Protein AF-A0A1Y1ZID3-F1 (afdb_monomer)

Foldseek 3Di:
DDDDDPDDDDPPPDPPCDDVNANDKDWADCPFPLLPCQVQLLCVLCVVLVNHAWHWDKDWDADPNHTPAITIITRDPAQVVCCVPQVFFKKKFFADCVVAVAPDDLLLDCPPDDPVLCPDPVCNVVSGIDMHGPDDPVPPDDPVLSVVLSVCLVDDDDPVVNVLAAPLLSVLLVLLSCLLQVQCQDCQQASHQKMWTQRPVSRYIYIYGGDGDDGSDDPVPPCLQPDSVVRSQVHDPDDDRPDSSVVVSQCVDVVSVVSSLVSNLCCLQPPFLDPVSVVVLVVVSVVCVVSSLVRLPDDDPDPDDDDDPRPVVSVVSNVVNVVVSVVSSVSRVSSSVSNCLVSLPDDPPDLLLVLLVLLVVLLVLLLVLLCCLQPVQVVVVVPDDCVQDQDDVQSVVLNVVSVVVNVVSVVVVCVLCVPPPDPCSVVVVSSVSSVVCCVQPVPDDPVVSVVVVVLLVLLLVLLVCLVVLLVLFPPPPPPPVPPDPPDDDDDDDDDDDDDDDDDDDDDDDDDDDDDDDDDDDDDDDDDDDDDDDDDDDDDDDDDDDDDDDDDDDDDDDDDDDDDDDDDDDDDDDDDDDDDDDDDDDDDDDDDDDDDDDPVPVVVVCVVVVVVVVQVVLVVLLDDDDDPQLVVQLVLLPPAQEAEEEEDALLLVQQLQQLVQVLLADAQQRAEYQYAQHDPVSLVSVVVSQVVSQVVSCVVPVVDPDFGNFYKYFNHHFRLLSLQLVLLLCVSSNSPHFKYKYFYRNKRFHSPDHPVLVCVVCVVDVLEFKEAEQEAAPVCSVHDQSVLVRLVSLSVVSVQVSLVSQPARQFHDPGIMMGGSQLQSQQSLQDLRDQQCSRNSSSLSLLQQAQPAGLSRNVDGDQHLHHHHYDPGYMHGHDDPAADDPLLVDDVVVSVPDDDDPRPDHHPLCCLQPGHVLSLVVCLVSLVCLLVRDHDPPSSSSVSSNVVSVVSNSVNVSLVVVVVVVVVCVVSVPVVVVVSSLSSSLSSQLVSLVSCQVRVCVVPSPSHRDSSCSSVCSPPPVVCCSVPRSVSNVVCNVVPCVPPVPRHDRSLRCLCVLNRTFMDGPSNAHSVSSSVSSPSSNVSSVVSVVVVVVVVVVVVVVVVVVVVVVVVVVVVVVVVVVVVVVVVVVVPVPDDPDDDDDDDDDDDDDDDDDDDDDDDDDDDDDDD

Secondary structure (DSSP, 8-state):
------PPPPTT----S-BTTBS-EEEE-STT-TTS-HHHHHHHHHHHTT-----EEEEEEEETTEEEEEEEEEE--SHHHHHHHH--SEEEEE--TTSS------SS--TT--GGGGG-TT--TTTT-EEEESS-TTSS-HHHHHHHHHHHTTS---HHHHHHHB-HHHHHHHHHHHHHTT-TTSHHHHS-SEEEEEETTTTEEEEEE-----TT---SS-GGG--HHHHHHH-SSSSS----HHHHHHTTSHHHHHHHHHHHHHIIIIITTSHHHHHHHHHHHHHHHHHHHHHHHSPP--SS---SSHHHHHHHHHHHHHHHHHHHHHHHHHHHHHHHHHTT---TT-HHHHHHHHHHHHHHHHHHHHHIIIIIHHHHHHTS-TTTS--SHHHHHHHHHHHHHHHHHHHHHHHHHTT--STTHHHHHHHHHHHHHHHHHTTS-HHHHHHHHHHHHHHTHHHHHHHHHGGGS----------------------------------------------------------------------------------------------------------------------------HHHHHHHHHHHHHHHHHHHHHHHT-----HHHHHHHHHHTT--EEEEEEESS-TTTHHHHHHHHTTTS-GGGEEEEEES--HHHHHHHHHHHHHHHHHHHHH-TT--S---EEEEESS--HHHHHHHHHHHHHHHT----EEEEE-TT-B--TT--HHHHHHHHHH-TTEEEEE--EEETTTTS-HHHHHHHHHHHHHHHHHHHHHHHT--SS-BTTEEEEEHHHHHHHHHT-----TTHHHHHHHHHHT-TTPBPSS-TT-B-----EEEE-S--EEE---S-S--GGGTS-HHHHTTSPPPTT-S--HHHIIIIIIHHHHHHTHHHHHHHHTS---TT-HHHHHHHHHHHHHHHHHHHHHHHHHHHHHHHHTT-HHHHHHHHHHHHHHHHHHHHHIIIIITTT-TTTPPPHHHHHHIIIIIIHHIIIIIHHHHHHHIIIIIHHH-PPPPPHHHHHTTT----EEBTTTB-HHHHHHHHHHHHHHHHHHHHHHHHHHHHHHHHHHHHHHHHHHHHHHHHHHHHHHHHHHHTTTTTS-------------------------PPP-----

Solvent-accessible surface area (backbone atoms only — not comparable to full-atom values): 69104 Å² total; per-residue (Å²): 130,90,78,94,74,86,72,75,81,60,97,78,67,75,79,72,80,41,62,95,87,29,82,54,71,39,79,43,71,46,95,70,38,85,75,69,47,45,59,47,54,50,44,52,48,31,53,75,73,71,36,91,64,72,56,67,50,79,42,78,43,68,56,96,86,41,81,74,41,50,27,40,40,30,56,42,89,43,48,66,45,43,30,75,76,51,59,20,61,43,40,37,31,27,66,63,60,90,82,43,100,35,77,80,67,51,42,62,64,68,85,92,50,60,80,82,41,76,76,38,94,89,53,61,73,65,52,46,58,51,76,46,53,84,66,67,85,87,72,83,49,79,66,62,56,56,57,51,56,36,46,57,52,75,48,99,66,51,74,67,58,48,58,57,45,30,48,58,68,61,40,41,47,49,51,32,46,36,59,72,41,42,24,68,48,25,50,64,26,52,28,23,18,30,34,41,35,52,28,64,86,77,58,22,37,40,68,40,86,50,79,62,72,47,42,72,51,70,90,86,54,89,59,61,78,52,50,74,76,53,45,32,46,66,37,63,102,61,101,60,85,53,70,47,40,58,59,56,52,45,52,67,38,70,66,50,32,50,52,34,57,45,45,38,50,49,42,54,69,72,44,51,77,27,71,73,42,48,55,50,49,55,55,49,49,68,69,44,48,68,51,56,50,51,40,65,67,52,80,79,98,65,97,70,93,82,93,85,72,59,73,68,52,46,55,55,49,63,56,42,46,65,55,51,52,54,45,50,55,51,50,43,49,48,40,53,50,41,48,36,63,74,71,66,57,81,59,81,84,37,73,59,47,47,52,49,50,50,33,54,52,14,53,51,49,46,48,53,45,38,47,38,54,53,61,50,42,59,56,56,51,73,80,43,63,67,93,76,54,86,77,58,75,56,50,57,55,51,38,54,52,38,42,51,52,47,49,50,53,50,51,56,49,46,70,70,40,74,87,55,88,51,100,57,40,70,60,52,51,47,54,51,53,41,47,54,46,42,78,72,45,66,89,53,58,70,68,59,55,51,48,54,52,54,50,53,55,59,73,41,46,75,36,48,52,46,57,70,42,49,82,74,56,83,75,80,80,72,78,73,84,76,74,86,75,92,69,92,76,93,77,92,81,89,86,81,84,87,82,82,91,82,92,83,90,77,88,84,80,88,82,90,80,90,83,78,87,84,88,87,84,90,86,80,88,81,90,88,90,84,91,82,91,81,90,81,91,79,92,80,86,88,83,85,89,80,90,88,87,87,89,88,86,91,90,86,88,83,86,85,83,89,80,85,88,87,79,90,85,87,91,80,87,91,83,83,90,80,90,88,85,82,89,78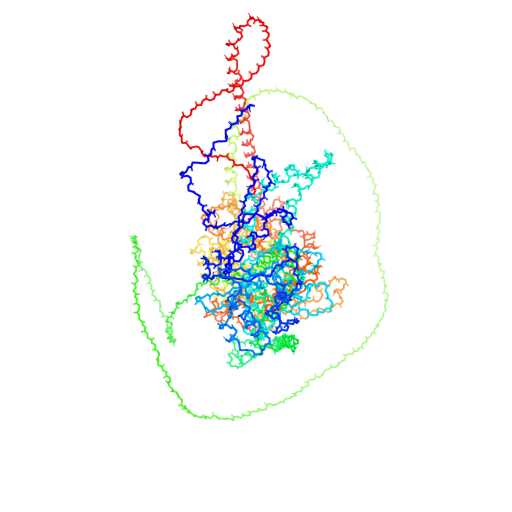,90,83,85,89,89,84,88,85,90,82,94,74,70,70,69,61,60,57,58,53,52,59,53,52,53,59,50,51,53,50,55,50,56,56,61,74,69,61,81,87,71,53,76,65,54,48,50,56,40,58,73,34,72,83,40,53,58,34,38,37,34,50,37,63,77,40,64,94,42,37,62,60,25,48,64,34,44,64,75,70,48,58,42,64,38,35,36,38,29,33,21,48,50,56,74,71,52,54,46,51,40,48,54,50,44,50,48,55,30,52,52,49,38,71,78,35,82,85,59,89,67,60,52,43,42,66,26,45,23,92,48,75,27,69,56,49,27,57,37,42,54,54,42,34,37,55,67,73,56,47,68,49,51,30,33,34,41,33,41,44,56,39,38,52,51,92,85,58,50,68,71,66,64,50,39,55,45,73,78,37,81,43,40,45,33,29,21,44,40,51,43,31,65,52,39,81,80,39,67,43,15,40,51,53,27,48,52,34,49,53,52,39,50,52,42,49,55,32,31,77,74,42,11,29,54,40,48,35,80,57,34,34,39,26,31,43,69,62,46,50,49,21,41,44,70,29,42,59,52,77,55,48,44,43,55,44,41,23,52,38,51,53,55,34,39,80,34,65,37,74,93,44,70,89,45,65,34,88,46,48,40,22,27,43,70,52,88,58,61,34,29,30,77,58,41,77,41,61,70,51,77,53,81,78,42,60,69,92,60,22,74,78,51,84,79,67,97,77,84,66,71,22,46,48,52,48,40,32,74,37,52,51,40,26,57,63,73,34,50,69,57,31,51,49,44,54,72,44,76,79,60,92,85,23,52,20,32,52,40,36,25,55,54,26,51,53,54,45,52,50,53,52,43,63,54,50,48,52,55,50,52,55,47,38,56,76,66,66,42,59,65,63,53,50,39,51,52,41,35,50,47,26,47,39,42,53,25,45,49,49,39,49,67,60,68,22,51,97,36,78,89,73,40,69,60,66,70,52,54,58,43,37,50,67,65,46,50,43,43,39,61,66,45,40,49,50,52,13,52,50,42,35,66,75,42,39,67,76,67,58,70,77,51,72,27,45,48,63,20,24,63,62,75,58,66,83,59,47,45,27,80,92,77,40,52,63,70,53,24,48,52,34,51,48,50,51,20,52,54,32,47,52,59,45,51,58,49,51,54,50,49,50,57,48,52,51,48,52,54,46,55,46,53,50,50,54,50,51,51,47,52,54,46,51,59,47,51,53,54,49,50,62,51,46,76,72,49,81,84,60,80,95,62,88,82,88,84,87,85,88,86,85,80,85,81,90,83,83,88,79,90,82,83,89,82,87,86,86,78,87,78,91,134

Radius of gyration: 49.16 Å; Cα contacts (8 Å, |Δi|>4): 1270; chains: 1; bounding box: 148×118×130 Å

InterPro domains:
  IPR014867 Spore coat protein CotH/Invasin CotH2/3/7 [PF08757] (17-337)
  IPR029044 Nucleotide-diphospho-sugar transferases [SSF53448] (644-854)

pLDDT: mean 71.77, std 23.2, range [21.89, 97.81]

Sequence (1167 aa):
MDYSSTDPLSPTDQLENSIFNNTSIQLISTSSDNIMIRTKMYTDMCNDIGIESAQVAYTRVYFNNAPIGFYLIKENTNVQYFEKKYNTSEFYSQMNGHFSPMTYNGDFNLTNSDPTLLNNRTTDNYFNYWYQGKEFPDTFHAKNDLVSLFKIFQKPTSEGEIKKNFETVSFLKNMALDFITNNQHSYLFNGTNYFLYLDTKKKKWNFHEGYYISPFNNWGQNCSITTYDEYRLIGRRRKNDIRRPTFDYLISFSNERYHFEKYLKEIILNTYGTIKYFNRMDSIFKMIFEDLKWDILLEPIDNNTIKYEENSNKMIELLKINSEYEYLKKYITKRKEDIIINHNFIIPFSIYSLFTTCFLISMIIIFVHLFYAVFINPFVWHFSNKKIRVLPSTFLKLWIIALFLFIIICISTYFLIRNDIKSEFFKLIHVRIYRYIINYYGTFDNTYIKFSIVLWLILNRENFIVLFGAPFVHTNNNRSNITSNDTINNSSFTLNNDSNMVNGNSNIHSVNSNLSNNNNLPIQSNISPILTNYSNIFNSDSSLFDNDECLETERKTMDMTEKDHDQCSVRTHCSNCDNDINNSIDNIETMSKVTYSVSEKLSIHSNYNEVLNKEYFQAKNTPLYTDEQSKIIAMYQNIKHGFLIVCHNSSDVLPATLECLLKITIPMCIFIAENGSNSEEKQKMKDIVDHYSNRFRYTHPSYNGLNIIYANLNEGSKTLAQFCLLNNLFWFGINIQYISVIDDDVLIPENWVEDEILSYFKNDPKVKGLAYPINASNRREGIVPVFQNFEYTLAMYSKKVHKDIGTVVFPSGAIGTWSIPFLLECLYRHDTVFRGDDLQIGLRLHTMYGKPRFCNPNEIHEGNYKIEMAHVTVDTVVPRCYIHLKEFLPHCLGKYLKECDCGQYSLSRQRIVYWEPARHRFFFKFLYCILHKCRWNHRATLTAKFFCIDFIVTIINDYLFIILFVFMFLMKSFLPALMIICICFAVAYISLDVFNLVVARGKPTIKLPFEVCVVFPVFYQCFTTLFFRISTIIYTWTYYVPFVRNNVKIKKRALKKNISYMTMSDIITEMDSEKAIANVSDISDYLFNKKQLKYEKWKLSIFKNKKEKDSNQNKNKENKESKNKTKKYKVENNEKHNDIVNYNKDNLPKICIENENEEPQIIEIID

Nearest PDB structures (foldseek):
  5jd9-assembly1_A  TM=7.707E-01  e=1.168E-09  Bacillus cereus ATCC 10987
  8snc-assembly1_A  TM=6.450E-01  e=2.986E-09  Paramecium bursaria Chlorella virus CZ-2
  8sne-assembly1_A  TM=6.053E-01  e=8.344E-09  Paramecium bursaria Chlorella virus CZ-2
  5l3q-assembly2_D  TM=3.761E-01  e=6.445E+00  Homo sapiens

Structure (mmCIF, N/CA/C/O backbone):
data_AF-A0A1Y1ZID3-F1
#
_entry.id   AF-A0A1Y1ZID3-F1
#
loop_
_atom_site.group_PDB
_atom_site.id
_atom_site.type_symbol
_atom_site.label_atom_id
_atom_site.label_alt_id
_atom_site.label_comp_id
_atom_site.label_asym_id
_atom_site.label_entity_id
_atom_site.label_seq_id
_atom_site.pdbx_PDB_ins_code
_atom_site.Cartn_x
_atom_site.Cartn_y
_atom_site.Cartn_z
_atom_site.occupancy
_atom_site.B_iso_or_equiv
_atom_site.auth_seq_id
_atom_site.auth_comp_id
_atom_site.auth_asym_id
_atom_site.auth_atom_id
_atom_site.pdbx_PDB_model_num
ATOM 1 N N . MET A 1 1 ? -72.093 36.414 34.488 1.00 31.92 1 MET A N 1
ATOM 2 C CA . MET A 1 1 ? -73.384 35.742 34.254 1.00 31.92 1 MET A CA 1
ATOM 3 C C . MET A 1 1 ? -73.626 34.868 35.457 1.00 31.92 1 MET A C 1
ATOM 5 O O . MET A 1 1 ? -72.687 34.188 35.858 1.00 31.92 1 MET A O 1
ATOM 9 N N . ASP A 1 2 ? -74.818 34.910 36.035 1.00 38.59 2 ASP A N 1
ATOM 10 C CA . ASP A 1 2 ? -75.250 33.860 36.951 1.00 38.59 2 ASP A CA 1
ATOM 11 C C . ASP A 1 2 ? -75.298 32.517 36.216 1.00 38.59 2 ASP A C 1
ATOM 13 O O . ASP A 1 2 ? -75.576 32.484 35.019 1.00 38.59 2 ASP A O 1
ATOM 17 N N . TYR A 1 3 ? -75.066 31.425 36.941 1.00 30.44 3 TYR A N 1
ATOM 18 C CA . TYR A 1 3 ? -76.086 30.385 37.064 1.00 30.44 3 TYR A CA 1
ATOM 19 C C . TYR A 1 3 ? -75.814 29.524 38.298 1.00 30.44 3 TYR A C 1
ATOM 21 O O . TYR A 1 3 ? -74.807 28.827 38.397 1.00 30.44 3 TYR A O 1
ATOM 29 N N . SER A 1 4 ? -76.752 29.557 39.240 1.00 40.50 4 SER A N 1
ATOM 30 C CA . SER A 1 4 ? -76.887 28.529 40.263 1.00 40.50 4 SER A CA 1
ATOM 31 C C . SER A 1 4 ? -77.566 27.302 39.644 1.00 40.50 4 SER A C 1
ATOM 33 O O . SER A 1 4 ? -78.785 27.296 39.477 1.00 40.50 4 SER A O 1
ATOM 35 N N . SER A 1 5 ? -76.791 26.270 39.315 1.00 31.56 5 SER A N 1
ATOM 36 C CA . SER A 1 5 ? -77.303 24.954 38.902 1.00 31.56 5 SER A CA 1
ATOM 37 C C . SER A 1 5 ? -76.585 23.848 39.674 1.00 31.56 5 SER A C 1
ATOM 39 O O . SER A 1 5 ? -75.728 23.135 39.153 1.00 31.56 5 SER A O 1
ATOM 41 N N . THR A 1 6 ? -76.925 23.724 40.958 1.00 44.91 6 THR A N 1
ATOM 42 C CA . THR A 1 6 ? -76.638 22.520 41.748 1.00 44.91 6 THR A CA 1
ATOM 43 C C . THR A 1 6 ? -77.630 21.424 41.367 1.00 44.91 6 THR A C 1
ATOM 45 O O . THR A 1 6 ? -78.485 21.049 42.171 1.00 44.91 6 THR A O 1
ATOM 48 N N . ASP A 1 7 ? -77.535 20.938 40.131 1.00 35.16 7 ASP A N 1
ATOM 49 C CA . ASP A 1 7 ? -78.207 19.704 39.745 1.00 35.16 7 ASP A CA 1
ATOM 50 C C . ASP A 1 7 ? -77.510 18.546 40.482 1.00 35.16 7 ASP A C 1
ATOM 52 O O . ASP A 1 7 ? -76.286 18.403 40.377 1.00 35.16 7 ASP A O 1
ATOM 56 N N . PRO A 1 8 ? -78.231 17.745 41.287 1.00 43.84 8 PRO A N 1
ATOM 57 C CA . PRO A 1 8 ? -77.643 16.566 41.904 1.00 43.84 8 PRO A CA 1
ATOM 58 C C . PRO A 1 8 ? -77.294 15.537 40.820 1.00 43.84 8 PRO A C 1
ATOM 60 O O . PRO A 1 8 ? -78.028 15.386 39.843 1.00 43.84 8 PRO A O 1
ATOM 63 N N . LEU A 1 9 ? -76.187 14.812 41.022 1.00 40.03 9 LEU A N 1
ATOM 64 C CA . LEU A 1 9 ? -75.761 13.705 40.156 1.00 40.03 9 LEU A CA 1
ATOM 65 C C . LEU A 1 9 ? -76.921 12.740 39.881 1.00 40.03 9 LEU A C 1
ATOM 67 O O . LEU A 1 9 ? -77.727 12.457 40.775 1.00 40.03 9 LEU A O 1
ATOM 71 N N . SER A 1 10 ? -76.993 12.219 38.655 1.00 43.03 10 SER A N 1
ATOM 72 C CA . SER A 1 10 ? -78.081 11.320 38.286 1.00 43.03 10 SER A CA 1
ATOM 73 C C . SER A 1 10 ? -77.978 10.026 39.100 1.00 43.03 10 SER A C 1
ATOM 75 O O . SER A 1 10 ? -76.887 9.460 39.199 1.00 43.03 10 SER A O 1
ATOM 77 N N . PRO A 1 11 ? -79.092 9.453 39.600 1.00 47.47 11 PRO A N 1
ATOM 78 C CA . PRO A 1 11 ? -79.090 8.122 40.217 1.00 47.47 11 PRO A CA 1
ATOM 79 C C . PRO A 1 11 ? -78.597 6.988 39.295 1.00 47.47 11 PRO A C 1
ATOM 81 O O . PRO A 1 11 ? -78.473 5.848 39.738 1.00 47.47 11 PRO A O 1
ATOM 84 N N . THR A 1 12 ? -78.357 7.278 38.011 1.00 44.41 12 THR A N 1
ATOM 85 C CA . THR A 1 12 ? -77.812 6.355 37.005 1.00 44.41 12 THR A CA 1
ATOM 86 C C . THR A 1 12 ? -76.297 6.443 36.821 1.00 44.41 12 THR A C 1
ATOM 88 O O . THR A 1 12 ? -75.743 5.600 36.115 1.00 44.41 12 THR A O 1
ATOM 91 N N . ASP A 1 13 ? -75.624 7.437 37.408 1.00 45.38 13 ASP A N 1
ATOM 92 C CA . ASP A 1 13 ? -74.177 7.611 37.267 1.00 45.38 13 ASP A CA 1
ATOM 93 C C . ASP A 1 13 ? -73.453 6.537 38.090 1.00 45.38 13 ASP A C 1
ATOM 95 O O . ASP A 1 13 ? -73.254 6.662 39.300 1.00 45.38 13 ASP A O 1
ATOM 99 N N . GLN A 1 14 ? -73.076 5.435 37.434 1.00 44.66 14 GLN A N 1
ATOM 100 C CA . GLN A 1 14 ? -72.256 4.402 38.061 1.00 44.66 14 GLN A CA 1
ATOM 101 C C . GLN A 1 14 ? -70.901 5.004 38.445 1.00 44.66 14 GLN A C 1
ATOM 103 O O . GLN A 1 14 ? -70.101 5.343 37.574 1.00 44.66 14 GLN A O 1
ATOM 108 N N . LEU A 1 15 ? -70.617 5.095 39.749 1.00 48.12 15 LEU A N 1
ATOM 109 C CA . LEU A 1 15 ? -69.265 5.386 40.218 1.00 48.12 15 LEU A CA 1
ATOM 110 C C . LEU A 1 15 ? -68.331 4.249 39.787 1.00 48.12 15 LEU A C 1
ATOM 112 O O . LEU A 1 15 ? -68.270 3.193 40.425 1.00 48.12 15 LEU A O 1
ATOM 116 N N . GLU A 1 16 ? -67.564 4.481 38.722 1.00 54.72 16 GLU A N 1
ATOM 117 C CA . GLU A 1 16 ? -66.402 3.661 38.404 1.00 54.72 16 GLU A CA 1
ATOM 118 C C . GLU A 1 16 ? -65.381 3.802 39.540 1.00 54.72 16 GLU A C 1
ATOM 120 O O . GLU A 1 16 ? -64.620 4.765 39.619 1.00 54.72 16 GLU A O 1
ATOM 125 N N . ASN A 1 17 ? -65.340 2.810 40.433 1.00 64.38 17 ASN A N 1
ATOM 126 C CA . ASN A 1 17 ? -64.427 2.752 41.583 1.00 64.38 17 ASN A CA 1
ATOM 127 C C . ASN A 1 17 ? -62.940 2.545 41.189 1.00 64.38 17 ASN A C 1
ATOM 129 O O . ASN A 1 17 ? -62.143 2.023 41.972 1.00 64.38 17 ASN A O 1
ATOM 133 N N . SER A 1 18 ? -62.551 2.901 39.960 1.00 70.12 18 SER A N 1
ATOM 134 C CA . SER A 1 18 ? -61.180 2.807 39.467 1.00 70.12 18 SER A CA 1
ATOM 135 C C . SER A 1 18 ? -60.913 3.758 38.302 1.00 70.12 18 SER A C 1
ATOM 137 O O . SER A 1 18 ? -61.697 3.819 37.363 1.00 70.12 18 SER A O 1
ATOM 139 N N . ILE A 1 19 ? -59.745 4.398 38.301 1.00 72.56 19 ILE A N 1
ATOM 140 C CA . ILE A 1 19 ? -59.216 5.176 37.176 1.00 72.56 19 ILE A CA 1
ATOM 141 C C . ILE A 1 19 ? -58.133 4.325 36.497 1.00 72.56 19 ILE A C 1
ATOM 143 O O . ILE A 1 19 ? -57.233 3.814 37.163 1.00 72.56 19 ILE A O 1
ATOM 147 N N . PHE A 1 20 ? -58.229 4.118 35.179 1.00 73.12 20 PHE A N 1
ATOM 148 C CA . PHE A 1 20 ? -57.351 3.211 34.412 1.00 73.12 20 PHE A CA 1
ATOM 149 C C . PHE A 1 20 ? -57.229 1.791 35.021 1.00 73.12 20 PHE A C 1
ATOM 151 O O . PHE A 1 20 ? -56.149 1.196 35.050 1.00 73.12 20 PHE A O 1
ATOM 158 N N . ASN A 1 21 ? -58.340 1.228 35.514 1.00 73.50 21 ASN A N 1
ATOM 159 C CA . ASN A 1 21 ? -58.399 -0.057 36.231 1.00 73.50 21 ASN A CA 1
ATOM 160 C C . ASN A 1 21 ? -57.580 -0.108 37.544 1.00 73.50 21 ASN A C 1
ATOM 162 O O . ASN A 1 21 ? -57.211 -1.200 37.990 1.00 73.50 21 ASN A O 1
ATOM 166 N N . ASN A 1 22 ? -57.275 1.040 38.158 1.00 74.00 22 ASN A N 1
ATOM 167 C CA . ASN A 1 22 ? -56.587 1.161 39.446 1.00 74.00 22 ASN A CA 1
ATOM 168 C C . ASN A 1 22 ? -57.439 1.991 40.431 1.00 74.00 22 ASN A C 1
ATOM 170 O O . ASN A 1 22 ? -58.002 3.017 40.067 1.00 74.00 22 ASN A O 1
ATOM 174 N N . THR A 1 23 ? -57.509 1.581 41.698 1.00 74.56 23 THR A N 1
ATOM 175 C CA . THR A 1 23 ? -58.236 2.286 42.784 1.00 74.56 23 THR A CA 1
ATOM 176 C C . THR A 1 23 ? -57.666 3.663 43.117 1.00 74.56 23 THR A C 1
ATOM 178 O O . THR A 1 23 ? -58.321 4.465 43.772 1.00 74.56 23 THR A O 1
ATOM 181 N N . SER A 1 24 ? -56.420 3.935 42.729 1.00 83.31 24 SER A N 1
ATOM 182 C CA . SER A 1 24 ? -55.758 5.222 42.943 1.00 83.31 24 SER A CA 1
ATOM 183 C C . SER A 1 24 ? -54.553 5.384 42.018 1.00 83.31 24 SER A C 1
ATOM 185 O O . SER A 1 24 ? -53.968 4.409 41.540 1.00 83.31 24 SER A O 1
ATOM 187 N N . ILE A 1 25 ? -54.176 6.638 41.796 1.00 86.81 25 ILE A N 1
ATOM 188 C CA . ILE A 1 25 ? -53.002 7.081 41.039 1.00 86.81 25 ILE A CA 1
ATOM 189 C C . ILE A 1 25 ? -52.186 8.039 41.910 1.00 86.81 25 ILE A C 1
ATOM 191 O O . ILE A 1 25 ? -52.710 8.599 42.872 1.00 86.81 25 ILE A O 1
ATOM 195 N N . GLN A 1 26 ? -50.914 8.241 41.577 1.00 86.94 26 GLN A N 1
ATOM 196 C CA . GLN A 1 26 ? -50.079 9.272 42.195 1.00 86.94 26 GLN A CA 1
ATOM 197 C C . GLN A 1 26 ? -49.766 10.375 41.185 1.00 86.94 26 GLN A C 1
ATOM 199 O O . GLN A 1 26 ? -49.487 10.085 40.023 1.00 86.94 26 GLN A O 1
ATOM 204 N N . LEU A 1 27 ? -49.781 11.626 41.646 1.00 88.19 27 LEU A N 1
ATOM 205 C CA . LEU A 1 27 ? -49.332 12.797 40.895 1.00 88.19 27 LEU A CA 1
ATOM 206 C C . LEU A 1 27 ? -48.046 13.312 41.550 1.00 88.19 27 LEU A C 1
ATOM 208 O O . LEU A 1 27 ? -48.056 13.689 42.720 1.00 88.19 27 LEU A O 1
ATOM 212 N N . ILE A 1 28 ? -46.937 13.298 40.810 1.00 84.75 28 ILE A N 1
ATOM 213 C CA . ILE A 1 28 ? -45.603 13.684 41.293 1.00 84.75 28 ILE A CA 1
ATOM 214 C C . ILE A 1 28 ? -45.178 14.971 40.574 1.00 84.75 28 ILE A C 1
ATOM 216 O O . ILE A 1 28 ? -45.200 15.022 39.343 1.00 84.75 28 ILE A O 1
ATOM 220 N N . SER A 1 29 ? -44.832 16.009 41.340 1.00 77.50 29 SER A N 1
ATOM 221 C CA . SER A 1 29 ? -44.531 17.360 40.843 1.00 77.50 29 SER A CA 1
ATOM 222 C C . SER A 1 29 ? -43.072 17.555 40.400 1.00 77.50 29 SER A C 1
ATOM 224 O O . SER A 1 29 ? -42.200 16.718 40.636 1.00 77.50 29 SER A O 1
ATOM 226 N N . THR A 1 30 ? -42.810 18.699 39.763 1.00 65.38 30 THR A N 1
ATOM 227 C CA . THR A 1 30 ? -41.530 19.101 39.154 1.00 65.38 30 THR A CA 1
ATOM 228 C C . THR A 1 30 ? -40.401 19.449 40.129 1.00 65.38 30 THR A C 1
ATOM 230 O O . THR A 1 30 ? -39.244 19.455 39.713 1.00 65.38 30 THR A O 1
ATOM 233 N N . SER A 1 31 ? -40.687 19.672 41.419 1.00 64.94 31 SER A N 1
ATOM 234 C CA . SER A 1 31 ? -39.828 20.334 42.436 1.00 64.94 31 SER A CA 1
ATOM 235 C C . SER A 1 31 ? -38.460 19.697 42.764 1.00 64.94 31 SER A C 1
ATOM 237 O O . SER A 1 31 ? -37.776 20.108 43.702 1.00 64.94 31 SER A O 1
ATOM 239 N N . SER A 1 32 ? -38.072 18.654 42.038 1.00 66.38 32 SER A N 1
ATOM 240 C CA . SER A 1 32 ? -36.876 17.832 42.259 1.00 66.38 32 SER A CA 1
ATOM 241 C C . SER A 1 32 ? -36.336 17.165 40.979 1.00 66.38 32 SER A C 1
ATOM 243 O O . SER A 1 32 ? -35.291 16.507 41.012 1.00 66.38 32 SER A O 1
ATOM 245 N N . ASP A 1 33 ? -37.017 17.338 39.843 1.00 80.75 33 ASP A N 1
ATOM 246 C CA . ASP A 1 33 ? -36.587 16.915 38.510 1.00 80.75 33 ASP A CA 1
ATOM 247 C C . ASP A 1 33 ? -37.125 17.920 37.481 1.00 80.75 33 ASP A C 1
ATOM 249 O O . ASP A 1 33 ? -38.130 17.671 36.819 1.00 80.75 33 ASP A O 1
ATOM 253 N N . ASN A 1 34 ? -36.428 19.052 37.341 1.00 79.94 34 ASN A N 1
ATOM 254 C CA . ASN A 1 34 ? -36.804 20.207 36.505 1.00 79.94 34 ASN A CA 1
ATOM 255 C C . ASN A 1 34 ? -37.005 19.887 35.004 1.00 79.94 34 ASN A C 1
ATOM 257 O O . ASN A 1 34 ? -37.436 20.742 34.236 1.00 79.94 34 ASN A O 1
ATOM 261 N N . ILE A 1 35 ? -36.658 18.670 34.569 1.00 88.69 35 ILE A N 1
ATOM 262 C CA . ILE A 1 35 ? -36.823 18.168 33.196 1.00 88.69 35 ILE A CA 1
ATOM 263 C C . ILE A 1 35 ? -37.695 16.900 33.123 1.00 88.69 35 ILE A C 1
ATOM 265 O O . ILE A 1 35 ? -37.866 16.356 32.039 1.00 88.69 35 ILE A O 1
ATOM 269 N N . MET A 1 36 ? -38.222 16.413 34.256 1.00 88.62 36 MET A N 1
ATOM 270 C CA . MET A 1 36 ? -39.177 15.297 34.427 1.00 88.62 36 MET A CA 1
ATOM 271 C C . MET A 1 36 ? -38.852 13.971 33.708 1.00 88.62 36 MET A C 1
ATOM 273 O O . MET A 1 36 ? -39.726 13.126 33.489 1.00 88.62 36 MET A O 1
ATOM 277 N N . ILE A 1 37 ? -37.599 13.766 33.311 1.00 90.56 37 ILE A N 1
ATOM 278 C CA . ILE A 1 37 ? -37.148 12.612 32.519 1.00 90.56 37 ILE A CA 1
ATOM 279 C C . ILE A 1 37 ? -36.507 11.543 33.399 1.00 90.56 37 ILE A C 1
ATOM 281 O O . ILE A 1 37 ? -36.504 10.369 33.023 1.00 90.56 37 ILE A O 1
ATOM 285 N N . ARG A 1 38 ? -35.989 11.906 34.579 1.00 89.62 38 ARG A N 1
ATOM 286 C CA . ARG A 1 38 ? -35.163 11.018 35.408 1.00 89.62 38 ARG A CA 1
ATOM 287 C C . ARG A 1 38 ? -35.973 9.804 35.862 1.00 89.62 38 ARG A C 1
ATOM 289 O O . ARG A 1 38 ? -35.591 8.670 35.582 1.00 89.62 38 ARG A O 1
ATOM 296 N N . THR A 1 39 ? -37.140 10.022 36.467 1.00 88.31 39 THR A N 1
ATOM 297 C CA . THR A 1 39 ? -38.024 8.926 36.903 1.00 88.31 39 THR A CA 1
ATOM 298 C C . THR A 1 39 ? -38.505 8.079 35.720 1.00 88.31 39 THR A C 1
ATOM 300 O O . THR A 1 39 ? -38.449 6.854 35.788 1.00 88.31 39 THR A O 1
ATOM 303 N N . LYS A 1 40 ? -38.897 8.703 34.595 1.00 91.00 40 LYS A N 1
ATOM 304 C CA . LYS A 1 40 ? -39.390 7.969 33.417 1.00 91.00 40 LYS A CA 1
ATOM 305 C C . LYS A 1 40 ? -38.322 7.071 32.791 1.00 91.00 40 LYS A C 1
ATOM 307 O O . LYS A 1 40 ? -38.620 5.927 32.455 1.00 91.00 40 LYS A O 1
ATOM 312 N N . MET A 1 41 ? -37.087 7.558 32.663 1.00 92.56 41 MET A N 1
ATOM 313 C CA . MET A 1 41 ? -35.978 6.765 32.127 1.00 92.56 41 MET A CA 1
ATOM 314 C C . MET A 1 41 ? -35.568 5.630 33.064 1.00 92.56 41 MET A C 1
ATOM 316 O O . MET A 1 41 ? -35.182 4.576 32.572 1.00 92.56 41 MET A O 1
ATOM 320 N N . TYR A 1 42 ? -35.679 5.802 34.386 1.00 91.06 42 TYR A N 1
ATOM 321 C CA . TYR A 1 42 ? -35.449 4.712 35.338 1.00 91.06 42 TYR A CA 1
ATOM 322 C C . TYR A 1 42 ? -36.507 3.604 35.178 1.00 91.06 42 TYR A C 1
ATOM 324 O O . TYR A 1 42 ? -36.148 2.444 34.999 1.00 91.06 42 TYR A O 1
ATOM 332 N N . THR A 1 43 ? -37.800 3.950 35.135 1.00 90.31 43 THR A N 1
ATOM 333 C CA . THR A 1 43 ? -38.889 2.978 34.905 1.00 90.31 43 THR A CA 1
ATOM 334 C C . THR A 1 43 ? -38.761 2.270 33.549 1.00 90.31 43 THR A C 1
ATOM 336 O O . THR A 1 43 ? -38.908 1.050 33.474 1.00 90.31 43 THR A O 1
ATOM 339 N N . ASP A 1 44 ? -38.428 2.999 32.476 1.00 91.62 44 ASP A N 1
ATOM 340 C CA . ASP A 1 44 ? -38.183 2.393 31.159 1.00 91.62 44 ASP A CA 1
ATOM 341 C C . ASP A 1 44 ? -36.938 1.478 31.166 1.00 91.62 44 ASP A C 1
ATOM 343 O O . ASP A 1 44 ? -36.938 0.463 30.469 1.00 91.62 44 ASP A O 1
ATOM 347 N N . MET A 1 45 ? -35.909 1.772 31.976 1.00 92.62 45 MET A N 1
ATOM 348 C CA . MET A 1 45 ? -34.770 0.865 32.186 1.00 92.62 45 MET A CA 1
ATOM 349 C C . MET A 1 45 ? -35.163 -0.402 32.952 1.00 92.62 45 MET A C 1
ATOM 351 O O . MET A 1 45 ? -34.747 -1.476 32.529 1.00 92.62 45 MET A O 1
ATOM 355 N N . CYS A 1 46 ? -35.965 -0.312 34.023 1.00 91.62 46 CYS A N 1
ATOM 356 C CA . CYS A 1 46 ? -36.487 -1.492 34.727 1.00 91.62 46 CYS A CA 1
ATOM 357 C C . CYS A 1 46 ? -37.185 -2.446 33.748 1.00 91.62 46 CYS A C 1
ATOM 359 O O . CYS A 1 46 ? -36.810 -3.617 33.651 1.00 91.62 46 CYS A O 1
ATOM 361 N N . ASN A 1 47 ? -38.118 -1.906 32.954 1.00 89.31 47 ASN A N 1
ATOM 362 C CA . ASN A 1 47 ? -38.845 -2.648 31.926 1.00 89.31 47 ASN A CA 1
ATOM 363 C C . ASN A 1 47 ? -37.885 -3.328 30.917 1.00 89.31 47 ASN A C 1
ATOM 365 O O . ASN A 1 47 ? -38.018 -4.523 30.658 1.00 89.31 47 ASN A O 1
ATOM 369 N N . ASP A 1 48 ? -36.897 -2.595 30.376 1.00 90.69 48 ASP A N 1
ATOM 370 C CA . ASP A 1 48 ? -35.924 -3.092 29.378 1.00 90.69 48 ASP A CA 1
ATOM 371 C C . ASP A 1 48 ? -35.049 -4.245 29.909 1.00 90.69 48 ASP A C 1
ATOM 373 O O . ASP A 1 48 ? -34.678 -5.139 29.150 1.00 90.69 48 ASP A O 1
ATOM 377 N N . ILE A 1 49 ? -34.755 -4.262 31.217 1.00 92.75 49 ILE A N 1
ATOM 378 C CA . ILE A 1 49 ? -33.904 -5.284 31.854 1.00 92.75 49 ILE A CA 1
ATOM 379 C C . ILE A 1 49 ? -34.701 -6.393 32.559 1.00 92.75 49 ILE A C 1
ATOM 381 O O . ILE A 1 49 ? -34.111 -7.285 33.180 1.00 92.75 49 ILE A O 1
ATOM 385 N N . GLY A 1 50 ? -36.032 -6.382 32.446 1.00 90.69 50 GLY A N 1
ATOM 386 C CA . GLY A 1 50 ? -36.921 -7.385 33.035 1.00 90.69 50 GLY A CA 1
ATOM 387 C C . GLY A 1 50 ? -37.029 -7.293 34.559 1.00 90.69 50 GLY A C 1
ATOM 388 O O . GLY A 1 50 ? -36.973 -8.321 35.234 1.00 90.69 50 GLY A O 1
ATOM 389 N N . ILE A 1 51 ? -37.126 -6.071 35.087 1.00 89.75 51 ILE A N 1
ATOM 390 C CA . ILE A 1 51 ? -37.672 -5.759 36.413 1.00 89.75 51 ILE A CA 1
ATOM 391 C C . ILE A 1 51 ? -39.063 -5.163 36.172 1.00 89.75 51 ILE A C 1
ATOM 393 O O . ILE A 1 51 ? -39.193 -4.161 35.469 1.00 89.75 51 ILE A O 1
ATOM 397 N N . GLU A 1 52 ? -40.105 -5.766 36.738 1.00 84.88 52 GLU A N 1
ATOM 398 C CA . GLU A 1 52 ? -41.439 -5.163 36.718 1.00 84.88 52 GLU A CA 1
ATOM 399 C C . GLU A 1 52 ? -41.462 -3.929 37.625 1.00 84.88 52 GLU A C 1
ATOM 401 O O . GLU A 1 52 ? -41.041 -4.000 38.776 1.00 84.88 52 GLU A O 1
ATOM 406 N N . SER A 1 53 ? -41.937 -2.804 37.090 1.00 88.50 53 SER A N 1
ATOM 407 C CA . SER A 1 53 ? -41.933 -1.509 37.772 1.00 88.50 53 SER A CA 1
ATOM 408 C C . SER A 1 53 ? -43.281 -0.802 37.634 1.00 88.50 53 SER A C 1
ATOM 410 O O . SER A 1 53 ? -44.034 -1.044 36.683 1.00 88.50 53 SER A O 1
ATOM 412 N N . ALA A 1 54 ? -43.585 0.092 38.573 1.00 87.81 54 ALA A N 1
ATOM 413 C CA . ALA A 1 54 ? -44.809 0.888 38.556 1.00 87.81 54 ALA A CA 1
ATOM 414 C C . ALA A 1 54 ? -44.725 1.970 37.472 1.00 87.81 54 ALA A C 1
ATOM 416 O O . ALA A 1 54 ? -43.859 2.849 37.524 1.00 87.81 54 ALA A O 1
ATOM 417 N N . GLN A 1 55 ? -45.608 1.896 36.476 1.00 88.50 55 GLN A N 1
ATOM 418 C CA . GLN A 1 55 ? -45.481 2.702 35.266 1.00 88.50 55 GLN A CA 1
ATOM 419 C C . GLN A 1 55 ? -45.746 4.188 35.528 1.00 88.50 55 GLN A C 1
ATOM 421 O O . GLN A 1 55 ? -46.583 4.559 36.355 1.00 88.50 55 GLN A O 1
ATOM 426 N N . VAL A 1 56 ? -45.031 5.038 34.783 1.00 89.69 56 VAL A N 1
ATOM 427 C CA . VAL A 1 56 ? -45.181 6.499 34.818 1.00 89.69 56 VAL A CA 1
ATOM 428 C C . VAL A 1 56 ? -45.397 7.075 33.417 1.00 89.69 56 VAL A C 1
ATOM 430 O O . VAL A 1 56 ? -44.781 6.623 32.440 1.00 89.69 56 VAL A O 1
ATOM 433 N N . ALA A 1 57 ? -46.262 8.084 33.349 1.00 90.94 57 ALA A N 1
ATOM 434 C CA . ALA A 1 57 ? -46.569 8.908 32.182 1.00 90.94 57 ALA A CA 1
ATOM 435 C C . ALA A 1 57 ? -46.700 10.387 32.604 1.00 90.94 57 ALA A C 1
ATOM 437 O O . ALA A 1 57 ? -46.454 10.728 33.759 1.00 90.94 57 ALA A O 1
ATOM 438 N N . TYR A 1 58 ? -47.071 11.265 31.674 1.00 93.38 58 TYR A N 1
ATOM 439 C CA . TYR A 1 58 ? -47.142 12.716 31.872 1.00 93.38 58 TYR A CA 1
ATOM 440 C C . TYR A 1 58 ? -48.592 13.205 31.816 1.00 93.38 58 TYR A C 1
ATOM 442 O O . TYR A 1 58 ? -49.370 12.702 31.006 1.00 93.38 58 TYR A O 1
ATOM 450 N N . THR A 1 59 ? -48.955 14.187 32.642 1.00 92.94 59 THR A N 1
ATOM 451 C CA . THR A 1 59 ? -50.275 14.832 32.605 1.00 92.94 59 THR A CA 1
ATOM 452 C C . THR A 1 59 ? -50.192 16.300 33.005 1.00 92.94 59 THR A C 1
ATOM 454 O O . THR A 1 59 ? -49.424 16.673 33.890 1.00 92.94 59 THR A O 1
ATOM 457 N N . ARG A 1 60 ? -51.038 17.140 32.406 1.00 93.25 60 ARG A N 1
ATOM 458 C CA . ARG A 1 60 ? -51.380 18.445 32.986 1.00 93.25 60 ARG A CA 1
ATOM 459 C C . ARG A 1 60 ? -52.448 18.234 34.057 1.00 93.25 60 ARG A C 1
ATOM 461 O O . ARG A 1 60 ? -53.269 17.326 33.922 1.00 93.25 60 ARG A O 1
ATOM 468 N N . VAL A 1 61 ? -52.435 19.047 35.106 1.00 91.56 61 VAL A N 1
ATOM 469 C CA . VAL A 1 61 ? -53.414 19.006 36.199 1.00 91.56 61 VAL A CA 1
ATOM 470 C C . VAL A 1 61 ? -54.143 20.343 36.259 1.00 91.56 61 VAL A C 1
ATOM 472 O O . VAL A 1 61 ? -53.520 21.404 36.225 1.00 91.56 61 VAL A O 1
ATOM 475 N N . TYR A 1 62 ? -55.468 20.275 36.361 1.00 91.88 62 TYR A N 1
ATOM 476 C CA . TYR A 1 62 ? -56.358 21.418 36.534 1.00 91.88 62 TYR A CA 1
ATOM 477 C C . TYR A 1 62 ? -57.286 21.142 37.720 1.00 91.88 62 TYR A C 1
ATOM 479 O O . TYR A 1 62 ? -57.711 20.004 37.919 1.00 91.88 62 TYR A O 1
ATOM 487 N N . PHE A 1 63 ? -57.620 22.173 38.490 1.00 87.69 63 PHE A N 1
ATOM 488 C CA . PHE A 1 63 ? -58.545 22.098 39.620 1.00 87.69 63 PHE A CA 1
ATOM 489 C C . PHE A 1 63 ? -59.475 23.310 39.560 1.00 87.69 63 PHE A C 1
ATOM 491 O O . PHE A 1 63 ? -59.007 24.439 39.434 1.00 87.69 63 PHE A O 1
ATOM 498 N N . ASN A 1 64 ? -60.792 23.086 39.577 1.00 91.12 64 ASN A N 1
ATOM 499 C CA . ASN A 1 64 ? -61.805 24.127 39.339 1.00 91.12 64 ASN A CA 1
ATOM 500 C C . ASN A 1 64 ? -61.511 24.978 38.079 1.00 91.12 64 ASN A C 1
ATOM 502 O O . ASN A 1 64 ? -61.622 26.201 38.097 1.00 91.12 64 ASN A O 1
ATOM 506 N N . ASN A 1 65 ? -61.091 24.318 36.991 1.00 87.88 65 ASN A N 1
ATOM 507 C CA . ASN A 1 65 ? -60.616 24.897 35.722 1.00 87.88 65 ASN A CA 1
ATOM 508 C C . ASN A 1 65 ? -59.343 25.773 35.790 1.00 87.88 65 ASN A C 1
ATOM 510 O O . ASN A 1 65 ? -58.826 26.152 34.739 1.00 87.88 65 ASN A O 1
ATOM 514 N N . ALA A 1 66 ? -58.778 26.041 36.971 1.00 87.94 66 ALA A N 1
ATOM 515 C CA . ALA A 1 66 ? -57.470 26.678 37.103 1.00 87.94 66 ALA A CA 1
ATOM 516 C C . ALA A 1 66 ? -56.337 25.656 36.857 1.00 87.94 66 ALA A C 1
ATOM 518 O O . ALA A 1 66 ? -56.435 24.521 37.332 1.00 87.94 66 ALA A O 1
ATOM 519 N N . PRO A 1 67 ? -55.264 26.010 36.125 1.00 90.12 67 PRO A N 1
ATOM 520 C CA . PRO A 1 67 ? -54.105 25.137 35.955 1.00 90.12 67 PRO A CA 1
ATOM 521 C C . PRO A 1 67 ? -53.307 25.034 37.261 1.00 90.12 67 PRO A C 1
ATOM 523 O O . PRO A 1 67 ? -53.013 26.046 37.890 1.00 90.12 67 PRO A O 1
ATOM 526 N N . ILE A 1 68 ? -52.948 23.810 37.651 1.00 88.56 68 ILE A N 1
ATOM 527 C CA . ILE A 1 68 ? -52.159 23.515 38.862 1.00 88.56 68 ILE A CA 1
ATOM 528 C C . ILE A 1 68 ? -50.700 23.196 38.525 1.00 88.56 68 ILE A C 1
ATOM 530 O O . ILE A 1 68 ? -49.815 23.483 39.324 1.00 88.56 68 ILE A O 1
ATOM 534 N N . GLY A 1 69 ? -50.446 22.608 37.353 1.00 89.38 69 GLY A N 1
ATOM 535 C CA . GLY A 1 69 ? -49.094 22.317 36.875 1.00 89.38 69 GLY A CA 1
ATOM 536 C C . GLY A 1 69 ? -49.008 21.079 35.992 1.00 89.38 69 GLY A C 1
ATOM 537 O O . GLY A 1 69 ? -50.015 20.455 35.636 1.00 89.38 69 GLY A O 1
ATOM 538 N N . PHE A 1 70 ? -47.781 20.719 35.644 1.00 91.69 70 PHE A N 1
ATOM 539 C CA . PHE A 1 70 ? -47.410 19.537 34.881 1.00 91.69 70 PHE A CA 1
ATOM 540 C C . PHE A 1 70 ? -46.818 18.478 35.821 1.00 91.69 70 PHE A C 1
ATOM 542 O O . PHE A 1 70 ? -45.913 18.740 36.610 1.00 91.69 70 PHE A O 1
ATOM 549 N N . TYR A 1 71 ? -47.367 17.265 35.771 1.00 91.31 71 TYR A N 1
ATOM 550 C CA . TYR A 1 71 ? -47.102 16.202 36.741 1.00 91.31 71 TYR A CA 1
ATOM 551 C C . TYR A 1 71 ? -46.758 14.886 36.041 1.00 91.31 71 TYR A C 1
ATOM 553 O O . TYR A 1 71 ? -47.292 14.556 34.978 1.00 91.31 71 TYR A O 1
ATOM 561 N N . LEU A 1 72 ? -45.912 14.079 36.684 1.00 90.38 72 LEU A N 1
ATOM 562 C CA . LEU A 1 72 ? -45.842 12.652 36.384 1.00 90.38 72 LEU A CA 1
ATOM 563 C C . LEU A 1 72 ? -47.050 11.963 37.027 1.00 90.38 72 LEU A C 1
ATOM 565 O O . LEU A 1 72 ? -47.216 12.014 38.246 1.00 90.38 72 LEU A O 1
ATOM 569 N N . ILE A 1 73 ? -47.861 11.285 36.217 1.00 90.94 73 ILE A N 1
ATOM 570 C CA . ILE A 1 73 ? -48.891 10.358 36.691 1.00 90.94 73 ILE A CA 1
ATOM 571 C C . ILE A 1 73 ? -48.272 8.959 36.819 1.00 90.94 73 ILE A C 1
ATOM 573 O O . ILE A 1 73 ? -47.738 8.418 35.847 1.00 90.94 73 ILE A O 1
ATOM 577 N N . LYS A 1 74 ? -48.310 8.385 38.027 1.00 88.00 74 LYS A N 1
ATOM 578 C CA . LYS A 1 74 ? -47.711 7.085 38.382 1.00 88.00 74 LYS A CA 1
ATOM 579 C C . LYS A 1 74 ? -48.774 6.094 38.873 1.00 88.00 74 LYS A C 1
ATOM 581 O O . LYS A 1 74 ? -49.686 6.473 39.610 1.00 88.00 74 LYS A O 1
ATOM 586 N N . GLU A 1 75 ? -48.634 4.817 38.505 1.00 87.50 75 GLU A N 1
ATOM 587 C CA . GLU A 1 75 ? -49.398 3.712 39.109 1.00 87.50 75 GLU A CA 1
ATOM 588 C C . GLU A 1 75 ? -49.162 3.672 40.631 1.00 87.50 75 GLU A C 1
ATOM 590 O O . GLU A 1 75 ? -48.020 3.539 41.079 1.00 87.50 75 GLU A O 1
ATOM 595 N N . ASN A 1 76 ? -50.220 3.778 41.445 1.00 85.62 76 ASN A N 1
ATOM 596 C CA . ASN A 1 76 ? -50.063 3.722 42.897 1.00 85.62 76 ASN A CA 1
ATOM 597 C C . ASN A 1 76 ? -49.737 2.288 43.346 1.00 85.62 76 ASN A C 1
ATOM 599 O O . ASN A 1 76 ? -50.558 1.383 43.204 1.00 85.62 76 ASN A O 1
ATOM 603 N N . THR A 1 77 ? -48.553 2.091 43.924 1.00 84.44 77 THR A N 1
ATOM 604 C CA . THR A 1 77 ? -48.059 0.814 44.463 1.00 84.44 77 THR A CA 1
ATOM 605 C C . THR A 1 77 ? -48.735 0.476 45.796 1.00 84.44 77 THR A C 1
ATOM 607 O O . THR A 1 77 ? -48.105 0.495 46.851 1.00 84.44 77 THR A O 1
ATOM 610 N N . ASN A 1 78 ? -50.043 0.220 45.741 1.00 82.69 78 ASN A N 1
ATOM 611 C CA . ASN A 1 78 ? -50.889 -0.191 46.861 1.00 82.69 78 ASN A CA 1
ATOM 612 C C . ASN A 1 78 ? -51.203 -1.703 46.804 1.00 82.69 78 ASN A C 1
ATOM 614 O O . ASN A 1 78 ? -50.779 -2.402 45.882 1.00 82.69 78 ASN A O 1
ATOM 618 N N . VAL A 1 79 ? -51.980 -2.222 47.764 1.00 82.62 79 VAL A N 1
ATOM 619 C CA . VAL A 1 79 ? -52.305 -3.665 47.833 1.00 82.62 79 VAL A CA 1
ATOM 620 C C . VAL A 1 79 ? -52.976 -4.177 46.554 1.00 82.62 79 VAL A C 1
ATOM 622 O O . VAL A 1 79 ? -52.688 -5.289 46.131 1.00 82.62 79 VAL A O 1
ATOM 625 N N . GLN A 1 80 ? -53.806 -3.372 45.882 1.00 83.69 80 GLN A N 1
ATOM 626 C CA . GLN A 1 80 ? -54.433 -3.774 44.619 1.00 83.69 80 GLN A CA 1
ATOM 627 C C . GLN A 1 80 ? -53.403 -3.908 43.485 1.00 83.69 80 GLN A C 1
ATOM 629 O O . GLN A 1 80 ? -53.500 -4.837 42.688 1.00 83.69 80 GLN A O 1
ATOM 634 N N . TYR A 1 81 ? -52.406 -3.020 43.408 1.00 86.06 81 TYR A N 1
ATOM 635 C CA . TYR A 1 81 ? -51.296 -3.158 42.457 1.00 86.06 81 TYR A CA 1
ATOM 636 C C . TYR A 1 81 ? -50.510 -4.452 42.720 1.00 86.06 81 TYR A C 1
ATOM 638 O O . TYR A 1 81 ? -50.291 -5.238 41.796 1.00 86.06 81 TYR A O 1
ATOM 646 N N . PHE A 1 82 ? -50.152 -4.716 43.982 1.00 86.62 82 PHE A N 1
ATOM 647 C CA . PHE A 1 82 ? -49.417 -5.925 44.365 1.00 86.62 82 PHE A CA 1
ATOM 648 C C . PHE A 1 82 ? -50.234 -7.217 44.157 1.00 86.62 82 PHE A C 1
ATOM 650 O O . PHE A 1 82 ? -49.686 -8.217 43.695 1.00 86.62 82 PHE A O 1
ATOM 657 N N . GLU A 1 83 ? -51.549 -7.190 44.374 1.00 85.69 83 GLU A N 1
ATOM 658 C CA . GLU A 1 83 ? -52.464 -8.289 44.047 1.00 85.69 83 GLU A CA 1
ATOM 659 C C . GLU A 1 83 ? -52.532 -8.539 42.531 1.00 85.69 83 GLU A C 1
ATOM 661 O O . GLU A 1 83 ? -52.291 -9.655 42.069 1.00 85.69 83 GLU A O 1
ATOM 666 N N . LYS A 1 84 ? -52.796 -7.486 41.749 1.00 84.62 84 LYS A N 1
ATOM 667 C CA . LYS A 1 84 ? -52.994 -7.518 40.289 1.00 84.62 84 LYS A CA 1
ATOM 668 C C . LYS A 1 84 ? -51.741 -7.937 39.511 1.00 84.62 84 LYS A C 1
ATOM 670 O O . LYS A 1 84 ? -51.868 -8.576 38.470 1.00 84.62 84 LYS A O 1
ATOM 675 N N . LYS A 1 85 ? -50.547 -7.577 39.996 1.00 84.81 85 LYS A N 1
ATOM 676 C CA . LYS A 1 85 ? -49.253 -7.940 39.388 1.00 84.81 85 LYS A CA 1
ATOM 677 C C . LYS A 1 85 ? -48.710 -9.256 39.956 1.00 84.81 85 LYS A C 1
ATOM 679 O O . LYS A 1 85 ? -48.405 -10.183 39.209 1.00 84.81 85 LYS A O 1
ATOM 684 N N . TYR A 1 86 ? -48.635 -9.368 41.283 1.00 85.00 86 TYR A N 1
ATOM 685 C CA . TYR A 1 86 ? -47.843 -10.396 41.969 1.00 85.00 86 TYR A CA 1
ATOM 686 C C . TYR A 1 86 ? -48.663 -11.401 42.789 1.00 85.00 86 TYR A C 1
ATOM 688 O O . TYR A 1 86 ? -48.092 -12.336 43.346 1.00 85.00 86 TYR A O 1
ATOM 696 N N . ASN A 1 87 ? -49.997 -11.303 42.783 1.00 83.81 87 ASN A N 1
ATOM 697 C CA . ASN A 1 87 ? -50.911 -12.247 43.442 1.00 83.81 87 ASN A CA 1
ATOM 698 C C . ASN A 1 87 ? -50.693 -12.326 44.963 1.00 83.81 87 ASN A C 1
ATOM 700 O O . ASN A 1 87 ? -50.741 -13.408 45.551 1.00 83.81 87 ASN A O 1
ATOM 704 N N . THR A 1 88 ? -50.422 -11.186 45.597 1.00 83.94 88 THR A N 1
ATOM 705 C CA . THR A 1 88 ? -50.229 -11.082 47.047 1.00 83.94 88 THR A CA 1
ATOM 706 C C . THR A 1 88 ? -51.229 -10.114 47.674 1.00 83.94 88 THR A C 1
ATOM 708 O O . THR A 1 88 ? -51.618 -9.126 47.055 1.00 83.94 88 THR A O 1
ATOM 711 N N . SER A 1 89 ? -51.677 -10.428 48.887 1.00 77.94 89 SER A N 1
ATOM 712 C CA . SER A 1 89 ? -52.676 -9.670 49.649 1.00 77.94 89 SER A CA 1
ATOM 713 C C . SER A 1 89 ? -52.062 -8.669 50.632 1.00 77.94 89 SER A C 1
ATOM 715 O O . SER A 1 89 ? -52.813 -7.939 51.281 1.00 77.94 89 SER A O 1
ATOM 717 N N . GLU A 1 90 ? -50.730 -8.624 50.744 1.00 79.19 90 GLU A N 1
ATOM 718 C CA . GLU A 1 90 ? -49.997 -7.759 51.670 1.00 79.19 90 GLU A CA 1
ATOM 719 C C . GLU A 1 90 ? -48.583 -7.387 51.187 1.00 79.19 90 GLU A C 1
ATOM 721 O O . GLU A 1 90 ? -47.971 -8.084 50.375 1.00 79.19 90 GLU A O 1
ATOM 726 N N . PHE A 1 91 ? -48.051 -6.281 51.713 1.00 81.31 91 PHE A N 1
ATOM 727 C CA . PHE A 1 91 ? -46.656 -5.877 51.552 1.00 81.31 91 PHE A CA 1
ATOM 728 C C . PHE A 1 91 ? -46.171 -4.988 52.711 1.00 81.31 91 PHE A C 1
ATOM 730 O O . PHE A 1 91 ? -46.946 -4.478 53.525 1.00 81.31 91 PHE A O 1
ATOM 737 N N . TYR A 1 92 ? -44.859 -4.758 52.730 1.00 79.06 92 TYR A N 1
ATOM 738 C CA . TYR A 1 92 ? -44.136 -3.937 53.700 1.00 79.06 92 TYR A CA 1
ATOM 739 C C . TYR A 1 92 ? -43.312 -2.895 52.948 1.00 79.06 92 TYR A C 1
ATOM 741 O O . TYR A 1 92 ? -42.702 -3.216 51.931 1.00 79.06 92 TYR A O 1
ATOM 749 N N . SER A 1 93 ? -43.261 -1.657 53.431 1.00 74.00 93 SER A N 1
ATOM 750 C CA . SER A 1 93 ? -42.534 -0.553 52.798 1.00 74.00 93 SER A CA 1
ATOM 751 C C . SER A 1 93 ? -41.552 0.105 53.755 1.00 74.00 93 SER A C 1
ATOM 753 O O . SER A 1 93 ? -41.885 0.363 54.910 1.00 74.00 93 SER A O 1
ATOM 755 N N . GLN A 1 94 ? -40.368 0.447 53.252 1.00 71.31 94 GLN A N 1
ATOM 756 C CA . GLN A 1 94 ? -39.402 1.288 53.954 1.00 71.31 94 GLN A CA 1
ATOM 757 C C . GLN A 1 94 ? -39.387 2.667 53.285 1.00 71.31 94 GLN A C 1
ATOM 759 O O . GLN A 1 94 ? -38.826 2.822 52.202 1.00 71.31 94 GLN A O 1
ATOM 764 N N . MET A 1 95 ? -39.994 3.676 53.911 1.00 62.22 95 MET A N 1
ATOM 765 C CA . MET A 1 95 ? -40.109 5.030 53.344 1.00 62.22 95 MET A CA 1
ATOM 766 C C . MET A 1 95 ? -39.157 6.041 53.998 1.00 62.22 95 MET A C 1
ATOM 768 O O . MET A 1 95 ? -38.614 5.812 55.078 1.00 62.22 95 MET A O 1
ATOM 772 N N . ASN A 1 96 ? -38.949 7.171 53.319 1.00 55.75 96 ASN A N 1
ATOM 773 C CA . ASN A 1 96 ? -38.143 8.287 53.806 1.00 55.75 96 ASN A CA 1
ATOM 774 C C . ASN A 1 96 ? -38.869 9.066 54.929 1.00 55.75 96 ASN A C 1
ATOM 776 O O . ASN A 1 96 ? -40.037 9.435 54.785 1.00 55.75 96 ASN A O 1
ATOM 780 N N . GLY A 1 97 ? -38.169 9.371 56.025 1.00 42.44 97 GLY A N 1
ATOM 781 C CA . GLY A 1 97 ? -38.739 9.861 57.295 1.00 42.44 97 GLY A CA 1
ATOM 782 C C . GLY A 1 97 ? -39.282 11.299 57.313 1.00 42.44 97 GLY A C 1
ATOM 783 O O . GLY A 1 97 ? -39.487 11.853 58.387 1.00 42.44 97 GLY A O 1
ATOM 784 N N . HIS A 1 98 ? -39.507 11.921 56.152 1.00 41.66 98 HIS A N 1
ATOM 785 C CA . HIS A 1 98 ? -40.283 13.166 56.040 1.00 41.66 98 HIS A CA 1
ATOM 786 C C . HIS A 1 98 ? -41.794 12.916 55.896 1.00 41.66 98 HIS A C 1
ATOM 788 O O . HIS A 1 98 ? -42.579 13.809 56.194 1.00 41.66 98 HIS A O 1
ATOM 794 N N . PHE A 1 99 ? -42.201 11.710 55.481 1.00 37.97 99 PHE A N 1
ATOM 795 C CA . PHE A 1 99 ? -43.612 11.314 55.337 1.00 37.97 99 PHE A CA 1
ATOM 796 C C . PHE A 1 99 ? -44.063 10.280 56.381 1.00 37.97 99 PHE A C 1
ATOM 798 O O . PHE A 1 99 ? -45.181 9.778 56.322 1.00 37.97 99 PHE A O 1
ATOM 805 N N . SER A 1 100 ? -43.195 9.936 57.335 1.00 36.12 100 SER A N 1
ATOM 806 C CA . SER A 1 100 ? -43.502 9.006 58.423 1.00 36.12 100 SER A CA 1
ATOM 807 C C . SER A 1 100 ? -42.577 9.278 59.617 1.00 36.12 100 SER A C 1
ATOM 809 O O . SER A 1 100 ? -41.391 9.518 59.382 1.00 36.12 100 SER A O 1
ATOM 811 N N . PRO A 1 101 ? -43.052 9.233 60.879 1.00 30.62 101 PRO A N 1
ATOM 812 C CA . PRO A 1 101 ? -42.265 9.554 62.082 1.00 30.62 101 PRO A CA 1
ATOM 813 C C . PRO A 1 101 ? -41.265 8.441 62.475 1.00 30.62 101 PRO A C 1
ATOM 815 O O . PRO A 1 101 ? -41.097 8.116 63.648 1.00 30.62 101 PRO A O 1
ATOM 818 N N . MET A 1 102 ? -40.629 7.815 61.485 1.00 38.09 102 MET A N 1
ATOM 819 C CA . MET A 1 102 ? -39.889 6.560 61.606 1.00 38.09 102 MET A CA 1
ATOM 820 C C . MET A 1 102 ? -38.376 6.768 61.748 1.00 38.09 102 MET A C 1
ATOM 822 O O . MET A 1 102 ? -37.740 7.501 60.987 1.00 38.09 102 MET A O 1
ATOM 826 N N . THR A 1 103 ? -37.770 6.089 62.722 1.00 43.31 103 THR A N 1
ATOM 827 C CA . THR A 1 103 ? -36.353 6.233 63.095 1.00 43.31 103 THR A CA 1
ATOM 828 C C . THR A 1 103 ? -35.437 5.328 62.263 1.00 43.31 103 THR A C 1
ATOM 830 O O . THR A 1 103 ? -34.805 4.418 62.796 1.00 43.31 103 THR A O 1
ATOM 833 N N . TYR A 1 104 ? -35.378 5.606 60.952 1.00 50.44 104 TYR A N 1
ATOM 834 C CA . TYR A 1 104 ? -34.592 4.941 59.891 1.00 50.44 104 TYR A CA 1
ATOM 835 C C . TYR A 1 104 ? -33.768 3.699 60.305 1.00 50.44 104 TYR A C 1
ATOM 837 O O . TYR A 1 104 ? -32.658 3.854 60.817 1.00 50.44 104 TYR A O 1
ATOM 845 N N . ASN A 1 105 ? -34.213 2.487 59.962 1.00 54.97 105 ASN A N 1
ATOM 846 C CA . ASN A 1 105 ? -33.392 1.262 59.982 1.00 54.97 105 ASN A CA 1
ATOM 847 C C . ASN A 1 105 ? -33.892 0.226 58.947 1.00 54.97 105 ASN A C 1
ATOM 849 O O . ASN A 1 105 ? -34.455 -0.814 59.287 1.00 54.97 105 ASN A O 1
ATOM 853 N N . GLY A 1 106 ? -33.660 0.517 57.663 1.00 56.03 106 GLY A N 1
ATOM 854 C CA . GLY A 1 106 ? -34.063 -0.321 56.521 1.00 56.03 106 GLY A CA 1
ATOM 855 C C . GLY A 1 106 ? -33.011 -1.312 56.018 1.00 56.03 106 GLY A C 1
ATOM 856 O O . GLY A 1 106 ? -33.083 -1.803 54.898 1.00 56.03 106 GLY A O 1
ATOM 857 N N . ASP A 1 107 ? -32.001 -1.622 56.827 1.00 65.44 107 ASP A N 1
ATOM 858 C CA . ASP A 1 107 ? -30.851 -2.440 56.422 1.00 65.44 107 ASP A CA 1
ATOM 859 C C . ASP A 1 107 ? -31.127 -3.972 56.450 1.00 65.44 107 ASP A C 1
ATOM 861 O O . ASP A 1 107 ? -30.190 -4.763 56.484 1.00 65.44 107 ASP A O 1
ATOM 865 N N . PHE A 1 108 ? -32.398 -4.414 56.452 1.00 67.25 108 PHE A N 1
ATOM 866 C CA . PHE A 1 108 ? -32.837 -5.822 56.643 1.00 67.25 108 PHE A CA 1
ATOM 867 C C . PHE A 1 108 ? -32.230 -6.468 57.919 1.00 67.25 108 PHE A C 1
ATOM 869 O O . PHE A 1 108 ? -31.825 -7.635 57.943 1.00 67.25 108 PHE A O 1
ATOM 876 N N . ASN A 1 109 ? -32.116 -5.685 58.996 1.00 63.03 109 ASN A N 1
ATOM 877 C CA . ASN A 1 109 ? -31.349 -6.034 60.193 1.00 63.03 109 ASN A CA 1
ATOM 878 C C . ASN A 1 109 ? -32.237 -6.099 61.453 1.00 63.03 109 ASN A C 1
ATOM 880 O O . ASN A 1 109 ? -33.154 -5.298 61.602 1.00 63.03 109 ASN A O 1
ATOM 884 N N . LEU A 1 110 ? -31.946 -7.034 62.368 1.00 60.03 110 LEU A N 1
ATOM 885 C CA . LEU A 1 110 ? -32.669 -7.233 63.639 1.00 60.03 110 LEU A CA 1
ATOM 886 C C . LEU A 1 110 ? -32.065 -6.439 64.819 1.00 60.03 110 LEU A C 1
ATOM 888 O O . LEU A 1 110 ? -32.599 -6.469 65.929 1.00 60.03 110 LEU A O 1
ATOM 892 N N . THR A 1 111 ? -30.939 -5.745 64.621 1.00 50.75 111 THR A N 1
ATOM 893 C CA . THR A 1 111 ? -30.258 -4.996 65.691 1.00 50.75 111 THR A CA 1
ATOM 894 C C . THR A 1 111 ? -31.158 -3.930 66.325 1.00 50.75 111 THR A C 1
ATOM 896 O O . THR A 1 111 ? -31.657 -3.046 65.629 1.00 50.75 111 THR A O 1
ATOM 899 N N . ASN A 1 112 ? -31.264 -3.984 67.658 1.00 45.84 112 ASN A N 1
ATOM 900 C CA . ASN A 1 112 ? -32.074 -3.153 68.564 1.00 45.84 112 ASN A CA 1
ATOM 901 C C . ASN A 1 112 ? -33.563 -3.529 68.719 1.00 45.84 112 ASN A C 1
ATOM 903 O O . ASN A 1 112 ? -34.231 -2.915 69.550 1.00 45.84 112 ASN A O 1
ATOM 907 N N . SER A 1 113 ? -34.082 -4.559 68.037 1.00 43.53 113 SER A N 1
ATOM 908 C CA . SER A 1 113 ? -35.393 -5.136 68.381 1.00 43.53 113 SER A CA 1
ATOM 909 C C . SER A 1 113 ? -35.230 -6.438 69.172 1.00 43.53 113 SER A C 1
ATOM 911 O O . SER A 1 113 ? -34.884 -7.471 68.596 1.00 43.53 113 SER A O 1
ATOM 913 N N . ASP A 1 114 ? -35.504 -6.410 70.478 1.00 41.09 114 ASP A N 1
ATOM 914 C CA . ASP A 1 114 ? -35.700 -7.640 71.254 1.00 41.09 114 ASP A CA 1
ATOM 915 C C . ASP A 1 114 ? -36.940 -8.384 70.707 1.00 41.09 114 ASP A C 1
ATOM 917 O O . ASP A 1 114 ? -38.007 -7.766 70.607 1.00 41.09 114 ASP A O 1
ATOM 921 N N . PRO A 1 115 ? -36.853 -9.680 70.344 1.00 41.22 115 PRO A N 1
ATOM 922 C CA . PRO A 1 115 ? -38.002 -10.442 69.852 1.00 41.22 115 PRO A CA 1
ATOM 923 C C . PRO A 1 115 ? -39.192 -10.502 70.822 1.00 41.22 115 PRO A C 1
ATOM 925 O O . PRO A 1 115 ? -40.316 -10.718 70.381 1.00 41.22 115 PRO A O 1
ATOM 928 N N . THR A 1 116 ? -38.986 -10.291 72.124 1.00 38.75 116 THR A N 1
ATOM 929 C CA . THR A 1 116 ? -40.072 -10.230 73.118 1.00 38.75 116 THR A CA 1
ATOM 930 C C . THR A 1 116 ? -40.876 -8.925 73.052 1.00 38.75 116 THR A C 1
ATOM 932 O O . THR A 1 116 ? -42.047 -8.912 73.426 1.00 38.75 116 THR A O 1
ATOM 935 N N . LEU A 1 117 ? -40.308 -7.845 72.497 1.00 39.69 117 LEU A N 1
ATOM 936 C CA . LEU A 1 117 ? -40.990 -6.554 72.323 1.00 39.69 117 LEU A CA 1
ATOM 937 C C . LEU A 1 117 ? -41.894 -6.494 71.077 1.00 39.69 117 LEU A C 1
ATOM 939 O O . LEU A 1 117 ? -42.632 -5.524 70.918 1.00 39.69 117 LEU A O 1
ATOM 943 N N . LEU A 1 118 ? -41.896 -7.526 70.221 1.00 42.31 118 LEU A N 1
ATOM 944 C CA . LEU A 1 118 ? -42.702 -7.590 68.987 1.00 42.31 118 LEU A CA 1
ATOM 945 C C . LEU A 1 118 ? -44.223 -7.446 69.205 1.00 42.31 118 LEU A C 1
ATOM 947 O O . LEU A 1 118 ? -44.930 -7.056 68.273 1.00 42.31 118 LEU A O 1
ATOM 951 N N . ASN A 1 119 ? -44.708 -7.736 70.419 1.00 37.69 119 ASN A N 1
ATOM 952 C CA . ASN A 1 119 ? -46.133 -7.798 70.765 1.00 37.69 119 ASN A CA 1
ATOM 953 C C . ASN A 1 119 ? -46.615 -6.676 71.710 1.00 37.69 119 ASN A C 1
ATOM 955 O O . ASN A 1 119 ? -47.784 -6.676 72.098 1.00 37.69 119 ASN A O 1
ATOM 959 N N . ASN A 1 120 ? -45.760 -5.732 72.124 1.00 37.25 120 ASN A N 1
ATOM 960 C CA . ASN A 1 120 ? -46.156 -4.733 73.121 1.00 37.25 120 ASN A CA 1
ATOM 961 C C . ASN A 1 120 ? -46.786 -3.480 72.479 1.00 37.25 120 ASN A C 1
ATOM 963 O O . ASN A 1 120 ? -46.074 -2.633 71.939 1.00 37.25 120 ASN A O 1
ATOM 967 N N . ARG A 1 121 ? -48.115 -3.321 72.603 1.00 39.59 121 ARG A N 1
ATOM 968 C CA . ARG A 1 121 ? -48.895 -2.200 72.022 1.00 39.59 121 ARG A CA 1
ATOM 969 C C . ARG A 1 121 ? -48.449 -0.794 72.465 1.00 39.59 121 ARG A C 1
ATOM 971 O O . ARG A 1 121 ? -48.859 0.177 71.841 1.00 39.59 121 ARG A O 1
ATOM 978 N N . THR A 1 122 ? -47.626 -0.665 73.508 1.00 40.50 122 THR A N 1
ATOM 979 C CA . THR A 1 122 ? -47.075 0.624 73.972 1.00 40.50 122 THR A CA 1
ATOM 980 C C . THR A 1 122 ? -45.657 0.929 73.472 1.00 40.50 122 THR A C 1
ATOM 982 O O . THR A 1 122 ? -45.214 2.066 73.615 1.00 40.50 122 THR A O 1
ATOM 985 N N . THR A 1 123 ? -44.936 -0.035 72.880 1.00 41.53 123 THR A N 1
ATOM 986 C CA . THR A 1 123 ? -43.534 0.129 72.436 1.00 41.53 123 THR A CA 1
ATOM 987 C C . THR A 1 123 ? -43.223 -0.710 71.186 1.00 41.53 123 THR A C 1
ATOM 989 O O . THR A 1 123 ? -42.423 -1.649 71.237 1.00 41.53 123 THR A O 1
ATOM 992 N N . ASP A 1 124 ? -43.861 -0.408 70.052 1.00 37.78 124 ASP A N 1
ATOM 993 C CA . ASP A 1 124 ? -43.670 -1.175 68.813 1.00 37.78 124 ASP A CA 1
ATOM 994 C C . ASP A 1 124 ? -42.325 -0.850 68.133 1.00 37.78 124 ASP A C 1
ATOM 996 O O . ASP A 1 124 ? -42.221 0.030 67.279 1.00 37.78 124 ASP A O 1
ATOM 1000 N N . ASN A 1 125 ? -41.265 -1.571 68.509 1.00 38.88 125 ASN A N 1
ATOM 1001 C CA . ASN A 1 125 ? -39.904 -1.338 68.006 1.00 38.88 125 ASN A CA 1
ATOM 1002 C C . ASN A 1 125 ? -39.694 -1.673 66.509 1.00 38.88 125 ASN A C 1
ATOM 1004 O O . ASN A 1 125 ? -38.578 -1.528 66.011 1.00 38.88 125 ASN A O 1
ATOM 1008 N N . TYR A 1 126 ? -40.747 -2.036 65.764 1.00 47.34 126 TYR A N 1
ATOM 1009 C CA . TYR A 1 126 ? -40.751 -2.074 64.291 1.00 47.34 126 TYR A CA 1
ATOM 1010 C C . TYR A 1 126 ? -41.258 -0.764 63.656 1.00 47.34 126 TYR A C 1
ATOM 1012 O O . TYR A 1 126 ? -41.756 -0.758 62.531 1.00 47.34 126 TYR A O 1
ATOM 1020 N N . PHE A 1 127 ? -41.037 0.358 64.355 1.00 44.34 127 PHE A N 1
ATOM 1021 C CA . PHE A 1 127 ? -41.295 1.767 63.999 1.00 44.34 127 PHE A CA 1
ATOM 1022 C C . PHE A 1 127 ? -40.523 2.281 62.750 1.00 44.34 127 PHE A C 1
ATOM 1024 O O . PHE A 1 127 ? -40.022 3.405 62.720 1.00 44.34 127 PHE A O 1
ATOM 1031 N N . ASN A 1 128 ? -40.364 1.435 61.729 1.00 51.62 128 ASN A N 1
ATOM 1032 C CA . ASN A 1 128 ? -39.562 1.661 60.527 1.00 51.62 128 ASN A CA 1
ATOM 1033 C C . ASN A 1 128 ? -40.139 1.056 59.238 1.00 51.62 128 ASN A C 1
ATOM 1035 O O . ASN A 1 128 ? -39.755 1.513 58.163 1.00 51.62 128 ASN A O 1
ATOM 1039 N N . TYR A 1 129 ? -41.048 0.079 59.323 1.00 57.59 129 TYR A N 1
ATOM 1040 C CA . TYR A 1 129 ? -41.694 -0.527 58.155 1.00 57.59 129 TYR A CA 1
ATOM 1041 C C . TYR A 1 129 ? -43.196 -0.233 58.180 1.00 57.59 129 TYR A C 1
ATOM 1043 O O . TYR A 1 129 ? -43.873 -0.513 59.167 1.00 57.59 129 TYR A O 1
ATOM 1051 N N . TRP A 1 130 ? -43.725 0.320 57.091 1.00 65.19 130 TRP A N 1
ATOM 1052 C CA . TRP A 1 130 ? -45.161 0.520 56.900 1.00 65.19 130 TRP A CA 1
ATOM 1053 C C . TRP A 1 130 ? -45.785 -0.737 56.282 1.00 65.19 130 TRP A C 1
ATOM 1055 O O . TRP A 1 130 ? -45.333 -1.189 55.233 1.00 65.19 130 TRP A O 1
ATOM 1065 N N . TYR A 1 131 ? -46.803 -1.303 56.931 1.00 70.50 131 TYR A N 1
ATOM 1066 C CA . TYR A 1 131 ? -47.576 -2.444 56.430 1.00 70.50 131 TYR A CA 1
ATOM 1067 C C . TYR A 1 131 ? -48.821 -1.971 55.676 1.00 70.50 131 TYR A C 1
ATOM 1069 O O . TYR A 1 131 ? -49.521 -1.069 56.144 1.00 70.50 131 TYR A O 1
ATOM 1077 N N . GLN A 1 132 ? -49.147 -2.635 54.568 1.00 70.44 132 GLN A N 1
ATOM 1078 C CA . GLN A 1 132 ? -50.476 -2.563 53.968 1.00 70.44 132 GLN A CA 1
ATOM 1079 C C . GLN A 1 132 ? -50.908 -3.963 53.517 1.00 70.44 132 GLN A C 1
ATOM 1081 O O . GLN A 1 132 ? -50.182 -4.633 52.785 1.00 70.44 132 GLN A O 1
ATOM 1086 N N . GLY A 1 133 ? -52.104 -4.391 53.920 1.00 69.12 133 GLY A N 1
ATOM 1087 C CA . GLY A 1 133 ? -52.682 -5.681 53.546 1.00 69.12 133 GLY A CA 1
ATOM 1088 C C . GLY A 1 133 ? -54.208 -5.676 53.612 1.00 69.12 133 GLY A C 1
ATOM 1089 O O . GLY A 1 133 ? -54.808 -4.687 54.037 1.00 69.12 133 GLY A O 1
ATOM 1090 N N . LYS A 1 134 ? -54.841 -6.764 53.157 1.00 67.38 134 LYS A N 1
ATOM 1091 C CA . LYS A 1 134 ? -56.307 -6.949 53.242 1.00 67.38 134 LYS A CA 1
ATOM 1092 C C . LYS A 1 134 ? -56.804 -7.370 54.628 1.00 67.38 134 LYS A C 1
ATOM 1094 O O . LYS A 1 134 ? -57.982 -7.189 54.921 1.00 67.38 134 LYS A O 1
ATOM 1099 N N . GLU A 1 135 ? -55.929 -7.930 55.457 1.00 61.88 135 GLU A N 1
ATOM 1100 C CA . GLU A 1 135 ? -56.244 -8.382 56.813 1.00 61.88 135 GLU A CA 1
ATOM 1101 C C . GLU A 1 135 ? -55.704 -7.391 57.855 1.00 61.88 135 GLU A C 1
ATOM 1103 O O . GLU A 1 135 ? -54.732 -6.670 57.612 1.00 61.88 135 GLU A O 1
ATOM 1108 N N . PHE A 1 136 ? -56.348 -7.324 59.022 1.00 55.12 136 PHE A N 1
ATOM 1109 C CA . PHE A 1 136 ? -55.887 -6.464 60.112 1.00 55.12 136 PHE A CA 1
ATOM 1110 C C . PHE A 1 136 ? -54.658 -7.090 60.797 1.00 55.12 136 PHE A C 1
ATOM 1112 O O . PHE A 1 136 ? -54.682 -8.278 61.105 1.00 55.12 136 PHE A O 1
ATOM 1119 N N . PRO A 1 137 ? -53.606 -6.317 61.127 1.00 52.88 137 PRO A N 1
ATOM 1120 C CA . PRO A 1 137 ? -52.339 -6.868 61.624 1.00 52.88 137 PRO A CA 1
ATOM 1121 C C . PRO A 1 137 ? -52.410 -7.556 63.003 1.00 52.88 137 PRO A C 1
ATOM 1123 O O . PRO A 1 137 ? -51.419 -8.150 63.426 1.00 52.88 137 PRO A O 1
ATOM 1126 N N . ASP A 1 138 ? -53.556 -7.521 63.693 1.00 50.00 138 ASP A N 1
ATOM 1127 C CA . ASP A 1 138 ? -53.804 -8.335 64.891 1.00 50.00 138 ASP A CA 1
ATOM 1128 C C . ASP A 1 138 ? -53.907 -9.853 64.566 1.00 50.00 138 ASP A C 1
ATOM 1130 O O . ASP A 1 138 ? -53.661 -10.673 65.451 1.00 50.00 138 ASP A O 1
ATOM 1134 N N . THR A 1 139 ? -54.195 -10.270 63.318 1.00 47.31 139 THR A N 1
ATOM 1135 C CA . THR A 1 139 ? -54.262 -11.697 62.908 1.00 47.31 139 THR A CA 1
ATOM 1136 C C . THR A 1 139 ? -52.929 -12.276 62.404 1.00 47.31 139 THR A C 1
ATOM 1138 O O . THR A 1 139 ? -52.799 -12.764 61.289 1.00 47.31 139 THR A O 1
ATOM 1141 N N . PHE A 1 140 ? -51.932 -12.271 63.290 1.00 48.34 140 PHE A N 1
ATOM 1142 C CA . PHE A 1 140 ? -50.898 -13.315 63.452 1.00 48.34 140 PHE A CA 1
ATOM 1143 C C . PHE A 1 140 ? -50.139 -13.902 62.228 1.00 48.34 140 PHE A C 1
ATOM 1145 O O . PHE A 1 140 ? -49.714 -15.054 62.273 1.00 48.34 140 PHE A O 1
ATOM 1152 N N . HIS A 1 141 ? -49.841 -13.112 61.193 1.00 49.16 141 HIS A N 1
ATOM 1153 C CA . HIS A 1 141 ? -48.795 -13.457 60.204 1.00 49.16 141 HIS A CA 1
ATOM 1154 C C . HIS A 1 141 ? -47.682 -12.397 60.120 1.00 49.16 141 HIS A C 1
ATOM 1156 O O . HIS A 1 141 ? -46.497 -12.693 60.308 1.00 49.16 141 HIS A O 1
ATOM 1162 N N . ALA A 1 142 ? -48.071 -11.133 59.944 1.00 52.31 142 ALA A N 1
ATOM 1163 C CA . ALA A 1 142 ? -47.248 -10.109 59.300 1.00 52.31 142 ALA A CA 1
ATOM 1164 C C . ALA A 1 142 ? -45.844 -9.810 59.886 1.00 52.31 142 ALA A C 1
ATOM 1166 O O . ALA A 1 142 ? -44.943 -9.384 59.165 1.00 52.31 142 ALA A O 1
ATOM 1167 N N . LYS A 1 143 ? -45.600 -10.017 61.189 1.00 54.16 143 LYS A N 1
ATOM 1168 C CA . LYS A 1 143 ? -44.284 -9.713 61.800 1.00 54.16 143 LYS A CA 1
ATOM 1169 C C . LYS A 1 143 ? -43.326 -10.908 61.873 1.00 54.16 143 LYS A C 1
ATOM 1171 O O . LYS A 1 143 ? -42.112 -10.715 61.800 1.00 54.16 143 LYS A O 1
ATOM 1176 N N . ASN A 1 144 ? -43.831 -12.138 61.983 1.00 63.62 144 ASN A N 1
ATOM 1177 C CA . ASN A 1 144 ? -42.977 -13.325 62.131 1.00 63.62 144 ASN A CA 1
ATOM 1178 C C . ASN A 1 144 ? -42.277 -13.711 60.821 1.00 63.62 144 ASN A C 1
ATOM 1180 O O . ASN A 1 144 ? -41.129 -14.169 60.845 1.00 63.62 144 ASN A O 1
ATOM 1184 N N . ASP A 1 145 ? -42.930 -13.482 59.684 1.00 71.62 145 ASP A N 1
ATOM 1185 C CA . ASP A 1 145 ? -42.418 -13.912 58.383 1.00 71.62 145 ASP A CA 1
ATOM 1186 C C . ASP A 1 145 ? -41.323 -12.961 57.849 1.00 71.62 145 ASP A C 1
ATOM 1188 O O . ASP A 1 145 ? -40.308 -13.437 57.333 1.00 71.62 145 ASP A O 1
ATOM 1192 N N . LEU A 1 146 ? -41.415 -11.645 58.111 1.00 72.12 146 LEU A N 1
ATOM 1193 C CA . LEU A 1 146 ? -40.295 -10.703 57.915 1.00 72.12 146 LEU A CA 1
ATOM 1194 C C . LEU A 1 146 ? -39.098 -11.017 58.825 1.00 72.12 146 LEU A C 1
ATOM 1196 O O . LEU A 1 146 ? -37.953 -11.044 58.371 1.00 72.12 146 LEU A O 1
ATOM 1200 N N . VAL A 1 147 ? -39.341 -11.288 60.111 1.00 72.88 147 VAL A N 1
ATOM 1201 C CA . VAL A 1 147 ? -38.279 -11.682 61.053 1.00 72.88 147 VAL A CA 1
ATOM 1202 C C . VAL A 1 147 ? -37.610 -12.989 60.607 1.00 72.88 147 VAL A C 1
ATOM 1204 O O . VAL A 1 147 ? -36.407 -13.168 60.807 1.00 72.88 147 VAL A O 1
ATOM 1207 N N . SER A 1 148 ? -38.355 -13.893 59.967 1.00 78.06 148 SER A N 1
ATOM 1208 C CA . SER A 1 148 ? -37.817 -15.121 59.375 1.00 78.06 148 SER A CA 1
ATOM 1209 C C . SER A 1 148 ? -36.989 -14.845 58.116 1.00 78.06 148 SER A C 1
ATOM 1211 O O . SER A 1 148 ? -35.894 -15.393 57.998 1.00 78.06 148 SER A O 1
ATOM 1213 N N . LEU A 1 149 ? -37.422 -13.928 57.241 1.00 82.06 149 LEU A N 1
ATOM 1214 C CA . LEU A 1 149 ? -36.627 -13.452 56.103 1.00 82.06 149 LEU A CA 1
ATOM 1215 C C . LEU A 1 149 ? -35.291 -12.837 56.554 1.00 82.06 149 LEU A C 1
ATOM 1217 O O . LEU A 1 149 ? -34.236 -13.212 56.046 1.00 82.06 149 LEU A O 1
ATOM 1221 N N . PHE A 1 150 ? -35.302 -11.924 57.529 1.00 80.44 150 PHE A N 1
ATOM 1222 C CA . PHE A 1 150 ? -34.078 -11.250 57.985 1.00 80.44 150 PHE A CA 1
ATOM 1223 C C . PHE A 1 150 ? -33.095 -12.208 58.685 1.00 80.44 150 PHE A C 1
ATOM 1225 O O . PHE A 1 150 ? -31.883 -12.036 58.556 1.00 80.44 150 PHE A O 1
ATOM 1232 N N . LYS A 1 151 ? -33.580 -13.270 59.349 1.00 79.44 151 LYS A N 1
ATOM 1233 C CA . LYS A 1 151 ? -32.722 -14.328 59.924 1.00 79.44 151 LYS A CA 1
ATOM 1234 C C . LYS A 1 151 ? -31.892 -15.072 58.868 1.00 79.44 151 LYS A C 1
ATOM 1236 O O . LYS A 1 151 ? -30.756 -15.438 59.170 1.00 79.44 151 LYS A O 1
ATOM 1241 N N . ILE A 1 152 ? -32.413 -15.259 57.649 1.00 82.12 152 ILE A N 1
ATOM 1242 C CA . ILE A 1 152 ? -31.711 -15.949 56.545 1.00 82.12 152 ILE A CA 1
ATOM 1243 C C . ILE A 1 152 ? -30.431 -15.198 56.137 1.00 82.12 152 ILE A C 1
ATOM 1245 O O . ILE A 1 152 ? -29.433 -15.832 55.805 1.00 82.12 152 ILE A O 1
ATOM 1249 N N . PHE A 1 153 ? -30.431 -13.863 56.231 1.00 80.81 153 PHE A N 1
ATOM 1250 C CA . PHE A 1 153 ? -29.282 -13.004 55.902 1.00 80.81 153 PHE A CA 1
ATOM 1251 C C . PHE A 1 153 ? -28.352 -12.698 57.093 1.00 80.81 153 PHE A C 1
ATOM 1253 O O . PHE A 1 153 ? -27.398 -11.938 56.943 1.00 80.81 153 PHE A O 1
ATOM 1260 N N . GLN A 1 154 ? -28.622 -13.259 58.278 1.00 73.31 154 GLN A N 1
ATOM 1261 C CA . GLN A 1 154 ? -27.840 -13.017 59.505 1.00 73.31 154 GLN A CA 1
ATOM 1262 C C . GLN A 1 154 ? -27.122 -14.259 60.040 1.00 73.31 154 GLN A C 1
ATOM 1264 O O . GLN A 1 154 ? -26.173 -14.133 60.813 1.00 73.31 154 GLN A O 1
ATOM 1269 N N . LYS A 1 155 ? -27.557 -15.459 59.645 1.00 69.88 155 LYS A N 1
ATOM 1270 C CA . LYS A 1 155 ? -26.868 -16.721 59.941 1.00 69.88 155 LYS A CA 1
ATOM 1271 C C . LYS A 1 155 ? -26.280 -17.313 58.658 1.00 69.88 155 LYS A C 1
ATOM 1273 O O . LYS A 1 155 ? -26.838 -17.067 57.593 1.00 69.88 155 LYS A O 1
ATOM 1278 N N . PRO A 1 156 ? -25.209 -18.124 58.744 1.00 61.19 156 PRO A N 1
ATOM 1279 C CA . PRO A 1 156 ? -24.727 -18.889 57.602 1.00 61.19 156 PRO A CA 1
ATOM 1280 C C . PRO A 1 156 ? -25.824 -19.821 57.060 1.00 61.19 156 PRO A C 1
ATOM 1282 O O . PRO A 1 156 ? -26.147 -20.828 57.687 1.00 61.19 156 PRO A O 1
ATOM 1285 N N . THR A 1 157 ? -26.391 -19.465 55.911 1.00 72.25 157 THR A N 1
ATOM 1286 C CA . THR A 1 157 ? -27.339 -20.261 55.121 1.00 72.25 157 THR A CA 1
ATOM 1287 C C . THR A 1 157 ? -26.698 -20.626 53.780 1.00 72.25 157 THR A C 1
ATOM 1289 O O . THR A 1 157 ? -25.649 -20.097 53.405 1.00 72.25 157 THR A O 1
ATOM 1292 N N . SER A 1 158 ? -27.275 -21.581 53.050 1.00 86.06 158 SER A N 1
ATOM 1293 C CA . SER A 1 158 ? -26.751 -21.942 51.721 1.00 86.06 158 SER A CA 1
ATOM 1294 C C . SER A 1 158 ? -27.317 -21.048 50.609 1.00 86.06 158 SER A C 1
ATOM 1296 O O . SER A 1 158 ? -28.459 -20.602 50.684 1.00 86.06 158 SER A O 1
ATOM 1298 N N . GLU A 1 159 ? -26.568 -20.846 49.520 1.00 86.06 159 GLU A N 1
ATOM 1299 C CA . GLU A 1 159 ? -27.032 -20.087 48.341 1.00 86.06 159 GLU A CA 1
ATOM 1300 C C . GLU A 1 159 ? -28.405 -20.587 47.833 1.00 86.06 159 GLU A C 1
ATOM 1302 O O . GLU A 1 159 ? -29.300 -19.798 47.521 1.00 86.06 159 GLU A O 1
ATOM 1307 N N . GLY A 1 160 ? -28.604 -21.912 47.819 1.00 87.06 160 GLY A N 1
ATOM 1308 C CA . GLY A 1 160 ? -29.867 -22.552 47.439 1.00 87.06 160 GLY A CA 1
ATOM 1309 C C . GLY A 1 160 ? -31.003 -22.357 48.450 1.00 87.06 160 GLY A C 1
ATOM 1310 O O . GLY A 1 160 ? -32.165 -22.283 48.057 1.00 87.06 160 GLY A O 1
ATOM 1311 N N . GLU A 1 161 ? -30.693 -22.226 49.739 1.00 87.25 161 GLU A N 1
ATOM 1312 C CA . GLU A 1 161 ? -31.664 -21.912 50.794 1.00 87.25 161 GLU A CA 1
ATOM 1313 C C . GLU A 1 161 ? -32.136 -20.457 50.709 1.00 87.25 161 GLU A C 1
ATOM 1315 O O . GLU A 1 161 ? -33.337 -20.203 50.820 1.00 87.25 161 GLU A O 1
ATOM 1320 N N . ILE A 1 162 ? -31.241 -19.512 50.406 1.00 88.88 162 ILE A N 1
ATOM 1321 C CA . ILE A 1 162 ? -31.634 -18.127 50.113 1.00 88.88 162 ILE A CA 1
ATOM 1322 C C . ILE A 1 162 ? -32.530 -18.108 48.868 1.00 88.88 162 ILE A C 1
ATOM 1324 O O . ILE A 1 162 ? -33.658 -17.624 48.934 1.00 88.88 162 ILE A O 1
ATOM 1328 N N . LYS A 1 163 ? -32.090 -18.722 47.759 1.00 90.12 163 LYS A N 1
ATOM 1329 C CA . LYS A 1 163 ? -32.845 -18.782 46.489 1.00 90.12 163 LYS A CA 1
ATOM 1330 C C . LYS A 1 163 ? -34.186 -19.520 46.580 1.00 90.12 163 LYS A C 1
ATOM 1332 O O . LYS A 1 163 ? -35.046 -19.302 45.723 1.00 90.12 163 LYS A O 1
ATOM 1337 N N . LYS A 1 164 ? -34.386 -20.368 47.596 1.00 90.25 164 LYS A N 1
ATOM 1338 C CA . LYS A 1 164 ? -35.671 -21.013 47.911 1.00 90.25 164 LYS A CA 1
ATOM 1339 C C . LYS A 1 164 ? -36.675 -20.048 48.551 1.00 90.25 164 LYS A C 1
ATOM 1341 O O . LYS A 1 164 ? -37.864 -20.198 48.304 1.00 90.25 164 LYS A O 1
ATOM 1346 N N . ASN A 1 165 ? -36.210 -19.086 49.350 1.00 89.19 165 ASN A N 1
ATOM 1347 C CA . ASN A 1 165 ? -37.060 -18.210 50.167 1.00 89.19 165 ASN A CA 1
ATOM 1348 C C . ASN A 1 165 ? -37.126 -16.754 49.664 1.00 89.19 165 ASN A C 1
ATOM 1350 O O . ASN A 1 165 ? -38.069 -16.041 50.000 1.00 89.19 165 ASN A O 1
ATOM 1354 N N . PHE A 1 166 ? -36.152 -16.305 48.867 1.00 91.06 166 PHE A N 1
ATOM 1355 C CA . PHE A 1 166 ? -36.024 -14.937 48.359 1.00 91.06 166 PHE A CA 1
ATOM 1356 C C . PHE A 1 166 ? -35.630 -14.929 46.874 1.00 91.06 166 PHE A C 1
ATOM 1358 O O . PHE A 1 166 ? -34.891 -15.802 46.410 1.00 91.06 166 PHE A O 1
ATOM 1365 N N . GLU A 1 167 ? -36.123 -13.953 46.108 1.00 92.88 167 GLU A N 1
ATOM 1366 C CA . GLU A 1 167 ? -35.831 -13.838 44.676 1.00 92.88 167 GLU A CA 1
ATOM 1367 C C . GLU A 1 167 ? -34.569 -13.002 44.396 1.00 92.88 167 GLU A C 1
ATOM 1369 O O . GLU A 1 167 ? -34.615 -11.781 44.221 1.00 92.88 167 GLU A O 1
ATOM 1374 N N . THR A 1 168 ? -33.416 -13.678 44.356 1.00 93.25 168 THR A N 1
ATOM 1375 C CA . THR A 1 168 ? -32.108 -13.017 44.230 1.00 93.25 168 THR A CA 1
ATOM 1376 C C . THR A 1 168 ? -31.881 -12.372 42.862 1.00 93.25 168 THR A C 1
ATOM 1378 O O . THR A 1 168 ? -31.166 -11.374 42.789 1.00 93.25 168 THR A O 1
ATOM 1381 N N . VAL A 1 169 ? -32.508 -12.858 41.779 1.00 93.44 169 VAL A N 1
ATOM 1382 C CA . VAL A 1 169 ? -32.250 -12.339 40.422 1.00 93.44 169 VAL A CA 1
ATOM 1383 C C . VAL A 1 169 ? -32.789 -10.918 40.264 1.00 93.44 169 VAL A C 1
ATOM 1385 O O . VAL A 1 169 ? -32.046 -10.016 39.873 1.00 93.44 169 VAL A O 1
ATOM 1388 N N . SER A 1 170 ? -34.061 -10.694 40.602 1.00 91.88 170 SER A N 1
ATOM 1389 C CA . SER A 1 170 ? -34.689 -9.367 40.520 1.00 91.88 170 SER A CA 1
ATOM 1390 C C . SER A 1 170 ? -34.079 -8.379 41.517 1.00 91.88 170 SER A C 1
ATOM 1392 O O . SER A 1 170 ? -33.946 -7.194 41.205 1.00 91.88 170 SER A O 1
ATOM 1394 N N . PHE A 1 171 ? -33.643 -8.860 42.687 1.00 93.62 171 PHE A N 1
ATOM 1395 C CA . PHE A 1 171 ? -32.920 -8.043 43.660 1.00 93.62 171 PHE A CA 1
ATOM 1396 C C . PHE A 1 171 ? -31.549 -7.597 43.129 1.00 93.62 171 PHE A C 1
ATOM 1398 O O . PHE A 1 171 ? -31.281 -6.400 43.070 1.00 93.62 171 PHE A O 1
ATOM 1405 N N . LEU A 1 172 ? -30.692 -8.518 42.669 1.00 95.38 172 LEU A N 1
ATOM 1406 C CA . LEU A 1 172 ? -29.350 -8.168 42.181 1.00 95.38 172 LEU A CA 1
ATOM 1407 C C . LEU A 1 172 ? -29.387 -7.297 40.914 1.00 95.38 172 LEU A C 1
ATOM 1409 O O . LEU A 1 172 ? -28.516 -6.442 40.752 1.00 95.38 172 LEU A O 1
ATOM 1413 N N . LYS A 1 173 ? -30.404 -7.443 40.052 1.00 95.31 173 LYS A N 1
ATOM 1414 C CA . LYS A 1 173 ? -30.643 -6.505 38.941 1.00 95.31 173 LYS A CA 1
ATOM 1415 C C . LYS A 1 173 ? -31.007 -5.097 39.428 1.00 95.31 173 LYS A C 1
ATOM 1417 O O . LYS A 1 173 ? -30.456 -4.136 38.898 1.00 95.31 173 LYS A O 1
ATOM 1422 N N . ASN A 1 174 ? -31.877 -4.967 40.437 1.00 93.06 174 ASN A N 1
ATOM 1423 C CA . ASN A 1 174 ? -32.187 -3.671 41.059 1.00 93.06 174 ASN A CA 1
ATOM 1424 C C . ASN A 1 174 ? -30.922 -3.024 41.641 1.00 93.06 174 ASN A C 1
ATOM 1426 O O . ASN A 1 174 ? -30.623 -1.882 41.319 1.00 93.06 174 ASN A O 1
ATOM 1430 N N . MET A 1 175 ? -30.114 -3.775 42.399 1.00 93.75 175 MET A N 1
ATOM 1431 C CA . MET A 1 175 ? -28.859 -3.259 42.970 1.00 93.75 175 MET A CA 1
ATOM 1432 C C . MET A 1 175 ? -27.867 -2.804 41.887 1.00 93.75 175 MET A C 1
ATOM 1434 O O . MET A 1 175 ? -27.167 -1.804 42.054 1.00 93.75 175 MET A O 1
ATOM 1438 N N . ALA A 1 176 ? -27.805 -3.523 40.761 1.00 94.31 176 ALA A N 1
ATOM 1439 C CA . ALA A 1 176 ? -26.970 -3.143 39.627 1.00 94.31 176 ALA A CA 1
ATOM 1440 C C . ALA A 1 176 ? -27.473 -1.843 38.973 1.00 94.31 176 ALA A C 1
ATOM 1442 O O . ALA A 1 176 ? -26.668 -0.965 38.657 1.00 94.31 176 ALA A O 1
ATOM 1443 N N . LEU A 1 177 ? -28.793 -1.694 38.819 1.00 93.19 177 LEU A N 1
ATOM 1444 C CA . LEU A 1 177 ? -29.420 -0.479 38.305 1.00 93.19 177 LEU A CA 1
ATOM 1445 C C . LEU A 1 177 ? -29.183 0.714 39.245 1.00 93.19 177 LEU A C 1
ATOM 1447 O O . LEU A 1 177 ? -28.681 1.734 38.784 1.00 93.19 177 LEU A O 1
ATOM 1451 N N . ASP A 1 178 ? -29.424 0.561 40.550 1.00 90.19 178 ASP A N 1
ATOM 1452 C CA . ASP A 1 178 ? -29.219 1.600 41.569 1.00 90.19 178 ASP A CA 1
ATOM 1453 C C . ASP A 1 178 ? -27.797 2.179 41.537 1.00 90.19 178 ASP A C 1
ATOM 1455 O O . ASP A 1 178 ? -27.615 3.401 41.546 1.00 90.19 178 ASP A O 1
ATOM 1459 N N . PHE A 1 179 ? -26.775 1.318 41.446 1.00 91.25 179 PHE A N 1
ATOM 1460 C CA . PHE A 1 179 ? -25.387 1.760 41.303 1.00 91.25 179 PHE A CA 1
ATOM 1461 C C . PHE A 1 179 ? -25.150 2.506 39.981 1.00 91.25 179 PHE A C 1
ATOM 1463 O O . PHE A 1 179 ? -24.542 3.582 39.977 1.00 91.25 179 PHE A O 1
ATOM 1470 N N . ILE A 1 180 ? -25.627 1.967 38.855 1.00 91.88 180 ILE A N 1
ATOM 1471 C CA . ILE A 1 180 ? -25.419 2.557 37.523 1.00 91.88 180 ILE A CA 1
ATOM 1472 C C . ILE A 1 180 ? -26.079 3.934 37.420 1.00 91.88 180 ILE A C 1
ATOM 1474 O O . ILE A 1 180 ? -25.433 4.895 37.002 1.00 91.88 180 ILE A O 1
ATOM 1478 N N . THR A 1 181 ? -27.336 4.054 37.851 1.00 90.44 181 THR A N 1
ATOM 1479 C CA . THR A 1 181 ? -28.105 5.304 37.806 1.00 90.44 181 THR A CA 1
ATOM 1480 C C . THR A 1 181 ? -27.781 6.258 38.958 1.00 90.44 181 THR A C 1
ATOM 1482 O O . THR A 1 181 ? -28.414 7.307 39.056 1.00 90.44 181 THR A O 1
ATOM 1485 N N . ASN A 1 182 ? -26.843 5.905 39.847 1.00 87.94 182 ASN A N 1
ATOM 1486 C CA . ASN A 1 182 ? -26.504 6.655 41.061 1.00 87.94 182 ASN A CA 1
ATOM 1487 C C . ASN A 1 182 ? -27.749 6.986 41.913 1.00 87.94 182 ASN A C 1
ATOM 1489 O O . ASN A 1 182 ? -27.931 8.120 42.354 1.00 87.94 182 ASN A O 1
ATOM 1493 N N . ASN A 1 183 ? -28.637 6.007 42.116 1.00 86.06 183 ASN A N 1
ATOM 1494 C CA . ASN A 1 183 ? -29.886 6.180 42.855 1.00 86.06 183 ASN A CA 1
ATOM 1495 C C . ASN A 1 183 ? -29.629 6.336 44.366 1.00 86.06 183 ASN A C 1
ATOM 1497 O O . ASN A 1 183 ? -29.770 5.397 45.151 1.00 86.06 183 ASN A O 1
ATOM 1501 N N . GLN A 1 184 ? -29.271 7.548 44.793 1.00 81.31 184 GLN A N 1
ATOM 1502 C CA . GLN A 1 184 ? -28.984 7.875 46.196 1.00 81.31 184 GLN A CA 1
ATOM 1503 C C . GLN A 1 184 ? -30.223 7.766 47.118 1.00 81.31 184 GLN A C 1
ATOM 1505 O O . GLN A 1 184 ? -30.086 7.833 48.337 1.00 81.31 184 GLN A O 1
ATOM 1510 N N . HIS A 1 185 ? -31.420 7.524 46.573 1.00 78.44 185 HIS A N 1
ATOM 1511 C CA . HIS A 1 185 ? -32.642 7.234 47.335 1.00 78.44 185 HIS A CA 1
ATOM 1512 C C . HIS A 1 185 ? -32.925 5.741 47.549 1.00 78.44 185 HIS A C 1
ATOM 1514 O O . HIS A 1 185 ? -33.887 5.414 48.237 1.00 78.44 185 HIS A O 1
ATOM 1520 N N . SER A 1 186 ? -32.116 4.853 46.974 1.00 82.06 186 SER A N 1
ATOM 1521 C CA . SER A 1 186 ? -32.329 3.402 46.976 1.00 82.06 186 SER A CA 1
ATOM 1522 C C . SER A 1 186 ? -31.997 2.693 48.292 1.00 82.06 186 SER A C 1
ATOM 1524 O O . SER A 1 186 ? -31.364 3.250 49.198 1.00 82.06 186 SER A O 1
ATOM 1526 N N . TYR A 1 187 ? -32.326 1.397 48.337 1.00 85.50 187 TYR A N 1
ATOM 1527 C CA . TYR A 1 187 ? -31.795 0.464 49.327 1.00 85.50 187 TYR A CA 1
ATOM 1528 C C . TYR A 1 187 ? -30.259 0.427 49.306 1.00 85.50 187 TYR A C 1
ATOM 1530 O O . TYR A 1 187 ? -29.644 0.560 50.363 1.00 85.50 187 TYR A O 1
ATOM 1538 N N . LEU A 1 188 ? -29.625 0.297 48.131 1.00 85.62 188 LEU A N 1
ATOM 1539 C CA . LEU A 1 188 ? -28.173 0.105 48.055 1.00 85.62 188 LEU A CA 1
ATOM 1540 C C . LEU A 1 188 ? -27.414 1.284 48.680 1.00 85.62 188 LEU A C 1
ATOM 1542 O O . LEU A 1 188 ? -26.509 1.071 49.486 1.00 85.62 188 LEU A O 1
ATOM 1546 N N . PHE A 1 189 ? -27.817 2.518 48.362 1.00 81.25 189 PHE A N 1
ATOM 1547 C CA . PHE A 1 189 ? -27.169 3.706 48.914 1.00 81.25 189 PHE A CA 1
ATOM 1548 C C . PHE A 1 189 ? -27.657 4.037 50.328 1.00 81.25 189 PHE A C 1
ATOM 1550 O O . PHE A 1 189 ? -26.847 4.048 51.247 1.00 81.25 189 PHE A O 1
ATOM 1557 N N . ASN A 1 190 ? -28.957 4.276 50.542 1.00 78.06 190 ASN A N 1
ATOM 1558 C CA . ASN A 1 190 ? -29.487 4.838 51.798 1.00 78.06 190 ASN A CA 1
ATOM 1559 C C . ASN A 1 190 ? -30.388 3.885 52.609 1.00 78.06 190 ASN A C 1
ATOM 1561 O O . ASN A 1 190 ? -30.914 4.300 53.641 1.00 78.06 190 ASN A O 1
ATOM 1565 N N . GLY A 1 191 ? -30.592 2.638 52.173 1.00 78.69 191 GLY A N 1
ATOM 1566 C CA . GLY A 1 191 ? -31.424 1.664 52.889 1.00 78.69 191 GLY A CA 1
ATOM 1567 C C . GLY A 1 191 ? -32.916 2.018 52.913 1.00 78.69 191 GLY A C 1
ATOM 1568 O O . GLY A 1 191 ? -33.594 1.690 53.880 1.00 78.69 191 GLY A O 1
ATOM 1569 N N . THR A 1 192 ? -33.439 2.739 51.912 1.00 77.31 192 THR A N 1
ATOM 1570 C CA . THR A 1 192 ? -34.840 3.214 51.893 1.00 77.31 192 THR A CA 1
ATOM 1571 C C . THR A 1 192 ? -35.495 3.108 50.508 1.00 77.31 192 THR A C 1
ATOM 1573 O O . THR A 1 192 ? -34.862 2.719 49.530 1.00 77.31 192 THR A O 1
ATOM 1576 N N . ASN A 1 193 ? -36.789 3.431 50.448 1.00 80.06 193 ASN A N 1
ATOM 1577 C CA . ASN A 1 193 ? -37.641 3.537 49.261 1.00 80.06 193 ASN A CA 1
ATOM 1578 C C . ASN A 1 193 ? -37.737 2.244 48.440 1.00 80.06 193 ASN A C 1
ATOM 1580 O O . ASN A 1 193 ? -37.469 2.220 47.238 1.00 80.06 193 ASN A O 1
ATOM 1584 N N . TYR A 1 194 ? -38.188 1.181 49.105 1.00 86.44 194 TYR A N 1
ATOM 1585 C CA . TYR A 1 194 ? -38.506 -0.120 48.514 1.00 86.44 194 TYR A CA 1
ATOM 1586 C C . TYR A 1 194 ? -39.734 -0.751 49.184 1.00 86.44 194 TYR A C 1
ATOM 1588 O O . TYR A 1 194 ? -40.160 -0.325 50.264 1.00 86.44 194 TYR A O 1
ATOM 1596 N N . PHE A 1 195 ? -40.264 -1.798 48.552 1.00 87.19 195 PHE A N 1
ATOM 1597 C CA . PHE A 1 195 ? -41.255 -2.704 49.122 1.00 87.19 195 PHE A CA 1
ATOM 1598 C C . PHE A 1 195 ? -40.720 -4.136 49.201 1.00 87.19 195 PHE A C 1
ATOM 1600 O O . PHE A 1 195 ? -39.947 -4.576 48.345 1.00 87.19 195 PHE A O 1
ATOM 1607 N N . LEU A 1 196 ? -41.183 -4.870 50.209 1.00 86.75 196 LEU A N 1
ATOM 1608 C CA . LEU A 1 196 ? -41.042 -6.316 50.344 1.00 86.75 196 LEU A CA 1
ATOM 1609 C C . LEU A 1 196 ? -42.426 -6.955 50.327 1.00 86.75 196 LEU A C 1
ATOM 1611 O O . LEU A 1 196 ? -43.338 -6.472 50.995 1.00 86.75 196 LEU A O 1
ATOM 1615 N N . TYR A 1 197 ? -42.576 -8.048 49.586 1.00 87.62 197 TYR A N 1
ATOM 1616 C CA . TYR A 1 197 ? -43.826 -8.802 49.514 1.00 87.62 197 TYR A CA 1
ATOM 1617 C C . TYR A 1 197 ? -43.559 -10.297 49.319 1.00 87.62 197 TYR A C 1
ATOM 1619 O O . TYR A 1 197 ? -42.536 -10.688 48.747 1.00 87.62 197 TYR A O 1
ATOM 1627 N N . LEU A 1 198 ? -44.490 -11.132 49.777 1.00 86.25 198 LEU A N 1
ATOM 1628 C CA . LEU A 1 198 ? -44.465 -12.577 49.569 1.00 86.25 198 LEU A CA 1
ATOM 1629 C C . LEU A 1 198 ? -45.285 -12.921 48.317 1.00 86.25 198 LEU A C 1
ATOM 1631 O O . LEU A 1 198 ? -46.503 -12.757 48.302 1.00 86.25 198 LEU A O 1
ATOM 1635 N N . ASP A 1 199 ? -44.628 -13.400 47.261 1.00 85.44 199 ASP A N 1
ATOM 1636 C CA . ASP A 1 199 ? -45.307 -13.952 46.085 1.00 85.44 199 ASP A CA 1
ATOM 1637 C C . ASP A 1 199 ? -45.896 -15.316 46.467 1.00 85.44 199 ASP A C 1
ATOM 1639 O O . ASP A 1 199 ? -45.160 -16.280 46.703 1.00 85.44 199 ASP A O 1
ATOM 1643 N N . THR A 1 200 ? -47.225 -15.394 46.547 1.00 79.62 200 THR A N 1
ATOM 1644 C CA . THR A 1 200 ? -47.949 -16.583 47.028 1.00 79.62 200 THR A CA 1
ATOM 1645 C C . THR A 1 200 ? -47.811 -17.789 46.093 1.00 79.62 200 THR A C 1
ATOM 1647 O O . THR A 1 200 ? -47.859 -18.933 46.552 1.00 79.62 200 THR A O 1
ATOM 1650 N N . LYS A 1 201 ? -47.582 -17.551 44.792 1.00 83.69 201 LYS A N 1
ATOM 1651 C CA . LYS A 1 201 ? -47.418 -18.588 43.762 1.00 83.69 201 LYS A CA 1
ATOM 1652 C C . LYS A 1 201 ? -46.001 -19.155 43.770 1.00 83.69 201 LYS A C 1
ATOM 1654 O O . LYS A 1 201 ? -45.833 -20.371 43.735 1.00 83.69 201 LYS A O 1
ATOM 1659 N N . LYS A 1 202 ? -44.983 -18.291 43.851 1.00 84.31 202 LYS A N 1
ATOM 1660 C CA . LYS A 1 202 ? -43.565 -18.692 43.947 1.00 84.31 202 LYS A CA 1
ATOM 1661 C C . LYS A 1 202 ? -43.172 -19.154 45.356 1.00 84.31 202 LYS A C 1
ATOM 1663 O O . LYS A 1 202 ? -42.165 -19.840 45.494 1.00 84.31 202 LYS A O 1
ATOM 1668 N N . LYS A 1 203 ? -43.939 -18.763 46.383 1.00 86.00 203 LYS A N 1
ATOM 1669 C CA . LYS A 1 203 ? -43.623 -18.902 47.819 1.00 86.00 203 LYS A CA 1
ATOM 1670 C C . LYS A 1 203 ? -42.263 -18.293 48.185 1.00 86.00 203 LYS A C 1
ATOM 1672 O O . LYS A 1 203 ? -41.510 -18.860 48.972 1.00 86.00 203 LYS A O 1
ATOM 1677 N N . LYS A 1 204 ? -41.963 -17.130 47.595 1.00 88.94 204 LYS A N 1
ATOM 1678 C CA . LYS A 1 204 ? -40.729 -16.363 47.819 1.00 88.94 204 LYS A CA 1
ATOM 1679 C C . LYS A 1 204 ? -41.021 -14.922 48.200 1.00 88.94 204 LYS A C 1
ATOM 1681 O O . LYS A 1 204 ? -41.896 -14.282 47.615 1.00 88.94 204 LYS A O 1
ATOM 1686 N N . TRP A 1 205 ? -40.195 -14.386 49.083 1.00 89.25 205 TRP A N 1
ATOM 1687 C CA . TRP A 1 205 ? -40.053 -12.952 49.271 1.00 89.25 205 TRP A CA 1
ATOM 1688 C C . TRP A 1 205 ? -39.404 -12.301 48.047 1.00 89.25 205 TRP A C 1
ATOM 1690 O O . TRP A 1 205 ? -38.437 -12.817 47.484 1.00 89.25 205 TRP A O 1
ATOM 1700 N N . ASN A 1 206 ? -39.938 -11.158 47.639 1.00 90.06 206 ASN A N 1
ATOM 1701 C CA . ASN A 1 206 ? -39.469 -10.370 46.506 1.00 90.06 206 ASN A CA 1
ATOM 1702 C C . ASN A 1 206 ? -39.226 -8.920 46.940 1.00 90.06 206 ASN A C 1
ATOM 1704 O O . ASN A 1 206 ? -39.797 -8.444 47.922 1.00 90.06 206 ASN A O 1
ATOM 1708 N N . PHE A 1 207 ? -38.389 -8.225 46.172 1.00 91.38 207 PHE A N 1
ATOM 1709 C CA . PHE A 1 207 ? -38.093 -6.801 46.309 1.00 91.38 207 PHE A CA 1
ATOM 1710 C C . PHE A 1 207 ? -38.736 -6.032 45.149 1.00 91.38 207 PHE A C 1
ATOM 1712 O O . PHE A 1 207 ? -38.635 -6.468 44.002 1.00 91.38 207 PHE A O 1
ATOM 1719 N N . HIS A 1 208 ? -39.352 -4.889 45.446 1.00 89.94 208 HIS A N 1
ATOM 1720 C CA . HIS A 1 208 ? -39.841 -3.919 44.461 1.00 89.94 208 HIS A CA 1
ATOM 1721 C C . HIS A 1 208 ? -39.261 -2.543 44.791 1.00 89.94 208 HIS A C 1
ATOM 1723 O O . HIS A 1 208 ? -39.222 -2.147 45.957 1.00 89.94 208 HIS A O 1
ATOM 1729 N N . GLU A 1 209 ? -38.845 -1.782 43.787 1.00 86.94 209 GLU A N 1
ATOM 1730 C CA . GLU A 1 209 ? -38.415 -0.398 43.971 1.00 86.94 209 GLU A CA 1
ATOM 1731 C C . GLU A 1 209 ? -39.596 0.507 44.375 1.00 86.94 209 GLU A C 1
ATOM 1733 O O . GLU A 1 209 ? -40.726 0.310 43.927 1.00 86.94 209 GLU A O 1
ATOM 1738 N N . GLY A 1 210 ? -39.360 1.480 45.259 1.00 77.44 210 GLY A N 1
ATOM 1739 C CA . GLY A 1 210 ? -40.421 2.241 45.924 1.00 77.44 210 GLY A CA 1
ATOM 1740 C C . GLY A 1 210 ? -40.580 3.686 45.446 1.00 77.44 210 GLY A C 1
ATOM 1741 O O . GLY A 1 210 ? -40.685 3.982 44.252 1.00 77.44 210 GLY A O 1
ATOM 1742 N N . TYR A 1 211 ? -40.634 4.604 46.413 1.00 71.56 211 TYR A N 1
ATOM 1743 C CA . TYR A 1 211 ? -40.814 6.044 46.202 1.00 71.56 211 TYR A CA 1
ATOM 1744 C C . TYR A 1 211 ? -39.475 6.796 46.202 1.00 71.56 211 TYR A C 1
ATOM 1746 O O . TYR A 1 211 ? -39.186 7.583 47.099 1.00 71.56 211 TYR A O 1
ATOM 1754 N N . TYR A 1 212 ? -38.629 6.533 45.206 1.00 70.56 212 TYR A N 1
ATOM 1755 C CA . TYR A 1 212 ? -37.466 7.381 44.923 1.00 70.56 212 TYR A CA 1
ATOM 1756 C C . TYR A 1 212 ? -37.881 8.575 44.060 1.00 70.56 212 TYR A C 1
ATOM 1758 O O . TYR A 1 212 ? -38.803 8.510 43.246 1.00 70.56 212 TYR A O 1
ATOM 1766 N N . ILE A 1 213 ? -37.158 9.671 44.251 1.00 64.88 213 ILE A N 1
ATOM 1767 C CA . ILE A 1 213 ? -37.331 10.938 43.555 1.00 64.88 213 ILE A CA 1
ATOM 1768 C C . ILE A 1 213 ? -35.955 11.307 42.993 1.00 64.88 213 ILE A C 1
ATOM 1770 O O . ILE A 1 213 ? -34.958 11.191 43.698 1.00 64.88 213 ILE A O 1
ATOM 1774 N N . SER A 1 214 ? -35.887 11.737 41.731 1.00 67.94 214 SER A N 1
ATOM 1775 C CA . SER A 1 214 ? -34.643 12.196 41.089 1.00 67.94 214 SER A CA 1
ATOM 1776 C C . SER A 1 214 ? -33.477 11.169 41.078 1.00 67.94 214 SER A C 1
ATOM 1778 O O . SER A 1 214 ? -32.414 11.420 41.652 1.00 67.94 214 SER A O 1
ATOM 1780 N N . PRO A 1 215 ? -33.614 10.005 40.400 1.00 79.00 215 PRO A N 1
ATOM 1781 C CA . PRO A 1 215 ? -32.454 9.185 40.027 1.00 79.00 215 PRO A CA 1
ATOM 1782 C C . PRO A 1 215 ? -31.541 9.953 39.045 1.00 79.00 215 PRO A C 1
ATOM 1784 O O . PRO A 1 215 ? -31.930 10.985 38.504 1.00 79.00 215 PRO A O 1
ATOM 1787 N N . PHE A 1 216 ? -30.318 9.475 38.785 1.00 84.25 216 PHE A N 1
ATOM 1788 C CA . PHE A 1 216 ? -29.308 10.193 37.978 1.00 84.25 216 PHE A CA 1
ATOM 1789 C C . PHE A 1 216 ? -28.914 11.578 38.542 1.00 84.25 216 PHE A C 1
ATOM 1791 O O . PHE A 1 216 ? -28.504 12.470 37.797 1.00 84.25 216 PHE A O 1
ATOM 1798 N N . ASN A 1 217 ? -29.055 11.771 39.856 1.00 71.94 217 ASN A N 1
ATOM 1799 C CA . ASN A 1 217 ? -28.741 13.014 40.563 1.00 71.94 217 ASN A CA 1
ATOM 1800 C C . ASN A 1 217 ? -27.451 12.860 41.403 1.00 71.94 217 ASN A C 1
ATOM 1802 O O . ASN A 1 217 ? -26.996 11.746 41.660 1.00 71.94 217 ASN A O 1
ATOM 1806 N N . ASN A 1 218 ? -26.828 13.972 41.795 1.00 62.75 218 ASN A N 1
ATOM 1807 C CA . ASN A 1 218 ? -25.553 14.044 42.511 1.00 62.75 218 ASN A CA 1
ATOM 1808 C C . ASN A 1 218 ? -25.690 15.038 43.679 1.00 62.75 218 ASN A C 1
ATOM 1810 O O . ASN A 1 218 ? -25.413 16.226 43.517 1.00 62.75 218 ASN A O 1
ATOM 1814 N N . TRP A 1 219 ? -26.151 14.570 44.846 1.00 57.97 219 TRP A N 1
ATOM 1815 C CA . TRP A 1 219 ? -26.527 15.410 46.000 1.00 57.97 219 TRP A CA 1
ATOM 1816 C C . TRP A 1 219 ? -25.318 15.969 46.784 1.00 57.97 219 TRP A C 1
ATOM 1818 O O . TRP A 1 219 ? -25.163 15.759 47.989 1.00 57.97 219 TRP A O 1
ATOM 1828 N N . GLY A 1 220 ? -24.421 16.675 46.092 1.00 51.69 220 GLY A N 1
ATOM 1829 C CA . GLY A 1 220 ? -23.219 17.288 46.671 1.00 51.69 220 GLY A CA 1
ATOM 1830 C C . GLY A 1 220 ? -22.124 16.293 47.078 1.00 51.69 220 GLY A C 1
ATOM 1831 O O . GLY A 1 220 ? -21.172 16.678 47.753 1.00 51.69 220 GLY A O 1
ATOM 1832 N N . GLN A 1 221 ? -22.236 15.022 46.681 1.00 55.16 221 GLN A N 1
ATOM 1833 C CA . GLN A 1 221 ? -21.262 13.964 46.958 1.00 55.16 221 GLN A CA 1
ATOM 1834 C C . GLN A 1 221 ? -20.846 13.296 45.645 1.00 55.16 221 GLN A C 1
ATOM 1836 O O . GLN A 1 221 ? -21.620 12.526 45.081 1.00 55.16 221 GLN A O 1
ATOM 1841 N N . ASN A 1 222 ? -19.618 13.569 45.182 1.00 52.56 222 ASN A N 1
ATOM 1842 C CA . ASN A 1 222 ? -19.060 13.080 43.911 1.00 52.56 222 ASN A CA 1
ATOM 1843 C C . ASN A 1 222 ? -18.850 11.550 43.883 1.00 52.56 222 ASN A C 1
ATOM 1845 O O . ASN A 1 222 ? -17.728 11.051 43.849 1.00 52.56 222 ASN A O 1
ATOM 1849 N N . CYS A 1 223 ? -19.944 10.796 43.818 1.00 54.78 223 CYS A N 1
ATOM 1850 C CA . CYS A 1 223 ? -19.953 9.341 43.687 1.00 54.78 223 CYS A CA 1
ATOM 1851 C C . CYS A 1 223 ? -19.590 8.849 42.270 1.00 54.78 223 CYS A C 1
ATOM 1853 O O . CYS A 1 223 ? -19.602 7.647 42.025 1.00 54.78 223 CYS A O 1
ATOM 1855 N N . SER A 1 224 ? -19.267 9.734 41.312 1.00 54.22 224 SER A N 1
ATOM 1856 C CA . SER A 1 224 ? -19.075 9.326 39.909 1.00 54.22 224 SER A CA 1
ATOM 1857 C C . SER A 1 224 ? -17.942 8.303 39.738 1.00 54.22 224 SER A C 1
ATOM 1859 O O . SER A 1 224 ? -18.108 7.349 38.983 1.00 54.22 224 SER A O 1
ATOM 1861 N N . ILE A 1 225 ? -16.862 8.441 40.518 1.00 59.28 225 ILE A N 1
ATOM 1862 C CA . ILE A 1 225 ? -15.660 7.586 40.483 1.00 59.28 225 ILE A CA 1
ATOM 1863 C C . ILE A 1 225 ? -15.764 6.374 41.434 1.00 59.28 225 ILE A C 1
ATOM 1865 O O . ILE A 1 225 ? -14.930 5.477 41.362 1.00 59.28 225 ILE A O 1
ATOM 1869 N N . THR A 1 226 ? -16.772 6.283 42.310 1.00 71.56 226 THR A N 1
ATOM 1870 C CA . THR A 1 226 ? -16.807 5.220 43.335 1.00 71.56 226 THR A CA 1
ATOM 1871 C C . THR A 1 226 ? -17.146 3.859 42.732 1.00 71.56 226 THR A C 1
ATOM 1873 O O . THR A 1 226 ? -18.066 3.744 41.914 1.00 71.56 226 THR A O 1
ATOM 1876 N N . THR A 1 227 ? -16.460 2.815 43.191 1.00 81.69 227 THR A N 1
ATOM 1877 C CA . THR A 1 227 ? -16.839 1.409 42.973 1.00 81.69 227 THR A CA 1
ATOM 1878 C C . THR A 1 227 ? -18.199 1.102 43.609 1.00 81.69 227 THR A C 1
ATOM 1880 O O . THR A 1 227 ? -18.650 1.836 44.491 1.00 81.69 227 THR A O 1
ATOM 1883 N N . TYR A 1 228 ? -18.866 0.007 43.214 1.00 82.19 228 TYR A N 1
ATOM 1884 C CA . TYR A 1 228 ? -20.092 -0.415 43.916 1.00 82.19 228 TYR A CA 1
ATOM 1885 C C . TYR A 1 228 ? -19.804 -0.759 45.391 1.00 82.19 228 TYR A C 1
ATOM 1887 O O . TYR A 1 228 ? -20.684 -0.622 46.242 1.00 82.19 228 TYR A O 1
ATOM 1895 N N . ASP A 1 229 ? -18.570 -1.187 45.691 1.00 80.88 229 ASP A N 1
ATOM 1896 C CA . ASP A 1 229 ? -18.143 -1.531 47.042 1.00 80.88 229 ASP A CA 1
ATOM 1897 C C . ASP A 1 229 ? -18.098 -0.273 47.938 1.00 80.88 229 ASP A C 1
ATOM 1899 O O . ASP A 1 229 ? -18.663 -0.270 49.030 1.00 80.88 229 ASP A O 1
ATOM 1903 N N . GLU A 1 230 ? -17.531 0.836 47.465 1.00 79.56 230 GLU A N 1
ATOM 1904 C CA . GLU A 1 230 ? -17.555 2.116 48.194 1.00 79.56 230 GLU A CA 1
ATOM 1905 C C . GLU A 1 230 ? -18.953 2.755 48.196 1.00 79.56 230 GLU A C 1
ATOM 1907 O O . GLU A 1 230 ? -19.379 3.321 49.202 1.00 79.56 230 GLU A O 1
ATOM 1912 N N . TYR A 1 231 ? -19.694 2.643 47.087 1.00 80.44 231 TYR A N 1
ATOM 1913 C CA . TYR A 1 231 ? -20.989 3.302 46.889 1.00 80.44 231 TYR A CA 1
ATOM 1914 C C . TYR A 1 231 ? -21.998 3.004 48.005 1.00 80.44 231 TYR A C 1
ATOM 1916 O O . TYR A 1 231 ? -22.648 3.919 48.510 1.00 80.44 231 TYR A O 1
ATOM 1924 N N . ARG A 1 232 ? -22.089 1.740 48.438 1.00 78.00 232 ARG A N 1
ATOM 1925 C CA . ARG A 1 232 ? -22.996 1.322 49.522 1.00 78.00 232 ARG A CA 1
ATOM 1926 C C . ARG A 1 232 ? -22.576 1.824 50.910 1.00 78.00 232 ARG A C 1
ATOM 1928 O O . ARG A 1 232 ? -23.421 1.938 51.789 1.00 78.00 232 ARG A O 1
ATOM 1935 N N . LEU A 1 233 ? -21.290 2.121 51.111 1.00 73.50 233 LEU A N 1
ATOM 1936 C CA . LEU A 1 233 ? -20.720 2.529 52.404 1.00 73.50 233 LEU A CA 1
ATOM 1937 C C . LEU A 1 233 ? -20.762 4.052 52.625 1.00 73.50 233 LEU A C 1
ATOM 1939 O O . LEU A 1 233 ? -20.659 4.507 53.759 1.00 73.50 233 LEU A O 1
ATOM 1943 N N . ILE A 1 234 ? -20.938 4.843 51.561 1.00 71.44 234 ILE A N 1
ATOM 1944 C CA . ILE A 1 234 ? -20.991 6.319 51.614 1.00 71.44 234 ILE A CA 1
ATOM 1945 C C . ILE A 1 234 ? -22.351 6.848 52.118 1.00 71.44 234 ILE A C 1
ATOM 1947 O O . ILE A 1 234 ? -22.438 7.976 52.613 1.00 71.44 234 ILE A O 1
ATOM 1951 N N . GLY A 1 235 ? -23.419 6.055 51.991 1.00 62.50 235 GLY A N 1
ATOM 1952 C CA . GLY A 1 235 ? -24.767 6.445 52.404 1.00 62.50 235 GLY A CA 1
ATOM 1953 C C . GLY A 1 235 ? -24.956 6.519 53.924 1.00 62.50 235 GLY A C 1
ATOM 1954 O O . GLY A 1 235 ? -24.403 5.721 54.677 1.00 62.50 235 GLY A O 1
ATOM 1955 N N . ARG A 1 236 ? -25.802 7.467 54.361 1.00 56.12 236 ARG A N 1
ATOM 1956 C CA . ARG A 1 236 ? -25.914 8.014 55.736 1.00 56.12 236 ARG A CA 1
ATOM 1957 C C . ARG A 1 236 ? -24.616 8.723 56.193 1.00 56.12 236 ARG A C 1
ATOM 1959 O O . ARG A 1 236 ? -23.563 8.122 56.341 1.00 56.12 236 ARG A O 1
ATOM 1966 N N . ARG A 1 237 ? -24.704 10.025 56.515 1.00 53.00 237 ARG A N 1
ATOM 1967 C CA . ARG A 1 237 ? -23.582 10.884 56.980 1.00 53.00 237 ARG A CA 1
ATOM 1968 C C . ARG A 1 237 ? -23.062 10.515 58.394 1.00 53.00 237 ARG A C 1
ATOM 1970 O O . ARG A 1 237 ? -23.197 11.313 59.322 1.00 53.00 237 ARG A O 1
ATOM 1977 N N . ARG A 1 238 ? -22.512 9.311 58.606 1.00 51.69 238 ARG A N 1
ATOM 1978 C CA . ARG A 1 238 ? -21.977 8.827 59.901 1.00 51.69 238 ARG A CA 1
ATOM 1979 C C . ARG A 1 238 ? -20.655 8.063 59.715 1.00 51.69 238 ARG A C 1
ATOM 1981 O O . ARG A 1 238 ? -20.403 7.505 58.662 1.00 51.69 238 ARG A O 1
ATOM 1988 N N . LYS A 1 239 ? -19.801 8.062 60.746 1.00 45.34 239 LYS A N 1
ATOM 1989 C CA . LYS A 1 239 ? -18.380 7.638 60.701 1.00 45.34 239 LYS A CA 1
ATOM 1990 C C . LYS A 1 239 ? -18.106 6.115 60.660 1.00 45.34 239 LYS A C 1
ATOM 1992 O O . LYS A 1 239 ? -16.962 5.722 60.863 1.00 45.34 239 LYS A O 1
ATOM 1997 N N . ASN A 1 240 ? -19.109 5.268 60.431 1.00 50.53 240 ASN A N 1
ATOM 1998 C CA . ASN A 1 240 ? -18.996 3.813 60.609 1.00 50.53 240 ASN A CA 1
ATOM 1999 C C . ASN A 1 240 ? -19.428 3.071 59.334 1.00 50.53 240 ASN A C 1
ATOM 2001 O O . ASN A 1 240 ? -20.358 3.522 58.672 1.00 50.53 240 ASN A O 1
ATOM 2005 N N . ASP A 1 241 ? -18.833 1.907 59.051 1.00 55.44 241 ASP A N 1
ATOM 2006 C CA . ASP A 1 241 ? -19.211 1.032 57.928 1.00 55.44 241 ASP A CA 1
ATOM 2007 C C . ASP A 1 241 ? -20.639 0.474 58.078 1.00 55.44 241 ASP A C 1
ATOM 2009 O O . ASP A 1 241 ? -20.856 -0.601 58.649 1.00 55.44 241 ASP A O 1
ATOM 2013 N N . ILE A 1 242 ? -21.639 1.184 57.547 1.00 61.72 242 ILE A N 1
ATOM 2014 C CA . ILE A 1 242 ? -23.023 0.695 57.517 1.00 61.72 242 ILE A CA 1
ATOM 2015 C C . ILE A 1 242 ? -23.186 -0.259 56.333 1.00 61.72 242 ILE A C 1
ATOM 2017 O O . ILE A 1 242 ? -23.637 0.128 55.253 1.00 61.72 242 ILE A O 1
ATOM 2021 N N . ARG A 1 243 ? -22.823 -1.521 56.580 1.00 70.69 243 ARG A N 1
ATOM 2022 C CA . ARG A 1 243 ? -23.106 -2.683 55.724 1.00 70.69 243 ARG A CA 1
ATOM 2023 C C . ARG A 1 243 ? -24.578 -2.736 55.289 1.00 70.69 243 ARG A C 1
ATOM 2025 O O . ARG A 1 243 ? -25.459 -2.255 56.000 1.00 70.69 243 ARG A O 1
ATOM 2032 N N . ARG A 1 244 ? -24.841 -3.397 54.160 1.00 80.19 244 ARG A N 1
ATOM 2033 C CA . ARG A 1 244 ? -26.176 -3.742 53.641 1.00 80.19 244 ARG A CA 1
ATOM 2034 C C . ARG A 1 244 ? -26.346 -5.269 53.732 1.00 80.19 244 ARG A C 1
ATOM 2036 O O . ARG A 1 244 ? -26.129 -5.935 52.720 1.00 80.19 244 ARG A O 1
ATOM 2043 N N . PRO A 1 245 ? -26.681 -5.843 54.910 1.00 77.88 245 PRO A N 1
ATOM 2044 C CA . PRO A 1 245 ? -26.670 -7.283 55.194 1.00 77.88 245 PRO A CA 1
ATOM 2045 C C . PRO A 1 245 ? -27.093 -8.206 54.047 1.00 77.88 245 PRO A C 1
ATOM 2047 O O . PRO A 1 245 ? -26.320 -9.076 53.663 1.00 77.88 245 PRO A O 1
ATOM 2050 N N . THR A 1 246 ? -28.265 -7.994 53.447 1.00 84.94 246 THR A N 1
ATOM 2051 C CA . THR A 1 246 ? -28.772 -8.824 52.341 1.00 84.94 246 THR A CA 1
ATOM 2052 C C . THR A 1 246 ? -27.905 -8.753 51.086 1.00 84.94 246 THR A C 1
ATOM 2054 O O . THR A 1 246 ? -27.597 -9.792 50.506 1.00 84.94 246 THR A O 1
ATOM 2057 N N . PHE A 1 247 ? -27.478 -7.557 50.672 1.00 88.50 247 PHE A N 1
ATOM 2058 C CA . PHE A 1 247 ? -26.594 -7.404 49.515 1.00 88.50 247 PHE A CA 1
ATOM 2059 C C . PHE A 1 247 ? -25.194 -7.954 49.806 1.00 88.50 247 PHE A C 1
ATOM 2061 O O . PHE A 1 247 ? -24.698 -8.770 49.035 1.00 88.50 247 PHE A O 1
ATOM 2068 N N . ASP A 1 248 ? -24.601 -7.575 50.942 1.00 86.69 248 ASP A N 1
ATOM 2069 C CA . ASP A 1 248 ? -23.274 -8.024 51.379 1.00 86.69 248 ASP A CA 1
ATOM 2070 C C . ASP A 1 248 ? -23.179 -9.540 51.505 1.00 86.69 248 ASP A C 1
ATOM 2072 O O . ASP A 1 248 ? -22.182 -10.141 51.102 1.00 86.69 248 ASP A O 1
ATOM 2076 N N . TYR A 1 249 ? -24.223 -10.166 52.047 1.00 87.62 249 TYR A N 1
ATOM 2077 C CA . TYR A 1 249 ? -24.260 -11.606 52.204 1.00 87.62 249 TYR A CA 1
ATOM 2078 C C . TYR A 1 249 ? -24.455 -12.316 50.860 1.00 87.62 249 TYR A C 1
ATOM 2080 O O . TYR A 1 249 ? -23.749 -13.286 50.588 1.00 87.62 249 TYR A O 1
ATOM 2088 N N . LEU A 1 250 ? -25.301 -11.791 49.963 1.00 89.88 250 LEU A N 1
ATOM 2089 C CA . LEU A 1 250 ? -25.429 -12.318 48.600 1.00 89.88 250 LEU A CA 1
ATOM 2090 C C . LEU A 1 250 ? -24.112 -12.223 47.815 1.00 89.88 250 LEU A C 1
ATOM 2092 O O . LEU A 1 250 ? -23.655 -13.238 47.299 1.00 89.88 250 LEU A O 1
ATOM 2096 N N . ILE A 1 251 ? -23.440 -11.066 47.775 1.00 89.94 251 ILE A N 1
ATOM 2097 C CA . ILE A 1 251 ? -22.165 -10.929 47.040 1.00 89.94 251 ILE A CA 1
ATOM 2098 C C . ILE A 1 251 ? -20.971 -11.628 47.716 1.00 89.94 251 ILE A C 1
ATOM 2100 O O . ILE A 1 251 ? -19.875 -11.640 47.152 1.00 89.94 251 ILE A O 1
ATOM 2104 N N . SER A 1 252 ? -21.160 -12.228 48.899 1.00 89.19 252 SER A N 1
ATOM 2105 C CA . SER A 1 252 ? -20.166 -13.127 49.498 1.00 89.19 252 SER A CA 1
ATOM 2106 C C . SER A 1 252 ? -20.108 -14.491 48.791 1.00 89.19 252 SER A C 1
ATOM 2108 O O . SER A 1 252 ? -19.052 -15.124 48.767 1.00 89.19 252 SER A O 1
ATOM 2110 N N . PHE A 1 253 ? -21.199 -14.911 48.135 1.00 90.19 253 PHE A N 1
ATOM 2111 C CA . PHE A 1 253 ? -21.212 -16.079 47.257 1.00 90.19 253 PHE A CA 1
ATOM 2112 C C . PHE A 1 253 ? -20.625 -15.708 45.889 1.00 90.19 253 PHE A C 1
ATOM 2114 O O . PHE A 1 253 ? -21.088 -14.783 45.218 1.00 90.19 253 PHE A O 1
ATOM 2121 N N . SER A 1 254 ? -19.616 -16.456 45.436 1.00 88.25 254 SER A N 1
ATOM 2122 C CA . SER A 1 254 ? -18.905 -16.188 44.176 1.00 88.25 254 SER A CA 1
ATOM 2123 C C . SER A 1 254 ? -19.817 -16.213 42.943 1.00 88.25 254 SER A C 1
ATOM 2125 O O . SER A 1 254 ? -19.627 -15.403 42.036 1.00 88.25 254 SER A O 1
ATOM 2127 N N . ASN A 1 255 ? -20.827 -17.089 42.929 1.00 89.38 255 ASN A N 1
ATOM 2128 C CA . ASN A 1 255 ? -21.827 -17.170 41.861 1.00 89.38 255 ASN A CA 1
ATOM 2129 C C . ASN A 1 255 ? -22.683 -15.898 41.794 1.00 89.38 255 ASN A C 1
ATOM 2131 O O . ASN A 1 255 ? -22.790 -15.281 40.737 1.00 89.38 255 ASN A O 1
ATOM 2135 N N . GLU A 1 256 ? -23.253 -15.466 42.921 1.00 91.81 256 GLU A N 1
ATOM 2136 C CA . GLU A 1 256 ? -24.121 -14.283 42.974 1.00 91.81 256 GLU A CA 1
ATOM 2137 C C . GLU A 1 256 ? -23.341 -12.992 42.713 1.00 91.81 256 GLU A C 1
ATOM 2139 O O . GLU A 1 256 ? -23.832 -12.113 42.002 1.00 91.81 256 GLU A O 1
ATOM 2144 N N . ARG A 1 257 ? -22.088 -12.906 43.178 1.00 91.94 257 ARG A N 1
ATOM 2145 C CA . ARG A 1 257 ? -21.167 -11.831 42.793 1.00 91.94 257 ARG A CA 1
ATOM 2146 C C . ARG A 1 257 ? -20.918 -11.811 41.283 1.00 91.94 257 ARG A C 1
ATOM 2148 O O . ARG A 1 257 ? -21.015 -10.749 40.673 1.00 91.94 257 ARG A O 1
ATOM 2155 N N . TYR A 1 258 ? -20.643 -12.963 40.668 1.00 91.12 258 TYR A N 1
ATOM 2156 C CA . TYR A 1 258 ? -20.485 -13.067 39.214 1.00 91.12 258 TYR A CA 1
ATOM 2157 C C . TYR A 1 258 ? -21.768 -12.669 38.466 1.00 91.12 258 TYR A C 1
ATOM 2159 O O . TYR A 1 258 ? -21.695 -11.948 37.472 1.00 91.12 258 TYR A O 1
ATOM 2167 N N . HIS A 1 259 ? -22.947 -13.074 38.951 1.00 93.19 259 HIS A N 1
ATOM 2168 C CA . HIS A 1 259 ? -24.230 -12.662 38.380 1.00 93.19 259 HIS A CA 1
ATOM 2169 C C . HIS A 1 259 ? -24.451 -11.147 38.490 1.00 93.19 259 HIS A C 1
ATOM 2171 O O . HIS A 1 259 ? -24.833 -10.523 37.504 1.00 93.19 259 HIS A O 1
ATOM 2177 N N . PHE A 1 260 ? -24.143 -10.536 39.634 1.00 94.62 260 PHE A N 1
ATOM 2178 C CA . PHE A 1 260 ? -24.215 -9.087 39.830 1.00 94.62 260 PHE A CA 1
ATOM 2179 C C . PHE A 1 260 ? -23.236 -8.316 38.923 1.00 94.62 260 PHE A C 1
ATOM 2181 O O . PHE A 1 260 ? -23.652 -7.405 38.206 1.00 94.62 260 PHE A O 1
ATOM 2188 N N . GLU A 1 261 ? -21.960 -8.715 38.869 1.00 91.75 261 GLU A N 1
ATOM 2189 C CA . GLU A 1 261 ? -20.958 -8.117 37.970 1.00 91.75 261 GLU A CA 1
ATOM 2190 C C . GLU A 1 261 ? -21.327 -8.314 36.483 1.00 91.75 261 GLU A C 1
ATOM 2192 O O . GLU A 1 261 ? -21.085 -7.430 35.653 1.00 91.75 261 GLU A O 1
ATOM 2197 N N . LYS A 1 262 ? -21.987 -9.430 36.139 1.00 92.31 262 LYS A N 1
ATOM 2198 C CA . LYS A 1 262 ? -22.574 -9.669 34.815 1.00 92.31 262 LYS A CA 1
ATOM 2199 C C . LYS A 1 262 ? -23.734 -8.709 34.524 1.00 92.31 262 LYS A C 1
ATOM 2201 O O . LYS A 1 262 ? -23.712 -8.087 33.464 1.00 92.31 262 LYS A O 1
ATOM 2206 N N . TYR A 1 263 ? -24.704 -8.546 35.429 1.00 94.94 263 TYR A N 1
ATOM 2207 C CA . TYR A 1 263 ? -25.827 -7.620 35.224 1.00 94.94 263 TYR A CA 1
ATOM 2208 C C . TYR A 1 263 ? -25.340 -6.173 35.094 1.00 94.94 263 TYR A C 1
ATOM 2210 O O . TYR A 1 263 ? -25.767 -5.476 34.177 1.00 94.94 263 TYR A O 1
ATOM 2218 N N . LEU A 1 264 ? -24.372 -5.748 35.919 1.00 93.19 264 LEU A N 1
ATOM 2219 C CA . LEU A 1 264 ? -23.705 -4.451 35.766 1.00 93.19 264 LEU A CA 1
ATOM 2220 C C . LEU A 1 264 ? -23.164 -4.259 34.342 1.00 93.19 264 LEU A C 1
ATOM 2222 O O . LEU A 1 264 ? -23.429 -3.242 33.702 1.00 93.19 264 LEU A O 1
ATOM 2226 N N . LYS A 1 265 ? -22.438 -5.254 33.820 1.00 90.75 265 LYS A N 1
ATOM 2227 C CA . LYS A 1 265 ? -21.878 -5.217 32.465 1.00 90.75 265 LYS A CA 1
ATOM 2228 C C . LYS A 1 265 ? -22.957 -5.198 31.376 1.00 90.75 265 LYS A C 1
ATOM 2230 O O . LYS A 1 265 ? -22.819 -4.452 30.409 1.00 90.75 265 LYS A O 1
ATOM 2235 N N . GLU A 1 266 ? -24.007 -6.006 31.507 1.00 91.62 266 GLU A N 1
ATOM 2236 C CA . GLU A 1 266 ? -25.102 -6.085 30.531 1.00 91.62 266 GLU A CA 1
ATOM 2237 C C . GLU A 1 266 ? -25.875 -4.761 30.450 1.00 91.62 266 GLU A C 1
ATOM 2239 O O . GLU A 1 266 ? -26.044 -4.229 29.352 1.00 91.62 266 GLU A O 1
ATOM 2244 N N . ILE A 1 267 ? -26.244 -4.169 31.592 1.00 93.56 267 ILE A N 1
ATOM 2245 C CA . ILE A 1 267 ? -26.941 -2.874 31.648 1.00 93.56 267 ILE A CA 1
ATOM 2246 C C . ILE A 1 267 ? -26.057 -1.759 31.063 1.00 93.56 267 ILE A C 1
ATOM 2248 O O . ILE A 1 267 ? -26.537 -0.959 30.260 1.00 93.56 267 ILE A O 1
ATOM 2252 N N . ILE A 1 268 ? -24.764 -1.714 31.414 1.00 91.81 268 ILE A N 1
ATOM 2253 C CA . ILE A 1 268 ? -23.807 -0.704 30.924 1.00 91.81 268 ILE A CA 1
ATOM 2254 C C . ILE A 1 268 ? -23.582 -0.780 29.410 1.00 91.81 268 ILE A C 1
ATOM 2256 O O . ILE A 1 268 ? -23.494 0.258 28.750 1.00 91.81 268 ILE A O 1
ATOM 2260 N N . LEU A 1 269 ? -23.454 -1.983 28.844 1.00 86.38 269 LEU A N 1
ATOM 2261 C CA . LEU A 1 269 ? -23.162 -2.140 27.417 1.00 86.38 269 LEU A CA 1
ATOM 2262 C C . LEU A 1 269 ? -24.417 -2.009 26.545 1.00 86.38 269 LEU A C 1
ATOM 2264 O O . LEU A 1 269 ? -24.341 -1.370 25.495 1.00 86.38 269 LEU A O 1
ATOM 2268 N N . ASN A 1 270 ? -25.554 -2.561 26.983 1.00 88.50 270 ASN A N 1
ATOM 2269 C CA . ASN A 1 270 ? -26.732 -2.757 26.130 1.00 88.50 270 ASN A CA 1
ATOM 2270 C C . ASN A 1 270 ? -27.861 -1.739 26.370 1.00 88.50 270 ASN A C 1
ATOM 2272 O O . ASN A 1 270 ? -28.590 -1.425 25.429 1.00 88.50 270 ASN A O 1
ATOM 2276 N N . THR A 1 271 ? -27.990 -1.200 27.588 1.00 91.00 271 THR A N 1
ATOM 2277 C CA . THR A 1 271 ? -29.108 -0.321 27.974 1.00 91.00 271 THR A CA 1
ATOM 2278 C C . THR A 1 271 ? -28.623 1.101 28.271 1.00 91.00 271 THR A C 1
ATOM 2280 O O . THR A 1 271 ? -28.832 2.000 27.456 1.00 91.00 271 THR A O 1
ATOM 2283 N N . TYR A 1 272 ? -27.939 1.329 29.395 1.00 93.56 272 TYR A N 1
ATOM 2284 C CA . TYR A 1 272 ? -27.566 2.660 29.892 1.00 93.56 272 TYR A CA 1
ATOM 2285 C C . TYR A 1 272 ? -26.611 3.401 28.948 1.00 93.56 272 TYR A C 1
ATOM 2287 O O . TYR A 1 272 ? -25.631 2.822 28.476 1.00 93.56 272 TYR A O 1
ATOM 2295 N N . GLY A 1 273 ? -26.868 4.688 28.677 1.00 89.69 273 GLY A N 1
ATOM 2296 C CA . GLY A 1 273 ? -25.981 5.537 27.865 1.00 89.69 273 GLY A CA 1
ATOM 2297 C C . GLY A 1 273 ? -25.645 4.940 26.490 1.00 89.69 273 GLY A C 1
ATOM 2298 O O . GLY A 1 273 ? -24.495 4.973 26.050 1.00 89.69 273 GLY A O 1
ATOM 2299 N N . THR A 1 274 ? -26.604 4.266 25.857 1.00 89.44 274 THR A N 1
ATOM 2300 C CA . THR A 1 274 ? -26.506 3.758 24.478 1.00 89.44 274 THR A CA 1
ATOM 2301 C C . THR A 1 274 ? -27.199 4.704 23.499 1.00 89.44 274 THR A C 1
ATOM 2303 O O . THR A 1 274 ? -27.962 5.576 23.906 1.00 89.44 274 THR A O 1
ATOM 2306 N N . ILE A 1 275 ? -26.994 4.508 22.193 1.00 86.88 275 ILE A N 1
ATOM 2307 C CA . ILE A 1 275 ? -27.707 5.278 21.158 1.00 86.88 275 ILE A CA 1
ATOM 2308 C C . ILE A 1 275 ? -29.230 5.071 21.281 1.00 86.88 275 ILE A C 1
ATOM 2310 O O . ILE A 1 275 ? -29.974 6.044 21.274 1.00 86.88 275 ILE A O 1
ATOM 2314 N N . LYS A 1 276 ? -29.703 3.831 21.499 1.00 89.75 276 LYS A N 1
ATOM 2315 C CA . LYS A 1 276 ? -31.126 3.526 21.773 1.00 89.75 276 LYS A CA 1
ATOM 2316 C C . LYS A 1 276 ? -31.657 4.333 22.969 1.00 89.75 276 LYS A C 1
ATOM 2318 O O . LYS A 1 276 ? -32.747 4.893 22.898 1.00 89.75 276 LYS A O 1
ATOM 2323 N N . TYR A 1 277 ? -30.879 4.402 24.047 1.00 92.94 277 TYR A N 1
ATOM 2324 C CA . TYR A 1 277 ? -31.238 5.104 25.279 1.00 92.94 277 TYR A CA 1
ATOM 2325 C C . TYR A 1 277 ? -31.268 6.630 25.106 1.00 92.94 277 TYR A C 1
ATOM 2327 O O . TYR A 1 277 ? -32.247 7.258 25.501 1.00 92.94 277 TYR A O 1
ATOM 2335 N N . PHE A 1 278 ? -30.263 7.231 24.460 1.00 95.50 278 PHE A N 1
ATOM 2336 C CA . PHE A 1 278 ? -30.273 8.671 24.182 1.00 95.50 278 PHE A CA 1
ATOM 2337 C C . PHE A 1 278 ? -31.373 9.061 23.188 1.00 95.50 278 PHE A C 1
ATOM 2339 O O . PHE A 1 278 ? -32.091 10.017 23.453 1.00 95.50 278 PHE A O 1
ATOM 2346 N N . ASN A 1 279 ? -31.623 8.264 22.142 1.00 95.06 279 ASN A N 1
ATOM 2347 C CA . ASN A 1 279 ? -32.766 8.471 21.245 1.00 95.06 279 ASN A CA 1
ATOM 2348 C C . ASN A 1 279 ? -34.106 8.436 22.010 1.00 95.06 279 ASN A C 1
ATOM 2350 O O . ASN A 1 279 ? -35.023 9.192 21.687 1.00 95.06 279 ASN A O 1
ATOM 2354 N N . ARG A 1 280 ? -34.233 7.580 23.039 1.00 94.50 280 ARG A N 1
ATOM 2355 C CA . ARG A 1 280 ? -35.417 7.534 23.915 1.00 94.50 280 ARG A CA 1
ATOM 2356 C C . ARG A 1 280 ? -35.527 8.783 24.793 1.00 94.50 280 ARG A C 1
ATOM 2358 O O . ARG A 1 280 ? -36.623 9.331 24.879 1.00 94.50 280 ARG A O 1
ATOM 2365 N N . MET A 1 281 ? -34.425 9.259 25.379 1.00 95.44 281 MET A N 1
ATOM 2366 C CA . MET A 1 281 ? -34.403 10.537 26.106 1.00 95.44 281 MET A CA 1
ATOM 2367 C C . MET A 1 281 ? -34.801 11.705 25.197 1.00 95.44 281 MET A C 1
ATOM 2369 O O . MET A 1 281 ? -35.717 12.444 25.542 1.00 95.44 281 MET A O 1
ATOM 2373 N N . ASP A 1 282 ? -34.175 11.831 24.021 1.00 96.75 282 ASP A N 1
ATOM 2374 C CA . ASP A 1 282 ? -34.407 12.936 23.083 1.00 96.75 282 ASP A CA 1
ATOM 2375 C C . ASP A 1 282 ? -35.861 12.919 22.571 1.00 96.75 282 ASP A C 1
ATOM 2377 O O . ASP A 1 282 ? -36.487 13.970 22.424 1.00 96.75 282 ASP A O 1
ATOM 2381 N N . SER A 1 283 ? -36.443 11.726 22.390 1.00 96.94 283 SER A N 1
ATOM 2382 C CA . SER A 1 283 ? -37.863 11.550 22.065 1.00 96.94 283 SER A CA 1
ATOM 2383 C C . SER A 1 283 ? -38.809 11.962 23.198 1.00 96.94 283 SER A C 1
ATOM 2385 O O . SER A 1 283 ? -39.860 12.523 22.897 1.00 96.94 283 SER A O 1
ATOM 2387 N N . ILE A 1 284 ? -38.491 11.673 24.466 1.00 96.06 284 ILE A N 1
ATOM 2388 C CA . ILE A 1 284 ? -39.329 12.090 25.605 1.00 96.06 284 ILE A CA 1
ATOM 2389 C C . ILE A 1 284 ? -39.195 13.598 25.820 1.00 96.06 284 ILE A C 1
ATOM 2391 O O . ILE A 1 284 ? -40.207 14.280 25.924 1.00 96.06 284 ILE A O 1
ATOM 2395 N N . PHE A 1 285 ? -37.969 14.130 25.817 1.00 95.75 285 PHE A N 1
ATOM 2396 C CA . PHE A 1 285 ? -37.710 15.560 25.982 1.00 95.75 285 PHE A CA 1
ATOM 2397 C C . PHE A 1 285 ? -38.457 16.382 24.937 1.00 95.75 285 PHE A C 1
ATOM 2399 O O . PHE A 1 285 ? -39.226 17.266 25.298 1.00 95.75 285 PHE A O 1
ATOM 2406 N N . LYS A 1 286 ? -38.340 16.022 23.651 1.00 96.56 286 LYS A N 1
ATOM 2407 C CA . LYS A 1 286 ? -39.077 16.687 22.568 1.00 96.56 286 LYS A CA 1
ATOM 2408 C C . LYS A 1 286 ? -40.602 16.596 22.724 1.00 96.56 286 LYS A C 1
ATOM 2410 O O . LYS A 1 286 ? -41.291 17.516 22.298 1.00 96.56 286 LYS A O 1
ATOM 2415 N N . MET A 1 287 ? -41.122 15.513 23.305 1.00 96.06 287 MET A N 1
ATOM 2416 C CA . MET A 1 287 ? -42.558 15.341 23.550 1.00 96.06 287 MET A CA 1
ATOM 2417 C C . MET A 1 287 ? -43.072 16.294 24.637 1.00 96.06 287 MET A C 1
ATOM 2419 O O . MET A 1 287 ? -44.131 16.876 24.452 1.00 96.06 287 MET A O 1
ATOM 2423 N N . ILE A 1 288 ? -42.324 16.467 25.735 1.00 94.88 288 ILE A N 1
ATOM 2424 C CA . ILE A 1 288 ? -42.764 17.238 26.915 1.00 94.88 288 ILE A CA 1
ATOM 2425 C C . ILE A 1 288 ? -42.227 18.677 26.967 1.00 94.88 288 ILE A C 1
ATOM 2427 O O . ILE A 1 288 ? -42.524 19.411 27.906 1.00 94.88 288 ILE A O 1
ATOM 2431 N N . PHE A 1 289 ? -41.401 19.096 26.003 1.00 94.00 289 PHE A N 1
ATOM 2432 C CA . PHE A 1 289 ? -40.671 20.368 26.073 1.00 94.00 289 PHE A CA 1
ATOM 2433 C C . PHE A 1 289 ? -41.592 21.588 26.208 1.00 94.00 289 PHE A C 1
ATOM 2435 O O . PHE A 1 289 ? -41.315 22.480 27.005 1.00 94.00 289 PHE A O 1
ATOM 2442 N N . GLU A 1 290 ? -42.708 21.621 25.476 1.00 93.38 290 GLU A N 1
ATOM 2443 C CA . GLU A 1 290 ? -43.679 22.719 25.569 1.00 93.38 290 GLU A CA 1
ATOM 2444 C C . GLU A 1 290 ? -44.534 22.645 26.850 1.00 93.38 290 GLU A C 1
ATOM 2446 O O . GLU A 1 290 ? -44.970 23.682 27.346 1.00 93.38 290 GLU A O 1
ATOM 2451 N N . ASP A 1 291 ? -44.724 21.455 27.432 1.00 93.62 291 ASP A N 1
ATOM 2452 C CA . ASP A 1 291 ? -45.388 21.286 28.732 1.00 93.62 291 ASP A CA 1
ATOM 2453 C C . ASP A 1 291 ? -44.508 21.772 29.894 1.00 93.62 291 ASP A C 1
ATOM 2455 O O . ASP A 1 291 ? -45.001 22.460 30.785 1.00 93.62 291 ASP A O 1
ATOM 2459 N N . LEU A 1 292 ? -43.196 21.499 29.851 1.00 91.00 292 LEU A N 1
ATOM 2460 C CA . LEU A 1 292 ? -42.220 22.026 30.817 1.00 91.00 292 LEU A CA 1
ATOM 2461 C C . LEU A 1 292 ? -42.159 23.563 30.787 1.00 91.00 292 LEU A C 1
ATOM 2463 O O . LEU A 1 292 ? -42.098 24.203 31.834 1.00 91.00 292 LEU A O 1
ATOM 2467 N N . LYS A 1 293 ? -42.213 24.177 29.594 1.00 89.12 293 LYS A N 1
ATOM 2468 C CA . LYS A 1 293 ? -42.323 25.642 29.475 1.00 89.12 293 LYS A CA 1
ATOM 2469 C C . LYS A 1 293 ? -43.640 26.163 30.043 1.00 89.12 293 LYS A C 1
ATOM 2471 O O . LYS A 1 293 ? -43.650 27.210 30.680 1.00 89.12 293 LYS A O 1
ATOM 2476 N N . TRP A 1 294 ? -44.745 25.467 29.770 1.00 89.75 294 TRP A N 1
ATOM 2477 C CA . TRP A 1 294 ? -46.071 25.843 30.252 1.00 89.75 294 TRP A CA 1
ATOM 2478 C C . TRP A 1 294 ? -46.141 25.824 31.785 1.00 89.75 294 TRP A C 1
ATOM 2480 O O . TRP A 1 294 ? -46.658 26.781 32.352 1.00 89.75 294 TRP A O 1
ATOM 2490 N N . ASP A 1 295 ? -45.544 24.818 32.438 1.00 88.00 295 ASP A N 1
ATOM 2491 C CA . ASP A 1 295 ? -45.444 24.710 33.903 1.00 88.00 295 ASP A CA 1
ATOM 2492 C C . ASP A 1 295 ? -44.714 25.917 34.524 1.00 88.00 295 ASP A C 1
ATOM 2494 O O . ASP A 1 295 ? -45.271 26.617 35.366 1.00 88.00 295 ASP A O 1
ATOM 2498 N N . ILE A 1 296 ? -43.512 26.243 34.026 1.00 83.88 296 ILE A N 1
ATOM 2499 C CA . ILE A 1 296 ? -42.694 27.382 34.502 1.00 83.88 296 ILE A CA 1
ATOM 2500 C C . ILE A 1 296 ? -43.396 28.738 34.300 1.00 83.88 296 ILE A C 1
ATOM 2502 O O . ILE A 1 296 ? -43.137 29.703 35.024 1.00 83.88 296 ILE A O 1
ATOM 2506 N N . LEU A 1 297 ? -44.283 28.848 33.307 1.00 84.31 297 LEU A N 1
ATOM 2507 C CA . LEU A 1 297 ? -45.005 30.089 33.033 1.00 84.31 297 LEU A CA 1
ATOM 2508 C C . LEU A 1 297 ? -46.179 30.339 33.991 1.00 84.31 297 LEU A C 1
ATOM 2510 O O . LEU A 1 297 ? -46.536 31.509 34.164 1.00 84.31 297 LEU A O 1
ATOM 2514 N N . LEU A 1 298 ? -46.736 29.310 34.643 1.00 82.62 298 LEU A N 1
ATOM 2515 C CA . LEU A 1 298 ? -47.859 29.450 35.581 1.00 82.62 298 LEU A CA 1
ATOM 2516 C C . LEU A 1 298 ? -47.547 30.439 36.714 1.00 82.62 298 LEU A C 1
ATOM 2518 O O . LEU A 1 298 ? -46.407 30.560 37.165 1.00 82.62 298 LEU A O 1
ATOM 2522 N N . GLU A 1 299 ? -48.549 31.184 37.180 1.00 70.12 299 GLU A N 1
ATOM 2523 C CA . GLU A 1 299 ? -48.402 31.945 38.426 1.00 70.12 299 GLU A CA 1
ATOM 2524 C C . GLU A 1 299 ? -48.436 30.971 39.618 1.00 70.12 299 GLU A C 1
ATOM 2526 O O . GLU A 1 299 ? -49.304 30.093 39.643 1.00 70.12 299 GLU A O 1
ATOM 2531 N N . PRO A 1 300 ? -47.514 31.084 40.592 1.00 64.38 300 PRO A N 1
ATOM 2532 C CA . PRO A 1 300 ? -47.549 30.237 41.776 1.00 64.38 300 PRO A CA 1
ATOM 2533 C C . PRO A 1 300 ? -48.829 30.497 42.577 1.00 64.38 300 PRO A C 1
ATOM 2535 O O . PRO A 1 300 ? -49.242 31.642 42.766 1.00 64.38 300 PRO A O 1
ATOM 2538 N N . ILE A 1 301 ? -49.447 29.426 43.078 1.00 58.84 301 ILE A N 1
ATOM 2539 C CA . ILE A 1 301 ? -50.654 29.495 43.912 1.00 58.84 301 ILE A CA 1
ATOM 2540 C C . ILE A 1 301 ? -50.240 29.842 45.349 1.00 58.84 301 ILE A C 1
ATOM 2542 O O . ILE A 1 301 ? -50.303 29.007 46.252 1.00 58.84 301 ILE A O 1
ATOM 2546 N N . ASP A 1 302 ? -49.767 31.072 45.544 1.00 51.12 302 ASP A N 1
ATOM 2547 C CA . ASP A 1 302 ? -49.455 31.634 46.856 1.00 51.12 302 ASP A CA 1
ATOM 2548 C C . ASP A 1 302 ? -50.498 32.691 47.248 1.00 51.12 302 ASP A C 1
ATOM 2550 O O . ASP A 1 302 ? -50.965 33.485 46.432 1.00 51.12 302 ASP A O 1
ATOM 2554 N N . ASN A 1 303 ? -50.876 32.681 48.524 1.00 49.44 303 ASN A N 1
ATOM 2555 C CA . ASN A 1 303 ? -51.886 33.560 49.111 1.00 49.44 303 ASN A CA 1
ATOM 2556 C C . ASN A 1 303 ? -51.265 34.806 49.776 1.00 49.44 303 ASN A C 1
ATOM 2558 O O . ASN A 1 303 ? -51.970 35.536 50.473 1.00 49.44 303 ASN A O 1
ATOM 2562 N N . ASN A 1 304 ? -49.960 35.054 49.596 1.00 47.12 304 ASN A N 1
ATOM 2563 C CA . ASN A 1 304 ? -49.258 36.219 50.140 1.00 47.12 304 ASN A CA 1
ATOM 2564 C C . ASN A 1 304 ? -48.442 36.997 49.095 1.00 47.12 304 ASN A C 1
ATOM 2566 O O . ASN A 1 304 ? -47.992 36.482 48.077 1.00 47.12 304 ASN A O 1
ATOM 2570 N N . THR A 1 305 ? -48.265 38.290 49.361 1.00 50.50 305 THR A N 1
ATOM 2571 C CA . THR A 1 305 ? -47.775 39.284 48.399 1.00 50.50 305 THR A CA 1
ATOM 2572 C C . THR A 1 305 ? -46.248 39.404 48.319 1.00 50.50 305 THR A C 1
ATOM 2574 O O . THR A 1 305 ? -45.649 39.996 49.214 1.00 50.50 305 THR A O 1
ATOM 2577 N N . ILE A 1 306 ? -45.659 39.028 47.179 1.00 51.00 306 ILE A N 1
ATOM 2578 C CA . ILE A 1 306 ? -44.576 39.751 46.471 1.00 51.00 306 ILE A CA 1
ATOM 2579 C C . ILE A 1 306 ? -44.799 39.490 44.970 1.00 51.00 306 ILE A C 1
ATOM 2581 O O . ILE A 1 306 ? -44.842 38.333 44.576 1.00 51.00 306 ILE A O 1
ATOM 2585 N N . LYS A 1 307 ? -44.962 40.525 44.125 1.00 51.75 307 LYS A N 1
ATOM 2586 C CA . LYS A 1 307 ? -45.366 40.324 42.710 1.00 51.75 307 LYS A CA 1
ATOM 2587 C C . LYS A 1 307 ? -44.688 41.234 41.669 1.00 51.75 307 LYS A C 1
ATOM 2589 O O . LYS A 1 307 ? -45.350 41.727 40.761 1.00 51.75 307 LYS A O 1
ATOM 2594 N N . TYR A 1 308 ? -43.381 41.504 41.808 1.00 42.91 308 TYR A N 1
ATOM 2595 C CA . TYR A 1 308 ? -42.661 42.420 40.894 1.00 42.91 308 TYR A CA 1
ATOM 2596 C C . TYR A 1 308 ? -41.237 42.023 40.432 1.00 42.91 308 TYR A C 1
ATOM 2598 O O . TYR A 1 308 ? -40.628 42.793 39.695 1.00 42.91 308 TYR A O 1
ATOM 2606 N N . GLU A 1 309 ? -40.724 40.822 40.745 1.00 50.97 309 GLU A N 1
ATOM 2607 C CA . GLU A 1 309 ? -39.410 40.335 40.242 1.00 50.97 309 GLU A CA 1
ATOM 2608 C C . GLU A 1 309 ? -39.475 39.030 39.406 1.00 50.97 309 GLU A C 1
ATOM 2610 O O . GLU A 1 309 ? -38.450 38.458 39.037 1.00 50.97 309 GLU A O 1
ATOM 2615 N N . GLU A 1 310 ? -40.666 38.522 39.076 1.00 54.16 310 GLU A N 1
ATOM 2616 C CA . GLU A 1 310 ? -40.815 37.157 38.534 1.00 54.16 310 GLU A CA 1
ATOM 2617 C C . GLU A 1 310 ? -40.391 36.989 37.060 1.00 54.16 310 GLU A C 1
ATOM 2619 O O . GLU A 1 310 ? -39.832 35.956 36.687 1.00 54.16 310 GLU A O 1
ATOM 2624 N N . ASN A 1 311 ? -40.633 37.98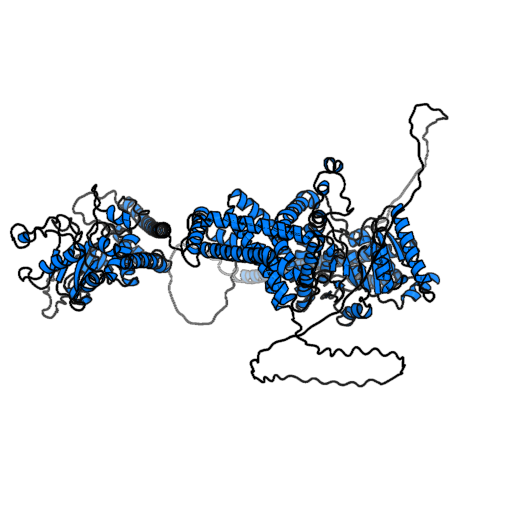3 36.196 1.00 52.28 311 ASN A N 1
ATOM 2625 C CA . ASN A 1 311 ? -40.524 37.802 34.737 1.00 52.28 311 ASN A CA 1
ATOM 2626 C C . ASN A 1 311 ? -39.087 37.602 34.219 1.00 52.28 311 ASN A C 1
ATOM 2628 O O . ASN A 1 311 ? -38.880 36.880 33.242 1.00 52.28 311 ASN A O 1
ATOM 2632 N N . SER A 1 312 ? -38.086 38.209 34.862 1.00 56.09 312 SER A N 1
ATOM 2633 C CA . SER A 1 312 ? -36.669 37.975 34.545 1.00 56.09 312 SER A CA 1
ATOM 2634 C C . SER A 1 312 ? -36.240 36.564 34.954 1.00 56.09 312 SER A C 1
ATOM 2636 O O . SER A 1 312 ? -35.588 35.865 34.178 1.00 56.09 312 SER A O 1
ATOM 2638 N N . ASN A 1 313 ? -36.668 36.120 36.138 1.00 62.41 313 ASN A N 1
ATOM 2639 C CA . ASN A 1 313 ? -36.382 34.789 36.662 1.00 62.41 313 ASN A CA 1
ATOM 2640 C C . ASN A 1 313 ? -37.018 33.691 35.793 1.00 62.41 313 ASN A C 1
ATOM 2642 O O . ASN A 1 313 ? -36.304 32.786 35.365 1.00 62.41 313 ASN A O 1
ATOM 2646 N N . LYS A 1 314 ? -38.295 33.818 35.402 1.00 64.56 314 LYS A N 1
ATOM 2647 C CA . LYS A 1 314 ? -38.961 32.853 34.503 1.00 64.56 314 LYS A CA 1
ATOM 2648 C C . LYS A 1 314 ? -38.231 32.673 33.164 1.00 64.56 314 LYS A C 1
ATOM 2650 O O . LYS A 1 314 ? -38.055 31.545 32.709 1.00 64.56 314 LYS A O 1
ATOM 2655 N N . MET A 1 315 ? -37.721 33.747 32.551 1.00 62.91 315 MET A N 1
ATOM 2656 C CA . MET A 1 315 ? -36.904 33.640 31.327 1.00 62.91 315 MET A CA 1
ATOM 2657 C C . MET A 1 315 ? -35.546 32.962 31.559 1.00 62.91 315 MET A C 1
ATOM 2659 O O . MET A 1 315 ? -35.099 32.178 30.720 1.00 62.91 315 MET A O 1
ATOM 2663 N N . ILE A 1 316 ? -34.904 33.205 32.704 1.00 67.38 316 ILE A N 1
ATOM 2664 C CA . ILE A 1 316 ? -33.679 32.497 33.100 1.00 67.38 316 ILE A CA 1
ATOM 2665 C C . ILE A 1 316 ? -33.961 30.994 33.286 1.00 67.38 316 ILE A C 1
ATOM 2667 O O . ILE A 1 316 ? -33.127 30.167 32.923 1.00 67.38 316 ILE A O 1
ATOM 2671 N N . GLU A 1 317 ? -35.138 30.613 33.782 1.00 67.31 317 GLU A N 1
ATOM 2672 C CA . GLU A 1 317 ? -35.519 29.209 33.993 1.00 67.31 317 GLU A CA 1
ATOM 2673 C C . GLU A 1 317 ? -35.898 28.471 32.712 1.00 67.31 317 GLU A C 1
ATOM 2675 O O . GLU A 1 317 ? -35.446 27.343 32.512 1.00 67.31 317 GLU A O 1
ATOM 2680 N N . LEU A 1 318 ? -36.578 29.133 31.776 1.00 73.50 318 LEU A N 1
ATOM 2681 C CA . LEU A 1 318 ? -36.791 28.603 30.425 1.00 73.50 318 LEU A CA 1
ATOM 2682 C C . LEU A 1 318 ? -35.457 28.293 29.708 1.00 73.50 318 LEU A C 1
ATOM 2684 O O . LEU A 1 318 ? -35.363 27.311 28.968 1.00 73.50 318 LEU A O 1
ATOM 2688 N N . LEU A 1 319 ? -34.401 29.076 29.968 1.00 71.62 319 LEU A N 1
ATOM 2689 C CA . LEU A 1 319 ? -33.044 28.800 29.476 1.00 71.62 319 LEU A CA 1
ATOM 2690 C C . LEU A 1 319 ? -32.352 27.640 30.224 1.00 71.62 319 LEU A C 1
ATOM 2692 O O . LEU A 1 319 ? -31.572 26.909 29.604 1.00 71.62 319 LEU A O 1
ATOM 2696 N N . LYS A 1 320 ? -32.650 27.418 31.517 1.00 81.88 320 LYS A N 1
ATOM 2697 C CA . LYS A 1 320 ? -32.089 26.293 32.296 1.00 81.88 320 LYS A CA 1
ATOM 2698 C C . LYS A 1 320 ? -32.483 24.937 31.704 1.00 81.88 320 LYS A C 1
ATOM 2700 O O . LYS A 1 320 ? -31.597 24.088 31.612 1.00 81.88 320 LYS A O 1
ATOM 2705 N N . ILE A 1 321 ? -33.732 24.748 31.248 1.00 86.56 321 ILE A N 1
ATOM 2706 C CA . ILE A 1 321 ? -34.280 23.450 30.778 1.00 86.56 321 ILE A CA 1
ATOM 2707 C C . ILE A 1 321 ? -33.312 22.726 29.822 1.00 86.56 321 ILE A C 1
ATOM 2709 O O . ILE A 1 321 ? -32.892 21.595 30.075 1.00 86.56 321 ILE A O 1
ATOM 2713 N N . ASN A 1 322 ? -32.909 23.396 28.736 1.00 88.69 322 ASN A N 1
ATOM 2714 C CA . ASN A 1 322 ? -32.002 22.826 27.731 1.00 88.69 322 ASN A CA 1
ATOM 2715 C C . ASN A 1 322 ? -30.606 22.530 28.304 1.00 88.69 322 ASN A C 1
ATOM 2717 O O . ASN A 1 322 ? -29.987 21.523 27.955 1.00 88.69 322 ASN A O 1
ATOM 2721 N N . SER A 1 323 ? -30.105 23.397 29.190 1.00 87.62 323 SER A N 1
ATOM 2722 C CA . SER A 1 323 ? -28.788 23.230 29.814 1.00 87.62 323 SER A CA 1
ATOM 2723 C C . SER A 1 323 ? -28.753 22.063 30.806 1.00 87.62 323 SER A C 1
ATOM 2725 O O . SER A 1 323 ? -27.766 21.330 30.841 1.00 87.62 323 SER A O 1
ATOM 2727 N N . GLU A 1 324 ? -29.841 21.832 31.550 1.00 87.50 324 GLU A N 1
ATOM 2728 C CA . GLU A 1 324 ? -29.991 20.693 32.459 1.00 87.50 324 GLU A CA 1
ATOM 2729 C C . GLU A 1 324 ? -30.150 19.377 31.704 1.00 87.50 324 GLU A C 1
ATOM 2731 O O . GLU A 1 324 ? -29.569 18.365 32.099 1.00 87.50 324 GLU A O 1
ATOM 2736 N N . TYR A 1 325 ? -30.886 19.389 30.592 1.00 91.31 325 TYR A N 1
ATOM 2737 C CA . TYR A 1 325 ? -31.038 18.218 29.738 1.00 91.31 325 TYR A CA 1
ATOM 2738 C C . TYR A 1 325 ? -29.693 17.771 29.135 1.00 91.31 325 TYR A C 1
ATOM 2740 O O . TYR A 1 325 ? -29.300 16.604 29.243 1.00 91.31 325 TYR A O 1
ATOM 2748 N N . GLU A 1 326 ? -28.915 18.712 28.593 1.00 91.19 326 GLU A N 1
ATOM 2749 C CA . GLU A 1 326 ? -27.564 18.431 28.096 1.00 91.19 326 GLU A CA 1
ATOM 2750 C C . GLU A 1 326 ? -26.557 18.128 29.222 1.00 91.19 326 GLU A C 1
ATOM 2752 O O . GLU A 1 326 ? -25.630 17.338 29.022 1.00 91.19 326 GLU A O 1
ATOM 2757 N N . TYR A 1 327 ? -26.740 18.679 30.428 1.00 89.19 327 TYR A N 1
ATOM 2758 C CA . TYR A 1 327 ? -25.975 18.269 31.611 1.00 89.19 327 TYR A CA 1
ATOM 2759 C C . TYR A 1 327 ? -26.268 16.810 31.990 1.00 89.19 327 TYR A C 1
ATOM 2761 O O . TYR A 1 327 ? -25.329 16.051 32.226 1.00 89.19 327 TYR A O 1
ATOM 2769 N N . LEU A 1 328 ? -27.537 16.382 31.983 1.00 89.25 328 LEU A N 1
ATOM 2770 C CA . LEU A 1 328 ? -27.922 14.998 32.269 1.00 89.25 328 LEU A CA 1
ATOM 2771 C C . LEU A 1 328 ? -27.313 14.027 31.244 1.00 89.25 328 LEU A C 1
ATOM 2773 O O . LEU A 1 328 ? -26.751 13.003 31.637 1.00 89.25 328 LEU A O 1
ATOM 2777 N N . LYS A 1 329 ? -27.333 14.362 29.947 1.00 92.12 329 LYS A N 1
ATOM 2778 C CA . LYS A 1 329 ? -26.681 13.548 28.902 1.00 92.12 329 LYS A CA 1
ATOM 2779 C C . LYS A 1 329 ? -25.171 13.419 29.135 1.00 92.12 329 LYS A C 1
ATOM 2781 O O . LYS A 1 329 ? -24.643 12.309 29.093 1.00 92.12 329 LYS A O 1
ATOM 2786 N N . LYS A 1 330 ? -24.484 14.517 29.471 1.00 88.44 330 LYS A N 1
ATOM 2787 C CA . LYS A 1 330 ? -23.044 14.516 29.808 1.00 88.44 330 LYS A CA 1
ATOM 2788 C C . LYS A 1 330 ? -22.737 13.716 31.077 1.00 88.44 330 LYS A C 1
ATOM 2790 O O . LYS A 1 330 ? -21.773 12.953 31.091 1.00 88.44 330 LYS A O 1
ATOM 2795 N N . TYR A 1 331 ? -23.567 13.846 32.113 1.00 87.94 331 TYR A N 1
ATOM 2796 C CA . TYR A 1 331 ? -23.464 13.069 33.349 1.00 87.94 331 TYR A CA 1
ATOM 2797 C C . TYR A 1 331 ? -23.578 11.563 33.078 1.00 87.94 331 TYR A C 1
ATOM 2799 O O . TYR A 1 331 ? -22.745 10.793 33.552 1.00 87.94 331 TYR A O 1
ATOM 2807 N N . ILE A 1 332 ? -24.556 11.151 32.267 1.00 90.12 332 ILE A N 1
ATOM 2808 C CA . ILE A 1 332 ? -24.797 9.746 31.912 1.00 90.12 332 ILE A CA 1
ATOM 2809 C C . ILE A 1 332 ? -23.625 9.154 31.121 1.00 90.12 332 ILE A C 1
ATOM 2811 O O . ILE A 1 332 ? -23.152 8.066 31.456 1.00 90.12 332 ILE A O 1
ATOM 2815 N N . THR A 1 333 ? -23.114 9.875 30.117 1.00 88.12 333 THR A N 1
ATOM 2816 C CA . THR A 1 333 ? -21.923 9.455 29.360 1.00 88.12 333 THR A CA 1
ATOM 2817 C C . THR A 1 333 ? -20.719 9.282 30.283 1.00 88.12 333 THR A C 1
ATOM 2819 O O . THR A 1 333 ? -20.120 8.207 30.303 1.00 88.12 333 THR A O 1
ATOM 2822 N N . LYS A 1 334 ? -20.425 10.277 31.131 1.00 84.62 334 LYS A N 1
ATOM 2823 C CA . LYS A 1 334 ? -19.302 10.195 32.071 1.00 84.62 334 LYS A CA 1
ATOM 2824 C C . LYS A 1 334 ? -19.466 9.052 33.078 1.00 84.62 334 LYS A C 1
ATOM 2826 O O . LYS A 1 334 ? -18.526 8.295 33.290 1.00 84.62 334 LYS A O 1
ATOM 2831 N N . ARG A 1 335 ? -20.645 8.879 33.687 1.00 86.00 335 ARG A N 1
ATOM 2832 C CA . ARG A 1 335 ? -20.891 7.800 34.663 1.00 86.00 335 ARG A CA 1
ATOM 2833 C C . ARG A 1 335 ? -20.727 6.418 34.026 1.00 86.00 335 ARG A C 1
ATOM 2835 O O . ARG A 1 335 ? -20.204 5.509 34.668 1.00 86.00 335 ARG A O 1
ATOM 2842 N N . LYS A 1 336 ? -21.117 6.263 32.757 1.00 88.06 336 LYS A N 1
ATOM 2843 C CA . LYS A 1 336 ? -20.871 5.046 31.974 1.00 88.06 336 LYS A CA 1
ATOM 2844 C C . LYS A 1 336 ? -19.375 4.796 31.755 1.00 88.06 336 LYS A C 1
ATOM 2846 O O . LYS A 1 336 ? -18.926 3.666 31.937 1.00 88.06 336 LYS A O 1
ATOM 2851 N N . GLU A 1 337 ? -18.610 5.824 31.399 1.00 82.12 337 GLU A N 1
ATOM 2852 C CA . GLU A 1 337 ? -17.154 5.743 31.220 1.00 82.12 337 GLU A CA 1
ATOM 2853 C C . GLU A 1 337 ? -16.432 5.410 32.536 1.00 82.12 337 GLU A C 1
ATOM 2855 O O . GLU A 1 337 ? -15.673 4.438 32.571 1.00 82.12 337 GLU A O 1
ATOM 2860 N N . ASP A 1 338 ? -16.740 6.124 33.627 1.00 81.88 338 ASP A N 1
ATOM 2861 C CA . ASP A 1 338 ? -16.197 5.891 34.975 1.00 81.88 338 ASP A CA 1
ATOM 2862 C C . ASP A 1 338 ? -16.409 4.412 35.404 1.00 81.88 338 ASP A C 1
ATOM 2864 O O . ASP A 1 338 ? -15.470 3.737 35.837 1.00 81.88 338 ASP A O 1
ATOM 2868 N N . ILE A 1 339 ? -17.613 3.849 35.200 1.00 85.06 339 ILE A N 1
ATOM 2869 C CA . ILE A 1 339 ? -17.923 2.440 35.526 1.00 85.06 339 ILE A CA 1
ATOM 2870 C C . ILE A 1 339 ? -17.158 1.450 34.628 1.00 85.06 339 ILE A C 1
ATOM 2872 O O . ILE A 1 339 ? -16.629 0.454 35.130 1.00 85.06 339 ILE A O 1
ATOM 2876 N N . ILE A 1 340 ? -17.066 1.706 33.317 1.00 81.88 340 ILE A N 1
ATOM 2877 C CA . ILE A 1 340 ? -16.323 0.855 32.366 1.00 81.88 340 ILE A CA 1
ATOM 2878 C C . ILE A 1 340 ? -14.830 0.799 32.724 1.00 81.88 340 ILE A C 1
ATOM 2880 O O . ILE A 1 340 ? -14.220 -0.275 32.660 1.00 81.88 340 ILE A O 1
ATOM 2884 N N . ILE A 1 341 ? -14.253 1.935 33.127 1.00 75.19 341 ILE A N 1
ATOM 2885 C CA . ILE A 1 341 ? -12.852 2.061 33.543 1.00 75.19 341 ILE A CA 1
ATOM 2886 C C . ILE A 1 341 ? -12.603 1.298 34.850 1.00 75.19 341 ILE A C 1
ATOM 2888 O O . ILE A 1 341 ? -11.676 0.481 34.899 1.00 75.19 341 ILE A O 1
ATOM 2892 N N . ASN A 1 342 ? -13.443 1.513 35.868 1.00 78.81 342 ASN A N 1
ATOM 2893 C CA . ASN A 1 342 ? -13.311 0.889 37.188 1.00 78.81 342 ASN A CA 1
ATOM 2894 C C . ASN A 1 342 ? -13.472 -0.637 37.144 1.00 78.81 342 ASN A C 1
ATOM 2896 O O . ASN A 1 342 ? -12.668 -1.366 37.725 1.00 78.81 342 ASN A O 1
ATOM 2900 N N . HIS A 1 343 ? -14.475 -1.141 36.418 1.00 78.88 343 HIS A N 1
ATOM 2901 C CA . HIS A 1 343 ? -14.773 -2.577 36.345 1.00 78.88 343 HIS A CA 1
ATOM 2902 C C . HIS A 1 343 ? -14.072 -3.302 35.181 1.00 78.88 343 HIS A C 1
ATOM 2904 O O . HIS A 1 343 ? -14.337 -4.474 34.916 1.00 78.88 343 HIS A O 1
ATOM 2910 N N . ASN A 1 344 ? -13.104 -2.645 34.527 1.00 72.44 344 ASN A N 1
ATOM 2911 C CA . ASN A 1 344 ? -12.231 -3.231 33.502 1.00 72.44 344 ASN A CA 1
ATOM 2912 C C . ASN A 1 344 ? -12.989 -3.804 32.280 1.00 72.44 344 ASN A C 1
ATOM 2914 O O . ASN A 1 344 ? -12.545 -4.781 31.666 1.00 72.44 344 ASN A O 1
ATOM 2918 N N . PHE A 1 345 ? -14.146 -3.238 31.925 1.00 76.50 345 PHE A N 1
ATOM 2919 C CA . PHE A 1 345 ? -15.011 -3.794 30.884 1.00 76.50 345 PHE A CA 1
ATOM 2920 C C . PHE A 1 345 ? -14.439 -3.551 29.476 1.00 76.50 345 PHE A C 1
ATOM 2922 O O . PHE A 1 345 ? -14.452 -2.438 28.954 1.00 76.50 345 PHE A O 1
ATOM 2929 N N . ILE A 1 346 ? -13.979 -4.620 28.815 1.00 64.50 346 ILE A N 1
ATOM 2930 C CA . ILE A 1 346 ? -13.616 -4.575 27.390 1.00 64.50 346 ILE A CA 1
ATOM 2931 C C . ILE A 1 346 ? -14.888 -4.355 26.564 1.00 64.50 346 ILE A C 1
ATOM 2933 O O . ILE A 1 346 ? -15.804 -5.182 26.606 1.00 64.50 346 ILE A O 1
ATOM 2937 N N . ILE A 1 347 ? -14.908 -3.286 25.767 1.00 65.81 347 ILE A N 1
ATOM 2938 C CA . ILE A 1 347 ? -15.905 -3.081 24.713 1.00 65.81 347 ILE A CA 1
ATOM 2939 C C . ILE A 1 347 ? -15.426 -3.861 23.473 1.00 65.81 347 ILE A C 1
ATOM 2941 O O . ILE A 1 347 ? -14.384 -3.511 22.905 1.00 65.81 347 ILE A O 1
ATOM 2945 N N . PRO A 1 348 ? -16.116 -4.934 23.042 1.00 57.69 348 PRO A N 1
ATOM 2946 C CA . PRO A 1 348 ? -15.776 -5.613 21.796 1.00 57.69 348 PRO A CA 1
ATOM 2947 C C . PRO A 1 348 ? -16.056 -4.687 20.602 1.00 57.69 348 PRO A C 1
ATOM 2949 O O . PRO A 1 348 ? -16.954 -3.853 20.653 1.00 57.69 348 PRO A O 1
ATOM 2952 N N . PHE A 1 349 ? -15.275 -4.826 19.529 1.00 61.03 349 PHE A N 1
ATOM 2953 C CA . PHE A 1 349 ? -15.392 -4.038 18.288 1.00 61.03 349 PHE A CA 1
ATOM 2954 C C . PHE A 1 349 ? -15.205 -2.512 18.407 1.00 61.03 349 PHE A C 1
ATOM 2956 O O . PHE A 1 349 ? -15.348 -1.809 17.407 1.00 61.03 349 PHE A O 1
ATOM 2963 N N . SER A 1 350 ? -14.805 -1.972 19.566 1.00 68.69 350 SER A N 1
ATOM 2964 C CA . SER A 1 350 ? -14.312 -0.590 19.614 1.00 68.69 350 SER A CA 1
ATOM 2965 C C . SER A 1 350 ? -13.012 -0.460 18.805 1.00 68.69 350 SER A C 1
ATOM 2967 O O . SER A 1 350 ? -12.216 -1.399 18.718 1.00 68.69 350 SER A O 1
ATOM 2969 N N . ILE A 1 351 ? -12.781 0.714 18.211 1.00 65.50 351 ILE A N 1
ATOM 2970 C CA . ILE A 1 351 ? -11.657 0.970 17.291 1.00 65.50 351 ILE A CA 1
ATOM 2971 C C . ILE A 1 351 ? -10.289 0.635 17.921 1.00 65.50 351 ILE A C 1
ATOM 2973 O O . ILE A 1 351 ? -9.438 0.010 17.290 1.00 65.50 351 ILE A O 1
ATOM 2977 N N . TYR A 1 352 ? -10.128 0.934 19.213 1.00 69.62 352 TYR A N 1
ATOM 2978 C CA . TYR A 1 352 ? -8.947 0.597 20.009 1.00 69.62 352 TYR A CA 1
ATOM 2979 C C . TYR A 1 352 ? -8.821 -0.903 20.311 1.00 69.62 352 TYR A C 1
ATOM 2981 O O . TYR A 1 352 ? -7.712 -1.438 20.338 1.00 69.62 352 TYR A O 1
ATOM 2989 N N . SER A 1 353 ? -9.944 -1.595 20.533 1.00 69.56 353 SER A N 1
ATOM 2990 C CA . SER A 1 353 ? -9.984 -3.039 20.798 1.00 69.56 353 SER A CA 1
ATOM 2991 C C . SER A 1 353 ? -9.598 -3.830 19.546 1.00 69.56 353 SER A C 1
ATOM 2993 O O . SER A 1 353 ? -8.778 -4.744 19.623 1.00 69.56 353 SER A O 1
ATOM 2995 N N . LEU A 1 354 ? -10.094 -3.405 18.377 1.00 71.50 354 LEU A N 1
ATOM 2996 C CA . LEU A 1 354 ? -9.683 -3.911 17.065 1.00 71.50 354 LEU A CA 1
ATOM 2997 C C . LEU A 1 354 ? -8.188 -3.674 16.811 1.00 71.50 354 LEU A C 1
ATOM 2999 O O . LEU A 1 354 ? -7.468 -4.626 16.523 1.00 71.50 354 LEU A O 1
ATOM 3003 N N . PHE A 1 355 ? -7.697 -2.443 16.985 1.00 71.56 355 PHE A N 1
ATOM 3004 C CA . PHE A 1 355 ? -6.287 -2.108 16.751 1.00 71.56 355 PHE A CA 1
ATOM 3005 C C . PHE A 1 355 ? -5.327 -2.875 17.682 1.00 71.56 355 PHE A C 1
ATOM 3007 O O . PHE A 1 355 ? -4.309 -3.401 17.230 1.00 71.56 355 PHE A O 1
ATOM 3014 N N . THR A 1 356 ? -5.691 -3.030 18.961 1.00 74.62 356 THR A N 1
ATOM 3015 C CA . THR A 1 356 ? -4.946 -3.855 19.933 1.00 74.62 356 THR A CA 1
ATOM 3016 C C . THR A 1 356 ? -4.906 -5.325 19.507 1.00 74.62 356 THR A C 1
ATOM 3018 O O . THR A 1 356 ? -3.845 -5.947 19.537 1.00 74.62 356 THR A O 1
ATOM 3021 N N . THR A 1 357 ? -6.032 -5.880 19.051 1.00 77.75 357 THR A N 1
ATOM 3022 C CA . THR A 1 357 ? -6.106 -7.262 18.549 1.00 77.75 357 THR A CA 1
ATOM 3023 C C . THR A 1 357 ? -5.251 -7.455 17.292 1.00 77.75 357 THR A C 1
ATOM 3025 O O . THR A 1 357 ? -4.477 -8.408 17.229 1.00 77.75 357 THR A O 1
ATOM 3028 N N . CYS A 1 358 ? -5.306 -6.528 16.327 1.00 78.75 358 CYS A N 1
ATOM 3029 C CA . CYS A 1 358 ? -4.461 -6.561 15.128 1.00 78.75 358 CYS A CA 1
ATOM 3030 C C . CYS A 1 358 ? -2.966 -6.522 15.473 1.00 78.75 358 CYS A C 1
ATOM 3032 O O . CYS A 1 358 ? -2.187 -7.284 14.901 1.00 78.75 358 CYS A O 1
ATOM 3034 N N . PHE A 1 359 ? -2.557 -5.690 16.436 1.00 82.25 359 PHE A N 1
ATOM 3035 C CA . PHE A 1 359 ? -1.175 -5.646 16.919 1.00 82.25 359 PHE A CA 1
ATOM 3036 C C . PHE A 1 359 ? -0.730 -6.966 17.565 1.00 82.25 359 PHE A C 1
ATOM 3038 O O . PHE A 1 359 ? 0.341 -7.471 17.233 1.00 82.25 359 PHE A O 1
ATOM 3045 N N . LEU A 1 360 ? -1.551 -7.565 18.434 1.00 82.81 360 LEU A N 1
ATOM 3046 C CA . LEU A 1 360 ? -1.221 -8.842 19.081 1.00 82.81 360 LEU A CA 1
ATOM 3047 C C . LEU A 1 360 ? -1.109 -9.991 18.063 1.00 82.81 360 LEU A C 1
ATOM 3049 O O . LEU A 1 360 ? -0.152 -10.762 18.118 1.00 82.81 360 LEU A O 1
ATOM 3053 N N . ILE A 1 361 ? -2.017 -10.058 17.082 1.00 85.06 361 ILE A N 1
ATOM 3054 C CA . ILE A 1 361 ? -1.925 -11.000 15.952 1.00 85.06 361 ILE A CA 1
ATOM 3055 C C . ILE A 1 361 ? -0.639 -10.756 15.144 1.00 85.06 361 ILE A C 1
ATOM 3057 O O . ILE A 1 361 ? 0.057 -11.701 14.777 1.00 85.06 361 ILE A O 1
ATOM 3061 N N . SER A 1 362 ? -0.273 -9.493 14.923 1.00 87.44 362 SER A N 1
ATOM 3062 C CA . SER A 1 362 ? 0.940 -9.125 14.183 1.00 87.44 362 SER A CA 1
ATOM 3063 C C . SER A 1 362 ? 2.220 -9.542 14.904 1.00 87.44 362 SER A C 1
ATOM 3065 O O . SER A 1 362 ? 3.133 -10.068 14.273 1.00 87.44 362 SER A O 1
ATOM 3067 N N . MET A 1 363 ? 2.27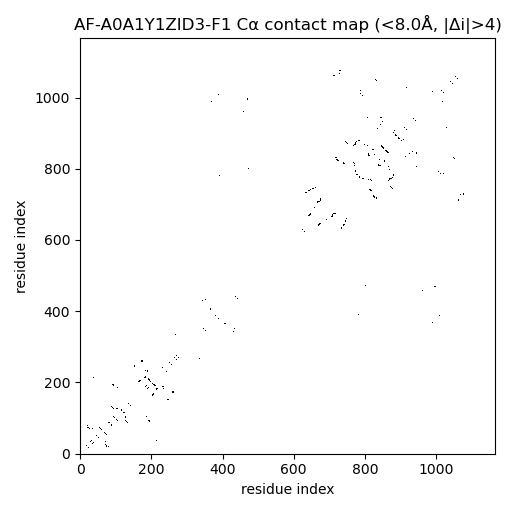0 -9.393 16.231 1.00 84.69 363 MET A N 1
ATOM 3068 C CA . MET A 1 363 ? 3.376 -9.899 17.050 1.00 84.69 363 MET A CA 1
ATOM 3069 C C . MET A 1 363 ? 3.507 -11.426 16.966 1.00 84.69 363 MET A C 1
ATOM 3071 O O . MET A 1 363 ? 4.627 -11.925 16.881 1.00 84.69 363 MET A O 1
ATOM 3075 N N . ILE A 1 364 ? 2.392 -12.167 16.910 1.00 86.50 364 ILE A N 1
ATOM 3076 C CA . ILE A 1 364 ? 2.405 -13.625 16.695 1.00 86.50 364 ILE A CA 1
ATOM 3077 C C . ILE A 1 364 ? 2.964 -13.966 15.304 1.00 86.50 364 ILE A C 1
ATOM 3079 O O . ILE A 1 364 ? 3.830 -14.831 15.196 1.00 86.50 364 ILE A O 1
ATOM 3083 N N . ILE A 1 365 ? 2.541 -13.263 14.246 1.00 87.56 365 ILE A N 1
ATOM 3084 C CA . ILE A 1 365 ? 3.044 -13.480 12.876 1.00 87.56 365 ILE A CA 1
ATOM 3085 C C . ILE A 1 365 ? 4.555 -13.216 12.794 1.00 87.56 365 ILE A C 1
ATOM 3087 O O . ILE A 1 365 ? 5.287 -14.046 12.251 1.00 87.56 365 ILE A O 1
ATOM 3091 N N . ILE A 1 366 ? 5.034 -12.106 13.372 1.00 85.81 366 ILE A N 1
ATOM 3092 C CA . ILE A 1 366 ? 6.466 -11.773 13.451 1.00 85.81 366 ILE A CA 1
ATOM 3093 C C . ILE A 1 366 ? 7.235 -12.856 14.220 1.00 85.81 366 ILE A C 1
ATOM 3095 O O . ILE A 1 366 ? 8.292 -13.297 13.768 1.00 85.81 366 ILE A O 1
ATOM 3099 N N . PHE A 1 367 ? 6.704 -13.306 15.361 1.00 85.38 367 PHE A N 1
ATOM 3100 C CA . PHE A 1 367 ? 7.328 -14.345 16.179 1.00 85.38 367 PHE A CA 1
ATOM 3101 C C . PHE A 1 367 ? 7.451 -15.673 15.422 1.00 85.38 367 PHE A C 1
ATOM 3103 O O . PHE A 1 367 ? 8.526 -16.263 15.429 1.00 85.38 367 PHE A O 1
ATOM 3110 N N . VAL A 1 368 ? 6.402 -16.117 14.720 1.00 87.25 368 VAL A N 1
ATOM 3111 C CA . VAL A 1 368 ? 6.428 -17.348 13.904 1.00 87.25 368 VAL A CA 1
ATOM 3112 C C . VAL A 1 368 ? 7.472 -17.255 12.786 1.00 87.25 368 VAL A C 1
ATOM 3114 O O . VAL A 1 368 ? 8.232 -18.202 12.582 1.00 87.25 368 VAL A O 1
ATOM 3117 N N . HIS A 1 369 ? 7.570 -16.107 12.110 1.00 86.62 369 HIS A N 1
ATOM 3118 C CA . HIS A 1 369 ? 8.557 -15.878 11.051 1.00 86.62 369 HIS A CA 1
ATOM 3119 C C . HIS A 1 369 ? 9.999 -15.913 11.577 1.00 86.62 369 HIS A C 1
ATOM 3121 O O . HIS A 1 369 ? 10.845 -16.616 11.019 1.00 86.62 369 HIS A O 1
ATOM 3127 N N . LEU A 1 370 ? 10.277 -15.219 12.686 1.00 81.06 370 LEU A N 1
ATOM 3128 C CA . LEU A 1 370 ? 11.591 -15.248 13.334 1.00 81.06 370 LEU A CA 1
ATOM 3129 C C . LEU A 1 370 ? 11.923 -16.638 13.894 1.00 81.06 370 LEU A C 1
ATOM 3131 O O . LEU A 1 370 ? 13.033 -17.122 13.689 1.00 81.06 370 LEU A O 1
ATOM 3135 N N . PHE A 1 371 ? 10.968 -17.319 14.532 1.00 82.44 371 PHE A N 1
ATOM 3136 C CA . PHE A 1 371 ? 11.150 -18.678 15.046 1.00 82.44 371 PHE A CA 1
ATOM 3137 C C . PHE A 1 371 ? 11.490 -19.668 13.924 1.00 82.44 371 PHE A C 1
ATOM 3139 O O . PHE A 1 371 ? 12.435 -20.449 14.053 1.00 82.44 371 PHE A O 1
ATOM 3146 N N . TYR A 1 372 ? 10.782 -19.608 12.790 1.00 79.88 372 TYR A N 1
ATOM 3147 C CA . TYR A 1 372 ? 11.113 -20.436 11.633 1.00 79.88 372 TYR A CA 1
ATOM 3148 C C . TYR A 1 372 ? 12.513 -20.097 11.102 1.00 79.88 372 TYR A C 1
ATOM 3150 O O . TYR A 1 372 ? 13.307 -21.009 10.881 1.00 79.88 372 TYR A O 1
ATOM 3158 N N . ALA A 1 373 ? 12.855 -18.815 10.927 1.00 74.00 373 ALA A N 1
ATOM 3159 C CA . ALA A 1 373 ? 14.171 -18.406 10.426 1.00 74.00 373 ALA A CA 1
ATOM 3160 C C . ALA A 1 373 ? 15.336 -18.831 11.338 1.00 74.00 373 ALA A C 1
ATOM 3162 O O . ALA A 1 373 ? 16.402 -19.188 10.833 1.00 74.00 373 ALA A O 1
ATOM 3163 N N . VAL A 1 374 ? 15.135 -18.814 12.660 1.00 74.62 374 VAL A N 1
ATOM 3164 C CA . VAL A 1 374 ? 16.163 -19.149 13.655 1.00 74.62 374 VAL A CA 1
ATOM 3165 C C . VAL A 1 374 ? 16.279 -20.658 13.887 1.00 74.62 374 VAL A C 1
ATOM 3167 O O . VAL A 1 374 ? 17.394 -21.171 13.896 1.00 74.62 374 VAL A O 1
ATOM 3170 N N . PHE A 1 375 ? 15.177 -21.392 14.052 1.00 78.94 375 PHE A N 1
ATOM 3171 C CA . PHE A 1 375 ? 15.231 -22.800 14.479 1.00 78.94 375 PHE A CA 1
ATOM 3172 C C . PHE A 1 375 ? 14.950 -23.793 13.350 1.00 78.94 375 PHE A C 1
ATOM 3174 O O . PHE A 1 375 ? 15.709 -24.740 13.154 1.00 78.94 375 PHE A O 1
ATOM 3181 N N . ILE A 1 376 ? 13.881 -23.579 12.580 1.00 75.69 376 ILE A N 1
ATOM 3182 C CA . ILE A 1 376 ? 13.440 -24.541 11.558 1.00 75.69 376 ILE A CA 1
ATOM 3183 C C . ILE A 1 376 ? 14.328 -24.453 10.312 1.00 75.69 376 ILE A C 1
ATOM 3185 O O . ILE A 1 376 ? 14.730 -25.467 9.742 1.00 75.69 376 ILE A O 1
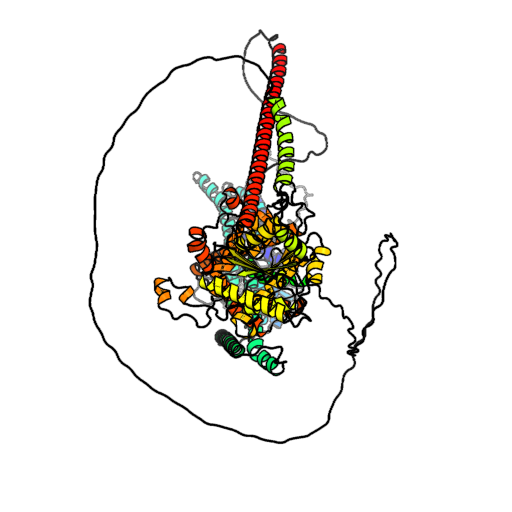ATOM 3189 N N . ASN A 1 377 ? 14.659 -23.243 9.868 1.00 70.69 377 ASN A N 1
ATOM 3190 C CA . ASN A 1 377 ? 15.274 -23.048 8.565 1.00 70.69 377 ASN A CA 1
ATOM 3191 C C . ASN A 1 377 ? 16.742 -23.509 8.449 1.00 70.69 377 ASN A C 1
ATOM 3193 O O . ASN A 1 377 ? 17.067 -24.051 7.395 1.00 70.69 377 ASN A O 1
ATOM 3197 N N . PRO A 1 378 ? 17.629 -23.389 9.461 1.00 72.12 378 PRO A N 1
ATOM 3198 C CA . PRO A 1 378 ? 18.967 -23.986 9.387 1.00 72.12 378 PRO A CA 1
ATOM 3199 C C . PRO A 1 378 ? 18.916 -25.515 9.250 1.00 72.12 378 PRO A C 1
ATOM 3201 O O . PRO A 1 378 ? 19.679 -26.092 8.477 1.00 72.12 378 PRO A O 1
ATOM 3204 N N . PHE A 1 379 ? 17.965 -26.161 9.935 1.00 73.62 379 PHE A N 1
ATOM 3205 C CA . PHE A 1 379 ? 17.709 -27.597 9.820 1.00 73.62 379 PHE A CA 1
ATOM 3206 C C . PHE A 1 379 ? 17.197 -27.951 8.415 1.00 73.62 379 PHE A C 1
ATOM 3208 O O . PHE A 1 379 ? 17.780 -28.792 7.736 1.00 73.62 379 PHE A O 1
ATOM 3215 N N . VAL A 1 380 ? 16.178 -27.243 7.912 1.00 71.06 380 VAL A N 1
ATOM 3216 C CA . VAL A 1 380 ? 15.669 -27.432 6.539 1.00 71.06 380 VAL A CA 1
ATOM 3217 C C . VAL A 1 380 ? 16.748 -27.150 5.482 1.00 71.06 380 VAL A C 1
ATOM 3219 O O . VAL A 1 380 ? 16.776 -27.828 4.456 1.00 71.06 380 VAL A O 1
ATOM 3222 N N . TRP A 1 381 ? 17.656 -26.195 5.710 1.00 69.56 381 TRP A N 1
ATOM 3223 C CA . TRP A 1 381 ? 18.785 -25.947 4.812 1.00 69.56 381 TRP A CA 1
ATOM 3224 C C . TRP A 1 381 ? 19.773 -27.120 4.790 1.00 69.56 381 TRP A C 1
ATOM 3226 O O . TRP A 1 381 ? 20.210 -27.504 3.704 1.00 69.56 381 TRP A O 1
ATOM 3236 N N . HIS A 1 382 ? 20.093 -27.712 5.946 1.00 71.81 382 HIS A N 1
ATOM 3237 C CA . HIS A 1 382 ? 21.046 -28.822 6.060 1.00 71.81 382 HIS A CA 1
ATOM 3238 C C . HIS A 1 382 ? 20.668 -30.012 5.158 1.00 71.81 382 HIS A C 1
ATOM 3240 O O . HIS A 1 382 ? 21.536 -30.589 4.505 1.00 71.81 382 HIS A O 1
ATOM 3246 N N . PHE A 1 383 ? 19.369 -30.314 5.054 1.00 72.00 383 PHE A N 1
ATOM 3247 C CA . PHE A 1 383 ? 18.817 -31.363 4.184 1.00 72.00 383 PHE A CA 1
ATOM 3248 C C . PHE A 1 383 ? 18.438 -30.880 2.768 1.00 72.00 383 PHE A C 1
ATOM 3250 O O . PHE A 1 383 ? 17.833 -31.626 1.999 1.00 72.00 383 PHE A O 1
ATOM 3257 N N . SER A 1 384 ? 18.761 -29.636 2.395 1.00 66.12 384 SER A N 1
ATOM 3258 C CA . SER A 1 384 ? 18.393 -29.053 1.097 1.00 66.12 384 SER A CA 1
ATOM 3259 C C . SER A 1 384 ? 19.480 -29.196 0.026 1.00 66.12 384 SER A C 1
ATOM 3261 O O . SER A 1 384 ? 20.674 -29.309 0.310 1.00 66.12 384 SER A O 1
ATOM 3263 N N . ASN A 1 385 ? 19.076 -29.131 -1.248 1.00 63.81 385 ASN A N 1
ATOM 3264 C CA . ASN A 1 385 ? 20.019 -29.122 -2.363 1.00 63.81 385 ASN A CA 1
ATOM 3265 C C . ASN A 1 385 ? 20.833 -27.810 -2.382 1.00 63.81 385 ASN A C 1
ATOM 3267 O O . ASN A 1 385 ? 20.332 -26.745 -2.760 1.00 63.81 385 ASN A O 1
ATOM 3271 N N . LYS A 1 386 ? 22.119 -27.924 -2.034 1.00 62.59 386 LYS A N 1
ATOM 3272 C CA . LYS A 1 386 ? 23.098 -26.827 -1.940 1.00 62.59 386 LYS A CA 1
ATOM 3273 C C . LYS A 1 386 ? 23.351 -26.086 -3.266 1.00 62.59 386 LYS A C 1
ATOM 3275 O O . LYS A 1 386 ? 23.840 -24.964 -3.234 1.00 62.59 386 LYS A O 1
ATOM 3280 N N . LYS A 1 387 ? 22.982 -26.655 -4.427 1.00 53.72 387 LYS A N 1
ATOM 3281 C CA . LYS A 1 387 ? 23.009 -25.940 -5.725 1.00 53.72 387 LYS A CA 1
ATOM 3282 C C . LYS A 1 387 ? 21.848 -24.944 -5.891 1.00 53.72 387 LYS A C 1
ATOM 3284 O O . LYS A 1 387 ? 21.941 -24.047 -6.724 1.00 53.72 387 LYS A O 1
ATOM 3289 N N . ILE A 1 388 ? 20.768 -25.102 -5.118 1.00 52.09 388 ILE A N 1
ATOM 3290 C CA . ILE A 1 388 ? 19.552 -24.274 -5.184 1.00 52.09 388 ILE A CA 1
ATOM 3291 C C . ILE A 1 388 ? 19.517 -23.267 -4.024 1.00 52.09 388 ILE A C 1
ATOM 3293 O O . ILE A 1 388 ? 19.230 -22.092 -4.245 1.00 52.09 388 ILE A O 1
ATOM 3297 N N . ARG A 1 389 ? 19.848 -23.690 -2.794 1.00 56.31 389 ARG A N 1
ATOM 3298 C CA . ARG A 1 389 ? 19.952 -22.780 -1.640 1.00 56.31 389 ARG A CA 1
ATOM 3299 C C . ARG A 1 389 ? 21.373 -22.250 -1.457 1.00 56.31 389 ARG A C 1
ATOM 3301 O O . ARG A 1 389 ? 22.233 -22.933 -0.904 1.00 56.31 389 ARG A O 1
ATOM 3308 N N . VAL A 1 390 ? 21.577 -21.002 -1.871 1.00 49.16 390 VAL A N 1
ATOM 3309 C CA . VAL A 1 390 ? 22.820 -20.240 -1.683 1.00 49.16 390 VAL A CA 1
ATOM 3310 C C . VAL A 1 390 ? 23.107 -20.067 -0.185 1.00 49.16 390 VAL A C 1
ATOM 3312 O O . VAL A 1 390 ? 22.361 -19.370 0.500 1.00 49.16 390 VAL A O 1
ATOM 3315 N N . LEU A 1 391 ? 24.197 -20.658 0.320 1.00 52.84 391 LEU A N 1
ATOM 3316 C CA . LEU A 1 391 ? 24.685 -20.424 1.686 1.00 52.84 391 LEU A CA 1
ATOM 3317 C C . LEU A 1 391 ? 26.143 -19.937 1.693 1.00 52.84 391 LEU A C 1
ATOM 3319 O O . LEU A 1 391 ? 27.065 -20.746 1.623 1.00 52.84 391 LEU A O 1
ATOM 3323 N N . PRO A 1 392 ? 26.357 -18.618 1.818 1.00 57.50 392 PRO A N 1
ATOM 3324 C CA . PRO A 1 392 ? 27.632 -18.008 2.165 1.00 57.50 392 PRO A CA 1
ATOM 3325 C C . PRO A 1 392 ? 27.633 -17.609 3.654 1.00 57.50 392 PRO A C 1
ATOM 3327 O O . PRO A 1 392 ? 26.625 -17.739 4.354 1.00 57.50 392 PRO A O 1
ATOM 3330 N N . SER A 1 393 ? 28.722 -16.988 4.123 1.00 56.44 393 SER A N 1
ATOM 3331 C CA . SER A 1 393 ? 28.778 -16.315 5.439 1.00 56.44 393 SER A CA 1
ATOM 3332 C C . SER A 1 393 ? 27.648 -15.292 5.659 1.00 56.44 393 SER A C 1
ATOM 3334 O O . SER A 1 393 ? 27.281 -14.996 6.797 1.00 56.44 393 SER A O 1
ATOM 3336 N N . THR A 1 394 ? 27.040 -14.802 4.574 1.00 55.28 394 THR A N 1
ATOM 3337 C CA . THR A 1 394 ? 25.787 -14.040 4.550 1.00 55.28 394 THR A CA 1
ATOM 3338 C C . THR A 1 394 ? 24.677 -14.692 5.376 1.00 55.28 394 THR A C 1
ATOM 3340 O O . THR A 1 394 ? 24.064 -14.000 6.181 1.00 55.28 394 THR A O 1
ATOM 3343 N N . PHE A 1 395 ? 24.436 -16.005 5.244 1.00 61.25 395 PHE A N 1
ATOM 3344 C CA . PHE A 1 395 ? 23.379 -16.685 6.006 1.00 61.25 395 PHE A CA 1
ATOM 3345 C C . PHE A 1 395 ? 23.648 -16.616 7.508 1.00 61.25 395 PHE A C 1
ATOM 3347 O O . PHE A 1 395 ? 22.746 -16.295 8.272 1.00 61.25 395 PHE A O 1
ATOM 3354 N N . LEU A 1 396 ? 24.890 -16.864 7.937 1.00 65.69 396 LEU A N 1
ATOM 3355 C CA . LEU A 1 396 ? 25.258 -16.811 9.352 1.00 65.69 396 LEU A CA 1
ATOM 3356 C C . LEU A 1 396 ? 25.035 -15.405 9.930 1.00 65.69 396 LEU A C 1
ATOM 3358 O O . LEU A 1 396 ? 24.471 -15.271 11.011 1.00 65.69 396 LEU A O 1
ATOM 3362 N N . LYS A 1 397 ? 25.390 -14.355 9.176 1.00 67.00 397 LYS A N 1
ATOM 3363 C CA . LYS A 1 397 ? 25.111 -12.957 9.551 1.00 67.00 397 LYS A CA 1
ATOM 3364 C C . LYS A 1 397 ? 23.603 -12.700 9.683 1.00 67.00 397 LYS A C 1
ATOM 3366 O O . LYS A 1 397 ? 23.176 -12.135 10.685 1.00 67.00 397 LYS A O 1
ATOM 3371 N N . LEU A 1 398 ? 22.797 -13.159 8.722 1.00 64.81 398 LEU A N 1
ATOM 3372 C CA . LEU A 1 398 ? 21.333 -13.048 8.768 1.00 64.81 398 LEU A CA 1
ATOM 3373 C C . LEU A 1 398 ? 20.710 -13.807 9.946 1.00 64.81 398 LEU A C 1
ATOM 3375 O O . LEU A 1 398 ? 19.801 -13.299 10.598 1.00 64.81 398 LEU A O 1
ATOM 3379 N N . TRP A 1 399 ? 21.216 -15.003 10.235 1.00 69.75 399 TRP A N 1
ATOM 3380 C CA . TRP A 1 399 ? 20.739 -15.858 11.313 1.00 69.75 399 TRP A CA 1
ATOM 3381 C C . TRP A 1 399 ? 21.076 -15.285 12.695 1.00 69.75 399 TRP A C 1
ATOM 3383 O O . TRP A 1 399 ? 20.195 -15.223 13.545 1.00 69.75 399 TRP A O 1
ATOM 3393 N N . ILE A 1 400 ? 22.296 -14.768 12.896 1.00 75.25 400 ILE A N 1
ATOM 3394 C CA . ILE A 1 400 ? 22.687 -14.043 14.121 1.00 75.25 400 ILE A CA 1
ATOM 3395 C C . ILE A 1 400 ? 21.774 -12.829 14.345 1.00 75.25 400 ILE A C 1
ATOM 3397 O O . ILE A 1 400 ? 21.322 -12.589 15.463 1.00 75.25 400 ILE A O 1
ATOM 3401 N N . ILE A 1 401 ? 21.456 -12.086 13.281 1.00 70.19 401 ILE A N 1
ATOM 3402 C CA . ILE A 1 401 ? 20.552 -10.931 13.333 1.00 70.19 401 ILE A CA 1
ATOM 3403 C C . ILE A 1 401 ? 19.117 -11.350 13.706 1.00 70.19 401 ILE A C 1
ATOM 3405 O O . ILE A 1 401 ? 18.507 -10.740 14.586 1.00 70.19 401 ILE A O 1
ATOM 3409 N N . ALA A 1 402 ? 18.580 -12.408 13.088 1.00 70.12 402 ALA A N 1
ATOM 3410 C CA . ALA A 1 402 ? 17.254 -12.936 13.415 1.00 70.12 402 ALA A CA 1
ATOM 3411 C C . ALA A 1 402 ? 17.190 -13.490 14.852 1.00 70.12 402 ALA A C 1
ATOM 3413 O O . ALA A 1 402 ? 16.213 -13.247 15.560 1.00 70.12 402 ALA A O 1
ATOM 3414 N N . LEU A 1 403 ? 18.251 -14.165 15.306 1.00 78.00 403 LEU A N 1
ATOM 3415 C CA . LEU A 1 403 ? 18.407 -14.659 16.674 1.00 78.00 403 LEU A CA 1
ATOM 3416 C C . LEU A 1 403 ? 18.449 -13.506 17.685 1.00 78.00 403 LEU A C 1
ATOM 3418 O O . LEU A 1 403 ? 17.774 -13.576 18.705 1.00 78.00 403 LEU A O 1
ATOM 3422 N N . PHE A 1 404 ? 19.176 -12.424 17.396 1.00 81.31 404 PHE A N 1
ATOM 3423 C CA . PHE A 1 404 ? 19.228 -11.236 18.253 1.00 81.31 404 PHE A CA 1
ATOM 3424 C C . PHE A 1 404 ? 17.850 -10.567 18.396 1.00 81.31 404 PHE A C 1
ATOM 3426 O O . PHE A 1 404 ? 17.422 -10.271 19.512 1.00 81.31 404 PHE A O 1
ATOM 3433 N N . LEU A 1 405 ? 17.107 -10.408 17.293 1.00 74.25 405 LEU A N 1
ATOM 3434 C CA . LEU A 1 405 ? 15.723 -9.913 17.326 1.00 74.25 405 LEU A CA 1
ATOM 3435 C C . LEU A 1 405 ? 14.788 -10.847 18.109 1.00 74.25 405 LEU A C 1
ATOM 3437 O O . LEU A 1 405 ? 13.981 -10.381 18.913 1.00 74.25 405 LEU A O 1
ATOM 3441 N N . PHE A 1 406 ? 14.915 -12.162 17.912 1.00 78.38 406 PHE A N 1
ATOM 3442 C CA . PHE A 1 406 ? 14.141 -13.166 18.642 1.00 78.38 406 PHE A CA 1
ATOM 3443 C C . PHE A 1 406 ? 14.439 -13.133 20.150 1.00 78.38 406 PHE A C 1
ATOM 3445 O O . PHE A 1 406 ? 13.510 -13.164 20.956 1.00 78.38 406 PHE A O 1
ATOM 3452 N N . ILE A 1 407 ? 15.712 -12.996 20.539 1.00 82.50 407 ILE A N 1
ATOM 3453 C CA . ILE A 1 407 ? 16.147 -12.843 21.934 1.00 82.50 407 ILE A CA 1
ATOM 3454 C C . ILE A 1 407 ? 15.571 -11.562 22.545 1.00 82.50 407 ILE A C 1
ATOM 3456 O O . ILE A 1 407 ? 15.017 -11.632 23.640 1.00 82.50 407 ILE A O 1
ATOM 3460 N N . ILE A 1 408 ? 15.616 -10.419 21.847 1.00 80.38 408 ILE A N 1
ATOM 3461 C CA . ILE A 1 408 ? 14.988 -9.171 22.319 1.00 80.38 408 ILE A CA 1
ATOM 3462 C C . ILE A 1 408 ? 13.489 -9.380 22.561 1.00 80.38 408 ILE A C 1
ATOM 3464 O O . ILE A 1 408 ? 13.005 -9.080 23.651 1.00 80.38 408 ILE A O 1
ATOM 3468 N N . ILE A 1 409 ? 12.760 -9.945 21.593 1.00 76.50 409 ILE A N 1
ATOM 3469 C CA . ILE A 1 409 ? 11.316 -10.190 21.725 1.00 76.50 409 ILE A CA 1
ATOM 3470 C C . ILE A 1 409 ? 11.029 -11.136 22.897 1.00 76.50 409 ILE A C 1
ATOM 3472 O O . ILE A 1 409 ? 10.125 -10.857 23.685 1.00 76.50 409 ILE A O 1
ATOM 3476 N N . CYS A 1 410 ? 11.809 -12.206 23.067 1.00 77.00 410 CYS A N 1
ATOM 3477 C CA . CYS A 1 410 ? 11.650 -13.141 24.181 1.00 77.00 410 CYS A CA 1
ATOM 3478 C C . CYS A 1 410 ? 11.955 -12.494 25.538 1.00 77.00 410 CYS A C 1
ATOM 3480 O O . CYS A 1 410 ? 11.194 -12.697 26.480 1.00 77.00 410 CYS A O 1
ATOM 3482 N N . ILE A 1 411 ? 13.006 -11.674 25.644 1.00 80.06 411 ILE A N 1
ATOM 3483 C CA . ILE A 1 411 ? 13.361 -10.950 26.873 1.00 80.06 411 ILE A CA 1
ATOM 3484 C C . ILE A 1 411 ? 12.283 -9.916 27.223 1.00 80.06 411 ILE A C 1
ATOM 3486 O O . ILE A 1 411 ? 11.802 -9.902 28.355 1.00 80.06 411 ILE A O 1
ATOM 3490 N N . SER A 1 412 ? 11.845 -9.089 26.268 1.00 72.56 412 SER A N 1
ATOM 3491 C CA . SER A 1 412 ? 10.752 -8.132 26.486 1.00 72.56 412 SER A CA 1
ATOM 3492 C C . SER A 1 412 ? 9.455 -8.838 26.885 1.00 72.56 412 SER A C 1
ATOM 3494 O O . SER A 1 412 ? 8.784 -8.410 27.821 1.00 72.56 412 SER A O 1
ATOM 3496 N N . THR A 1 413 ? 9.127 -9.955 26.231 1.00 68.44 413 THR A N 1
ATOM 3497 C CA . THR A 1 413 ? 7.936 -10.757 26.547 1.00 68.44 413 THR A CA 1
ATOM 3498 C C . THR A 1 413 ? 8.045 -11.397 27.934 1.00 68.44 413 THR A C 1
ATOM 3500 O O . THR A 1 413 ? 7.087 -11.343 28.699 1.00 68.44 413 THR A O 1
ATOM 3503 N N . TYR A 1 414 ? 9.217 -11.905 28.324 1.00 73.88 414 TYR A N 1
ATOM 3504 C CA . TYR A 1 414 ? 9.479 -12.413 29.674 1.00 73.88 414 TYR A CA 1
ATOM 3505 C C . TYR A 1 414 ? 9.314 -11.326 30.747 1.00 73.88 414 TYR A C 1
ATOM 3507 O O . TYR A 1 414 ? 8.615 -11.554 31.731 1.00 73.88 414 TYR A O 1
ATOM 3515 N N . PHE A 1 415 ? 9.873 -10.126 30.550 1.00 71.31 415 PHE A N 1
ATOM 3516 C CA . PHE A 1 415 ? 9.687 -9.011 31.490 1.00 71.31 415 PHE A CA 1
ATOM 3517 C C . PHE A 1 415 ? 8.224 -8.542 31.588 1.00 71.31 415 PHE A C 1
ATOM 3519 O O . PHE A 1 415 ? 7.798 -8.139 32.668 1.00 71.31 415 PHE A O 1
ATOM 3526 N N . LEU A 1 416 ? 7.437 -8.648 30.509 1.00 61.50 416 LEU A N 1
ATOM 3527 C CA . LEU A 1 416 ? 5.989 -8.387 30.523 1.00 61.50 416 LEU A CA 1
ATOM 3528 C C . LEU A 1 416 ? 5.173 -9.508 31.200 1.00 61.50 416 LEU A C 1
ATOM 3530 O O . LEU A 1 416 ? 4.112 -9.232 31.755 1.00 61.50 416 LEU A O 1
ATOM 3534 N N . ILE A 1 417 ? 5.651 -10.757 31.158 1.00 59.56 417 ILE A N 1
ATOM 3535 C CA . ILE A 1 417 ? 4.995 -11.938 31.748 1.00 59.56 417 ILE A CA 1
ATOM 3536 C C . ILE A 1 417 ? 5.296 -12.092 33.245 1.00 59.56 417 ILE A C 1
ATOM 3538 O O . ILE A 1 417 ? 4.412 -12.502 33.996 1.00 59.56 417 ILE A O 1
ATOM 3542 N N . ARG A 1 418 ? 6.528 -11.791 33.682 1.00 64.50 418 ARG A N 1
ATOM 3543 C CA . ARG A 1 418 ? 7.112 -12.231 34.969 1.00 64.50 418 ARG A CA 1
ATOM 3544 C C . ARG A 1 418 ? 6.241 -11.988 36.209 1.00 64.50 418 ARG A C 1
ATOM 3546 O O . ARG A 1 418 ? 6.320 -12.775 37.148 1.00 64.50 418 ARG A O 1
ATOM 3553 N N . ASN A 1 419 ? 5.420 -10.938 36.212 1.00 59.88 419 ASN A N 1
ATOM 3554 C CA . ASN A 1 419 ? 4.600 -10.546 37.362 1.00 59.88 419 ASN A CA 1
ATOM 3555 C C . ASN A 1 419 ? 3.122 -10.992 37.266 1.00 59.88 419 ASN A C 1
ATOM 3557 O O . ASN A 1 419 ? 2.396 -10.866 38.248 1.00 59.88 419 ASN A O 1
ATOM 3561 N N . ASP A 1 420 ? 2.660 -11.506 36.118 1.00 54.75 420 ASP A N 1
ATOM 3562 C CA . ASP A 1 420 ? 1.232 -11.720 35.811 1.00 54.75 420 ASP A CA 1
ATOM 3563 C C . ASP A 1 420 ? 0.953 -13.077 35.120 1.00 54.75 420 ASP A C 1
ATOM 3565 O O . ASP A 1 420 ? 0.119 -13.179 34.215 1.00 54.75 420 ASP A O 1
ATOM 3569 N N . ILE A 1 421 ? 1.625 -14.154 35.549 1.00 54.47 421 ILE A N 1
ATOM 3570 C CA . ILE A 1 421 ? 1.353 -15.522 35.063 1.00 54.47 421 ILE A CA 1
ATOM 3571 C C . ILE A 1 421 ? 0.004 -16.017 35.620 1.00 54.47 421 ILE A C 1
ATOM 3573 O O . ILE A 1 421 ? -0.071 -16.682 36.653 1.00 54.47 421 ILE A O 1
ATOM 3577 N N . LYS A 1 422 ? -1.085 -15.679 34.922 1.00 55.28 422 LYS A N 1
ATOM 3578 C CA . LYS A 1 422 ? -2.449 -16.193 35.140 1.00 55.28 422 LYS A CA 1
ATOM 3579 C C . LYS A 1 422 ? -3.080 -16.607 33.808 1.00 55.28 422 LYS A C 1
ATOM 3581 O O . LYS A 1 422 ? -2.694 -16.115 32.750 1.00 55.28 422 LYS A O 1
ATOM 3586 N N . SER A 1 423 ? -4.090 -17.476 33.862 1.00 51.69 423 SER A N 1
ATOM 3587 C CA . SER A 1 423 ? -4.784 -18.032 32.684 1.00 51.69 423 SER A CA 1
ATOM 3588 C C . SER A 1 423 ? -5.395 -16.982 31.743 1.00 51.69 423 SER A C 1
ATOM 3590 O O . SER A 1 423 ? -5.561 -17.249 30.558 1.00 51.69 423 SER A O 1
ATOM 3592 N N . GLU A 1 424 ? -5.675 -15.771 32.231 1.00 62.66 424 GLU A N 1
ATOM 3593 C CA . GLU A 1 424 ? -6.197 -14.658 31.428 1.00 62.66 424 GLU A CA 1
ATOM 3594 C C . GLU A 1 424 ? -5.112 -13.712 30.860 1.00 62.66 424 GLU A C 1
ATOM 3596 O O . GLU A 1 424 ? -5.428 -12.592 30.462 1.00 62.66 424 GLU A O 1
ATOM 3601 N N . PHE A 1 425 ? -3.839 -14.124 30.791 1.00 65.19 425 PHE A N 1
ATOM 3602 C CA . PHE A 1 425 ? -2.705 -13.286 30.357 1.00 65.19 425 PHE A CA 1
ATOM 3603 C C . PHE A 1 425 ? -2.972 -12.424 29.102 1.00 65.19 425 PHE A C 1
ATOM 3605 O O . PHE A 1 425 ? -2.770 -11.210 29.138 1.00 65.19 425 PHE A O 1
ATOM 3612 N N . PHE A 1 426 ? -3.492 -13.009 28.014 1.00 66.38 426 PHE A N 1
ATOM 3613 C CA . PHE A 1 426 ? -3.807 -12.264 26.782 1.00 66.38 426 PHE A CA 1
ATOM 3614 C C . PHE A 1 426 ? -4.861 -11.169 26.995 1.00 66.38 426 PHE A C 1
ATOM 3616 O O . PHE A 1 426 ? -4.717 -10.067 26.470 1.00 66.38 426 PHE A O 1
ATOM 3623 N N . LYS A 1 427 ? -5.898 -11.447 27.791 1.00 68.00 427 LYS A N 1
ATOM 3624 C CA . LYS A 1 427 ? -6.951 -10.490 28.164 1.00 68.00 427 LYS A CA 1
ATOM 3625 C C . LYS A 1 427 ? -6.384 -9.383 29.060 1.00 68.00 427 LYS A C 1
ATOM 3627 O O . LYS A 1 427 ? -6.756 -8.226 28.903 1.00 68.00 427 LYS A O 1
ATOM 3632 N N . LEU A 1 428 ? -5.446 -9.716 29.949 1.00 69.62 428 LEU A N 1
ATOM 3633 C CA . LEU A 1 428 ? -4.783 -8.775 30.855 1.00 69.62 428 LEU A CA 1
ATOM 3634 C C . LEU A 1 428 ? -3.835 -7.826 30.093 1.00 69.62 428 LEU A C 1
ATOM 3636 O O . LEU A 1 428 ? -3.901 -6.612 30.292 1.00 69.62 428 LEU A O 1
ATOM 3640 N N . ILE A 1 429 ? -3.033 -8.340 29.149 1.00 70.75 429 ILE A N 1
ATOM 3641 C CA . ILE A 1 429 ? -2.244 -7.506 28.225 1.00 70.75 429 ILE A CA 1
ATOM 3642 C C . ILE A 1 429 ? -3.145 -6.675 27.308 1.00 70.75 429 ILE A C 1
ATOM 3644 O O . ILE A 1 429 ? -2.894 -5.479 27.165 1.00 70.75 429 ILE A O 1
ATOM 3648 N N . HIS A 1 430 ? -4.202 -7.258 26.730 1.00 74.62 430 HIS A N 1
ATOM 3649 C CA . HIS A 1 430 ? -5.153 -6.519 25.891 1.00 74.62 430 HIS A CA 1
ATOM 3650 C C . HIS A 1 430 ? -5.750 -5.344 26.670 1.00 74.62 430 HIS A C 1
ATOM 3652 O O . HIS A 1 430 ? -5.618 -4.212 26.227 1.00 74.62 430 HIS A O 1
ATOM 3658 N N . VAL A 1 431 ? -6.249 -5.567 27.891 1.00 67.69 431 VAL A N 1
ATOM 3659 C CA . VAL A 1 431 ? -6.762 -4.514 28.790 1.00 67.69 431 VAL A CA 1
ATOM 3660 C C . VAL A 1 431 ? -5.706 -3.460 29.151 1.00 67.69 431 VAL A C 1
ATOM 3662 O O . VAL A 1 431 ? -6.052 -2.281 29.253 1.00 67.69 431 VAL A O 1
ATOM 3665 N N . ARG A 1 432 ? -4.432 -3.834 29.344 1.00 71.81 432 ARG A N 1
ATOM 3666 C CA . ARG A 1 432 ? -3.343 -2.874 29.618 1.00 71.81 432 ARG A CA 1
ATOM 3667 C C . ARG A 1 432 ? -3.019 -2.007 28.398 1.00 71.81 432 ARG A C 1
ATOM 3669 O O . ARG A 1 432 ? -2.946 -0.790 28.542 1.00 71.81 432 ARG A O 1
ATOM 3676 N N . ILE A 1 433 ? -2.880 -2.596 27.208 1.00 69.62 433 ILE A N 1
ATOM 3677 C CA . ILE A 1 433 ? -2.625 -1.852 25.960 1.00 69.62 433 ILE A CA 1
ATOM 3678 C C . ILE A 1 433 ? -3.843 -0.990 25.598 1.00 69.62 433 ILE A C 1
ATOM 3680 O O . ILE A 1 433 ? -3.697 0.196 25.326 1.00 69.62 433 ILE A O 1
ATOM 3684 N N . TYR A 1 434 ? -5.050 -1.549 25.690 1.00 70.00 434 TYR A N 1
ATOM 3685 C CA . TYR A 1 434 ? -6.321 -0.859 25.473 1.00 70.00 434 TYR A CA 1
ATOM 3686 C C . TYR A 1 434 ? -6.472 0.372 26.374 1.00 70.00 434 TYR A C 1
ATOM 3688 O O . TYR A 1 434 ? -6.827 1.442 25.882 1.00 70.00 434 TYR A O 1
ATOM 3696 N N . ARG A 1 435 ? -6.138 0.265 27.672 1.00 67.12 435 ARG A N 1
ATOM 3697 C CA . ARG A 1 435 ? -6.141 1.420 28.585 1.00 67.12 435 ARG A CA 1
ATOM 3698 C C . ARG A 1 435 ? -4.985 2.385 28.373 1.00 67.12 435 ARG A C 1
ATOM 3700 O O . ARG A 1 435 ? -5.214 3.576 28.515 1.00 67.12 435 ARG A O 1
ATOM 3707 N N . TYR A 1 436 ? -3.789 1.936 27.985 1.00 68.38 436 TYR A N 1
ATOM 3708 C CA . TYR A 1 436 ? -2.744 2.871 27.553 1.00 68.38 436 TYR A CA 1
ATOM 3709 C C . TYR A 1 436 ? -3.243 3.709 26.371 1.00 68.38 436 TYR A C 1
ATOM 3711 O O . TYR A 1 436 ? -3.148 4.931 26.402 1.00 68.38 436 TYR A O 1
ATOM 3719 N N . ILE A 1 437 ? -3.837 3.065 25.361 1.00 66.88 437 ILE A N 1
ATOM 3720 C CA . ILE A 1 437 ? -4.370 3.758 24.189 1.00 66.88 437 ILE A CA 1
ATOM 3721 C C . ILE A 1 437 ? -5.518 4.688 24.596 1.00 66.88 437 ILE A C 1
ATOM 3723 O O . ILE A 1 437 ? -5.459 5.856 24.248 1.00 66.88 437 ILE A O 1
ATOM 3727 N N . ILE A 1 438 ? -6.515 4.250 25.372 1.00 66.38 438 ILE A N 1
ATOM 3728 C CA . ILE A 1 438 ? -7.627 5.128 25.787 1.00 66.38 438 ILE A CA 1
ATOM 3729 C C . ILE A 1 438 ? -7.155 6.295 26.661 1.00 66.38 438 ILE A C 1
ATOM 3731 O O . ILE A 1 438 ? -7.566 7.424 26.417 1.00 66.38 438 ILE A O 1
ATOM 3735 N N . ASN A 1 439 ? -6.249 6.081 27.615 1.00 63.41 439 ASN A N 1
ATOM 3736 C CA . ASN A 1 439 ? -5.753 7.162 28.471 1.00 63.41 439 ASN A CA 1
ATOM 3737 C C . ASN A 1 439 ? -4.886 8.181 27.701 1.00 63.41 439 ASN A C 1
ATOM 3739 O O . ASN A 1 439 ? -4.673 9.286 28.192 1.00 63.41 439 ASN A O 1
ATOM 3743 N N . TYR A 1 440 ? -4.385 7.819 26.513 1.00 63.81 440 TYR A N 1
ATOM 3744 C CA . TYR A 1 440 ? -3.522 8.660 25.673 1.00 63.81 440 TYR A CA 1
ATOM 3745 C C . TYR A 1 440 ? -4.239 9.239 24.437 1.00 63.81 440 TYR A C 1
ATOM 3747 O O . TYR A 1 440 ? -3.861 10.302 23.960 1.00 63.81 440 TYR A O 1
ATOM 3755 N N . TYR A 1 441 ? -5.264 8.552 23.915 1.00 60.12 441 TYR A N 1
ATOM 3756 C CA . TYR A 1 441 ? -6.005 8.891 22.688 1.00 60.12 441 TYR A CA 1
ATOM 3757 C C . TYR A 1 441 ? -7.495 9.172 22.907 1.00 60.12 441 TYR A C 1
ATOM 3759 O O . TYR A 1 441 ? -8.113 9.782 22.043 1.00 60.12 441 TYR A O 1
ATOM 3767 N N . GLY A 1 442 ? -8.084 8.781 24.041 1.00 56.03 442 GLY A N 1
ATOM 3768 C CA . GLY A 1 442 ? -9.499 9.028 24.359 1.00 56.03 442 GLY A CA 1
ATOM 3769 C C . GLY A 1 442 ? -9.862 10.510 24.492 1.00 56.03 442 GLY A C 1
ATOM 3770 O O . GLY A 1 442 ? -11.035 10.860 24.449 1.00 56.03 442 GLY A O 1
ATOM 3771 N N . THR A 1 443 ? -8.859 11.381 24.603 1.00 53.50 443 THR A N 1
ATOM 3772 C CA . THR A 1 443 ? -8.972 12.844 24.551 1.00 53.50 443 THR A CA 1
ATOM 3773 C C . THR A 1 443 ? -9.026 13.415 23.128 1.00 53.50 443 THR A C 1
ATOM 3775 O O . THR A 1 443 ? -9.229 14.617 22.971 1.00 53.50 443 THR A O 1
ATOM 3778 N N . PHE A 1 444 ? -8.841 12.591 22.091 1.00 57.91 444 PHE A N 1
ATOM 3779 C CA . PHE A 1 444 ? -8.851 13.002 20.688 1.00 57.91 444 PHE A CA 1
ATOM 3780 C C . PHE A 1 444 ? -10.128 12.538 19.985 1.00 57.91 444 PHE A C 1
ATOM 3782 O O . PHE A 1 444 ? -10.672 11.472 20.273 1.00 57.91 444 PHE A O 1
ATOM 3789 N N . ASP A 1 445 ? -10.580 13.325 19.011 1.00 60.34 445 ASP A N 1
ATOM 3790 C CA . ASP A 1 445 ? -11.803 13.033 18.270 1.00 60.34 445 ASP A CA 1
ATOM 3791 C C . ASP A 1 445 ? -11.718 11.726 17.450 1.00 60.34 445 ASP A C 1
ATOM 3793 O O . ASP A 1 445 ? -10.697 11.366 16.855 1.00 60.34 445 ASP A O 1
ATOM 3797 N N . ASN A 1 446 ? -12.861 11.049 17.355 1.00 58.84 446 ASN A N 1
ATOM 3798 C CA . ASN A 1 446 ? -13.102 9.849 16.565 1.00 58.84 446 ASN A CA 1
ATOM 3799 C C . ASN A 1 446 ? -12.715 10.041 15.084 1.00 58.84 446 ASN A C 1
ATOM 3801 O O . ASN A 1 446 ? -12.194 9.119 14.453 1.00 58.84 446 ASN A O 1
ATOM 3805 N N . THR A 1 447 ? -12.896 11.247 14.529 1.00 66.44 447 THR A N 1
ATOM 3806 C CA . THR A 1 447 ? -12.463 11.593 13.161 1.00 66.44 447 THR A CA 1
ATOM 3807 C C . THR A 1 447 ? -10.949 11.464 12.988 1.00 66.44 447 THR A C 1
ATOM 3809 O O . THR A 1 447 ? -10.487 10.902 11.996 1.00 66.44 447 THR A O 1
ATOM 3812 N N . TYR A 1 448 ? -10.164 11.904 13.973 1.00 64.31 448 TYR A N 1
ATOM 3813 C CA . TYR A 1 448 ? -8.700 11.832 13.954 1.00 64.31 448 TYR A CA 1
ATOM 3814 C C . TYR A 1 448 ? -8.177 10.389 14.093 1.00 64.31 448 TYR A C 1
ATOM 3816 O O . TYR A 1 448 ? -7.214 10.006 13.419 1.00 64.31 448 TYR A O 1
ATOM 3824 N N . ILE A 1 449 ? -8.845 9.548 14.890 1.00 62.69 449 ILE A N 1
ATOM 3825 C CA . ILE A 1 449 ? -8.500 8.119 15.011 1.00 62.69 449 ILE A CA 1
ATOM 3826 C C . ILE A 1 449 ? -8.774 7.397 13.682 1.00 62.69 449 ILE A C 1
ATOM 3828 O O . ILE A 1 449 ? -7.919 6.662 13.183 1.00 62.69 449 ILE A O 1
ATOM 3832 N N . LYS A 1 450 ? -9.937 7.654 13.065 1.00 65.69 450 LYS A N 1
ATOM 3833 C CA . LYS A 1 450 ? -10.284 7.138 11.730 1.00 65.69 450 LYS A CA 1
ATOM 3834 C C . LYS A 1 450 ? -9.275 7.595 10.675 1.00 65.69 450 LYS A C 1
ATOM 3836 O O . LYS A 1 450 ? -8.792 6.761 9.914 1.00 65.69 450 LYS A O 1
ATOM 3841 N N . PHE A 1 451 ? -8.910 8.879 10.666 1.00 66.88 451 PHE A N 1
ATOM 3842 C CA . PHE A 1 451 ? -7.890 9.428 9.768 1.00 66.88 451 PHE A CA 1
ATOM 3843 C C . PHE A 1 451 ? -6.543 8.709 9.930 1.00 66.88 451 PHE A C 1
ATOM 3845 O O . PHE A 1 451 ? -5.968 8.268 8.938 1.00 66.88 451 PHE A O 1
ATOM 3852 N N . SER A 1 452 ? -6.086 8.493 11.167 1.00 62.50 452 SER A N 1
ATOM 3853 C CA . SER A 1 452 ? -4.840 7.766 11.456 1.00 62.50 452 SER A CA 1
ATOM 3854 C C . SER A 1 452 ? -4.858 6.321 10.932 1.00 62.50 452 SER A C 1
ATOM 3856 O O . SER A 1 452 ? -3.863 5.860 10.375 1.00 62.50 452 SER A O 1
ATOM 3858 N N . ILE A 1 453 ? -5.987 5.609 11.051 1.00 65.38 453 ILE A N 1
ATOM 3859 C CA . ILE A 1 453 ? -6.125 4.233 10.535 1.00 65.38 453 ILE A CA 1
ATOM 3860 C C . ILE A 1 453 ? -6.219 4.198 9.002 1.00 65.38 453 ILE A C 1
ATOM 3862 O O . ILE A 1 453 ? -5.602 3.335 8.379 1.00 65.38 453 ILE A O 1
ATOM 3866 N N . VAL A 1 454 ? -6.931 5.138 8.373 1.00 64.94 454 VAL A N 1
ATOM 3867 C CA . VAL A 1 454 ? -6.961 5.260 6.903 1.00 64.94 454 VAL A CA 1
ATOM 3868 C C . VAL A 1 454 ? -5.558 5.549 6.367 1.00 64.94 454 VAL A C 1
ATOM 3870 O O . VAL A 1 454 ? -5.120 4.907 5.414 1.00 64.94 454 VAL A O 1
ATOM 3873 N N . LEU A 1 455 ? -4.812 6.440 7.023 1.00 61.75 455 LEU A N 1
ATOM 3874 C CA . LEU A 1 455 ? -3.435 6.749 6.653 1.00 61.75 455 LEU A CA 1
ATOM 3875 C C . LEU A 1 455 ? -2.509 5.533 6.816 1.00 61.75 455 LEU A C 1
ATOM 3877 O O . LEU A 1 455 ? -1.690 5.254 5.943 1.00 61.75 455 LEU A O 1
ATOM 3881 N N . TRP A 1 456 ? -2.696 4.751 7.882 1.00 64.94 456 TRP A N 1
ATOM 3882 C CA . TRP A 1 456 ? -1.984 3.492 8.104 1.00 64.94 456 TRP A CA 1
ATOM 3883 C C . TRP A 1 456 ? -2.270 2.416 7.034 1.00 64.94 456 TRP A C 1
ATOM 3885 O O . TRP A 1 456 ? -1.358 1.689 6.626 1.00 64.94 456 TRP A O 1
ATOM 3895 N N . LEU A 1 457 ? -3.505 2.330 6.529 1.00 62.81 457 LEU A N 1
ATOM 3896 C CA . LEU A 1 457 ? -3.846 1.436 5.416 1.00 62.81 457 LEU A CA 1
ATOM 3897 C C . LEU A 1 457 ? -3.154 1.869 4.113 1.00 62.81 457 LEU A C 1
ATOM 3899 O O . LEU A 1 457 ? -2.605 1.024 3.404 1.00 62.81 457 LEU A O 1
ATOM 3903 N N . ILE A 1 458 ? -3.115 3.176 3.828 1.00 59.62 458 ILE A N 1
ATOM 3904 C CA . ILE A 1 458 ? -2.428 3.734 2.649 1.00 59.62 458 ILE A CA 1
ATOM 3905 C C . ILE A 1 458 ? -0.910 3.465 2.722 1.00 59.62 458 ILE A C 1
ATOM 3907 O O . ILE A 1 458 ? -0.311 3.078 1.717 1.00 59.62 458 ILE A O 1
ATOM 3911 N N . LEU A 1 459 ? -0.308 3.533 3.916 1.00 59.94 459 LEU A N 1
ATOM 3912 C CA . LEU A 1 459 ? 1.107 3.199 4.141 1.00 59.94 459 LEU A CA 1
ATOM 3913 C C . LEU A 1 459 ? 1.470 1.740 3.803 1.00 59.94 459 LEU A C 1
ATOM 3915 O O . LEU A 1 459 ? 2.629 1.455 3.508 1.00 59.94 459 LEU A O 1
ATOM 3919 N N . ASN A 1 460 ? 0.500 0.819 3.791 1.00 63.31 460 ASN A N 1
ATOM 3920 C CA . ASN A 1 460 ? 0.709 -0.605 3.497 1.00 63.31 460 ASN A CA 1
ATOM 3921 C C . ASN A 1 460 ? 0.459 -1.004 2.029 1.00 63.31 460 ASN A C 1
ATOM 3923 O O . ASN A 1 460 ? 0.545 -2.188 1.689 1.00 63.31 460 ASN A O 1
ATOM 3927 N N . ARG A 1 461 ? 0.174 -0.035 1.145 1.00 66.25 461 ARG A N 1
ATOM 3928 C CA . ARG A 1 461 ? -0.237 -0.241 -0.260 1.00 66.25 461 ARG A CA 1
ATOM 3929 C C . ARG A 1 461 ? 0.593 -1.274 -1.036 1.00 66.25 461 ARG A C 1
ATOM 3931 O O . ARG A 1 461 ? 0.029 -2.077 -1.770 1.00 66.25 461 ARG A O 1
ATOM 3938 N N . GLU A 1 462 ? 1.915 -1.269 -0.888 1.00 64.94 462 GLU A N 1
ATOM 3939 C CA . GLU A 1 462 ? 2.816 -2.146 -1.659 1.00 64.94 462 GLU A CA 1
ATOM 3940 C C . GLU A 1 462 ? 2.598 -3.634 -1.341 1.00 64.94 462 GLU A C 1
ATOM 3942 O O . GLU A 1 462 ? 2.577 -4.464 -2.248 1.00 64.94 462 GLU A O 1
ATOM 3947 N N . ASN A 1 463 ? 2.323 -3.961 -0.076 1.00 68.19 463 ASN A N 1
ATOM 3948 C CA . ASN A 1 463 ? 1.972 -5.317 0.343 1.00 68.19 463 ASN A CA 1
ATOM 3949 C C . ASN A 1 463 ? 0.570 -5.702 -0.172 1.00 68.19 463 ASN A C 1
ATOM 3951 O O . ASN A 1 463 ? 0.353 -6.824 -0.631 1.00 68.19 463 ASN A O 1
ATOM 3955 N N . PHE A 1 464 ? -0.375 -4.754 -0.174 1.00 67.12 464 PHE A N 1
ATOM 3956 C CA . PHE A 1 464 ? -1.716 -4.969 -0.727 1.00 67.12 464 PHE A CA 1
ATOM 3957 C C . PHE A 1 464 ? -1.711 -5.249 -2.238 1.00 67.12 464 PHE A C 1
ATOM 3959 O O . PHE A 1 464 ? -2.520 -6.054 -2.689 1.00 67.12 464 PHE A O 1
ATOM 3966 N N . ILE A 1 465 ? -0.790 -4.675 -3.022 1.00 63.22 465 ILE A N 1
ATOM 3967 C CA . ILE A 1 465 ? -0.658 -4.992 -4.459 1.00 63.22 465 ILE A CA 1
ATOM 3968 C C . ILE A 1 465 ? -0.287 -6.467 -4.679 1.00 63.22 465 ILE A C 1
ATOM 3970 O O . ILE A 1 465 ? -0.774 -7.083 -5.627 1.00 63.22 465 ILE A O 1
ATOM 3974 N N . VAL A 1 466 ? 0.512 -7.073 -3.794 1.00 62.44 466 VAL A N 1
ATOM 3975 C CA . VAL A 1 466 ? 0.811 -8.513 -3.871 1.00 62.44 466 VAL A CA 1
ATOM 3976 C C . VAL A 1 466 ? -0.420 -9.345 -3.514 1.00 62.44 466 VAL A C 1
ATOM 3978 O O . VAL A 1 466 ? -0.785 -10.244 -4.274 1.00 62.44 466 VAL A O 1
ATOM 3981 N N . LEU A 1 467 ? -1.094 -9.002 -2.411 1.00 69.25 467 LEU A N 1
ATOM 3982 C CA . LEU A 1 467 ? -2.278 -9.707 -1.906 1.00 69.25 467 LEU A CA 1
ATOM 3983 C C . LEU A 1 467 ? -3.461 -9.661 -2.889 1.00 69.25 467 LEU A C 1
ATOM 3985 O O . LEU A 1 467 ? -4.032 -10.702 -3.207 1.00 69.25 467 LEU A O 1
ATOM 3989 N N . PHE A 1 468 ? -3.800 -8.480 -3.415 1.00 67.00 468 PHE A N 1
ATOM 3990 C CA . PHE A 1 468 ? -4.864 -8.311 -4.412 1.00 67.00 468 PHE A CA 1
ATOM 3991 C C . PHE A 1 468 ? -4.431 -8.701 -5.831 1.00 67.00 468 PHE A C 1
ATOM 3993 O O . PHE A 1 468 ? -5.286 -8.998 -6.658 1.00 67.00 468 PHE A O 1
ATOM 4000 N N . GLY A 1 469 ? -3.128 -8.725 -6.129 1.00 59.00 469 GLY A N 1
ATOM 4001 C CA . GLY A 1 469 ? -2.599 -9.181 -7.416 1.00 59.00 469 GLY A CA 1
ATOM 4002 C C . GLY A 1 469 ? -2.609 -10.705 -7.574 1.00 59.00 469 GLY A C 1
ATOM 4003 O O . GLY A 1 469 ? -2.813 -11.201 -8.681 1.00 59.00 469 GLY A O 1
ATOM 4004 N N . ALA A 1 470 ? -2.426 -11.456 -6.481 1.00 65.69 470 ALA A N 1
ATOM 4005 C CA . ALA A 1 470 ? -2.273 -12.912 -6.517 1.00 65.69 470 ALA A CA 1
ATOM 4006 C C . ALA A 1 470 ? -3.433 -13.677 -7.206 1.00 65.69 470 ALA A C 1
ATOM 4008 O O . ALA A 1 470 ? -3.130 -14.595 -7.970 1.00 65.69 470 ALA A O 1
ATOM 4009 N N . PRO A 1 471 ? -4.726 -13.309 -7.046 1.00 66.31 471 PRO A N 1
ATOM 4010 C CA . PRO A 1 471 ? -5.833 -13.944 -7.773 1.00 66.31 471 PRO A CA 1
ATOM 4011 C C . PRO A 1 471 ? -5.787 -13.773 -9.299 1.00 66.31 471 PRO A C 1
ATOM 4013 O O . PRO A 1 471 ? -6.340 -14.600 -10.018 1.00 66.31 471 PRO A O 1
ATOM 4016 N N . PHE A 1 472 ? -5.124 -12.730 -9.811 1.00 62.62 472 PHE A N 1
ATOM 4017 C CA . PHE A 1 472 ? -4.977 -12.488 -11.253 1.00 6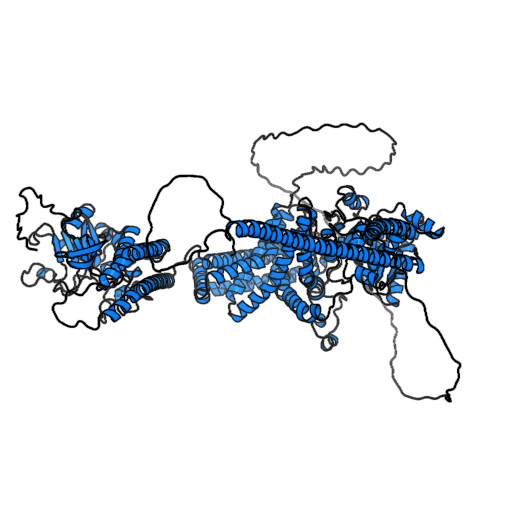2.62 472 PHE A CA 1
ATOM 4018 C C . PHE A 1 472 ? -3.817 -13.282 -11.876 1.00 62.62 472 PHE A C 1
ATOM 4020 O O . PHE A 1 472 ? -3.619 -13.264 -13.093 1.00 62.62 472 PHE A O 1
ATOM 4027 N N . VAL A 1 473 ? -3.042 -14.011 -11.068 1.00 59.00 473 VAL A N 1
ATOM 4028 C CA . VAL A 1 473 ? -2.002 -14.907 -11.571 1.00 59.00 473 VAL A CA 1
ATOM 4029 C C . VAL A 1 473 ? -2.644 -16.193 -12.068 1.00 59.00 473 VAL A C 1
ATOM 4031 O O . VAL A 1 473 ? -2.915 -17.100 -11.285 1.00 59.00 473 VAL A O 1
ATOM 4034 N N . HIS A 1 474 ? -2.800 -16.315 -13.388 1.00 55.09 474 HIS A N 1
ATOM 4035 C CA . HIS A 1 474 ? -3.085 -17.608 -14.006 1.00 55.09 474 HIS A CA 1
ATOM 4036 C C . HIS A 1 474 ? -2.021 -18.640 -13.599 1.00 55.09 474 HIS A C 1
ATOM 4038 O O . HIS A 1 474 ? -0.867 -18.623 -14.048 1.00 55.09 474 HIS A O 1
ATOM 4044 N N . THR A 1 475 ? -2.431 -19.553 -12.725 1.00 45.16 475 THR A N 1
ATOM 4045 C CA . THR A 1 475 ? -1.750 -20.805 -12.435 1.00 45.16 475 THR A CA 1
ATOM 4046 C C . THR A 1 475 ? -1.986 -21.739 -13.615 1.00 45.16 475 THR A C 1
ATOM 4048 O O . THR A 1 475 ? -3.046 -22.346 -13.742 1.00 45.16 475 THR A O 1
ATOM 4051 N N . ASN A 1 476 ? -0.993 -21.852 -14.503 1.00 38.19 476 ASN A N 1
ATOM 4052 C CA . ASN A 1 476 ? -1.008 -22.851 -15.571 1.00 38.19 476 ASN A CA 1
ATOM 4053 C C . ASN A 1 476 ? -0.940 -24.258 -14.954 1.00 38.19 476 ASN A C 1
ATOM 4055 O O . ASN A 1 476 ? 0.127 -24.857 -14.863 1.00 38.19 476 ASN A O 1
ATOM 4059 N N . ASN A 1 477 ? -2.098 -24.795 -14.571 1.00 31.19 477 ASN A N 1
ATOM 4060 C CA . ASN A 1 477 ? -2.294 -26.185 -14.156 1.00 31.19 477 ASN A CA 1
ATOM 4061 C C . ASN A 1 477 ? -2.267 -27.164 -15.349 1.00 31.19 477 ASN A C 1
ATOM 4063 O O . ASN A 1 477 ? -2.695 -28.311 -15.221 1.00 31.19 477 ASN A O 1
ATOM 4067 N N . ASN A 1 478 ? -1.729 -26.740 -16.497 1.00 29.00 478 ASN A N 1
ATOM 4068 C CA . ASN A 1 478 ? -1.402 -27.629 -17.600 1.00 29.00 478 ASN A CA 1
ATOM 4069 C C . ASN A 1 478 ? -0.255 -28.542 -17.160 1.00 29.00 478 ASN A C 1
ATOM 4071 O O . ASN A 1 478 ? 0.920 -28.223 -17.340 1.00 29.00 478 ASN A O 1
ATOM 4075 N N . ARG A 1 479 ? -0.614 -29.710 -16.619 1.00 31.94 479 ARG A N 1
ATOM 4076 C CA . ARG A 1 479 ? 0.220 -30.907 -16.721 1.00 31.94 479 ARG A CA 1
ATOM 4077 C C . ARG A 1 479 ? 0.370 -31.235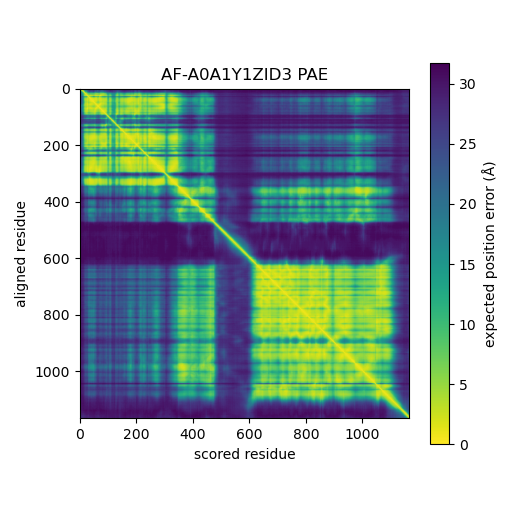 -18.206 1.00 31.94 479 ARG A C 1
ATOM 4079 O O . ARG A 1 479 ? -0.413 -32.003 -18.756 1.00 31.94 479 ARG A O 1
ATOM 4086 N N . SER A 1 480 ? 1.369 -30.654 -18.861 1.00 31.22 480 SER A N 1
ATOM 4087 C CA . SER A 1 480 ? 1.949 -31.302 -20.027 1.00 31.22 480 SER A CA 1
ATOM 4088 C C . SER A 1 480 ? 2.551 -32.618 -19.539 1.00 31.22 480 SER A C 1
ATOM 4090 O O . SER A 1 480 ? 3.494 -32.624 -18.746 1.00 31.22 480 SER A O 1
ATOM 4092 N N . ASN A 1 481 ? 1.988 -33.740 -19.987 1.00 27.16 481 ASN A N 1
ATOM 4093 C CA . ASN A 1 481 ? 2.638 -35.038 -19.852 1.00 27.16 481 ASN A CA 1
ATOM 4094 C C . ASN A 1 481 ? 3.848 -35.046 -20.793 1.00 27.16 481 ASN A C 1
ATOM 4096 O O . ASN A 1 481 ? 3.774 -35.557 -21.906 1.00 27.16 481 ASN A O 1
ATOM 4100 N N . ILE A 1 482 ? 4.951 -34.437 -20.355 1.00 27.83 482 ILE A N 1
ATOM 4101 C CA . ILE A 1 482 ? 6.253 -34.591 -20.999 1.00 27.83 482 ILE A CA 1
ATOM 4102 C C . ILE A 1 482 ? 6.731 -35.999 -20.646 1.00 27.83 482 ILE A C 1
ATOM 4104 O O . ILE A 1 482 ? 7.384 -36.220 -19.629 1.00 27.83 482 ILE A O 1
ATOM 4108 N N . THR A 1 483 ? 6.334 -36.967 -21.468 1.00 26.30 483 THR A N 1
ATOM 4109 C CA . THR A 1 483 ? 6.938 -38.297 -21.488 1.00 26.30 483 THR A CA 1
ATOM 4110 C C . THR A 1 483 ? 8.389 -38.143 -21.921 1.00 26.30 483 THR A C 1
ATOM 4112 O O . THR A 1 483 ? 8.663 -37.834 -23.081 1.00 26.30 483 THR A O 1
ATOM 4115 N N . SER A 1 484 ? 9.309 -38.319 -20.977 1.00 30.17 484 SER A N 1
ATOM 4116 C CA . SER A 1 484 ? 10.750 -38.258 -21.202 1.00 30.17 484 SER A CA 1
ATOM 4117 C C . SER A 1 484 ? 11.219 -39.450 -22.040 1.00 30.17 484 SER A C 1
ATOM 4119 O O . SER A 1 484 ? 11.559 -40.496 -21.491 1.00 30.17 484 SER A O 1
ATOM 4121 N N . ASN A 1 485 ? 11.247 -39.277 -23.361 1.00 25.39 485 ASN A N 1
ATOM 4122 C CA . ASN A 1 485 ? 11.982 -40.141 -24.282 1.00 25.39 485 ASN A CA 1
ATOM 4123 C C . ASN A 1 485 ? 13.231 -39.397 -24.770 1.00 25.39 485 ASN A C 1
ATOM 4125 O O . ASN A 1 485 ? 13.288 -38.926 -25.905 1.00 25.39 485 ASN A O 1
ATOM 4129 N N . ASP A 1 486 ? 14.229 -39.292 -23.892 1.00 28.89 486 ASP A N 1
ATOM 4130 C CA . ASP A 1 486 ? 15.586 -38.902 -24.275 1.00 28.89 486 ASP A CA 1
ATOM 4131 C C . ASP A 1 486 ? 16.235 -40.045 -25.074 1.00 28.89 486 ASP A C 1
ATOM 4133 O O . ASP A 1 486 ? 16.968 -40.875 -24.538 1.00 28.89 486 ASP A O 1
ATOM 4137 N N . THR A 1 487 ? 15.960 -40.097 -26.377 1.00 24.69 487 THR A N 1
ATOM 4138 C CA . THR A 1 487 ? 16.702 -40.926 -27.333 1.00 24.69 487 THR A CA 1
ATOM 4139 C C . THR A 1 487 ? 17.266 -40.057 -28.448 1.00 24.69 487 THR A C 1
ATOM 4141 O O . THR A 1 487 ? 16.601 -39.729 -29.429 1.00 24.69 487 THR A O 1
ATOM 4144 N N . ILE A 1 488 ? 18.539 -39.697 -28.281 1.00 32.81 488 ILE A N 1
ATOM 4145 C CA . ILE A 1 488 ? 19.363 -39.057 -29.309 1.00 32.81 488 ILE A CA 1
ATOM 4146 C C . ILE A 1 488 ? 19.367 -39.942 -30.558 1.00 32.81 488 ILE A C 1
ATOM 4148 O O . ILE A 1 488 ? 19.710 -41.120 -30.474 1.00 32.81 488 ILE A O 1
ATOM 4152 N N . ASN A 1 489 ? 19.068 -39.365 -31.721 1.00 23.12 489 ASN A N 1
ATOM 4153 C CA . ASN A 1 489 ? 19.459 -39.946 -32.999 1.00 23.12 489 ASN A CA 1
ATOM 4154 C C . ASN A 1 489 ? 19.725 -38.847 -34.030 1.00 23.12 489 ASN A C 1
ATOM 4156 O O . ASN A 1 489 ? 18.847 -38.050 -34.354 1.00 23.12 489 ASN A O 1
ATOM 4160 N N . ASN A 1 490 ? 20.947 -38.830 -34.558 1.00 28.00 490 ASN A N 1
ATOM 4161 C CA . ASN A 1 490 ? 21.318 -37.975 -35.678 1.00 28.00 490 ASN A CA 1
ATOM 4162 C C . ASN A 1 490 ? 20.826 -38.605 -36.983 1.00 28.00 490 ASN A C 1
ATOM 4164 O O . ASN A 1 490 ? 21.214 -39.725 -37.302 1.00 28.00 490 ASN A O 1
ATOM 4168 N N . SER A 1 491 ? 20.080 -37.862 -37.796 1.00 25.06 491 SER A N 1
ATOM 4169 C CA . SER A 1 491 ? 20.259 -37.903 -39.254 1.00 25.06 491 SER A CA 1
ATOM 4170 C C . SER A 1 491 ? 19.586 -36.711 -39.923 1.00 25.06 491 SER A C 1
ATOM 4172 O O . SER A 1 491 ? 18.507 -36.266 -39.537 1.00 25.06 491 SER A O 1
ATOM 4174 N N . SER A 1 492 ? 20.256 -36.186 -40.942 1.00 26.41 492 SER A N 1
ATOM 4175 C CA . SER A 1 492 ? 19.677 -35.276 -41.917 1.00 26.41 492 SER A CA 1
ATOM 4176 C C . SER A 1 492 ? 18.638 -35.999 -42.770 1.00 26.41 492 SER A C 1
ATOM 4178 O O . SER A 1 492 ? 18.909 -37.097 -43.246 1.00 26.41 492 SER A O 1
ATOM 4180 N N . PHE A 1 493 ? 17.529 -35.333 -43.094 1.00 22.33 493 PHE A N 1
ATOM 4181 C CA . PHE A 1 493 ? 16.938 -35.467 -44.426 1.00 22.33 493 PHE A CA 1
ATOM 4182 C C . PHE A 1 493 ? 16.206 -34.191 -44.842 1.00 22.33 493 PHE A C 1
ATOM 4184 O O . PHE A 1 493 ? 15.441 -33.609 -44.077 1.00 22.33 493 PHE A O 1
ATOM 4191 N N . THR A 1 494 ? 16.464 -33.757 -46.071 1.00 27.89 494 THR A N 1
ATOM 4192 C CA . THR A 1 494 ? 15.689 -32.732 -46.769 1.00 27.89 494 THR A CA 1
ATOM 4193 C C . THR A 1 494 ? 14.431 -33.350 -47.369 1.00 27.89 494 THR A C 1
ATOM 4195 O O . THR A 1 494 ? 14.463 -34.477 -47.861 1.00 27.89 494 THR A O 1
ATOM 4198 N N . LEU A 1 495 ? 13.335 -32.594 -47.405 1.00 22.78 495 LEU A N 1
ATOM 4199 C CA . LEU A 1 495 ? 12.215 -32.868 -48.303 1.00 22.78 495 LEU A CA 1
ATOM 4200 C C . LEU A 1 495 ? 11.547 -31.550 -48.705 1.00 22.78 495 LEU A C 1
ATOM 4202 O O . LEU A 1 495 ? 11.417 -30.632 -47.897 1.00 22.78 495 LEU A O 1
ATOM 4206 N N . ASN A 1 496 ? 11.196 -31.458 -49.984 1.00 23.02 496 ASN A N 1
ATOM 4207 C CA . ASN A 1 496 ? 10.757 -30.235 -50.645 1.00 23.02 496 ASN A CA 1
ATOM 4208 C C . ASN A 1 496 ? 9.225 -30.131 -50.728 1.00 23.02 496 ASN A C 1
ATOM 4210 O O . ASN A 1 496 ? 8.539 -31.141 -50.840 1.00 23.02 496 ASN A O 1
ATOM 4214 N N . ASN A 1 497 ? 8.779 -28.879 -50.863 1.00 24.75 497 ASN A N 1
ATOM 4215 C CA . ASN A 1 497 ? 7.640 -28.424 -51.669 1.00 24.75 497 ASN A CA 1
ATOM 4216 C C . ASN A 1 497 ? 6.172 -28.698 -51.257 1.00 24.75 497 ASN A C 1
ATOM 4218 O O . ASN A 1 497 ? 5.750 -29.793 -50.910 1.00 24.75 497 ASN A O 1
ATOM 4222 N N . ASP A 1 498 ? 5.400 -27.623 -51.459 1.00 23.84 498 ASP A N 1
ATOM 4223 C CA . ASP A 1 498 ? 4.043 -27.536 -52.013 1.00 23.84 498 ASP A CA 1
ATOM 4224 C C . ASP A 1 498 ? 2.866 -28.290 -51.366 1.00 23.84 498 ASP A C 1
ATOM 4226 O O . ASP A 1 498 ? 2.627 -29.473 -51.599 1.00 23.84 498 ASP A O 1
ATOM 4230 N N . SER A 1 499 ? 1.932 -27.518 -50.792 1.00 24.47 499 SER A N 1
ATOM 4231 C CA . SER A 1 499 ? 0.576 -27.473 -51.378 1.00 24.47 499 SER A CA 1
ATOM 4232 C C . SER A 1 499 ? -0.240 -26.218 -51.027 1.00 24.47 499 SER A C 1
ATOM 4234 O O . SER A 1 499 ? -0.208 -25.682 -49.925 1.00 24.47 499 SER A O 1
ATOM 4236 N N . ASN A 1 500 ? -0.981 -25.789 -52.046 1.00 25.00 500 ASN A N 1
ATOM 4237 C CA . ASN A 1 500 ? -1.856 -24.627 -52.206 1.00 25.00 500 ASN A CA 1
ATOM 4238 C C . ASN A 1 500 ? -2.880 -24.275 -51.103 1.00 25.00 500 ASN A C 1
ATOM 4240 O O . ASN A 1 500 ? -3.314 -25.089 -50.294 1.00 25.00 500 ASN A O 1
ATOM 4244 N N . MET A 1 501 ? -3.366 -23.033 -51.211 1.00 26.09 501 MET A N 1
ATOM 4245 C CA . MET A 1 501 ? -4.527 -22.460 -50.516 1.00 26.09 501 MET A CA 1
ATOM 4246 C C . MET A 1 501 ? -5.837 -23.239 -50.736 1.00 26.09 501 MET A C 1
ATOM 4248 O O . MET A 1 501 ? -6.144 -23.604 -51.869 1.00 26.09 501 MET A O 1
ATOM 4252 N N . VAL A 1 502 ? -6.707 -23.269 -49.715 1.00 26.00 502 VAL A N 1
ATOM 4253 C CA . VAL A 1 502 ? -8.178 -23.236 -49.873 1.00 26.00 502 VAL A CA 1
ATOM 4254 C C . VAL A 1 502 ? -8.784 -22.343 -48.776 1.00 26.00 502 VAL A C 1
ATOM 4256 O O . VAL A 1 502 ? -8.380 -22.417 -47.619 1.00 26.00 502 VAL A O 1
ATOM 4259 N N . ASN A 1 503 ? -9.757 -21.493 -49.128 1.00 26.66 503 ASN A N 1
ATOM 4260 C CA . ASN A 1 503 ? -10.531 -20.690 -48.169 1.00 26.66 503 ASN A CA 1
ATOM 4261 C C . ASN A 1 503 ? -11.644 -21.527 -47.510 1.00 26.66 503 ASN A C 1
ATOM 4263 O O . ASN A 1 503 ? -12.380 -22.216 -48.211 1.00 26.66 503 ASN A O 1
ATOM 4267 N N . GLY A 1 504 ? -11.843 -21.385 -46.195 1.00 23.97 504 GLY A N 1
ATOM 4268 C CA . GLY A 1 504 ? -12.917 -22.061 -45.453 1.00 23.97 504 GLY A CA 1
ATOM 4269 C C . GLY A 1 504 ? -13.535 -21.166 -44.379 1.00 23.97 504 GLY A C 1
ATOM 4270 O O . GLY A 1 504 ? -13.019 -21.071 -43.271 1.00 23.97 504 GLY A O 1
ATOM 4271 N N . ASN A 1 505 ? -14.640 -20.499 -44.711 1.00 26.14 505 ASN A N 1
ATOM 4272 C CA . ASN A 1 505 ? -15.367 -19.616 -43.798 1.00 26.14 505 ASN A CA 1
ATOM 4273 C C . ASN A 1 505 ? -16.470 -20.409 -43.072 1.00 26.14 505 ASN A C 1
ATOM 4275 O O . ASN A 1 505 ? -17.373 -20.917 -43.733 1.00 26.14 505 ASN A O 1
ATOM 4279 N N . SER A 1 506 ? -16.467 -20.459 -41.737 1.00 24.98 506 SER A N 1
ATOM 4280 C CA . SER A 1 506 ? -17.661 -20.846 -40.967 1.00 24.98 506 SER A CA 1
ATOM 4281 C C . SER A 1 506 ? -17.640 -20.295 -39.540 1.00 24.98 506 SER A C 1
ATOM 4283 O O . SER A 1 506 ? -16.784 -20.657 -38.736 1.00 24.98 506 SER A O 1
ATOM 4285 N N . ASN A 1 507 ? -18.636 -19.471 -39.208 1.00 26.30 507 ASN A N 1
ATOM 4286 C CA . ASN A 1 507 ? -19.050 -19.260 -37.819 1.00 26.30 507 ASN A CA 1
ATOM 4287 C C . ASN A 1 507 ? -19.778 -20.513 -37.311 1.00 26.30 507 ASN A C 1
ATOM 4289 O O . ASN A 1 507 ? -20.483 -21.138 -38.099 1.00 26.30 507 ASN A O 1
ATOM 4293 N N . ILE A 1 508 ? -19.751 -20.771 -35.999 1.00 24.92 508 ILE A N 1
ATOM 4294 C CA . ILE A 1 508 ? -20.939 -21.215 -35.246 1.00 24.92 508 ILE A CA 1
ATOM 4295 C C . ILE A 1 508 ? -20.738 -20.988 -33.738 1.00 24.92 508 ILE A C 1
ATOM 4297 O O . ILE A 1 508 ? -19.617 -20.928 -33.236 1.00 24.92 508 ILE A O 1
ATOM 4301 N N . HIS A 1 509 ? -21.849 -20.777 -33.035 1.00 25.59 509 HIS A N 1
ATOM 4302 C CA . HIS A 1 509 ? -21.909 -20.490 -31.602 1.00 25.59 509 HIS A CA 1
ATOM 4303 C C . HIS A 1 509 ? -21.857 -21.764 -30.737 1.00 25.59 509 HIS A C 1
ATOM 4305 O O . HIS A 1 509 ? -22.453 -22.764 -31.108 1.00 25.59 509 HIS A O 1
ATOM 4311 N N . SER A 1 510 ? -21.281 -21.627 -29.531 1.00 26.34 510 SER A N 1
ATOM 4312 C CA . SER A 1 510 ? -21.695 -22.241 -28.244 1.00 26.34 510 SER A CA 1
ATOM 4313 C C . SER A 1 510 ? -21.988 -23.749 -28.118 1.00 26.34 510 SER A C 1
ATOM 4315 O O . SER A 1 510 ? -22.775 -24.301 -28.872 1.00 26.34 510 SER A O 1
ATOM 4317 N N . VAL A 1 511 ? -21.607 -24.333 -26.973 1.00 25.75 511 VAL A N 1
ATOM 4318 C CA . VAL A 1 511 ? -22.555 -24.721 -25.893 1.00 25.75 511 VAL A CA 1
ATOM 4319 C C . VAL A 1 511 ? -21.777 -25.200 -24.652 1.00 25.75 511 VAL A C 1
ATOM 4321 O O . VAL A 1 511 ? -20.697 -25.770 -24.770 1.00 25.75 511 VAL A O 1
ATOM 4324 N N . ASN A 1 512 ? -22.317 -24.950 -23.453 1.00 27.97 512 ASN A N 1
ATOM 4325 C CA . ASN A 1 512 ? -21.827 -25.539 -22.200 1.00 27.97 512 ASN A CA 1
ATOM 4326 C C . ASN A 1 512 ? -22.387 -26.956 -22.011 1.00 27.97 512 ASN A C 1
ATOM 4328 O O . ASN A 1 512 ? -23.586 -27.160 -22.187 1.00 27.97 512 ASN A O 1
ATOM 4332 N N . SER A 1 513 ? -21.589 -27.877 -21.471 1.00 26.17 513 SER A N 1
ATOM 4333 C CA . SER A 1 513 ? -22.113 -29.086 -20.821 1.00 26.17 513 SER A CA 1
ATOM 4334 C C . SER A 1 513 ? -21.331 -29.403 -19.547 1.00 26.17 513 SER A C 1
ATOM 4336 O O . SER A 1 513 ? -20.143 -29.714 -19.603 1.00 26.17 513 SER A O 1
ATOM 4338 N N . ASN A 1 514 ? -22.011 -29.348 -18.400 1.00 27.19 514 ASN A N 1
ATOM 4339 C CA . ASN A 1 514 ? -21.505 -29.912 -17.149 1.00 27.19 514 ASN A CA 1
ATOM 4340 C C . ASN A 1 514 ? -21.588 -31.442 -17.204 1.00 27.19 514 ASN A C 1
ATOM 4342 O O . ASN A 1 514 ? -22.578 -31.975 -17.701 1.00 27.19 514 ASN A O 1
ATOM 4346 N N . LEU A 1 515 ? -20.636 -32.135 -16.581 1.00 25.11 515 LEU A N 1
ATOM 4347 C CA . LEU A 1 515 ? -20.840 -33.491 -16.067 1.00 25.11 515 LEU A CA 1
ATOM 4348 C C . LEU A 1 515 ? -19.932 -33.726 -14.852 1.00 25.11 515 LEU A C 1
ATOM 4350 O O . LEU A 1 515 ? -18.950 -33.011 -14.652 1.00 25.11 515 LEU A O 1
ATOM 4354 N N . SER A 1 516 ? -20.343 -34.638 -13.977 1.00 24.38 516 SER A N 1
ATOM 4355 C CA . SER A 1 516 ? -20.015 -34.608 -12.550 1.00 24.38 516 SER A CA 1
ATOM 4356 C C . SER A 1 516 ? -19.400 -35.909 -12.030 1.00 24.38 516 SER A C 1
ATOM 4358 O O . SER A 1 516 ? -19.612 -36.974 -12.595 1.00 24.38 516 SER A O 1
ATOM 4360 N N . ASN A 1 517 ? -18.713 -35.783 -10.888 1.00 25.58 517 ASN A N 1
ATOM 4361 C CA . ASN A 1 517 ? -18.440 -36.813 -9.877 1.00 25.58 517 ASN A CA 1
ATOM 4362 C C . ASN A 1 517 ? -17.788 -38.141 -10.320 1.00 25.58 517 ASN A C 1
ATOM 4364 O O . ASN A 1 517 ? -18.417 -38.984 -10.949 1.00 25.58 517 ASN A O 1
ATOM 4368 N N . ASN A 1 518 ? -16.645 -38.470 -9.706 1.00 24.66 518 ASN A N 1
ATOM 4369 C CA . ASN A 1 518 ? -16.710 -39.375 -8.547 1.00 24.66 518 ASN A CA 1
ATOM 4370 C C . ASN A 1 518 ? -15.432 -39.389 -7.690 1.00 24.66 518 ASN A C 1
ATOM 4372 O O . ASN A 1 518 ? -14.386 -38.876 -8.081 1.00 24.66 518 ASN A O 1
ATOM 4376 N N . ASN A 1 519 ? -15.566 -39.945 -6.484 1.00 27.19 519 ASN A N 1
ATOM 4377 C CA . ASN A 1 519 ? -14.520 -40.035 -5.463 1.00 27.19 519 ASN A CA 1
ATOM 4378 C C . ASN A 1 519 ? -13.601 -41.251 -5.667 1.00 27.19 519 ASN A C 1
ATOM 4380 O O . ASN A 1 519 ? -14.034 -42.255 -6.227 1.00 27.19 519 ASN A O 1
ATOM 4384 N N . ASN A 1 520 ? -12.404 -41.219 -5.065 1.00 25.39 520 ASN A N 1
ATOM 4385 C CA . ASN A 1 520 ? -11.978 -42.280 -4.138 1.00 25.39 520 ASN A CA 1
ATOM 4386 C C . ASN A 1 520 ? -10.788 -41.856 -3.250 1.00 25.39 520 ASN A C 1
ATOM 4388 O O . ASN A 1 520 ? -10.080 -40.895 -3.551 1.00 25.39 520 ASN A O 1
ATOM 4392 N N . LEU A 1 521 ? -10.628 -42.555 -2.121 1.00 27.17 521 LEU A N 1
ATOM 4393 C CA . LEU A 1 521 ? -9.663 -42.302 -1.033 1.00 27.17 521 LEU A CA 1
ATOM 4394 C C . LEU A 1 521 ? -8.611 -43.456 -0.943 1.00 27.17 521 LEU A C 1
ATOM 4396 O O . LEU A 1 521 ? -8.629 -44.327 -1.812 1.00 27.17 521 LEU A O 1
ATOM 4400 N N . PRO A 1 522 ? -7.614 -43.431 -0.026 1.00 41.69 522 PRO A N 1
ATOM 4401 C CA . PRO A 1 522 ? -6.278 -43.971 -0.310 1.00 41.69 522 PRO A CA 1
ATOM 4402 C C . PRO A 1 522 ? -5.998 -45.371 0.262 1.00 41.69 522 PRO A C 1
ATOM 4404 O O . PRO A 1 522 ? -6.749 -45.899 1.077 1.00 41.69 522 PRO A O 1
ATOM 4407 N N . ILE A 1 523 ? -4.828 -45.913 -0.098 1.00 24.64 523 ILE A N 1
ATOM 4408 C CA . ILE A 1 523 ? -4.182 -47.071 0.541 1.00 24.64 523 ILE A CA 1
ATOM 4409 C C . ILE A 1 523 ? -2.769 -46.661 1.008 1.00 24.64 523 ILE A C 1
ATOM 4411 O O . ILE A 1 523 ? -2.204 -45.675 0.531 1.00 24.64 523 ILE A O 1
ATOM 4415 N N . GLN A 1 524 ? -2.234 -47.373 2.002 1.00 24.89 524 GLN A N 1
ATOM 4416 C CA . GLN A 1 524 ? -1.119 -46.970 2.864 1.00 24.89 524 GLN A CA 1
ATOM 4417 C C . GLN A 1 524 ? -0.090 -48.112 3.005 1.00 24.89 524 GLN A C 1
ATOM 4419 O O . GLN A 1 524 ? -0.479 -49.278 2.962 1.00 24.89 524 GLN A O 1
ATOM 4424 N N . SER A 1 525 ? 1.176 -47.777 3.316 1.00 26.52 525 SER A N 1
ATOM 4425 C CA . SER A 1 525 ? 2.239 -48.705 3.786 1.00 26.52 525 SER A CA 1
ATOM 4426 C C . SER A 1 525 ? 2.852 -49.650 2.706 1.00 26.52 525 SER A C 1
ATOM 4428 O O . SER A 1 525 ? 2.280 -49.774 1.631 1.00 26.52 525 SER A O 1
ATOM 4430 N N . ASN A 1 526 ? 4.026 -50.297 2.869 1.00 25.03 526 ASN A N 1
ATOM 4431 C CA . ASN A 1 526 ? 4.952 -50.363 4.017 1.00 25.03 526 ASN A CA 1
ATOM 4432 C C . ASN A 1 526 ? 6.409 -50.778 3.633 1.00 25.03 526 ASN A C 1
ATOM 4434 O O . ASN A 1 526 ? 6.579 -51.601 2.743 1.00 25.03 526 ASN A O 1
ATOM 4438 N N . ILE A 1 527 ? 7.399 -50.328 4.429 1.00 25.14 527 ILE A N 1
ATOM 4439 C CA . ILE A 1 527 ? 8.681 -51.011 4.797 1.00 25.14 527 ILE A CA 1
ATOM 4440 C C . ILE A 1 527 ? 9.800 -51.256 3.728 1.00 25.14 527 ILE A C 1
ATOM 4442 O O . ILE A 1 527 ? 9.592 -51.222 2.522 1.00 25.14 527 ILE A O 1
ATOM 4446 N N . SER A 1 528 ? 11.038 -51.399 4.234 1.00 24.45 528 SER A N 1
ATOM 4447 C CA . SER A 1 528 ? 12.377 -51.535 3.597 1.00 24.45 528 SER A CA 1
ATOM 4448 C C . SER A 1 528 ? 13.019 -52.907 3.981 1.00 24.45 528 SER A C 1
ATOM 4450 O O . SER A 1 528 ? 12.229 -53.792 4.314 1.00 24.45 528 SER A O 1
ATOM 4452 N N . PRO A 1 529 ? 14.358 -53.177 4.050 1.00 51.41 529 PRO A N 1
ATOM 4453 C CA . PRO A 1 529 ? 15.604 -52.525 3.560 1.00 51.41 529 PRO A CA 1
ATOM 4454 C C . PRO A 1 529 ? 16.569 -53.519 2.825 1.00 51.41 529 PRO A C 1
ATOM 4456 O O . PRO A 1 529 ? 16.119 -54.602 2.471 1.00 51.41 529 PRO A O 1
ATOM 4459 N N . ILE A 1 530 ? 17.874 -53.184 2.627 1.00 24.28 530 ILE A N 1
ATOM 4460 C CA . ILE A 1 530 ? 19.107 -54.020 2.877 1.00 24.28 530 ILE A CA 1
ATOM 4461 C C . ILE A 1 530 ? 20.392 -53.525 2.124 1.00 24.28 530 ILE A C 1
ATOM 4463 O O . ILE A 1 530 ? 20.319 -53.137 0.967 1.00 24.28 530 ILE A O 1
ATOM 4467 N N . LEU A 1 531 ? 21.526 -53.527 2.864 1.00 23.47 531 LEU A N 1
ATOM 4468 C CA . LEU A 1 531 ? 23.005 -53.643 2.619 1.00 23.47 531 LEU A CA 1
ATOM 4469 C C . LEU A 1 531 ? 23.631 -53.678 1.174 1.00 23.47 531 LEU A C 1
ATOM 4471 O O . LEU A 1 531 ? 22.934 -54.024 0.233 1.00 23.47 531 LEU A O 1
ATOM 4475 N N . THR A 1 532 ? 24.947 -53.474 0.878 1.00 24.61 532 THR A N 1
ATOM 4476 C CA . THR A 1 532 ? 26.198 -52.979 1.566 1.00 24.61 532 THR A CA 1
ATOM 4477 C C . THR A 1 532 ? 27.402 -52.849 0.589 1.00 24.61 532 THR A C 1
ATOM 4479 O O . THR A 1 532 ? 27.461 -53.637 -0.346 1.00 24.61 532 THR A O 1
ATOM 4482 N N . ASN A 1 533 ? 28.429 -52.042 0.954 1.00 24.12 533 ASN A N 1
ATOM 4483 C CA . ASN A 1 533 ? 29.877 -52.112 0.569 1.00 24.12 533 ASN A CA 1
ATOM 4484 C C . ASN A 1 533 ? 30.223 -51.956 -0.942 1.00 24.12 533 ASN A C 1
ATOM 4486 O O . ASN A 1 533 ? 29.371 -52.161 -1.790 1.00 24.12 533 ASN A O 1
ATOM 4490 N N . TYR A 1 534 ? 31.419 -51.564 -1.416 1.00 24.98 534 TYR A N 1
ATOM 4491 C CA . TYR A 1 534 ? 32.807 -51.415 -0.908 1.00 24.98 534 TYR A CA 1
ATOM 4492 C C . TYR A 1 534 ? 33.290 -49.939 -1.130 1.00 24.98 534 TYR A C 1
ATOM 4494 O O . TYR A 1 534 ? 32.696 -49.245 -1.946 1.00 24.98 534 TYR A O 1
ATOM 4502 N N . SER A 1 535 ? 34.221 -49.294 -0.397 1.00 23.75 535 SER A N 1
ATOM 4503 C CA . SER A 1 535 ? 35.658 -49.573 -0.122 1.00 23.75 535 SER A CA 1
ATOM 4504 C C . SER A 1 535 ? 36.548 -49.559 -1.393 1.00 23.75 535 SER A C 1
ATOM 4506 O O . SER A 1 535 ? 36.162 -50.193 -2.364 1.00 23.75 535 SER A O 1
ATOM 4508 N N . ASN A 1 536 ? 37.761 -48.984 -1.466 1.00 24.77 536 ASN A N 1
ATOM 4509 C CA . ASN A 1 536 ? 38.573 -48.146 -0.555 1.00 24.77 536 ASN A CA 1
ATOM 4510 C C . ASN A 1 536 ? 39.846 -47.653 -1.331 1.00 24.77 536 ASN A C 1
ATOM 4512 O O . ASN A 1 536 ? 39.970 -48.016 -2.496 1.00 24.77 536 ASN A O 1
ATOM 4516 N N . ILE A 1 537 ? 40.825 -46.986 -0.672 1.00 25.38 537 ILE A N 1
ATOM 4517 C CA . ILE A 1 537 ? 42.277 -46.898 -1.067 1.00 25.38 537 ILE A CA 1
ATOM 4518 C C . ILE A 1 537 ? 42.633 -45.982 -2.282 1.00 25.38 537 ILE A C 1
ATOM 4520 O O . ILE A 1 537 ? 41.929 -46.014 -3.280 1.00 25.38 537 ILE A O 1
ATOM 4524 N N . PHE A 1 538 ? 43.700 -45.149 -2.323 1.00 24.98 538 PHE A N 1
ATOM 4525 C CA . PHE A 1 538 ? 44.699 -44.610 -1.351 1.00 24.98 538 PHE A CA 1
ATOM 4526 C C . PHE A 1 538 ? 45.355 -43.313 -1.931 1.00 24.98 538 PHE A C 1
ATOM 4528 O O . PHE A 1 538 ? 45.286 -43.131 -3.138 1.00 24.98 538 PHE A O 1
ATOM 4535 N N . ASN A 1 539 ? 46.015 -42.499 -1.079 1.00 24.62 539 ASN A N 1
ATOM 4536 C CA . ASN A 1 539 ? 47.265 -41.690 -1.245 1.00 24.62 539 ASN A CA 1
ATOM 4537 C C . ASN A 1 539 ? 47.669 -40.931 -2.550 1.00 24.62 539 ASN A C 1
ATOM 4539 O O . ASN A 1 539 ? 47.230 -41.262 -3.640 1.00 24.62 539 ASN A O 1
ATOM 4543 N N . SER A 1 540 ? 48.619 -39.972 -2.539 1.00 25.19 540 SER A N 1
ATOM 4544 C CA . SER A 1 540 ? 49.116 -38.991 -1.529 1.00 25.19 540 SER A CA 1
ATOM 4545 C C . SER A 1 540 ? 50.081 -37.974 -2.210 1.00 25.19 540 SER A C 1
ATOM 4547 O O . SER A 1 540 ? 50.176 -37.973 -3.433 1.00 25.19 540 SER A O 1
ATOM 4549 N N . ASP A 1 541 ? 50.788 -37.156 -1.410 1.00 24.19 541 ASP A N 1
ATOM 4550 C CA . ASP A 1 541 ? 51.984 -36.336 -1.736 1.00 24.19 541 ASP A CA 1
ATOM 4551 C C . ASP A 1 541 ? 51.703 -35.031 -2.544 1.00 24.19 541 ASP A C 1
ATOM 4553 O O . ASP A 1 541 ? 50.840 -35.014 -3.413 1.00 24.19 541 ASP A O 1
ATOM 4557 N N . SER A 1 542 ? 52.225 -33.816 -2.271 1.00 24.31 542 SER A N 1
ATOM 4558 C CA . SER A 1 542 ? 53.455 -33.258 -1.638 1.00 24.31 542 SER A CA 1
ATOM 4559 C C . SER A 1 542 ? 54.678 -33.162 -2.578 1.00 24.31 542 SER A C 1
ATOM 4561 O O . SER A 1 542 ? 54.913 -34.114 -3.306 1.00 24.31 542 SER A O 1
ATOM 4563 N N . SER A 1 543 ? 55.534 -32.121 -2.593 1.00 24.73 543 SER A N 1
ATOM 4564 C CA . SER A 1 543 ? 55.501 -30.749 -2.019 1.00 24.73 543 SER A CA 1
ATOM 4565 C C . SER A 1 543 ? 56.778 -29.941 -2.386 1.00 24.73 543 SER A C 1
ATOM 4567 O O . SER A 1 543 ? 57.812 -30.566 -2.580 1.00 24.73 543 SER A O 1
ATOM 4569 N N . LEU A 1 544 ? 56.724 -28.597 -2.264 1.00 25.64 544 LEU A N 1
ATOM 4570 C CA . LEU A 1 544 ? 57.835 -27.647 -1.954 1.00 25.64 544 LEU A CA 1
ATOM 4571 C C . LEU A 1 544 ? 58.901 -27.229 -3.014 1.00 25.64 544 LEU A C 1
ATOM 4573 O O . LEU A 1 544 ? 59.316 -28.029 -3.840 1.00 25.64 544 LEU A O 1
ATOM 4577 N N . PHE A 1 545 ? 59.387 -25.979 -2.819 1.00 26.55 545 PHE A N 1
ATOM 4578 C CA . PHE A 1 545 ? 60.692 -25.364 -3.192 1.00 26.55 545 PHE A CA 1
ATOM 4579 C C . PHE A 1 545 ? 61.039 -25.128 -4.697 1.00 26.55 545 PHE A C 1
ATOM 4581 O O . PHE A 1 545 ? 60.607 -25.889 -5.554 1.00 26.55 545 PHE A O 1
ATOM 4588 N N . ASP A 1 546 ? 61.797 -24.086 -5.108 1.00 26.33 546 ASP A N 1
ATOM 4589 C CA . ASP A 1 546 ? 62.335 -22.898 -4.386 1.00 26.33 546 ASP A CA 1
ATOM 4590 C C . ASP A 1 546 ? 62.723 -21.703 -5.310 1.00 26.33 546 ASP A C 1
ATOM 4592 O O . ASP A 1 546 ? 62.808 -21.910 -6.515 1.00 26.33 546 ASP A O 1
ATOM 4596 N N . ASN A 1 547 ? 63.006 -20.526 -4.700 1.00 26.16 547 ASN A N 1
ATOM 4597 C CA . ASN A 1 547 ? 63.931 -19.400 -5.065 1.00 26.16 547 ASN A CA 1
ATOM 4598 C C . ASN A 1 547 ? 63.949 -18.799 -6.510 1.00 26.16 547 ASN A C 1
ATOM 4600 O O . ASN A 1 547 ? 63.688 -19.470 -7.497 1.00 26.16 547 ASN A O 1
ATOM 4604 N N . ASP A 1 548 ? 64.175 -17.492 -6.735 1.00 25.78 548 ASP A N 1
ATOM 4605 C CA . ASP A 1 548 ? 65.385 -16.703 -6.396 1.00 25.78 548 ASP A CA 1
ATOM 4606 C C . ASP A 1 548 ? 65.143 -15.177 -6.209 1.00 25.78 548 ASP A C 1
ATOM 4608 O O . ASP A 1 548 ? 64.080 -14.643 -6.535 1.00 25.78 548 ASP A O 1
ATOM 4612 N N . GLU A 1 549 ? 66.155 -14.467 -5.686 1.00 26.09 549 GLU A N 1
ATOM 4613 C CA . GLU A 1 549 ? 66.137 -13.037 -5.305 1.00 26.09 549 GLU A CA 1
ATOM 4614 C C . GLU A 1 549 ? 66.789 -12.074 -6.328 1.00 26.09 549 GLU A C 1
ATOM 4616 O O . GLU A 1 549 ? 67.600 -12.490 -7.153 1.00 26.09 549 GLU A O 1
ATOM 4621 N N . CYS A 1 550 ? 66.553 -10.754 -6.177 1.00 24.30 550 CYS A N 1
ATOM 4622 C CA . CYS A 1 550 ? 67.652 -9.763 -6.159 1.00 24.30 550 CYS A CA 1
ATOM 4623 C C . CYS A 1 550 ? 67.254 -8.385 -5.561 1.00 24.30 550 CYS A C 1
ATOM 4625 O O . CYS A 1 550 ? 66.111 -7.947 -5.688 1.00 24.30 550 CYS A O 1
ATOM 4627 N N . LEU A 1 551 ? 68.224 -7.700 -4.937 1.00 24.64 551 LEU A N 1
ATOM 4628 C CA . LEU A 1 551 ? 68.165 -6.333 -4.354 1.00 24.64 551 LEU A CA 1
ATOM 4629 C C . LEU A 1 551 ? 68.846 -5.312 -5.320 1.00 24.64 551 LEU A C 1
ATOM 4631 O O . LEU A 1 551 ? 69.301 -5.726 -6.382 1.00 24.64 551 LEU A O 1
ATOM 4635 N N . GLU A 1 552 ? 69.005 -3.992 -5.103 1.00 25.38 552 GLU A N 1
ATOM 4636 C CA . GLU A 1 552 ? 68.638 -3.015 -4.041 1.00 25.38 552 GLU A CA 1
ATOM 4637 C C . GLU A 1 552 ? 68.185 -1.678 -4.751 1.00 25.38 552 GLU A C 1
ATOM 4639 O O . GLU A 1 552 ? 67.459 -1.811 -5.732 1.00 25.38 552 GLU A O 1
ATOM 4644 N N . THR A 1 553 ? 68.432 -0.377 -4.461 1.00 25.61 553 THR A N 1
ATOM 4645 C CA . THR A 1 553 ? 69.159 0.461 -3.462 1.00 25.61 553 THR A CA 1
ATOM 4646 C C . THR A 1 553 ? 68.413 1.809 -3.270 1.00 25.61 553 THR A C 1
ATOM 4648 O O . THR A 1 553 ? 67.791 2.310 -4.207 1.00 25.61 553 THR A O 1
ATOM 4651 N N . GLU A 1 554 ? 68.496 2.462 -2.100 1.00 25.77 554 GLU A N 1
ATOM 4652 C CA . GLU A 1 554 ? 68.026 3.856 -1.890 1.00 25.77 554 GLU A CA 1
ATOM 4653 C C . GLU A 1 554 ? 69.074 4.946 -2.265 1.00 25.77 554 GLU A C 1
ATOM 4655 O O . GLU A 1 554 ? 70.250 4.752 -1.969 1.00 25.77 554 GLU A O 1
ATOM 4660 N N . ARG A 1 555 ? 68.664 6.175 -2.673 1.00 25.19 555 ARG A N 1
ATOM 4661 C CA . ARG A 1 555 ? 68.816 7.442 -1.873 1.00 25.19 555 ARG A CA 1
ATOM 4662 C C . ARG A 1 555 ? 68.433 8.761 -2.587 1.00 25.19 555 ARG A C 1
ATOM 4664 O O . ARG A 1 555 ? 67.913 8.764 -3.693 1.00 25.19 555 ARG A O 1
ATOM 4671 N N . LYS A 1 556 ? 68.554 9.874 -1.840 1.00 25.36 556 LYS A N 1
ATOM 4672 C CA . LYS A 1 556 ? 67.946 11.212 -2.036 1.00 25.36 556 LYS A CA 1
ATOM 4673 C C . LYS A 1 556 ? 68.945 12.292 -2.511 1.00 25.36 556 LYS A C 1
ATOM 4675 O O . LYS A 1 556 ? 70.149 12.085 -2.420 1.00 25.36 556 LYS A O 1
ATOM 4680 N N . THR A 1 557 ? 68.395 13.498 -2.744 1.00 23.08 557 THR A N 1
ATOM 4681 C CA . THR A 1 557 ? 68.995 14.867 -2.780 1.00 23.08 557 THR A CA 1
ATOM 4682 C C . THR A 1 557 ? 69.459 15.407 -4.144 1.00 23.08 557 THR A C 1
ATOM 4684 O O . THR A 1 557 ? 69.852 14.611 -4.983 1.00 23.08 557 THR A O 1
ATOM 4687 N N . MET A 1 558 ? 69.479 16.727 -4.426 1.00 22.75 558 MET A N 1
ATOM 4688 C CA . MET A 1 558 ? 68.710 17.921 -3.964 1.00 22.75 558 MET A CA 1
ATOM 4689 C C . MET A 1 558 ? 69.162 19.154 -4.808 1.00 22.75 558 MET A C 1
ATOM 4691 O O . MET A 1 558 ? 70.270 19.140 -5.326 1.00 22.75 558 MET A O 1
ATOM 4695 N N . ASP A 1 559 ? 68.335 20.208 -4.870 1.00 22.25 559 ASP A N 1
ATOM 4696 C CA . ASP A 1 559 ? 68.654 21.625 -5.186 1.00 22.25 559 ASP A CA 1
ATOM 4697 C C . ASP A 1 559 ? 68.982 22.160 -6.613 1.00 22.25 559 ASP A C 1
ATOM 4699 O O . ASP A 1 559 ? 70.017 21.887 -7.207 1.00 22.25 559 ASP A O 1
ATOM 4703 N N . MET A 1 560 ? 68.133 23.134 -6.999 1.00 23.00 560 MET A N 1
ATOM 4704 C CA . MET A 1 560 ? 68.439 24.506 -7.481 1.00 23.00 560 MET A CA 1
ATOM 4705 C C . MET A 1 560 ? 68.927 24.831 -8.911 1.00 23.00 560 MET A C 1
ATOM 4707 O O . MET A 1 560 ? 69.420 24.006 -9.667 1.00 23.00 560 MET A O 1
ATOM 4711 N N . THR A 1 561 ? 68.794 26.140 -9.207 1.00 22.67 561 THR A N 1
ATOM 4712 C CA . THR A 1 561 ? 69.112 26.927 -10.424 1.00 22.67 561 THR A CA 1
ATOM 4713 C C . THR A 1 561 ? 68.173 26.693 -11.623 1.00 22.67 561 THR A C 1
ATOM 4715 O O . THR A 1 561 ? 67.809 25.562 -11.911 1.00 22.67 561 THR A O 1
ATOM 4718 N N . GLU A 1 562 ? 67.510 27.703 -12.213 1.00 24.22 562 GLU A N 1
ATOM 4719 C CA . GLU A 1 562 ? 67.963 28.978 -12.836 1.00 24.22 562 GLU A CA 1
ATOM 4720 C C . GLU A 1 562 ? 68.665 28.771 -14.198 1.00 24.22 562 GLU A C 1
ATOM 4722 O O . GLU A 1 562 ? 69.523 27.905 -14.292 1.00 24.22 562 GLU A O 1
ATOM 4727 N N . LYS A 1 563 ? 68.389 29.523 -15.284 1.00 23.75 563 LYS A N 1
ATOM 4728 C CA . LYS A 1 563 ? 67.349 30.538 -15.623 1.00 23.75 563 LYS A CA 1
ATOM 4729 C C . LYS A 1 563 ? 67.508 30.898 -17.131 1.00 23.75 563 LYS A C 1
ATOM 4731 O O . LYS A 1 563 ? 68.041 30.080 -17.867 1.00 23.75 563 LYS A O 1
ATOM 4736 N N . ASP A 1 564 ? 67.122 32.120 -17.525 1.00 25.56 564 ASP A N 1
ATOM 4737 C CA . ASP A 1 564 ? 67.632 32.911 -18.670 1.00 25.56 564 ASP A CA 1
ATOM 4738 C C . ASP A 1 564 ? 67.275 32.409 -20.094 1.00 25.56 564 ASP A C 1
ATOM 4740 O O . ASP A 1 564 ? 67.590 31.294 -20.486 1.00 25.56 564 ASP A O 1
ATOM 4744 N N . HIS A 1 565 ? 66.413 33.121 -20.843 1.00 26.30 565 HIS A N 1
ATOM 4745 C CA . HIS A 1 565 ? 66.631 34.359 -21.645 1.00 26.30 565 HIS A CA 1
ATOM 4746 C C . HIS A 1 565 ? 67.083 34.041 -23.095 1.00 26.30 565 HIS A C 1
ATOM 4748 O O . HIS A 1 565 ? 67.767 33.053 -23.323 1.00 26.30 565 HIS A O 1
ATOM 4754 N N . ASP A 1 566 ? 66.735 34.797 -24.147 1.00 25.17 566 ASP A N 1
ATOM 4755 C CA . ASP A 1 566 ? 65.865 35.991 -24.301 1.00 25.17 566 ASP A CA 1
ATOM 4756 C C . ASP A 1 566 ? 65.019 35.829 -25.610 1.00 25.17 566 ASP A C 1
ATOM 4758 O O . ASP A 1 566 ? 64.898 34.699 -26.076 1.00 25.17 566 ASP A O 1
ATOM 4762 N N . GLN A 1 567 ? 64.357 36.772 -26.306 1.00 25.61 567 GLN A N 1
ATOM 4763 C CA . GLN A 1 567 ? 64.252 38.248 -26.355 1.00 25.61 567 GLN A CA 1
ATOM 4764 C C . GLN A 1 567 ? 62.806 38.577 -26.850 1.00 25.61 567 GLN A C 1
ATOM 4766 O O . GLN A 1 567 ? 62.190 37.744 -27.511 1.00 25.61 567 GLN A O 1
ATOM 4771 N N . CYS A 1 568 ? 62.083 39.636 -26.448 1.00 21.89 568 CYS A N 1
ATOM 4772 C CA . CYS A 1 568 ? 62.230 41.075 -26.763 1.00 21.89 568 CYS A CA 1
ATOM 4773 C C . CYS A 1 568 ? 62.356 41.376 -28.287 1.00 21.89 568 CYS A C 1
ATOM 4775 O O . CYS A 1 568 ? 63.034 40.647 -28.994 1.00 21.89 568 CYS A O 1
ATOM 4777 N N . SER A 1 569 ? 61.756 42.417 -28.894 1.00 22.16 569 SER A N 1
ATOM 4778 C CA . SER A 1 569 ? 61.038 43.611 -28.389 1.00 22.16 569 SER A CA 1
ATOM 4779 C C . SER A 1 569 ? 60.143 44.214 -29.534 1.00 22.16 569 SER A C 1
ATOM 4781 O O . SER A 1 569 ? 60.476 43.988 -30.690 1.00 22.16 569 SER A O 1
ATOM 4783 N N . VAL A 1 570 ? 58.924 44.779 -29.360 1.00 23.73 570 VAL A N 1
ATOM 4784 C CA . VAL A 1 570 ? 58.489 46.123 -28.848 1.00 23.73 570 VAL A CA 1
ATOM 4785 C C . VAL A 1 570 ? 58.106 47.166 -29.949 1.00 23.73 570 VAL A C 1
ATOM 4787 O O . VAL A 1 570 ? 58.892 47.408 -30.854 1.00 23.73 570 VAL A O 1
ATOM 4790 N N . ARG A 1 571 ? 56.964 47.885 -29.754 1.00 22.36 571 ARG A N 1
ATOM 4791 C CA . ARG A 1 571 ? 56.487 49.154 -30.419 1.00 22.36 571 ARG A CA 1
ATOM 4792 C C . ARG A 1 571 ? 56.006 49.075 -31.901 1.00 22.36 571 ARG A C 1
ATOM 4794 O O . ARG A 1 571 ? 56.284 48.090 -32.563 1.00 22.36 571 ARG A O 1
ATOM 4801 N N . THR A 1 572 ? 55.214 50.014 -32.474 1.00 24.42 572 THR A N 1
ATOM 4802 C CA . THR A 1 572 ? 54.684 51.350 -32.038 1.00 24.42 572 THR A CA 1
ATOM 4803 C C . THR A 1 572 ? 53.335 51.728 -32.718 1.00 24.42 572 THR A C 1
ATOM 4805 O O . THR A 1 572 ? 53.023 51.137 -33.738 1.00 24.42 572 THR A O 1
ATOM 4808 N N . HIS A 1 573 ? 52.631 52.752 -32.183 1.00 23.62 573 HIS A N 1
ATOM 4809 C CA . HIS A 1 573 ? 51.704 53.759 -32.796 1.00 23.62 573 HIS A CA 1
ATOM 4810 C C . HIS A 1 573 ? 50.709 53.385 -33.935 1.00 23.62 573 HIS A C 1
ATOM 4812 O O . HIS A 1 573 ? 51.061 52.717 -34.891 1.00 23.62 573 HIS A O 1
ATOM 4818 N N . CYS A 1 574 ? 49.410 53.735 -33.895 1.00 22.17 574 CYS A N 1
ATOM 4819 C CA . CYS A 1 574 ? 48.716 55.046 -33.770 1.00 22.17 574 CYS A CA 1
ATOM 4820 C C . CYS A 1 574 ? 48.741 55.950 -35.028 1.00 22.17 574 CYS A C 1
ATOM 4822 O O . CYS A 1 574 ? 49.713 56.676 -35.203 1.00 22.17 574 CYS A O 1
ATOM 4824 N N . SER A 1 575 ? 47.612 56.054 -35.752 1.00 22.34 575 SER A N 1
ATOM 4825 C CA . SER A 1 575 ? 46.975 57.335 -36.158 1.00 22.34 575 SER A CA 1
ATOM 4826 C C . SER A 1 575 ? 45.592 57.120 -36.815 1.00 22.34 575 SER A C 1
ATOM 4828 O O . SER A 1 575 ? 45.260 56.005 -37.211 1.00 22.34 575 SER A O 1
ATOM 4830 N N . ASN A 1 576 ? 44.789 58.189 -36.894 1.00 25.20 576 ASN A N 1
ATOM 4831 C CA . ASN A 1 576 ? 43.492 58.258 -37.593 1.00 25.20 576 ASN A CA 1
ATOM 4832 C C . ASN A 1 576 ? 43.664 58.751 -39.054 1.00 25.20 576 ASN A C 1
ATOM 4834 O O . ASN A 1 576 ? 44.794 58.944 -39.505 1.00 25.20 576 ASN A O 1
ATOM 4838 N N . CYS A 1 577 ? 42.522 59.062 -39.688 1.00 23.94 577 CYS A N 1
ATOM 4839 C CA . CYS A 1 577 ? 42.316 59.985 -40.817 1.00 23.94 577 CYS A CA 1
ATOM 4840 C C . CYS A 1 577 ? 42.418 59.390 -42.238 1.00 23.94 577 CYS A C 1
ATOM 4842 O O . CYS A 1 577 ? 43.295 58.576 -42.504 1.00 23.94 577 CYS A O 1
ATOM 4844 N N . ASP A 1 578 ? 41.596 59.794 -43.220 1.00 25.91 578 ASP A N 1
ATOM 4845 C CA . ASP A 1 578 ? 40.279 60.481 -43.192 1.00 25.91 578 ASP A CA 1
ATOM 4846 C C . ASP A 1 578 ? 39.633 60.444 -44.604 1.00 25.91 578 ASP A C 1
ATOM 4848 O O . ASP A 1 578 ? 40.307 60.101 -45.575 1.00 25.91 578 ASP A O 1
ATOM 4852 N N . ASN A 1 579 ? 38.380 60.917 -44.703 1.00 26.12 579 ASN A N 1
ATOM 4853 C CA . ASN A 1 579 ? 37.682 61.414 -45.909 1.00 26.12 579 ASN A CA 1
ATOM 4854 C C . ASN A 1 579 ? 37.187 60.416 -46.990 1.00 26.12 579 ASN A C 1
ATOM 4856 O O . ASN A 1 579 ? 37.770 59.357 -47.189 1.00 26.12 579 ASN A O 1
ATOM 4860 N N . ASP A 1 580 ? 36.204 60.760 -47.843 1.00 26.75 580 ASP A N 1
ATOM 4861 C CA . ASP A 1 580 ? 34.897 61.446 -47.638 1.00 26.75 580 ASP A CA 1
ATOM 4862 C C . ASP A 1 580 ? 34.043 61.360 -48.948 1.00 26.75 580 ASP A C 1
ATOM 4864 O O . ASP A 1 580 ? 34.481 60.740 -49.917 1.00 26.75 580 ASP A O 1
ATOM 4868 N N . ILE A 1 581 ? 32.906 62.085 -49.001 1.00 26.98 581 ILE A N 1
ATOM 4869 C CA . ILE A 1 581 ? 32.146 62.611 -50.174 1.00 26.98 581 ILE A CA 1
ATOM 4870 C C . ILE A 1 581 ? 30.742 61.992 -50.432 1.00 26.98 581 ILE A C 1
ATOM 4872 O O . ILE A 1 581 ? 30.537 61.146 -51.294 1.00 26.98 581 ILE A O 1
ATOM 4876 N N . ASN A 1 582 ? 29.755 62.562 -49.720 1.00 25.20 582 ASN A N 1
ATOM 4877 C CA . ASN A 1 582 ? 28.556 63.274 -50.231 1.00 25.20 582 ASN A CA 1
ATOM 4878 C C . ASN A 1 582 ? 27.459 62.608 -51.119 1.00 25.20 582 ASN A C 1
ATOM 4880 O O . ASN A 1 582 ? 27.683 62.342 -52.292 1.00 25.20 582 ASN A O 1
ATOM 4884 N N . ASN A 1 583 ? 26.212 62.677 -50.598 1.00 24.50 583 ASN A N 1
ATOM 4885 C CA . ASN A 1 583 ? 24.980 63.267 -51.205 1.00 24.50 583 ASN A CA 1
ATOM 4886 C C . ASN A 1 583 ? 24.319 62.659 -52.479 1.00 24.50 583 ASN A C 1
ATOM 4888 O O . ASN A 1 583 ? 24.992 62.090 -53.323 1.00 24.50 583 ASN A O 1
ATOM 4892 N N . SER A 1 584 ? 23.013 62.838 -52.779 1.00 26.59 584 SER A N 1
ATOM 4893 C CA . SER A 1 584 ? 21.755 63.134 -52.025 1.00 26.59 584 SER A CA 1
ATOM 4894 C C . SER A 1 584 ? 20.552 63.196 -53.021 1.00 26.59 584 SER A C 1
ATOM 4896 O O . SER A 1 584 ? 20.825 63.221 -54.216 1.00 26.59 584 SER A O 1
ATOM 4898 N N . ILE A 1 585 ? 19.291 63.392 -52.557 1.00 26.92 585 ILE A N 1
ATOM 4899 C CA . ILE A 1 585 ? 18.130 63.978 -53.319 1.00 26.92 585 ILE A CA 1
ATOM 4900 C C . ILE A 1 585 ? 17.509 63.073 -54.440 1.00 26.92 585 ILE A C 1
ATOM 4902 O O . ILE A 1 585 ? 18.239 62.421 -55.172 1.00 26.92 585 ILE A O 1
ATOM 4906 N N . ASP A 1 586 ? 16.182 62.957 -54.674 1.00 24.72 586 ASP A N 1
ATOM 4907 C CA . ASP A 1 586 ? 14.984 63.320 -53.880 1.00 24.72 586 ASP A CA 1
ATOM 4908 C C . ASP A 1 586 ? 13.687 62.540 -54.265 1.00 24.72 586 ASP A C 1
ATOM 4910 O O . ASP A 1 586 ? 13.535 62.097 -55.397 1.00 24.72 586 ASP A O 1
ATOM 4914 N N . ASN A 1 587 ? 12.768 62.457 -53.288 1.00 26.75 587 ASN A N 1
ATOM 4915 C CA . ASN A 1 587 ? 11.280 62.496 -53.274 1.00 26.75 587 ASN A CA 1
ATOM 4916 C C . ASN A 1 587 ? 10.307 62.078 -54.430 1.00 26.75 587 ASN A C 1
ATOM 4918 O O . ASN A 1 587 ? 10.581 62.223 -55.613 1.00 26.75 587 ASN A O 1
ATOM 4922 N N . ILE A 1 588 ? 9.052 61.777 -53.997 1.00 26.70 588 ILE A N 1
ATOM 4923 C CA . ILE A 1 588 ? 7.756 61.697 -54.752 1.00 26.70 588 ILE A CA 1
ATOM 4924 C C . ILE A 1 588 ? 7.600 60.426 -55.641 1.00 26.70 588 ILE A C 1
ATOM 4926 O O . ILE A 1 588 ? 8.571 59.921 -56.181 1.00 26.70 588 ILE A O 1
ATOM 4930 N N . GLU A 1 589 ? 6.443 59.747 -55.771 1.00 24.33 589 GLU A N 1
ATOM 4931 C CA . GLU A 1 589 ? 5.019 60.138 -55.648 1.00 24.33 589 GLU A CA 1
ATOM 4932 C C . GLU A 1 589 ? 4.136 59.141 -54.841 1.00 24.33 589 GLU A C 1
ATOM 4934 O O . GLU A 1 589 ? 4.595 58.095 -54.386 1.00 24.33 589 GLU A O 1
ATOM 4939 N N . THR A 1 590 ? 2.849 59.457 -54.615 1.00 29.62 590 THR A N 1
ATOM 4940 C CA . THR A 1 590 ? 1.885 58.635 -53.845 1.00 29.62 590 THR A CA 1
ATOM 4941 C C . THR A 1 590 ? 0.528 58.486 -54.560 1.00 29.62 590 THR A C 1
ATOM 4943 O O . THR A 1 590 ? 0.088 59.391 -55.252 1.00 29.62 590 THR A O 1
ATOM 4946 N N . MET A 1 591 ? -0.184 57.387 -54.263 1.00 25.97 591 MET A N 1
ATOM 4947 C CA . MET A 1 591 ? -1.578 57.049 -54.632 1.00 25.97 591 MET A CA 1
ATOM 4948 C C . MET A 1 591 ? -1.871 56.520 -56.050 1.00 25.97 591 MET A C 1
ATOM 4950 O O . MET A 1 591 ? -1.993 57.261 -57.015 1.00 25.97 591 MET A O 1
ATOM 4954 N N . SER A 1 592 ? -2.364 55.278 -56.090 1.00 24.70 592 SER A N 1
ATOM 4955 C CA . SER A 1 592 ? -3.740 55.053 -56.564 1.00 24.70 592 SER A CA 1
ATOM 4956 C C . SER A 1 592 ? -4.422 53.955 -55.730 1.00 24.70 592 SER A C 1
ATOM 4958 O O . SER A 1 592 ? -3.759 53.192 -55.026 1.00 24.70 592 SER A O 1
ATOM 4960 N N . LYS A 1 593 ? -5.761 53.916 -55.731 1.00 32.78 593 LYS A N 1
ATOM 4961 C CA . LYS A 1 593 ? -6.564 52.913 -55.008 1.00 32.78 593 LYS A CA 1
ATOM 4962 C C . LYS A 1 593 ? -7.070 51.859 -55.990 1.00 32.78 593 LYS A C 1
ATOM 4964 O O . LYS A 1 593 ? -7.773 52.223 -56.926 1.00 32.78 593 LYS A O 1
ATOM 4969 N N . VAL A 1 594 ? -6.865 50.573 -55.700 1.00 27.39 594 VAL A N 1
ATOM 4970 C CA . VAL A 1 594 ? -7.699 49.499 -56.268 1.00 27.39 594 VAL A CA 1
ATOM 4971 C C . VAL A 1 594 ? -8.116 48.530 -55.165 1.00 27.39 594 VAL A C 1
ATOM 4973 O O . VAL A 1 594 ? -7.285 47.948 -54.470 1.00 27.39 594 VAL A O 1
ATOM 4976 N N . THR A 1 595 ? -9.426 48.384 -54.985 1.00 34.50 595 THR A N 1
ATOM 4977 C CA . THR A 1 595 ? -10.034 47.569 -53.930 1.00 34.50 595 THR A CA 1
ATOM 4978 C C . THR A 1 595 ? -10.194 46.124 -54.404 1.00 34.50 595 THR A C 1
ATOM 4980 O O . THR A 1 595 ? -10.981 45.869 -55.308 1.00 34.50 595 THR A O 1
ATOM 4983 N N . TYR A 1 596 ? -9.524 45.165 -53.758 1.00 29.56 596 TYR A N 1
ATOM 4984 C CA . TYR A 1 596 ? -9.791 43.731 -53.945 1.00 29.56 596 TYR A CA 1
ATOM 4985 C C . TYR A 1 596 ? -9.972 43.018 -52.602 1.00 29.56 596 TYR A C 1
ATOM 4987 O O . TYR A 1 596 ? -9.341 43.372 -51.604 1.00 29.56 596 TYR A O 1
ATOM 4995 N N . SER A 1 597 ? -10.878 42.036 -52.562 1.00 33.53 597 SER A N 1
ATOM 4996 C CA . SER A 1 597 ? -11.371 41.465 -51.306 1.00 33.53 597 SER A CA 1
ATOM 4997 C C . SER A 1 597 ? -10.310 40.593 -50.612 1.00 33.53 597 SER A C 1
ATOM 4999 O O . SER A 1 597 ? -9.800 39.615 -51.159 1.00 33.53 597 SER A O 1
ATOM 5001 N N . VAL A 1 598 ? -9.976 40.928 -49.360 1.00 34.28 598 VAL A N 1
ATOM 5002 C CA . VAL A 1 598 ? -9.023 40.150 -48.537 1.00 34.28 598 VAL A CA 1
ATOM 5003 C C . VAL A 1 598 ? -9.571 38.745 -48.216 1.00 34.28 598 VAL A C 1
ATOM 5005 O O . VAL A 1 598 ? -8.812 37.817 -47.938 1.00 34.28 598 VAL A O 1
ATOM 5008 N N . SER A 1 599 ? -10.890 38.565 -48.310 1.00 34.69 599 SER A N 1
ATOM 5009 C CA . SER A 1 599 ? -11.619 37.310 -48.107 1.00 34.69 599 SER A CA 1
ATOM 5010 C C . SER A 1 599 ? -11.189 36.168 -49.034 1.00 34.69 599 SER A C 1
ATOM 5012 O O . SER A 1 599 ? -11.048 35.042 -48.560 1.00 34.69 599 SER A O 1
ATOM 5014 N N . GLU A 1 600 ? -10.959 36.429 -50.324 1.00 30.75 600 GLU A N 1
ATOM 5015 C CA . GLU A 1 600 ? -10.700 35.362 -51.308 1.00 30.75 600 GLU A CA 1
ATOM 5016 C C . GLU A 1 600 ? -9.245 34.882 -51.302 1.00 30.75 600 GLU A C 1
ATOM 5018 O O . GLU A 1 600 ? -8.984 33.683 -51.397 1.00 30.75 600 GLU A O 1
ATOM 5023 N N . LYS A 1 601 ? -8.275 35.783 -51.087 1.00 32.97 601 LYS A N 1
ATOM 5024 C CA . LYS A 1 601 ? -6.864 35.374 -50.948 1.00 32.97 601 LYS A CA 1
ATOM 5025 C C . LYS A 1 601 ? -6.619 34.527 -49.692 1.00 32.97 601 LYS A C 1
ATOM 5027 O O . LYS A 1 601 ? -5.760 33.646 -49.714 1.00 32.97 601 LYS A O 1
ATOM 5032 N N . LEU A 1 602 ? -7.369 34.756 -48.609 1.00 35.31 602 LEU A N 1
ATOM 5033 C CA . LEU A 1 602 ? -7.173 34.048 -47.336 1.00 35.31 602 LEU A CA 1
ATOM 5034 C C . LEU A 1 602 ? -7.737 32.620 -47.305 1.00 35.31 602 LEU A C 1
ATOM 5036 O O . LEU A 1 602 ? -7.181 31.782 -46.594 1.00 35.31 602 LEU A O 1
ATOM 5040 N N . SER A 1 603 ? -8.796 32.309 -48.058 1.00 32.84 603 SER A N 1
ATOM 5041 C CA . SER A 1 603 ? -9.274 30.925 -48.180 1.00 32.84 603 SER A CA 1
ATOM 5042 C C . SER A 1 603 ? -8.296 30.091 -49.014 1.00 32.84 603 SER A C 1
ATOM 5044 O O . SER A 1 603 ? -7.790 29.073 -48.530 1.00 32.84 603 SER A O 1
ATOM 5046 N N . ILE A 1 604 ? -7.961 30.570 -50.216 1.00 33.00 604 ILE A N 1
ATOM 5047 C CA . ILE A 1 604 ? -7.178 29.840 -51.223 1.00 33.00 604 ILE A CA 1
ATOM 5048 C C . ILE A 1 604 ? -5.738 29.578 -50.749 1.00 33.00 604 ILE A C 1
ATOM 5050 O O . ILE A 1 604 ? -5.307 28.422 -50.734 1.00 33.00 604 ILE A O 1
ATOM 5054 N N . HIS A 1 605 ? -5.007 30.594 -50.265 1.00 34.00 605 HIS A N 1
ATOM 5055 C CA . HIS A 1 605 ? -3.632 30.388 -49.781 1.00 34.00 605 HIS A CA 1
ATOM 5056 C C . HIS A 1 605 ? -3.541 29.426 -48.584 1.00 34.00 605 HIS A C 1
ATOM 5058 O O . HIS A 1 605 ? -2.499 28.799 -48.393 1.00 34.00 605 HIS A O 1
ATOM 5064 N N . SER A 1 606 ? -4.602 29.278 -47.779 1.00 40.16 606 SER A N 1
ATOM 5065 C CA . SER A 1 606 ? -4.546 28.454 -46.565 1.00 40.16 606 SER A CA 1
ATOM 5066 C C . SER A 1 606 ? -4.508 26.945 -46.835 1.00 40.16 606 SER A C 1
ATOM 5068 O O . SER A 1 606 ? -3.858 26.233 -46.074 1.00 40.16 606 SER A O 1
ATOM 5070 N N . ASN A 1 607 ? -5.142 26.473 -47.916 1.00 35.94 607 ASN A N 1
ATOM 5071 C CA . ASN A 1 607 ? -5.021 25.086 -48.381 1.00 35.94 607 ASN A CA 1
ATOM 5072 C C . ASN A 1 607 ? -3.829 24.921 -49.330 1.00 35.94 607 ASN A C 1
ATOM 5074 O O . ASN A 1 607 ? -3.085 23.953 -49.194 1.00 35.94 607 ASN A O 1
ATOM 5078 N N . TYR A 1 608 ? -3.615 25.867 -50.255 1.00 35.66 608 TYR A N 1
ATOM 5079 C CA . TYR A 1 608 ? -2.554 25.754 -51.262 1.00 35.66 608 TYR A CA 1
ATOM 5080 C C . TYR A 1 608 ? -1.169 25.641 -50.610 1.00 35.66 608 TYR A C 1
ATOM 5082 O O . TYR A 1 608 ? -0.403 24.741 -50.940 1.00 35.66 608 TYR A O 1
ATOM 5090 N N . ASN A 1 609 ? -0.884 26.458 -49.588 1.00 46.44 609 ASN A N 1
ATOM 5091 C CA . ASN A 1 609 ? 0.371 26.358 -48.842 1.00 46.44 609 ASN A CA 1
ATOM 5092 C C . ASN A 1 609 ? 0.460 25.088 -47.976 1.00 46.44 609 ASN A C 1
ATOM 5094 O O . ASN A 1 609 ? 1.568 24.633 -47.708 1.00 4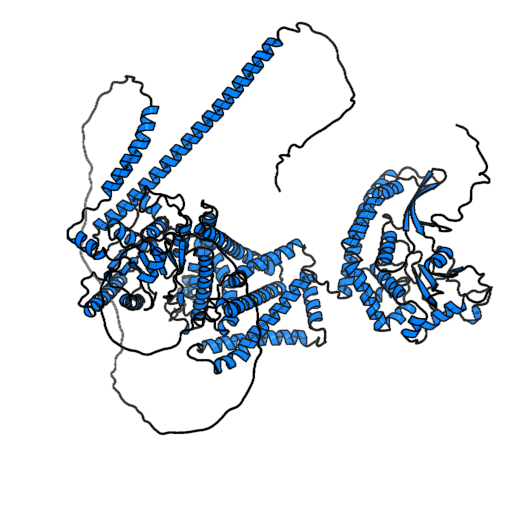6.44 609 ASN A O 1
ATOM 5098 N N . GLU A 1 610 ? -0.655 24.505 -47.520 1.00 46.81 610 GLU A N 1
ATOM 5099 C CA . GLU A 1 610 ? -0.640 23.287 -46.688 1.00 46.81 610 GLU A CA 1
ATOM 5100 C C . GLU A 1 610 ? -0.420 22.016 -47.547 1.00 46.81 610 GLU A C 1
ATOM 5102 O O . GLU A 1 610 ? 0.202 21.066 -47.070 1.00 46.81 610 GLU A O 1
ATOM 5107 N N . VAL A 1 611 ? -0.807 22.040 -48.834 1.00 50.62 611 VAL A N 1
ATOM 5108 C CA . VAL A 1 611 ? -0.430 21.036 -49.856 1.00 50.62 611 VAL A CA 1
ATOM 5109 C C . VAL A 1 611 ? 1.006 21.246 -50.346 1.00 50.62 611 VAL A C 1
ATOM 5111 O O . VAL A 1 611 ? 1.813 20.324 -50.260 1.00 50.62 611 VAL A O 1
ATOM 5114 N N . LEU A 1 612 ? 1.370 22.466 -50.760 1.00 48.06 612 LEU A N 1
ATOM 5115 C CA . LEU A 1 612 ? 2.699 22.761 -51.311 1.00 48.06 612 LEU A CA 1
ATOM 5116 C C . LEU A 1 612 ? 3.823 22.444 -50.306 1.00 48.06 612 LEU A C 1
ATOM 5118 O O . LEU A 1 612 ? 4.827 21.842 -50.672 1.00 48.06 612 LEU A O 1
ATOM 5122 N N . ASN A 1 613 ? 3.636 22.759 -49.015 1.00 53.34 613 ASN A N 1
ATOM 5123 C CA . ASN A 1 613 ? 4.592 22.372 -47.967 1.00 53.34 613 ASN A CA 1
ATOM 5124 C C . ASN A 1 613 ? 4.659 20.854 -47.733 1.00 53.34 613 ASN A C 1
ATOM 5126 O O . ASN A 1 613 ? 5.690 20.365 -47.283 1.00 53.34 613 ASN A O 1
ATOM 5130 N N . LYS A 1 614 ? 3.584 20.100 -47.996 1.00 53.28 614 LYS A N 1
ATOM 5131 C CA . LYS A 1 614 ? 3.576 18.639 -47.840 1.00 53.28 614 LYS A CA 1
ATOM 5132 C C . LYS A 1 614 ? 4.406 17.975 -48.939 1.00 53.28 614 LYS A C 1
ATOM 5134 O O . LYS A 1 614 ? 5.251 17.141 -48.628 1.00 53.28 614 LYS A O 1
ATOM 5139 N N . GLU A 1 615 ? 4.203 18.382 -50.188 1.00 49.16 615 GLU A N 1
ATOM 5140 C CA . GLU A 1 615 ? 4.934 17.863 -51.350 1.00 49.16 615 GLU A CA 1
ATOM 5141 C C . GLU A 1 615 ? 6.405 18.304 -51.324 1.00 49.16 615 GLU A C 1
ATOM 5143 O O . GLU A 1 615 ? 7.297 17.467 -51.452 1.00 49.16 615 GLU A O 1
ATOM 5148 N N . TYR A 1 616 ? 6.675 19.578 -51.011 1.00 50.00 616 TYR A N 1
ATOM 5149 C CA . TYR A 1 616 ? 8.031 20.097 -50.792 1.00 50.00 616 TYR A CA 1
ATOM 5150 C C . TYR A 1 616 ? 8.780 19.335 -49.687 1.00 50.00 616 TYR A C 1
ATOM 5152 O O . TYR A 1 616 ? 9.951 18.992 -49.853 1.00 50.00 616 TYR A O 1
ATOM 5160 N N . PHE A 1 617 ? 8.111 19.008 -48.573 1.00 54.91 617 PHE A N 1
ATOM 5161 C CA . PHE A 1 617 ? 8.733 18.242 -47.492 1.00 54.91 617 PHE A CA 1
ATOM 5162 C C . PHE A 1 617 ? 8.998 16.774 -47.874 1.00 54.91 617 PHE A C 1
ATOM 5164 O O . PHE A 1 617 ? 9.972 16.196 -47.399 1.00 54.91 617 PHE A O 1
ATOM 5171 N N . GLN A 1 618 ? 8.191 16.165 -48.750 1.00 55.16 618 GLN A N 1
ATOM 5172 C CA . GLN A 1 618 ? 8.492 14.831 -49.287 1.00 55.16 618 GLN A CA 1
ATOM 5173 C C . GLN A 1 618 ? 9.675 14.877 -50.269 1.00 55.16 618 GLN A C 1
ATOM 5175 O O . GLN A 1 618 ? 10.596 14.074 -50.143 1.00 55.16 618 GLN A O 1
ATOM 5180 N N . ALA A 1 619 ? 9.710 15.858 -51.176 1.00 47.53 619 ALA A N 1
ATOM 5181 C CA . ALA A 1 619 ? 10.806 16.026 -52.130 1.00 47.53 619 ALA A CA 1
ATOM 5182 C C . ALA A 1 619 ? 12.162 16.286 -51.443 1.00 47.53 619 ALA A C 1
ATOM 5184 O O . ALA A 1 619 ? 13.156 15.655 -51.794 1.00 47.53 619 ALA A O 1
ATOM 5185 N N . LYS A 1 620 ? 12.206 17.153 -50.418 1.00 49.94 620 LYS A N 1
ATOM 5186 C CA . LYS A 1 620 ? 13.455 17.526 -49.724 1.00 49.94 620 LYS A CA 1
ATOM 5187 C C . LYS A 1 620 ? 14.129 16.367 -48.966 1.00 49.94 620 LYS A C 1
ATOM 5189 O O . LYS A 1 620 ? 15.328 16.428 -48.722 1.00 49.94 620 LYS A O 1
ATOM 5194 N N . ASN A 1 621 ? 13.381 15.328 -48.586 1.00 54.72 621 ASN A N 1
ATOM 5195 C CA . ASN A 1 621 ? 13.877 14.225 -47.750 1.00 54.72 621 ASN A CA 1
ATOM 5196 C C . ASN A 1 621 ? 14.184 12.932 -48.529 1.00 54.72 621 ASN A C 1
ATOM 5198 O O . ASN A 1 621 ? 14.364 11.890 -47.908 1.00 54.72 621 ASN A O 1
ATOM 5202 N N . THR A 1 622 ? 14.242 12.976 -49.864 1.00 56.22 622 THR A N 1
ATOM 5203 C CA . THR A 1 622 ? 14.686 11.833 -50.681 1.00 56.22 622 THR A CA 1
ATOM 5204 C C . THR A 1 622 ? 16.212 11.901 -50.828 1.00 56.22 622 THR A C 1
ATOM 5206 O O . THR A 1 622 ? 16.687 12.831 -51.484 1.00 56.22 622 THR A O 1
ATOM 5209 N N . PRO A 1 623 ? 17.009 10.999 -50.221 1.00 59.81 623 PRO A N 1
ATOM 5210 C CA . PRO A 1 623 ? 18.460 11.145 -50.240 1.00 59.81 623 PRO A CA 1
ATOM 5211 C C . PRO A 1 623 ? 19.052 10.749 -51.597 1.00 59.81 623 PRO A C 1
ATOM 5213 O O . PRO A 1 623 ? 18.661 9.749 -52.196 1.00 59.81 623 PRO A O 1
ATOM 5216 N N . LEU A 1 624 ? 20.031 11.527 -52.060 1.00 66.81 624 LEU A N 1
ATOM 5217 C CA . LEU A 1 624 ? 20.914 11.155 -53.163 1.00 66.81 624 LEU A CA 1
ATOM 5218 C C . LEU A 1 624 ? 22.128 10.438 -52.567 1.00 66.81 624 LEU A C 1
ATOM 5220 O O . LEU A 1 624 ? 22.943 11.070 -51.895 1.00 66.81 624 LEU A O 1
ATOM 5224 N N . TYR A 1 625 ? 22.207 9.128 -52.787 1.00 76.12 625 TYR A N 1
ATOM 5225 C CA . TYR A 1 625 ? 23.266 8.270 -52.263 1.00 76.12 625 TYR A CA 1
ATOM 5226 C C . TYR A 1 625 ? 24.442 8.145 -53.236 1.00 76.12 625 TYR A C 1
ATOM 5228 O O . TYR A 1 625 ? 24.249 8.122 -54.451 1.00 76.12 625 TYR A O 1
ATOM 5236 N N . THR A 1 626 ? 25.656 7.986 -52.708 1.00 80.69 626 THR A N 1
ATOM 5237 C CA . THR A 1 626 ? 26.800 7.475 -53.483 1.00 80.69 626 THR A CA 1
ATOM 5238 C C . THR A 1 626 ? 26.690 5.959 -53.688 1.00 80.69 626 THR A C 1
ATOM 5240 O O . THR A 1 626 ? 25.931 5.278 -52.990 1.00 80.69 626 THR A O 1
ATOM 5243 N N . ASP A 1 627 ? 27.488 5.391 -54.597 1.00 78.56 627 ASP A N 1
ATOM 5244 C CA . ASP A 1 627 ? 27.571 3.932 -54.794 1.00 78.56 627 ASP A CA 1
ATOM 5245 C C . ASP A 1 627 ? 27.985 3.182 -53.516 1.00 78.56 627 ASP A C 1
ATOM 5247 O O . ASP A 1 627 ? 27.590 2.038 -53.295 1.00 78.56 627 ASP A O 1
ATOM 5251 N N . GLU A 1 628 ? 28.786 3.816 -52.659 1.00 81.06 628 GLU A N 1
ATOM 5252 C CA . GLU A 1 628 ? 29.256 3.254 -51.391 1.00 81.06 628 GLU A CA 1
ATOM 5253 C C . GLU A 1 628 ? 28.159 3.271 -50.320 1.00 81.06 628 GLU A C 1
ATOM 5255 O O . GLU A 1 628 ? 27.853 2.231 -49.735 1.00 81.06 628 GLU A O 1
ATOM 5260 N N . GLN A 1 629 ? 27.472 4.405 -50.154 1.00 83.38 629 GLN A N 1
ATOM 5261 C CA . GLN A 1 629 ? 26.292 4.509 -49.289 1.00 83.38 629 GLN A CA 1
ATOM 5262 C C . GLN A 1 629 ? 25.195 3.524 -49.733 1.00 83.38 629 GLN A C 1
ATOM 5264 O O . GLN A 1 629 ? 24.582 2.852 -48.903 1.00 83.38 629 GLN A O 1
ATOM 5269 N N . SER A 1 630 ? 25.003 3.362 -51.046 1.00 85.81 630 SER A N 1
ATOM 5270 C CA . SER A 1 630 ? 24.042 2.417 -51.629 1.00 85.81 630 SER A CA 1
ATOM 5271 C C . SER A 1 630 ? 24.380 0.955 -51.308 1.00 85.81 630 SER A C 1
ATOM 5273 O O . SER A 1 630 ? 23.479 0.181 -50.980 1.00 85.81 630 SER A O 1
ATOM 5275 N N . LYS A 1 631 ? 25.667 0.569 -51.333 1.00 87.19 631 LYS A N 1
ATOM 5276 C CA . LYS A 1 631 ? 26.124 -0.765 -50.891 1.00 87.19 631 LYS A CA 1
ATOM 5277 C C . LYS A 1 631 ? 25.841 -0.988 -49.406 1.00 87.19 631 LYS A C 1
ATOM 5279 O O . LYS A 1 631 ? 25.295 -2.027 -49.047 1.00 87.19 631 LYS A O 1
ATOM 5284 N N . ILE A 1 632 ? 26.154 -0.009 -48.557 1.00 87.38 632 ILE A N 1
ATOM 5285 C CA . ILE A 1 632 ? 25.915 -0.083 -47.108 1.00 87.38 632 ILE A CA 1
ATOM 5286 C C . ILE A 1 632 ? 24.416 -0.258 -46.812 1.00 87.38 632 ILE A C 1
ATOM 5288 O O . ILE A 1 632 ? 24.032 -1.133 -46.037 1.00 87.38 632 ILE A O 1
ATOM 5292 N N . ILE A 1 633 ? 23.545 0.498 -47.484 1.00 87.50 633 ILE A N 1
ATOM 5293 C CA . ILE A 1 633 ? 22.086 0.356 -47.349 1.00 87.50 633 ILE A CA 1
ATOM 5294 C C . ILE A 1 633 ? 21.616 -1.022 -47.836 1.00 87.50 633 ILE A C 1
ATOM 5296 O O . ILE A 1 633 ? 20.769 -1.637 -47.185 1.00 87.50 633 ILE A O 1
ATOM 5300 N N . ALA A 1 634 ? 22.189 -1.551 -48.924 1.00 88.00 634 ALA A N 1
ATOM 5301 C CA . ALA A 1 634 ? 21.892 -2.900 -49.407 1.00 88.00 634 ALA A CA 1
ATOM 5302 C C . ALA A 1 634 ? 22.236 -3.991 -48.373 1.00 88.00 634 ALA A C 1
ATOM 5304 O O . ALA A 1 634 ? 21.440 -4.910 -48.175 1.00 88.00 634 ALA A O 1
ATOM 5305 N N . MET A 1 635 ? 23.355 -3.859 -47.648 1.00 90.31 635 MET A N 1
ATOM 5306 C CA . MET A 1 635 ? 23.749 -4.795 -46.580 1.00 90.31 635 MET A CA 1
ATOM 5307 C C . MET A 1 635 ? 22.723 -4.861 -45.433 1.00 90.31 635 MET A C 1
ATOM 5309 O O . MET A 1 635 ? 22.555 -5.918 -44.824 1.00 90.31 635 MET A O 1
ATOM 5313 N N . TYR A 1 636 ? 21.994 -3.772 -45.169 1.00 91.06 636 TYR A N 1
ATOM 5314 C CA . TYR A 1 636 ? 20.963 -3.709 -44.126 1.00 91.06 636 TYR A CA 1
ATOM 5315 C C . TYR A 1 636 ? 19.552 -4.135 -44.576 1.00 91.06 636 TYR A C 1
ATOM 5317 O O . TYR A 1 636 ? 18.686 -4.295 -43.717 1.00 91.06 636 TYR A O 1
ATOM 5325 N N . GLN A 1 637 ? 19.287 -4.376 -45.869 1.00 87.31 637 GLN A N 1
ATOM 5326 C CA . GLN A 1 637 ? 17.923 -4.643 -46.378 1.00 87.31 637 GLN A CA 1
ATOM 5327 C C . GLN A 1 637 ? 17.210 -5.836 -45.715 1.00 87.31 637 GLN A C 1
ATOM 5329 O O . GLN A 1 637 ? 15.985 -5.827 -45.591 1.00 87.31 637 GLN A O 1
ATOM 5334 N N . ASN A 1 638 ? 17.962 -6.850 -45.279 1.00 87.00 638 ASN A N 1
ATOM 5335 C CA . ASN A 1 638 ? 17.420 -8.052 -44.636 1.00 87.00 638 ASN A CA 1
ATOM 5336 C C . ASN A 1 638 ? 17.446 -8.003 -43.094 1.00 87.00 638 ASN A C 1
ATOM 5338 O O . ASN A 1 638 ? 16.901 -8.903 -42.451 1.00 87.00 638 ASN A O 1
ATOM 5342 N N . ILE A 1 639 ? 18.052 -6.972 -42.492 1.00 92.44 639 ILE A N 1
ATOM 5343 C CA . ILE A 1 639 ? 18.223 -6.850 -41.038 1.00 92.44 639 ILE A CA 1
ATOM 5344 C C . ILE A 1 639 ? 16.967 -6.228 -40.416 1.00 92.44 639 ILE A C 1
ATOM 5346 O O . ILE A 1 639 ? 16.642 -5.061 -40.630 1.00 92.44 639 ILE A O 1
ATOM 5350 N N . LYS A 1 640 ? 16.243 -7.022 -39.619 1.00 93.75 640 LYS A N 1
ATOM 5351 C CA . LYS A 1 640 ? 14.986 -6.606 -38.968 1.00 93.75 640 LYS A CA 1
ATOM 5352 C C . LYS A 1 640 ? 15.213 -6.036 -37.568 1.00 93.75 640 LYS A C 1
ATOM 5354 O O . LYS A 1 640 ? 14.434 -5.182 -37.134 1.00 93.75 640 LYS A O 1
ATOM 5359 N N . HIS A 1 641 ? 16.260 -6.494 -36.885 1.00 96.75 641 HIS A N 1
ATOM 5360 C CA . HIS A 1 641 ? 16.602 -6.152 -35.506 1.00 96.75 641 HIS A CA 1
ATOM 5361 C C . HIS A 1 641 ? 18.045 -5.637 -35.374 1.00 96.75 641 HIS A C 1
ATOM 5363 O O . HIS A 1 641 ? 18.892 -5.920 -36.214 1.00 96.75 641 HIS A O 1
ATOM 5369 N N . GLY A 1 642 ? 18.325 -4.890 -34.307 1.00 96.94 642 GLY A N 1
ATOM 5370 C CA . GLY A 1 642 ? 19.682 -4.556 -33.877 1.00 96.94 642 GLY A CA 1
ATOM 5371 C C . GLY A 1 642 ? 19.757 -4.286 -32.373 1.00 96.94 642 GLY A C 1
ATOM 5372 O O . GLY A 1 642 ? 18.735 -4.149 -31.695 1.00 96.94 642 GLY A O 1
ATOM 5373 N N . PHE A 1 643 ? 20.969 -4.170 -31.842 1.00 97.81 643 PHE A N 1
ATOM 5374 C CA . PHE A 1 643 ? 21.250 -3.831 -30.448 1.00 97.81 643 PHE A CA 1
ATOM 5375 C C . PHE A 1 643 ? 21.902 -2.451 -30.356 1.00 97.81 643 PHE A C 1
ATOM 5377 O O . PHE A 1 643 ? 22.838 -2.155 -31.092 1.00 97.81 643 PHE A O 1
ATOM 5384 N N . LEU A 1 644 ? 21.415 -1.614 -29.441 1.00 97.38 644 LEU A N 1
ATOM 5385 C CA . LEU A 1 644 ? 21.946 -0.285 -29.151 1.00 97.38 644 LEU A CA 1
ATOM 5386 C C . LEU A 1 644 ? 22.448 -0.248 -27.711 1.00 97.38 644 LEU A C 1
ATOM 5388 O O . LEU A 1 644 ? 21.641 -0.197 -26.783 1.00 97.38 644 LEU A O 1
ATOM 5392 N N . ILE A 1 645 ? 23.768 -0.254 -27.551 1.00 96.94 645 ILE A N 1
ATOM 5393 C CA . ILE A 1 645 ? 24.457 -0.118 -26.264 1.00 96.94 645 ILE A CA 1
ATOM 5394 C C . ILE A 1 645 ? 24.823 1.355 -26.086 1.00 96.94 645 ILE A C 1
ATOM 5396 O O . ILE A 1 645 ? 25.291 1.979 -27.038 1.00 96.94 645 ILE A O 1
ATOM 5400 N N . VAL A 1 646 ? 24.616 1.934 -24.901 1.00 93.12 646 VAL A N 1
ATOM 5401 C CA . VAL A 1 646 ? 24.948 3.348 -24.649 1.00 93.12 646 VAL A CA 1
ATOM 5402 C C . VAL A 1 646 ? 26.010 3.453 -23.565 1.00 93.12 646 VAL A C 1
ATOM 5404 O O . VAL A 1 646 ? 25.737 3.152 -22.407 1.00 93.12 646 VAL A O 1
ATOM 5407 N N . CYS A 1 647 ? 27.207 3.896 -23.944 1.00 92.69 647 CYS A N 1
ATOM 5408 C CA . CYS A 1 647 ? 28.410 3.817 -23.115 1.00 92.69 647 CYS A CA 1
ATOM 5409 C C . CYS A 1 647 ? 28.842 5.189 -22.574 1.00 92.69 647 CYS A C 1
ATOM 5411 O O . CYS A 1 647 ? 28.656 6.218 -23.236 1.00 92.69 647 CYS A O 1
ATOM 5413 N N . HIS A 1 648 ? 29.424 5.199 -21.371 1.00 90.31 648 HIS A N 1
ATOM 5414 C CA . HIS A 1 648 ? 30.030 6.370 -20.729 1.00 90.31 648 HIS A CA 1
ATOM 5415 C C . HIS A 1 648 ? 31.098 5.935 -19.710 1.00 90.31 648 HIS A C 1
ATOM 5417 O O . HIS A 1 648 ? 30.794 5.702 -18.540 1.00 90.31 648 HIS A O 1
ATOM 5423 N N . ASN A 1 649 ? 32.353 5.876 -20.152 1.00 89.50 649 ASN A N 1
ATOM 5424 C CA . ASN A 1 649 ? 33.472 5.229 -19.459 1.00 89.50 649 ASN A CA 1
ATOM 5425 C C . ASN A 1 649 ? 33.174 3.755 -19.114 1.00 89.50 649 ASN A C 1
ATOM 5427 O O . ASN A 1 649 ? 33.062 3.375 -17.950 1.00 89.50 649 ASN A O 1
ATOM 5431 N N . SER A 1 650 ? 32.974 2.954 -20.164 1.00 91.00 650 SER A N 1
ATOM 5432 C CA . SER A 1 650 ? 32.442 1.587 -20.100 1.00 91.00 650 SER A CA 1
ATOM 5433 C C . SER A 1 650 ? 33.474 0.500 -20.439 1.00 91.00 650 SER A C 1
ATOM 5435 O O . SER A 1 650 ? 33.091 -0.664 -20.575 1.00 91.00 650 SER A O 1
ATOM 5437 N N . SER A 1 651 ? 34.759 0.841 -20.611 1.00 91.44 651 SER A N 1
ATOM 5438 C CA . SER A 1 651 ? 35.810 -0.100 -21.039 1.00 91.44 651 SER A CA 1
ATOM 5439 C C . SER A 1 651 ? 35.920 -1.358 -20.163 1.00 91.44 651 SER A C 1
ATOM 5441 O O . SER A 1 651 ? 36.096 -2.451 -20.699 1.00 91.44 651 SER A O 1
ATOM 5443 N N . ASP A 1 652 ? 35.714 -1.235 -18.850 1.00 88.25 652 ASP A N 1
ATOM 5444 C CA . ASP A 1 652 ? 35.790 -2.350 -17.893 1.00 88.25 652 ASP A CA 1
ATOM 5445 C C . ASP A 1 652 ? 34.590 -3.325 -17.945 1.00 88.25 652 ASP A C 1
ATOM 5447 O O . ASP A 1 652 ? 34.700 -4.458 -17.474 1.00 88.25 652 ASP A O 1
ATOM 5451 N N . VAL A 1 653 ? 33.434 -2.910 -18.489 1.00 88.81 653 VAL A N 1
ATOM 5452 C CA . VAL A 1 653 ? 32.177 -3.701 -18.473 1.00 88.81 653 VAL A CA 1
ATOM 5453 C C . VAL A 1 653 ? 31.726 -4.173 -19.856 1.00 88.81 653 VAL A C 1
ATOM 5455 O O . VAL A 1 653 ? 31.235 -5.296 -19.999 1.00 88.81 653 VAL A O 1
ATOM 5458 N N . LEU A 1 654 ? 31.961 -3.362 -20.892 1.00 93.62 654 LEU A N 1
ATOM 5459 C CA . LEU A 1 654 ? 31.558 -3.637 -22.272 1.00 93.62 654 LEU A CA 1
ATOM 5460 C C . LEU A 1 654 ? 32.057 -4.993 -22.833 1.00 93.62 654 LEU A C 1
ATOM 5462 O O . LEU A 1 654 ? 31.283 -5.626 -23.556 1.00 93.62 654 LEU A O 1
ATOM 5466 N N . PRO A 1 655 ? 33.273 -5.501 -22.519 1.00 95.88 655 PRO A N 1
ATOM 5467 C CA . PRO A 1 655 ? 33.753 -6.784 -23.041 1.00 95.88 655 PRO A CA 1
ATOM 5468 C C . PRO A 1 655 ? 32.824 -7.974 -22.759 1.00 95.88 655 PRO A C 1
ATOM 5470 O O . PRO A 1 655 ? 32.576 -8.775 -23.658 1.00 95.88 655 PRO A O 1
ATOM 5473 N N . ALA A 1 656 ? 32.266 -8.074 -21.546 1.00 93.69 656 ALA A N 1
ATOM 5474 C CA . ALA A 1 656 ? 31.370 -9.174 -21.175 1.00 93.69 656 ALA A CA 1
ATOM 5475 C C . ALA A 1 656 ? 30.023 -9.087 -21.917 1.00 93.69 656 ALA A C 1
ATOM 5477 O O . ALA A 1 656 ? 29.502 -10.092 -22.400 1.00 93.69 656 ALA A O 1
ATOM 5478 N N . THR A 1 657 ? 29.499 -7.870 -22.072 1.00 95.38 657 THR A N 1
ATOM 5479 C CA . THR A 1 657 ? 28.287 -7.581 -22.849 1.00 95.38 657 THR A CA 1
ATOM 5480 C C . THR A 1 657 ? 28.470 -7.955 -24.326 1.00 95.38 657 THR A C 1
ATOM 5482 O O . THR A 1 657 ? 27.602 -8.610 -24.908 1.00 95.38 657 THR A O 1
ATOM 5485 N N . LEU A 1 658 ? 29.620 -7.626 -24.931 1.00 97.06 658 LEU A N 1
ATOM 5486 C CA . LEU A 1 658 ? 29.944 -8.014 -26.311 1.00 97.06 658 LEU A CA 1
ATOM 5487 C C . LEU A 1 658 ? 30.137 -9.530 -26.475 1.00 97.06 658 LEU A C 1
ATOM 5489 O O . LEU A 1 658 ? 29.634 -10.094 -27.448 1.00 97.06 658 LEU A O 1
ATOM 5493 N N . GLU A 1 659 ? 30.803 -10.209 -25.534 1.00 95.31 659 GLU A N 1
ATOM 5494 C CA . GLU A 1 659 ? 30.973 -11.671 -25.576 1.00 95.31 659 GLU A CA 1
ATOM 5495 C C . GLU A 1 659 ? 29.640 -12.431 -25.439 1.00 95.31 659 GLU A C 1
ATOM 5497 O O . GLU A 1 659 ? 29.479 -13.501 -26.027 1.00 95.31 659 GLU A O 1
ATOM 5502 N N . CYS A 1 660 ? 28.653 -11.875 -24.728 1.00 94.56 660 CYS A N 1
ATOM 5503 C CA . CYS A 1 660 ? 27.289 -12.409 -24.707 1.00 94.56 660 CYS A CA 1
ATOM 5504 C C . CYS A 1 660 ? 26.531 -12.145 -26.021 1.00 94.56 660 CYS A C 1
ATOM 5506 O O . CYS A 1 660 ? 25.931 -13.066 -26.575 1.00 94.56 660 CYS A O 1
ATOM 5508 N N . LEU A 1 661 ? 26.566 -10.913 -26.546 1.00 96.00 661 LEU A N 1
ATOM 5509 C CA . LEU A 1 661 ? 25.830 -10.541 -27.763 1.00 96.00 661 LEU A CA 1
ATOM 5510 C C . LEU A 1 661 ? 26.316 -11.286 -29.012 1.00 96.00 661 LEU A C 1
ATOM 5512 O O . LEU A 1 661 ? 25.498 -11.768 -29.793 1.00 96.00 661 LEU A O 1
ATOM 5516 N N . LEU A 1 662 ? 27.630 -11.434 -29.191 1.00 96.81 662 LEU A N 1
ATOM 5517 C CA . LEU A 1 662 ? 28.218 -12.070 -30.378 1.00 96.81 662 LEU A CA 1
ATOM 5518 C C . LEU A 1 662 ? 27.985 -13.593 -30.467 1.00 96.81 662 LEU A C 1
ATOM 5520 O O . LEU A 1 662 ? 28.423 -14.225 -31.425 1.00 96.81 662 LEU A O 1
ATOM 5524 N N . LYS A 1 663 ? 27.278 -14.189 -29.498 1.00 95.00 663 LYS A N 1
ATOM 5525 C CA . LYS A 1 663 ? 26.754 -15.566 -29.574 1.00 95.00 663 LYS A CA 1
ATOM 5526 C C . LYS A 1 663 ? 25.366 -15.656 -30.213 1.00 95.00 663 LYS A C 1
ATOM 5528 O O . LYS A 1 663 ? 24.986 -16.725 -30.677 1.00 95.00 663 LYS A O 1
ATOM 5533 N N . ILE A 1 664 ? 24.606 -14.558 -30.201 1.00 95.31 664 ILE A N 1
ATOM 5534 C CA . ILE A 1 664 ? 23.197 -14.498 -30.633 1.00 95.31 664 ILE A CA 1
ATOM 5535 C C . ILE A 1 664 ? 22.961 -13.527 -31.799 1.00 95.31 664 ILE A C 1
ATOM 5537 O O . ILE A 1 664 ? 21.881 -13.523 -32.385 1.00 95.31 664 ILE A O 1
ATOM 5541 N N . THR A 1 665 ? 23.939 -12.683 -32.138 1.00 95.25 665 THR A N 1
ATOM 5542 C CA . THR A 1 665 ? 23.852 -11.730 -33.250 1.00 95.25 665 THR A CA 1
ATOM 5543 C C . THR A 1 665 ? 25.218 -11.461 -33.887 1.00 95.25 665 THR A C 1
ATOM 5545 O O . THR A 1 665 ? 26.259 -11.848 -33.359 1.00 95.25 665 THR A O 1
ATOM 5548 N N . ILE A 1 666 ? 25.207 -10.791 -35.039 1.00 95.81 666 ILE A N 1
ATOM 5549 C CA . ILE A 1 666 ? 26.394 -10.451 -35.835 1.00 95.81 666 ILE A CA 1
ATOM 5550 C C . ILE A 1 666 ? 26.897 -9.023 -35.542 1.00 95.81 666 ILE A C 1
ATOM 5552 O O . ILE A 1 666 ? 26.084 -8.162 -35.199 1.00 95.81 666 ILE A O 1
ATOM 5556 N N . PRO A 1 667 ? 28.198 -8.720 -35.749 1.00 96.38 667 PRO A N 1
ATOM 5557 C CA . PRO A 1 667 ? 28.778 -7.391 -35.521 1.00 96.38 667 PRO A CA 1
ATOM 5558 C C . PRO A 1 667 ? 27.971 -6.219 -36.105 1.00 96.38 667 PRO A C 1
ATOM 5560 O O . PRO A 1 667 ? 27.671 -5.273 -35.386 1.00 96.38 667 PRO A O 1
ATOM 5563 N N . MET A 1 668 ? 27.525 -6.316 -37.363 1.00 94.12 668 MET A N 1
ATOM 5564 C CA . MET A 1 668 ? 26.779 -5.262 -38.075 1.00 94.12 668 MET A CA 1
ATOM 5565 C C . MET A 1 668 ? 25.388 -4.955 -37.481 1.00 94.12 668 MET A C 1
ATOM 5567 O O . MET A 1 668 ? 24.794 -3.925 -37.809 1.00 94.12 668 MET A O 1
ATOM 5571 N N . CYS A 1 669 ? 24.870 -5.814 -36.596 1.00 95.56 669 CYS A N 1
ATOM 5572 C CA . CYS A 1 669 ? 23.641 -5.571 -35.838 1.00 95.56 669 CYS A CA 1
ATOM 5573 C C . CYS A 1 669 ? 23.884 -4.855 -34.496 1.00 95.56 669 CYS A C 1
ATOM 5575 O O . CYS A 1 669 ? 22.910 -4.531 -33.815 1.00 95.56 669 CYS A O 1
ATOM 5577 N N . ILE A 1 670 ? 25.136 -4.614 -34.089 1.00 97.31 670 ILE A N 1
ATOM 5578 C CA . ILE A 1 670 ? 25.494 -3.988 -32.809 1.00 97.31 670 ILE A CA 1
ATOM 5579 C C . ILE A 1 670 ? 25.957 -2.544 -33.046 1.00 97.31 670 ILE A C 1
ATOM 5581 O O . ILE A 1 670 ? 26.899 -2.284 -33.794 1.00 97.31 670 ILE A O 1
ATOM 5585 N N . PHE A 1 671 ? 25.308 -1.610 -32.354 1.00 96.62 671 PHE A N 1
ATOM 5586 C CA . PHE A 1 671 ? 25.567 -0.176 -32.408 1.00 96.62 671 PHE A CA 1
ATOM 5587 C C . PHE A 1 671 ? 25.983 0.331 -31.024 1.00 96.62 671 PHE A C 1
ATOM 5589 O O . PHE A 1 671 ? 25.224 0.218 -30.058 1.00 96.62 671 PHE A O 1
ATOM 5596 N N . ILE A 1 672 ? 27.176 0.915 -30.931 1.00 96.25 672 ILE A N 1
ATOM 5597 C CA . ILE A 1 672 ? 27.696 1.550 -29.719 1.00 96.25 672 ILE A CA 1
ATOM 5598 C C . ILE A 1 672 ? 27.458 3.054 -29.815 1.00 96.25 672 ILE A C 1
ATOM 5600 O O . ILE A 1 672 ? 27.979 3.719 -30.707 1.00 96.25 672 ILE A O 1
ATOM 5604 N N . ALA A 1 673 ? 26.686 3.590 -28.877 1.00 94.88 673 ALA A N 1
ATOM 5605 C CA . ALA A 1 673 ? 26.455 5.014 -28.699 1.00 94.88 673 ALA A CA 1
ATOM 5606 C C . ALA A 1 673 ? 27.300 5.536 -27.529 1.00 94.88 673 ALA A C 1
ATOM 5608 O O . ALA A 1 673 ? 26.854 5.559 -26.381 1.00 94.88 673 ALA A O 1
ATOM 5609 N N . GLU A 1 674 ? 28.524 5.965 -27.817 1.00 92.12 674 GLU A N 1
ATOM 5610 C CA . GLU A 1 674 ? 29.365 6.675 -26.855 1.00 92.12 674 GLU A CA 1
ATOM 5611 C C . GLU A 1 674 ? 28.759 8.062 -26.565 1.00 92.12 674 GLU A C 1
ATOM 5613 O O . GLU A 1 674 ? 28.318 8.759 -27.486 1.00 92.12 674 GLU A O 1
ATOM 5618 N N . ASN A 1 675 ? 28.726 8.475 -25.291 1.00 90.06 675 ASN A N 1
ATOM 5619 C CA . ASN A 1 675 ? 28.344 9.837 -24.917 1.00 90.06 675 ASN A CA 1
ATOM 5620 C C . ASN A 1 675 ? 29.296 10.476 -23.889 1.00 90.06 675 ASN A C 1
ATOM 5622 O O . ASN A 1 675 ? 29.209 10.231 -22.687 1.00 90.06 675 ASN A O 1
ATOM 5626 N N . GLY A 1 676 ? 30.152 11.390 -24.349 1.00 78.94 676 GLY A N 1
ATOM 5627 C CA . GLY A 1 676 ? 30.880 12.323 -23.482 1.00 78.94 676 GLY A CA 1
ATOM 5628 C C . GLY A 1 676 ? 31.916 11.722 -22.518 1.00 78.94 676 GLY A C 1
ATOM 5629 O O . GLY A 1 676 ? 32.215 12.364 -21.512 1.00 78.94 676 GLY A O 1
ATOM 5630 N N . SER A 1 677 ? 32.459 10.532 -22.788 1.00 84.06 677 SER A N 1
ATOM 5631 C CA . SER A 1 677 ? 33.649 10.004 -22.092 1.00 84.06 677 SER A CA 1
ATOM 5632 C C . SER A 1 677 ? 34.897 10.849 -22.398 1.00 84.06 677 SER A C 1
ATOM 5634 O O . SER A 1 677 ? 34.911 11.650 -23.338 1.00 84.06 677 SER A O 1
ATOM 5636 N N . ASN A 1 678 ? 35.968 10.667 -21.623 1.00 88.25 678 ASN A N 1
ATOM 5637 C CA . ASN A 1 678 ? 37.259 11.313 -21.894 1.00 88.25 678 ASN A CA 1
ATOM 5638 C C . ASN A 1 678 ? 37.983 10.674 -23.106 1.00 88.25 678 ASN A C 1
ATOM 5640 O O . ASN A 1 678 ? 37.677 9.546 -23.484 1.00 88.25 678 ASN A O 1
ATOM 5644 N N . SER A 1 679 ? 38.942 11.374 -23.720 1.00 88.44 679 SER A N 1
ATOM 5645 C CA . SER A 1 679 ? 39.574 10.933 -24.979 1.00 88.44 679 SER A CA 1
ATOM 5646 C C . SER A 1 679 ? 40.346 9.610 -24.885 1.00 88.44 679 SER A C 1
ATOM 5648 O O . SER A 1 679 ? 40.298 8.823 -25.825 1.00 88.44 679 SER A O 1
ATOM 5650 N N . GLU A 1 680 ? 41.026 9.347 -23.765 1.00 90.88 680 GLU A N 1
ATOM 5651 C CA . GLU A 1 680 ? 41.754 8.089 -23.526 1.00 90.88 680 GLU A CA 1
ATOM 5652 C C . GLU A 1 680 ? 40.773 6.906 -23.474 1.00 90.88 680 GLU A C 1
ATOM 5654 O O . GLU A 1 680 ? 40.960 5.877 -24.116 1.00 90.88 680 GLU A O 1
ATOM 5659 N N . GLU A 1 681 ? 39.664 7.098 -22.767 1.00 91.75 681 GLU A N 1
ATOM 5660 C CA . GLU A 1 681 ? 38.590 6.120 -22.628 1.00 91.75 681 GLU A CA 1
ATOM 5661 C C . GLU A 1 681 ? 37.814 5.892 -23.937 1.00 91.75 681 GLU A C 1
ATOM 5663 O O . GLU A 1 681 ? 37.456 4.757 -24.257 1.00 91.75 681 GLU A O 1
ATOM 5668 N N . LYS A 1 682 ? 37.618 6.939 -24.756 1.00 90.25 682 LYS A N 1
ATOM 5669 C CA . LYS A 1 682 ? 37.058 6.788 -26.111 1.00 90.25 682 LYS A CA 1
ATOM 5670 C C . LYS A 1 682 ? 37.959 5.951 -27.024 1.00 90.25 682 LYS A C 1
ATOM 5672 O O . LYS A 1 682 ? 37.415 5.259 -27.884 1.00 90.25 682 LYS A O 1
ATOM 5677 N N . GLN A 1 683 ? 39.283 5.998 -26.842 1.00 91.88 683 GLN A N 1
ATOM 5678 C CA . GLN A 1 683 ? 40.217 5.134 -27.567 1.00 91.88 683 GLN A CA 1
ATOM 5679 C C . GLN A 1 683 ? 40.111 3.686 -27.071 1.00 91.88 683 GLN A C 1
ATOM 5681 O O . GLN A 1 683 ? 39.807 2.810 -27.875 1.00 91.88 683 GLN A O 1
ATOM 5686 N N . LYS A 1 684 ? 40.207 3.446 -25.752 1.00 93.94 684 LYS A N 1
ATOM 5687 C CA . LYS A 1 684 ? 40.056 2.101 -25.155 1.00 93.94 684 LYS A CA 1
ATOM 5688 C C . LYS A 1 684 ? 38.775 1.397 -25.604 1.00 93.94 684 LYS A C 1
ATOM 5690 O O . LYS A 1 684 ? 38.809 0.228 -25.981 1.00 93.94 684 LYS A O 1
ATOM 5695 N N . MET A 1 685 ? 37.640 2.102 -25.600 1.00 93.12 685 MET A N 1
ATOM 5696 C CA . MET A 1 685 ? 36.375 1.533 -26.072 1.00 93.12 685 MET A CA 1
ATOM 5697 C C . MET A 1 685 ? 36.391 1.219 -27.577 1.00 93.12 685 MET A C 1
ATOM 5699 O O . MET A 1 685 ? 35.836 0.193 -27.965 1.00 93.12 685 MET A O 1
ATOM 5703 N N . LYS A 1 686 ? 37.053 2.025 -28.423 1.00 92.38 686 LYS A N 1
ATOM 5704 C CA . LYS A 1 686 ? 37.217 1.702 -29.852 1.00 92.38 686 LYS A CA 1
ATOM 5705 C C . LYS A 1 686 ? 38.116 0.480 -30.054 1.00 92.38 686 LYS A C 1
ATOM 5707 O O . LYS A 1 686 ? 37.738 -0.410 -30.811 1.00 92.38 686 LYS A O 1
ATOM 5712 N N . ASP A 1 687 ? 39.225 0.388 -29.322 1.00 94.88 687 ASP A N 1
ATOM 5713 C CA . ASP A 1 687 ? 40.158 -0.745 -29.380 1.00 94.88 687 ASP A CA 1
ATOM 5714 C C . ASP A 1 687 ? 39.469 -2.063 -28.973 1.00 94.88 687 ASP A C 1
ATOM 5716 O O . ASP A 1 687 ? 39.633 -3.089 -29.635 1.00 94.88 687 ASP A O 1
ATOM 5720 N N . ILE A 1 688 ? 38.628 -2.031 -27.929 1.00 95.94 688 ILE A N 1
ATOM 5721 C CA . ILE A 1 688 ? 37.777 -3.159 -27.509 1.00 95.94 688 ILE A CA 1
ATOM 5722 C C . ILE A 1 688 ? 36.789 -3.542 -28.621 1.00 95.94 688 ILE A C 1
ATOM 5724 O O . ILE A 1 688 ? 36.671 -4.718 -28.974 1.00 95.94 688 ILE A O 1
ATOM 5728 N N . VAL A 1 689 ? 36.080 -2.565 -29.190 1.00 95.44 689 VAL A N 1
ATOM 5729 C CA . VAL A 1 689 ? 35.068 -2.780 -30.239 1.00 95.44 689 VAL A CA 1
ATOM 5730 C C . VAL A 1 689 ? 35.686 -3.364 -31.517 1.00 95.44 689 VAL A C 1
ATOM 5732 O O . VAL A 1 689 ? 35.124 -4.296 -32.108 1.00 95.44 689 VAL A O 1
ATOM 5735 N N . ASP A 1 690 ? 36.871 -2.896 -31.908 1.00 95.25 690 ASP A N 1
ATOM 5736 C CA . ASP A 1 690 ? 37.623 -3.433 -33.043 1.00 95.25 690 ASP A CA 1
ATOM 5737 C C . ASP A 1 690 ? 38.199 -4.823 -32.740 1.00 95.25 690 ASP A C 1
ATOM 5739 O O . ASP A 1 690 ? 38.107 -5.711 -33.589 1.00 95.25 690 ASP A O 1
ATOM 5743 N N . HIS A 1 691 ? 38.717 -5.067 -31.528 1.00 96.31 691 HIS A N 1
ATOM 5744 C CA . HIS A 1 691 ? 39.169 -6.396 -31.104 1.00 96.31 691 HIS A CA 1
ATOM 5745 C C . HIS A 1 691 ? 38.047 -7.436 -31.219 1.00 96.31 691 HIS A C 1
ATOM 5747 O O . HIS A 1 691 ? 38.236 -8.474 -31.855 1.00 96.31 691 HIS A O 1
ATOM 5753 N N . TYR A 1 692 ? 36.866 -7.160 -30.655 1.00 97.06 692 TYR A N 1
ATOM 5754 C CA . TYR A 1 692 ? 35.733 -8.090 -30.709 1.00 97.06 692 TYR A CA 1
ATOM 5755 C C . TYR A 1 692 ? 35.198 -8.285 -32.136 1.00 97.06 692 TYR A C 1
ATOM 5757 O O . TYR A 1 692 ? 34.892 -9.416 -32.521 1.00 97.06 692 TYR A O 1
ATOM 5765 N N . SER A 1 693 ? 35.166 -7.228 -32.955 1.00 95.88 693 SER A N 1
ATOM 5766 C CA . SER A 1 693 ? 34.774 -7.329 -34.370 1.00 95.88 693 SER A CA 1
ATOM 5767 C C . SER A 1 693 ? 35.749 -8.189 -35.186 1.00 95.88 693 SER A C 1
ATOM 5769 O O . SER A 1 693 ? 35.329 -9.073 -35.937 1.00 95.88 693 SER A O 1
ATOM 5771 N N . ASN A 1 694 ? 37.057 -7.983 -35.007 1.00 95.00 694 ASN A N 1
ATOM 5772 C CA . ASN A 1 694 ? 38.099 -8.746 -35.693 1.00 95.00 694 ASN A CA 1
ATOM 5773 C C . ASN A 1 694 ? 38.157 -10.205 -35.205 1.00 95.00 694 ASN A C 1
ATOM 5775 O O . ASN A 1 694 ? 38.276 -11.115 -36.027 1.00 95.00 694 ASN A O 1
ATOM 5779 N N . ARG A 1 695 ? 37.981 -10.451 -33.897 1.00 96.00 695 ARG A N 1
ATOM 5780 C CA . ARG A 1 695 ? 37.843 -11.800 -33.317 1.00 96.00 695 ARG A CA 1
ATOM 5781 C C . ARG A 1 695 ? 36.651 -12.544 -33.924 1.00 96.00 695 ARG A C 1
ATOM 5783 O O . ARG A 1 695 ? 36.806 -13.707 -34.282 1.00 96.00 695 ARG A O 1
ATOM 5790 N N . PHE A 1 696 ? 35.502 -11.881 -34.104 1.00 96.31 696 PHE A N 1
ATOM 5791 C CA . PHE A 1 696 ? 34.330 -12.487 -34.747 1.00 96.31 696 PHE A CA 1
ATOM 5792 C C . PHE A 1 696 ? 34.574 -12.828 -36.224 1.00 96.31 696 PHE A C 1
ATOM 5794 O O . PHE A 1 696 ? 34.222 -13.923 -36.655 1.00 96.31 696 PHE A O 1
ATOM 5801 N N . ARG A 1 697 ? 35.207 -11.929 -36.994 1.00 94.81 697 ARG A N 1
ATOM 5802 C CA . ARG A 1 697 ? 35.596 -12.188 -38.396 1.00 94.81 697 ARG A CA 1
ATOM 5803 C C . ARG A 1 697 ? 36.545 -13.380 -38.521 1.00 94.81 697 ARG A C 1
ATOM 5805 O O . ARG A 1 697 ? 36.364 -14.211 -39.403 1.00 94.81 697 ARG A O 1
ATOM 5812 N N . TYR A 1 698 ? 37.524 -13.486 -37.622 1.00 93.94 698 TYR A N 1
ATOM 5813 C CA . TYR A 1 698 ? 38.473 -14.599 -37.602 1.00 93.94 698 TYR A CA 1
ATOM 5814 C C . TYR A 1 698 ? 37.794 -15.944 -37.292 1.00 93.94 698 TYR A C 1
ATOM 5816 O O . TYR A 1 698 ? 38.118 -16.951 -37.918 1.00 93.94 698 TYR A O 1
ATOM 5824 N N . THR A 1 699 ? 36.824 -15.976 -36.368 1.00 94.62 699 THR A N 1
ATOM 5825 C CA . THR A 1 699 ? 36.069 -17.204 -36.056 1.00 94.62 699 THR A CA 1
ATOM 5826 C C . THR A 1 699 ? 34.948 -17.520 -37.050 1.00 94.62 699 THR A C 1
ATOM 5828 O O . THR A 1 699 ? 34.516 -18.669 -37.110 1.00 94.62 699 THR A O 1
ATOM 5831 N N . HIS A 1 700 ? 34.518 -16.554 -37.870 1.00 95.38 700 HIS A N 1
ATOM 5832 C CA . HIS A 1 700 ? 33.490 -16.728 -38.901 1.00 95.38 700 HIS A CA 1
ATOM 5833 C C . HIS A 1 700 ? 33.966 -16.213 -40.277 1.00 95.38 700 HIS A C 1
ATOM 5835 O O . HIS A 1 700 ? 33.486 -15.175 -40.735 1.00 95.38 700 HIS A O 1
ATOM 5841 N N . PRO A 1 701 ? 34.854 -16.931 -40.997 1.00 92.12 701 PRO A N 1
ATOM 5842 C CA . PRO A 1 701 ? 35.409 -16.465 -42.278 1.00 92.12 701 PRO A CA 1
ATOM 5843 C C . PRO A 1 701 ? 34.390 -16.249 -43.413 1.00 92.12 701 PRO A C 1
ATOM 5845 O O . PRO A 1 701 ? 34.724 -15.658 -44.434 1.00 92.12 701 PRO A O 1
ATOM 5848 N N . SER A 1 702 ? 33.150 -16.724 -43.260 1.00 91.88 702 SER A N 1
ATOM 5849 C CA . SER A 1 702 ? 32.027 -16.458 -44.171 1.00 91.88 702 SER A CA 1
ATOM 5850 C C . SER A 1 702 ? 31.322 -15.114 -43.916 1.00 91.88 702 SER A C 1
ATOM 5852 O O . SER A 1 702 ? 30.423 -14.735 -44.670 1.00 91.88 702 SER A O 1
ATOM 5854 N N . TYR A 1 703 ? 31.695 -14.387 -42.858 1.00 92.69 703 TYR A N 1
ATOM 5855 C CA . TYR A 1 703 ? 31.071 -13.127 -42.468 1.00 92.69 703 TYR A CA 1
ATOM 5856 C C . TYR A 1 703 ? 31.649 -11.928 -43.239 1.00 92.69 703 TYR A C 1
ATOM 5858 O O . TYR A 1 703 ? 32.631 -11.307 -42.836 1.00 92.69 703 TYR A O 1
ATOM 5866 N N . ASN A 1 704 ? 30.964 -11.545 -44.317 1.00 87.25 704 ASN A N 1
ATOM 5867 C CA . ASN A 1 704 ? 31.301 -10.383 -45.153 1.00 87.25 704 ASN A CA 1
ATOM 5868 C C . ASN A 1 704 ? 30.578 -9.083 -44.724 1.00 87.25 704 ASN A C 1
ATOM 5870 O O . ASN A 1 704 ? 30.324 -8.208 -45.551 1.00 87.25 704 ASN A O 1
ATOM 5874 N N . GLY A 1 705 ? 30.184 -8.965 -43.451 1.00 89.44 705 GLY A N 1
ATOM 5875 C CA . GLY A 1 705 ? 29.476 -7.793 -42.920 1.00 89.44 705 GLY A CA 1
ATOM 5876 C C . GLY A 1 705 ? 30.396 -6.700 -42.356 1.00 89.44 705 GLY A C 1
ATOM 5877 O O . GLY A 1 705 ? 31.608 -6.882 -42.188 1.00 89.44 705 GLY A O 1
ATOM 5878 N N . LEU A 1 706 ? 29.803 -5.553 -42.010 1.00 92.00 706 LEU A N 1
ATOM 5879 C CA . LEU A 1 706 ? 30.494 -4.478 -41.287 1.00 92.00 706 LEU A CA 1
ATOM 5880 C C . LEU A 1 706 ? 30.938 -4.934 -39.881 1.00 92.00 706 LEU A C 1
ATOM 5882 O O . LEU A 1 706 ? 30.517 -5.984 -39.386 1.00 92.00 706 LEU A O 1
ATOM 5886 N N . ASN A 1 707 ? 31.808 -4.149 -39.246 1.00 94.69 707 ASN A N 1
ATOM 5887 C CA . ASN A 1 707 ? 32.169 -4.325 -37.835 1.00 94.69 707 ASN A CA 1
ATOM 5888 C C . ASN A 1 707 ? 30.996 -3.954 -36.906 1.00 94.69 707 ASN A C 1
ATOM 5890 O O . ASN A 1 707 ? 29.928 -3.547 -37.365 1.00 94.69 707 ASN A O 1
ATOM 5894 N N . ILE A 1 708 ? 31.204 -4.092 -35.594 1.00 95.94 708 ILE A N 1
ATOM 5895 C CA . ILE A 1 708 ? 30.388 -3.394 -34.595 1.00 95.94 708 ILE A CA 1
ATOM 5896 C C . ILE A 1 708 ? 30.535 -1.890 -34.847 1.00 95.94 708 ILE A C 1
ATOM 5898 O O . ILE A 1 708 ? 31.649 -1.388 -34.989 1.00 95.94 708 ILE A O 1
ATOM 5902 N N . ILE A 1 709 ? 29.415 -1.175 -34.904 1.00 94.94 709 ILE A N 1
ATOM 5903 C CA . ILE A 1 709 ? 29.385 0.224 -35.332 1.00 94.94 709 ILE A CA 1
ATOM 5904 C C . ILE A 1 709 ? 29.650 1.139 -34.139 1.00 94.94 709 ILE A C 1
ATOM 5906 O O . ILE A 1 709 ? 28.840 1.191 -33.210 1.00 94.94 709 ILE A O 1
ATOM 5910 N N . TYR A 1 710 ? 30.761 1.879 -34.164 1.00 94.38 710 TYR A N 1
ATOM 5911 C CA . TYR A 1 710 ? 31.115 2.816 -33.097 1.00 94.38 710 TYR A CA 1
ATOM 5912 C C . TYR A 1 710 ? 30.704 4.245 -33.457 1.00 94.38 710 TYR A C 1
ATOM 5914 O O . TYR A 1 710 ? 31.236 4.844 -34.392 1.00 94.38 710 TYR A O 1
ATOM 5922 N N . ALA A 1 711 ? 29.761 4.804 -32.700 1.00 93.38 711 ALA A N 1
ATOM 5923 C CA . ALA A 1 711 ? 29.273 6.162 -32.885 1.00 93.38 711 ALA A CA 1
ATOM 5924 C C . ALA A 1 711 ? 29.556 7.029 -31.650 1.00 93.38 711 ALA A C 1
ATOM 5926 O O . ALA A 1 711 ? 29.338 6.612 -30.512 1.00 93.38 711 ALA A O 1
ATOM 5927 N N . ASN A 1 712 ? 30.011 8.260 -31.879 1.00 91.62 712 ASN A N 1
ATOM 5928 C CA . ASN A 1 712 ? 30.561 9.146 -30.856 1.00 91.62 712 ASN A CA 1
ATOM 5929 C C . ASN A 1 712 ? 29.775 10.463 -30.775 1.00 91.62 712 ASN A C 1
ATOM 5931 O O . ASN A 1 712 ? 29.675 11.209 -31.753 1.00 91.62 712 ASN A O 1
ATOM 5935 N N . LEU A 1 713 ? 29.221 10.753 -29.593 1.00 90.25 713 LEU A N 1
ATOM 5936 C CA . LEU A 1 713 ? 28.592 12.031 -29.278 1.00 90.25 713 LEU A CA 1
ATOM 5937 C C . LEU A 1 713 ? 29.510 12.875 -28.378 1.00 90.25 713 LEU A C 1
ATOM 5939 O O . LEU A 1 713 ? 29.784 12.532 -27.224 1.00 90.25 713 LEU A O 1
ATOM 5943 N N . ASN A 1 714 ? 29.890 14.059 -28.863 1.00 81.56 714 ASN A N 1
ATOM 5944 C CA . ASN A 1 714 ? 30.680 15.053 -28.120 1.00 81.56 714 ASN A CA 1
ATOM 5945 C C . ASN A 1 714 ? 29.867 15.813 -27.041 1.00 81.56 714 ASN A C 1
ATOM 5947 O O . ASN A 1 714 ? 30.163 16.955 -26.701 1.00 81.56 714 ASN A O 1
ATOM 5951 N N . GLU A 1 715 ? 28.831 15.178 -26.486 1.00 85.00 715 GLU A N 1
ATOM 5952 C CA . GLU A 1 715 ? 27.974 15.703 -25.424 1.00 85.00 715 GLU A CA 1
ATOM 5953 C C . GLU A 1 715 ? 27.531 14.562 -24.490 1.00 85.00 715 GLU A C 1
ATOM 5955 O O . GLU A 1 715 ? 26.965 13.565 -24.937 1.00 85.00 715 GLU A O 1
ATOM 5960 N N . GLY A 1 716 ? 27.738 14.721 -23.179 1.00 85.00 716 GLY A N 1
ATOM 5961 C CA . GLY A 1 716 ? 27.319 13.743 -22.168 1.00 85.00 716 GLY A CA 1
ATOM 5962 C C . GLY A 1 716 ? 25.801 13.714 -21.950 1.00 85.00 716 GLY A C 1
ATOM 5963 O O . GLY A 1 716 ? 25.282 14.348 -21.028 1.00 85.00 716 GLY A O 1
ATOM 5964 N N . SER A 1 717 ? 25.069 12.976 -22.789 1.00 88.62 717 SER A N 1
ATOM 5965 C CA . SER A 1 717 ? 23.664 12.633 -22.551 1.00 88.62 717 SER A CA 1
ATOM 5966 C C . SER A 1 717 ? 23.251 11.314 -23.222 1.00 88.62 717 SER A C 1
ATOM 5968 O O . SER A 1 717 ? 22.967 11.284 -24.420 1.00 88.62 717 SER A O 1
ATOM 5970 N N . LYS A 1 718 ? 23.097 10.247 -22.416 1.00 90.12 718 LYS A N 1
ATOM 5971 C CA . LYS A 1 718 ? 22.586 8.913 -22.809 1.00 90.12 718 LYS A CA 1
ATOM 5972 C C . LYS A 1 718 ? 21.401 8.999 -23.779 1.00 90.12 718 LYS A C 1
ATOM 5974 O O . LYS A 1 718 ? 21.432 8.443 -24.874 1.00 90.12 718 LYS A O 1
ATOM 5979 N N . THR A 1 719 ? 20.367 9.759 -23.412 1.00 92.06 719 THR A N 1
ATOM 5980 C CA . THR A 1 719 ? 19.145 9.882 -24.222 1.00 92.06 719 THR A CA 1
ATOM 5981 C C . THR A 1 719 ? 19.329 10.702 -25.505 1.00 92.06 719 THR A C 1
ATOM 5983 O O . THR A 1 719 ? 18.524 10.571 -26.426 1.00 92.06 719 THR A O 1
ATOM 5986 N N . LEU A 1 720 ? 20.348 11.568 -25.581 1.00 92.19 720 LEU A N 1
ATOM 5987 C CA . LEU A 1 720 ? 20.679 12.277 -26.818 1.00 92.19 720 LEU A CA 1
ATOM 5988 C C . LEU A 1 720 ? 21.479 11.383 -27.767 1.00 92.19 720 LEU A C 1
ATOM 5990 O O . LEU A 1 720 ? 21.163 11.369 -28.947 1.00 92.19 720 LEU A O 1
ATOM 5994 N N . ALA A 1 721 ? 22.424 10.588 -27.261 1.00 93.25 721 ALA A N 1
ATOM 5995 C CA . ALA A 1 721 ? 23.174 9.626 -28.071 1.00 93.25 721 ALA A CA 1
ATOM 5996 C C . ALA A 1 721 ? 22.245 8.559 -28.678 1.00 93.25 721 ALA A C 1
ATOM 5998 O O . ALA A 1 721 ? 22.280 8.324 -29.883 1.00 93.25 721 ALA A O 1
ATOM 5999 N N . GLN A 1 722 ? 21.302 8.032 -27.883 1.00 95.12 722 GLN A N 1
ATOM 6000 C CA . GLN A 1 722 ? 20.203 7.195 -28.389 1.00 95.12 722 GLN A CA 1
ATOM 6001 C C . GLN A 1 722 ? 19.410 7.880 -29.512 1.00 95.12 722 GLN A C 1
ATOM 6003 O O . GLN A 1 722 ? 19.063 7.243 -30.503 1.00 95.12 722 GLN A O 1
ATOM 6008 N N . PHE A 1 723 ? 19.093 9.171 -29.358 1.00 95.19 723 PHE A N 1
ATOM 6009 C CA . PHE A 1 723 ? 18.330 9.909 -30.362 1.00 95.19 723 PHE A CA 1
ATOM 6010 C C . PHE A 1 723 ? 19.138 10.146 -31.640 1.00 95.19 723 PHE A C 1
ATOM 6012 O O . PHE A 1 723 ? 18.625 9.865 -32.717 1.00 95.19 723 PHE A O 1
ATOM 6019 N N . CYS A 1 724 ? 20.369 10.651 -31.537 1.00 93.38 724 CYS A N 1
ATOM 6020 C CA . CYS A 1 724 ? 21.185 11.007 -32.693 1.00 93.38 724 CYS A CA 1
ATOM 6021 C C . CYS A 1 724 ? 21.577 9.769 -33.509 1.00 93.38 724 CYS A C 1
ATOM 6023 O O . CYS A 1 724 ? 21.412 9.801 -34.724 1.00 93.38 724 CYS A O 1
ATOM 6025 N N . LEU A 1 725 ? 21.964 8.655 -32.871 1.00 94.50 725 LEU A N 1
ATOM 6026 C CA . LEU A 1 725 ? 22.271 7.407 -33.581 1.00 94.50 725 LEU A CA 1
ATOM 6027 C C . LEU A 1 725 ? 21.052 6.894 -34.363 1.00 94.50 725 LEU A C 1
ATOM 6029 O O . LEU A 1 725 ? 21.127 6.691 -35.574 1.00 94.50 725 LEU A O 1
ATOM 6033 N N . LEU A 1 726 ? 19.898 6.756 -33.700 1.00 94.56 726 LEU A N 1
ATOM 6034 C CA . LEU A 1 726 ? 18.665 6.290 -34.348 1.00 94.56 726 LEU A CA 1
ATOM 6035 C C . LEU A 1 726 ? 18.163 7.248 -35.433 1.00 94.56 726 LEU A C 1
ATOM 6037 O O . LEU A 1 726 ? 17.607 6.807 -36.436 1.00 94.56 726 LEU A O 1
ATOM 6041 N N . ASN A 1 727 ? 18.344 8.554 -35.239 1.00 92.81 727 ASN A N 1
ATOM 6042 C CA . ASN A 1 727 ? 17.970 9.569 -36.215 1.00 92.81 727 ASN A CA 1
ATOM 6043 C C . ASN A 1 727 ? 18.864 9.489 -37.458 1.00 92.81 727 ASN A C 1
ATOM 6045 O O . ASN A 1 727 ? 18.355 9.555 -38.573 1.00 92.81 727 ASN A O 1
ATOM 6049 N N . ASN A 1 728 ? 20.171 9.300 -37.269 1.00 91.31 728 ASN A N 1
ATOM 6050 C CA . ASN A 1 728 ? 21.124 9.133 -38.359 1.00 91.31 728 ASN A CA 1
ATOM 6051 C C . ASN A 1 728 ? 20.808 7.868 -39.172 1.00 91.31 728 ASN A C 1
ATOM 6053 O O . ASN A 1 728 ? 20.643 7.977 -40.383 1.00 91.31 728 ASN A O 1
ATOM 6057 N N . LEU A 1 729 ? 20.607 6.707 -38.529 1.00 90.50 729 LEU A N 1
ATOM 6058 C CA . LEU A 1 729 ? 20.192 5.475 -39.224 1.00 90.50 729 LEU A CA 1
ATOM 6059 C C . LEU A 1 729 ? 18.888 5.671 -40.021 1.00 90.50 729 LEU A C 1
ATOM 6061 O O . LEU A 1 729 ? 18.812 5.283 -41.187 1.00 90.50 729 LEU A O 1
ATOM 6065 N N . PHE A 1 730 ? 17.882 6.317 -39.418 1.00 88.44 730 PHE A N 1
ATOM 6066 C CA . PHE A 1 730 ? 16.575 6.534 -40.043 1.00 88.44 730 PHE A CA 1
ATOM 6067 C C . PHE A 1 730 ? 16.641 7.454 -41.276 1.00 88.44 730 PHE A C 1
ATOM 6069 O O . PHE A 1 730 ? 16.107 7.094 -42.322 1.00 88.44 730 PHE A O 1
ATOM 6076 N N . TRP A 1 731 ? 17.309 8.615 -41.196 1.00 84.38 731 TRP A N 1
ATOM 6077 C CA . TRP A 1 731 ? 17.399 9.551 -42.335 1.00 84.38 731 TRP A CA 1
ATOM 6078 C C . TRP A 1 731 ? 18.421 9.142 -43.398 1.00 84.38 731 TRP A C 1
ATOM 6080 O O . TRP A 1 731 ? 18.296 9.565 -44.544 1.00 84.38 731 TRP A O 1
ATOM 6090 N N . PHE A 1 732 ? 19.393 8.299 -43.048 1.00 85.00 732 PHE A N 1
ATOM 6091 C CA . PHE A 1 732 ? 20.299 7.668 -44.007 1.00 85.00 732 PHE A CA 1
ATOM 6092 C C . PHE A 1 732 ? 19.647 6.475 -44.733 1.00 85.00 732 PHE A C 1
ATOM 6094 O O . PHE A 1 732 ? 20.158 6.022 -45.750 1.00 85.00 732 PHE A O 1
ATOM 6101 N N . GLY A 1 733 ? 18.482 5.993 -44.283 1.00 82.56 733 GLY A N 1
ATOM 6102 C CA . GLY A 1 733 ? 17.722 4.929 -44.953 1.00 82.56 733 GLY A CA 1
ATOM 6103 C C . GLY A 1 733 ? 18.075 3.502 -44.521 1.00 82.56 733 GLY A C 1
ATOM 6104 O O . GLY A 1 733 ? 17.652 2.548 -45.173 1.00 82.56 733 GLY A O 1
ATOM 6105 N N . ILE A 1 734 ? 18.797 3.326 -43.408 1.00 87.38 734 ILE A N 1
ATOM 6106 C CA . ILE A 1 734 ? 19.034 2.006 -42.805 1.00 87.38 734 ILE A CA 1
ATOM 6107 C C . ILE A 1 734 ? 17.746 1.556 -42.102 1.00 87.38 734 ILE A C 1
ATOM 6109 O O . ILE A 1 734 ? 17.455 1.908 -40.958 1.00 87.38 734 ILE A O 1
ATOM 6113 N N . ASN A 1 735 ? 16.933 0.797 -42.840 1.00 83.12 735 ASN A N 1
ATOM 6114 C CA . ASN A 1 735 ? 15.559 0.430 -42.489 1.00 83.12 735 ASN A CA 1
ATOM 6115 C C . ASN A 1 735 ? 15.461 -0.753 -41.502 1.00 83.12 735 ASN A C 1
ATOM 6117 O O . ASN A 1 735 ? 14.714 -1.710 -41.721 1.00 83.12 735 ASN A O 1
ATOM 6121 N N . ILE A 1 736 ? 16.204 -0.683 -40.397 1.00 91.75 736 ILE A N 1
ATOM 6122 C CA . ILE A 1 736 ? 16.041 -1.615 -39.277 1.00 91.75 736 ILE A CA 1
ATOM 6123 C C . ILE A 1 736 ? 14.680 -1.332 -38.620 1.00 91.75 736 ILE A C 1
ATOM 6125 O O . ILE A 1 736 ? 14.341 -0.192 -38.298 1.00 91.75 736 ILE A O 1
ATOM 6129 N N . GLN A 1 737 ? 13.863 -2.367 -38.427 1.00 93.19 737 GLN A N 1
ATOM 6130 C CA . GLN A 1 737 ? 12.474 -2.199 -37.976 1.00 93.19 737 GLN A CA 1
ATOM 6131 C C . GLN A 1 737 ? 12.366 -2.096 -36.446 1.00 93.19 737 GLN A C 1
ATOM 6133 O O . GLN A 1 737 ? 11.536 -1.343 -35.913 1.00 93.19 737 GLN A O 1
ATOM 6138 N N . TYR A 1 738 ? 13.219 -2.842 -35.742 1.00 97.12 738 TYR A N 1
ATOM 6139 C CA . TYR A 1 738 ? 13.206 -2.998 -34.291 1.00 97.12 738 TYR A CA 1
ATOM 6140 C C . TYR A 1 738 ? 14.609 -2.861 -33.700 1.00 97.12 738 TYR A C 1
ATOM 6142 O O . TYR A 1 738 ? 15.586 -3.252 -34.324 1.00 97.12 738 TYR A O 1
ATOM 6150 N N . ILE A 1 739 ? 14.726 -2.356 -32.473 1.00 97.56 739 ILE A N 1
ATOM 6151 C CA . ILE A 1 739 ? 16.019 -2.260 -31.787 1.00 97.56 739 ILE A CA 1
ATOM 6152 C C . ILE A 1 739 ? 15.896 -2.595 -30.303 1.00 97.56 739 ILE A C 1
ATOM 6154 O O . ILE A 1 739 ? 14.978 -2.122 -29.632 1.00 97.56 739 ILE A O 1
ATOM 6158 N N . SER A 1 740 ? 16.806 -3.415 -29.785 1.00 97.56 740 SER A N 1
ATOM 6159 C CA . SER A 1 740 ? 17.010 -3.628 -28.351 1.00 97.56 740 SER A CA 1
ATOM 6160 C C . SER A 1 740 ? 17.961 -2.564 -27.826 1.00 97.56 740 SER A C 1
ATOM 6162 O O . SER A 1 740 ? 19.163 -2.649 -28.049 1.00 97.56 740 SER A O 1
ATOM 6164 N N . VAL A 1 741 ? 17.426 -1.563 -27.128 1.00 96.69 741 VAL A N 1
ATOM 6165 C CA . VAL A 1 741 ? 18.258 -0.640 -26.347 1.00 96.69 741 VAL A CA 1
ATOM 6166 C C . VAL A 1 741 ? 18.663 -1.361 -25.071 1.00 96.69 741 VAL A C 1
ATOM 6168 O O . VAL A 1 741 ? 17.774 -1.868 -24.379 1.00 96.69 741 VAL A O 1
ATOM 6171 N N . ILE A 1 742 ? 19.961 -1.403 -24.780 1.00 95.12 742 ILE A N 1
ATOM 6172 C CA . ILE A 1 742 ? 20.522 -1.994 -23.564 1.00 95.12 742 ILE A CA 1
ATOM 6173 C C . ILE A 1 742 ? 21.485 -1.034 -22.860 1.00 95.12 742 ILE A C 1
ATOM 6175 O O . ILE A 1 742 ? 22.052 -0.131 -23.483 1.00 95.12 742 ILE A O 1
ATOM 6179 N N . ASP A 1 743 ? 21.663 -1.259 -21.563 1.00 92.50 743 ASP A N 1
ATOM 6180 C CA . ASP A 1 743 ? 22.774 -0.689 -20.801 1.00 92.50 743 ASP A CA 1
ATOM 6181 C C . ASP A 1 743 ? 24.066 -1.498 -21.046 1.00 92.50 743 ASP A C 1
ATOM 6183 O O . ASP A 1 743 ? 24.054 -2.574 -21.647 1.00 92.50 743 ASP A O 1
ATOM 6187 N N . ASP A 1 744 ? 25.203 -0.942 -20.641 1.00 91.88 744 ASP A N 1
ATOM 6188 C CA . ASP A 1 744 ? 26.551 -1.410 -20.972 1.00 91.88 744 ASP A CA 1
ATOM 6189 C C . ASP A 1 744 ? 27.025 -2.643 -20.180 1.00 91.88 744 ASP A C 1
ATOM 6191 O O . ASP A 1 744 ? 27.989 -3.291 -20.590 1.00 91.88 744 ASP A O 1
ATOM 6195 N N . ASP A 1 745 ? 26.317 -3.020 -19.110 1.00 91.31 745 ASP A N 1
ATOM 6196 C CA . ASP A 1 745 ? 26.621 -4.162 -18.229 1.00 91.31 745 ASP A CA 1
ATOM 6197 C C . ASP A 1 745 ? 25.689 -5.386 -18.410 1.00 91.31 745 ASP A C 1
ATOM 6199 O O . ASP A 1 745 ? 25.646 -6.288 -17.564 1.00 91.31 745 ASP A O 1
ATOM 6203 N N . VAL A 1 746 ? 24.895 -5.399 -19.485 1.00 93.50 746 VAL A N 1
ATOM 6204 C CA . VAL A 1 746 ? 23.722 -6.274 -19.620 1.00 93.50 746 VAL A CA 1
ATOM 6205 C C . VAL A 1 746 ? 24.044 -7.572 -20.349 1.00 93.50 746 VAL A C 1
ATOM 6207 O O . VAL A 1 746 ? 24.255 -7.615 -21.560 1.00 93.50 746 VAL A O 1
ATOM 6210 N N . LEU A 1 747 ? 23.974 -8.673 -19.607 1.00 93.69 747 LEU A N 1
ATOM 6211 C CA . LEU A 1 747 ? 24.260 -10.012 -20.103 1.00 93.69 747 LEU A CA 1
ATOM 6212 C C . LEU A 1 747 ? 22.984 -10.631 -20.693 1.00 93.69 747 LEU A C 1
ATOM 6214 O O . LEU A 1 747 ? 22.082 -11.075 -19.970 1.00 93.69 747 LEU A O 1
ATOM 6218 N N . ILE A 1 748 ? 22.903 -10.649 -22.025 1.00 93.81 748 ILE A N 1
ATOM 6219 C CA . ILE A 1 748 ? 21.829 -11.325 -22.765 1.00 93.81 748 ILE A CA 1
ATOM 6220 C C . ILE A 1 748 ? 22.123 -12.836 -22.807 1.00 93.81 748 ILE A C 1
ATOM 6222 O O . ILE A 1 748 ? 23.236 -13.219 -23.174 1.00 93.81 748 ILE A O 1
ATOM 6226 N N . PRO A 1 749 ? 21.172 -13.714 -22.434 1.00 92.88 749 PRO A N 1
ATOM 6227 C CA . PRO A 1 749 ? 21.411 -15.153 -22.419 1.00 92.88 749 PRO A CA 1
ATOM 6228 C C . PRO A 1 749 ? 21.328 -15.771 -23.821 1.00 92.88 749 PRO A C 1
ATOM 6230 O O . PRO A 1 749 ? 20.596 -15.301 -24.688 1.00 92.88 749 PRO A O 1
ATOM 6233 N N . GLU A 1 750 ? 21.999 -16.909 -23.996 1.00 92.25 750 GLU A N 1
ATOM 6234 C CA . GLU A 1 750 ? 22.047 -17.684 -25.250 1.00 92.25 750 GLU A CA 1
ATOM 6235 C C . GLU A 1 750 ? 20.672 -18.221 -25.703 1.00 92.25 750 GLU A C 1
ATOM 6237 O O . GLU A 1 750 ? 20.510 -18.602 -26.856 1.00 92.25 750 GLU A O 1
ATOM 6242 N N . ASN A 1 751 ? 19.658 -18.215 -24.826 1.00 91.31 751 ASN A N 1
ATOM 6243 C CA . ASN A 1 751 ? 18.275 -18.560 -25.172 1.00 91.31 751 ASN A CA 1
ATOM 6244 C C . ASN A 1 751 ? 17.424 -17.353 -25.632 1.00 91.31 751 ASN A C 1
ATOM 6246 O O . ASN A 1 751 ? 16.201 -17.465 -25.716 1.00 91.31 751 ASN A O 1
ATOM 6250 N N . TRP A 1 752 ? 18.034 -16.191 -25.887 1.00 95.44 752 TRP A N 1
ATOM 6251 C CA . TRP A 1 752 ? 17.374 -15.072 -26.561 1.00 95.44 752 TRP A CA 1
ATOM 6252 C C . TRP A 1 752 ? 17.323 -15.350 -28.070 1.00 95.44 752 TRP A C 1
ATOM 6254 O O . TRP A 1 752 ? 18.361 -15.459 -28.716 1.00 95.44 752 TRP A O 1
ATOM 6264 N N . VAL A 1 753 ? 16.117 -15.462 -28.637 1.00 95.50 753 VAL A N 1
ATOM 6265 C CA . VAL A 1 753 ? 15.898 -15.787 -30.058 1.00 95.50 753 VAL A CA 1
ATOM 6266 C C . VAL A 1 753 ? 15.183 -14.627 -30.753 1.00 95.50 753 VAL A C 1
ATOM 6268 O O . VAL A 1 753 ? 14.073 -14.261 -30.357 1.00 95.50 753 VAL A O 1
ATOM 6271 N N . GLU A 1 754 ? 15.788 -14.062 -31.807 1.00 94.81 754 GLU A N 1
ATOM 6272 C CA . GLU A 1 754 ? 15.255 -12.874 -32.497 1.00 94.81 754 GLU A CA 1
ATOM 6273 C C . GLU A 1 754 ? 13.807 -13.084 -32.959 1.00 94.81 754 GLU A C 1
ATOM 6275 O O . GLU A 1 754 ? 12.935 -12.279 -32.635 1.00 94.81 754 GLU A O 1
ATOM 6280 N N . ASP A 1 755 ? 13.517 -14.173 -33.676 1.00 94.50 755 ASP A N 1
ATOM 6281 C CA . ASP A 1 755 ? 12.197 -14.368 -34.284 1.00 94.50 755 ASP A CA 1
ATOM 6282 C C . ASP A 1 755 ? 11.066 -14.530 -33.252 1.00 94.50 755 ASP A C 1
ATOM 6284 O O . ASP A 1 755 ? 9.939 -14.087 -33.511 1.00 94.50 755 ASP A O 1
ATOM 6288 N N . GLU A 1 756 ? 11.365 -15.073 -32.064 1.00 95.88 756 GLU A N 1
ATOM 6289 C CA . GLU A 1 756 ? 10.431 -15.141 -30.933 1.00 95.88 756 GLU A CA 1
ATOM 6290 C C . GLU A 1 756 ? 10.187 -13.761 -30.315 1.00 95.88 756 GLU A C 1
ATOM 6292 O O . GLU A 1 756 ? 9.043 -13.396 -30.032 1.00 95.88 756 GLU A O 1
ATOM 6297 N N . ILE A 1 757 ? 11.235 -12.952 -30.154 1.00 96.19 757 ILE A N 1
ATOM 6298 C CA . ILE A 1 757 ? 11.132 -11.575 -29.653 1.00 96.19 757 ILE A CA 1
ATOM 6299 C C . ILE A 1 757 ? 10.391 -10.678 -30.655 1.00 96.19 757 ILE A C 1
ATOM 6301 O O . ILE A 1 757 ? 9.531 -9.882 -30.267 1.00 96.19 757 ILE A O 1
ATOM 6305 N N . LEU A 1 758 ? 10.634 -10.848 -31.955 1.00 96.44 758 LEU A N 1
ATOM 6306 C CA . LEU A 1 758 ? 9.888 -10.155 -33.000 1.00 96.44 758 LEU A CA 1
ATOM 6307 C C . LEU A 1 758 ? 8.444 -10.671 -33.130 1.00 96.44 758 LEU A C 1
ATOM 6309 O O . LEU A 1 758 ? 7.571 -9.909 -33.553 1.00 96.44 758 LEU A O 1
ATOM 6313 N N . SER A 1 759 ? 8.144 -11.910 -32.715 1.00 96.94 759 SER A N 1
ATOM 6314 C CA . SER A 1 759 ? 6.778 -12.462 -32.754 1.00 96.94 759 SER A CA 1
ATOM 6315 C C . SER A 1 759 ? 5.767 -11.606 -31.983 1.00 96.94 759 SER A C 1
ATOM 6317 O O . SER A 1 759 ? 4.657 -11.403 -32.467 1.00 96.94 759 SER A O 1
ATOM 6319 N N . TYR A 1 760 ? 6.152 -10.996 -30.855 1.00 96.88 760 TYR A N 1
ATOM 6320 C CA . TYR A 1 760 ? 5.264 -10.113 -30.087 1.00 96.88 760 TYR A CA 1
ATOM 6321 C C . TYR A 1 760 ? 4.778 -8.899 -30.898 1.00 96.88 760 TYR A C 1
ATOM 6323 O O . TYR A 1 760 ? 3.638 -8.468 -30.730 1.00 96.88 760 TYR A O 1
ATOM 6331 N N . PHE A 1 761 ? 5.616 -8.365 -31.794 1.00 96.88 761 PHE A N 1
ATOM 6332 C CA . PHE A 1 761 ? 5.260 -7.247 -32.674 1.00 96.88 761 PHE A CA 1
ATOM 6333 C C . PHE A 1 761 ? 4.472 -7.694 -33.914 1.00 96.88 761 PHE A C 1
ATOM 6335 O O . PHE A 1 761 ? 3.623 -6.938 -34.388 1.00 96.88 761 PHE A O 1
ATOM 6342 N N . LYS A 1 762 ? 4.742 -8.906 -34.425 1.00 94.44 762 LYS A N 1
ATOM 6343 C CA . LYS A 1 762 ? 3.994 -9.530 -35.533 1.00 94.44 762 LYS A CA 1
ATOM 6344 C C . LYS A 1 762 ? 2.561 -9.891 -35.104 1.00 94.44 762 LYS A C 1
ATOM 6346 O O . LYS A 1 762 ? 1.617 -9.635 -35.843 1.00 94.44 762 LYS A O 1
ATOM 6351 N N . ASN A 1 763 ? 2.406 -10.441 -33.897 1.00 95.62 763 ASN A N 1
ATOM 6352 C CA . ASN A 1 763 ? 1.151 -11.005 -33.386 1.00 95.62 763 ASN A CA 1
ATOM 6353 C C . ASN A 1 763 ? 0.172 -9.948 -32.839 1.00 95.62 763 ASN A C 1
ATOM 6355 O O . ASN A 1 763 ? -1.040 -10.134 -32.922 1.00 95.62 763 ASN A O 1
ATOM 6359 N N . ASP A 1 764 ? 0.667 -8.840 -32.276 1.00 95.88 764 ASP A N 1
ATOM 6360 C CA . ASP A 1 764 ? -0.161 -7.716 -31.823 1.00 95.88 764 ASP A CA 1
ATOM 6361 C C . ASP A 1 764 ? 0.399 -6.395 -32.383 1.00 95.88 764 ASP A C 1
ATOM 6363 O O . ASP A 1 764 ? 1.327 -5.818 -31.806 1.00 95.88 764 ASP A O 1
ATOM 6367 N N . PRO A 1 765 ? -0.173 -5.843 -33.473 1.00 94.94 765 PRO A N 1
ATOM 6368 C CA . PRO A 1 765 ? 0.339 -4.630 -34.106 1.00 94.94 765 PRO A CA 1
ATOM 6369 C C . PRO A 1 765 ? 0.193 -3.370 -33.235 1.00 94.94 765 PRO A C 1
ATOM 6371 O O . PRO A 1 765 ? 0.663 -2.304 -33.640 1.00 94.94 765 PRO A O 1
ATOM 6374 N N . LYS A 1 766 ? -0.401 -3.450 -32.034 1.00 96.44 766 LYS A N 1
ATOM 6375 C CA . LYS A 1 766 ? -0.375 -2.368 -31.033 1.00 96.44 766 LYS A CA 1
ATOM 6376 C C . LYS A 1 766 ? 0.891 -2.391 -30.179 1.00 96.44 766 LYS A C 1
ATOM 6378 O O . LYS A 1 766 ? 1.215 -1.359 -29.591 1.00 96.44 766 LYS A O 1
ATOM 6383 N N . VAL A 1 767 ? 1.620 -3.507 -30.115 1.00 97.75 767 VAL A N 1
ATOM 6384 C CA . VAL A 1 767 ? 2.909 -3.593 -29.416 1.00 97.75 767 VAL A CA 1
ATOM 6385 C C . VAL A 1 767 ? 3.927 -2.709 -30.131 1.00 97.75 767 VAL A C 1
ATOM 6387 O O . VAL A 1 767 ? 4.088 -2.770 -31.355 1.00 97.75 767 VAL A O 1
ATOM 6390 N N . LYS A 1 768 ? 4.574 -1.829 -29.360 1.00 97.44 768 LYS A N 1
ATOM 6391 C CA . LYS A 1 768 ? 5.619 -0.902 -29.833 1.00 97.44 768 LYS A CA 1
ATOM 6392 C C . LYS A 1 768 ? 6.872 -0.888 -28.961 1.00 97.44 768 LYS A C 1
ATOM 6394 O O . LYS A 1 768 ? 7.896 -0.399 -29.432 1.00 97.44 768 LYS A O 1
ATOM 6399 N N . GLY A 1 769 ? 6.807 -1.481 -27.770 1.00 97.31 769 GLY A N 1
ATOM 6400 C CA . GLY A 1 769 ? 7.961 -1.782 -26.929 1.00 97.31 769 GLY A CA 1
ATOM 6401 C C . GLY A 1 769 ? 7.792 -3.108 -26.182 1.00 97.31 769 GLY A C 1
ATOM 6402 O O . GLY A 1 769 ? 6.665 -3.560 -25.971 1.00 97.31 769 GLY A O 1
ATOM 6403 N N . LEU A 1 770 ? 8.904 -3.697 -25.752 1.00 97.31 770 LEU A N 1
ATOM 6404 C CA . LEU A 1 770 ? 8.975 -4.863 -24.876 1.00 97.31 770 LEU A CA 1
ATOM 6405 C C . LEU A 1 770 ? 9.728 -4.517 -23.592 1.00 97.31 770 LEU A C 1
ATOM 6407 O O . LEU A 1 770 ? 10.796 -3.909 -23.631 1.00 97.31 770 LEU A O 1
ATOM 6411 N N . ALA A 1 771 ? 9.171 -4.938 -22.461 1.00 96.38 771 ALA A N 1
ATOM 6412 C CA . ALA A 1 771 ? 9.829 -4.967 -21.163 1.00 96.38 771 ALA A CA 1
ATOM 6413 C C . ALA A 1 771 ? 10.349 -6.384 -20.885 1.00 96.38 771 ALA A C 1
ATOM 6415 O O . ALA A 1 771 ? 9.627 -7.354 -21.123 1.00 96.38 771 ALA A O 1
ATOM 6416 N N . TYR A 1 772 ? 11.549 -6.507 -20.320 1.00 94.69 772 TYR A N 1
ATOM 6417 C CA . TYR A 1 772 ? 12.092 -7.797 -19.889 1.00 94.69 772 TYR A CA 1
ATOM 6418 C C . TYR A 1 772 ? 12.086 -7.924 -18.353 1.00 94.69 772 TYR A C 1
ATOM 6420 O O . TYR A 1 772 ? 12.294 -6.924 -17.647 1.00 94.69 772 TYR A O 1
ATOM 6428 N N . PRO A 1 773 ? 11.864 -9.139 -17.819 1.00 91.94 773 PRO A N 1
ATOM 6429 C CA . PRO A 1 773 ? 12.421 -9.575 -16.540 1.00 91.94 773 PRO A CA 1
ATOM 6430 C C . PRO A 1 773 ? 13.930 -9.295 -16.417 1.00 91.94 773 PRO A C 1
ATOM 6432 O O . PRO A 1 773 ? 14.659 -9.378 -17.405 1.00 91.94 773 PRO A O 1
ATOM 6435 N N . ILE A 1 774 ? 14.395 -9.020 -15.196 1.00 91.62 774 ILE A N 1
ATOM 6436 C CA . ILE A 1 774 ? 15.811 -8.790 -14.871 1.00 91.62 774 ILE A CA 1
ATOM 6437 C C . ILE A 1 774 ? 16.180 -9.560 -13.593 1.00 91.62 774 ILE A C 1
ATOM 6439 O O . ILE A 1 774 ? 15.417 -9.518 -12.626 1.00 91.62 774 ILE A O 1
ATOM 6443 N N . ASN A 1 775 ? 17.365 -10.179 -13.554 1.00 90.75 775 ASN A N 1
ATOM 6444 C CA . ASN A 1 775 ? 18.045 -10.595 -12.319 1.00 90.75 775 ASN A CA 1
ATOM 6445 C C . ASN A 1 775 ? 19.313 -9.759 -12.075 1.00 90.75 775 ASN A C 1
ATOM 6447 O O . ASN A 1 775 ? 19.872 -9.166 -12.995 1.00 90.75 775 ASN A O 1
ATOM 6451 N N . ALA A 1 776 ? 19.839 -9.797 -10.851 1.00 90.19 776 ALA A N 1
ATOM 6452 C CA . ALA A 1 776 ? 21.217 -9.388 -10.592 1.00 90.19 776 ALA A CA 1
ATOM 6453 C C . ALA A 1 776 ? 22.176 -10.552 -10.899 1.00 90.19 776 ALA A C 1
ATOM 6455 O O . ALA A 1 776 ? 22.077 -11.601 -10.256 1.00 90.19 776 ALA A O 1
ATOM 6456 N N . SER A 1 777 ? 23.122 -10.393 -11.828 1.00 87.50 777 SER A N 1
ATOM 6457 C CA . SER A 1 777 ? 24.138 -11.406 -12.174 1.00 87.50 777 SER A CA 1
ATOM 6458 C C . SER A 1 777 ? 24.875 -11.892 -10.919 1.00 87.50 777 SER A C 1
ATOM 6460 O O . SER A 1 777 ? 24.911 -13.083 -10.605 1.00 87.50 777 SER A O 1
ATOM 6462 N N . ASN A 1 778 ? 25.318 -10.944 -10.097 1.00 86.94 778 ASN A N 1
ATOM 6463 C CA . ASN A 1 778 ? 26.052 -11.166 -8.862 1.00 86.94 778 ASN A CA 1
ATOM 6464 C C . ASN A 1 778 ? 25.183 -11.450 -7.615 1.00 86.94 778 ASN A C 1
ATOM 6466 O O . ASN A 1 778 ? 25.670 -11.370 -6.484 1.00 86.94 778 ASN A O 1
ATOM 6470 N N . ARG A 1 779 ? 23.921 -11.884 -7.786 1.00 82.88 779 ARG A N 1
ATOM 6471 C CA . ARG A 1 779 ? 22.963 -12.271 -6.714 1.00 82.88 779 ARG A CA 1
ATOM 6472 C C . ARG A 1 779 ? 23.440 -13.318 -5.694 1.00 82.88 779 ARG A C 1
ATOM 6474 O O . ARG A 1 779 ? 22.696 -13.647 -4.777 1.00 82.88 779 ARG A O 1
ATOM 6481 N N . ARG A 1 780 ? 24.642 -13.882 -5.847 1.00 77.25 780 ARG A N 1
ATOM 6482 C CA . ARG A 1 780 ? 25.247 -14.861 -4.924 1.00 77.25 780 ARG A CA 1
ATOM 6483 C C . ARG A 1 780 ? 26.342 -14.277 -4.022 1.00 77.25 780 ARG A C 1
ATOM 6485 O O . ARG A 1 780 ? 26.702 -14.923 -3.044 1.00 77.25 780 ARG A O 1
ATOM 6492 N N . GLU A 1 781 ? 26.850 -13.081 -4.319 1.00 80.38 781 GLU A N 1
ATOM 6493 C CA . GLU A 1 781 ? 28.044 -12.521 -3.662 1.00 80.38 781 GLU A CA 1
ATOM 6494 C C . GLU A 1 781 ? 27.780 -11.909 -2.278 1.00 80.38 781 GLU A C 1
ATOM 6496 O O . GLU A 1 781 ? 28.693 -11.807 -1.461 1.00 80.38 781 GLU A O 1
ATOM 6501 N N . GLY A 1 782 ? 26.546 -11.496 -1.977 1.00 76.56 782 GLY A N 1
ATOM 6502 C CA . GLY A 1 782 ? 26.246 -10.821 -0.716 1.00 76.56 782 GLY A CA 1
ATOM 6503 C C . GLY A 1 782 ? 24.772 -10.489 -0.506 1.00 76.56 782 GLY A C 1
ATOM 6504 O O . GLY A 1 782 ? 23.935 -10.676 -1.385 1.00 76.56 782 GLY A O 1
ATOM 6505 N N . ILE A 1 783 ? 24.465 -9.961 0.681 1.00 76.06 783 ILE A N 1
ATOM 6506 C CA . ILE A 1 783 ? 23.105 -9.566 1.086 1.00 76.06 783 ILE A CA 1
ATOM 6507 C C . ILE A 1 783 ? 22.497 -8.493 0.166 1.00 76.06 783 ILE A C 1
ATOM 6509 O O . ILE A 1 783 ? 21.314 -8.567 -0.157 1.00 76.06 783 ILE A O 1
ATOM 6513 N N . VAL A 1 784 ? 23.301 -7.523 -0.286 1.00 83.94 784 VAL A N 1
ATOM 6514 C CA . VAL A 1 784 ? 22.819 -6.383 -1.084 1.00 83.94 784 VAL A CA 1
ATOM 6515 C C . VAL A 1 784 ? 22.400 -6.828 -2.495 1.00 83.94 784 VAL A C 1
ATOM 6517 O O . VAL A 1 784 ? 21.247 -6.572 -2.850 1.00 83.94 784 VAL A O 1
ATOM 6520 N N . PRO A 1 785 ? 23.207 -7.618 -3.243 1.00 86.69 785 PRO A N 1
ATOM 6521 C CA . PRO A 1 785 ? 22.742 -8.241 -4.482 1.00 86.69 785 PRO A CA 1
ATOM 6522 C C . PRO A 1 785 ? 21.520 -9.152 -4.328 1.00 86.69 785 PRO A C 1
ATOM 6524 O O . PRO A 1 785 ? 20.652 -9.141 -5.197 1.00 86.69 785 PRO A O 1
ATOM 6527 N N . VAL A 1 786 ? 21.398 -9.908 -3.228 1.00 83.44 786 VAL A N 1
ATOM 6528 C CA . VAL A 1 786 ? 20.206 -10.743 -2.969 1.00 83.44 786 VAL A CA 1
ATOM 6529 C C . VAL A 1 786 ? 18.944 -9.887 -2.815 1.00 83.44 786 VAL A C 1
ATOM 6531 O O . VAL A 1 786 ? 17.919 -10.193 -3.426 1.00 83.44 786 VAL A O 1
ATOM 6534 N N . PHE A 1 787 ? 19.002 -8.803 -2.036 1.00 85.38 787 PHE A N 1
ATOM 6535 C CA . PHE A 1 787 ? 17.853 -7.916 -1.849 1.00 85.38 787 PHE A CA 1
ATOM 6536 C C . PHE A 1 787 ? 17.476 -7.154 -3.125 1.00 85.38 787 PHE A C 1
ATOM 6538 O O . PHE A 1 787 ? 16.290 -7.074 -3.441 1.00 85.38 787 PHE A O 1
ATOM 6545 N N . GLN A 1 788 ? 18.448 -6.659 -3.897 1.00 87.81 788 GLN A N 1
ATOM 6546 C CA . GLN A 1 788 ? 18.162 -5.971 -5.161 1.00 87.81 788 GLN A CA 1
ATOM 6547 C C . GLN A 1 788 ? 17.650 -6.936 -6.246 1.00 87.81 788 GLN A C 1
ATOM 6549 O O . GLN A 1 788 ? 16.738 -6.587 -6.994 1.00 87.81 788 GLN A O 1
ATOM 6554 N N . ASN A 1 789 ? 18.126 -8.187 -6.279 1.00 88.06 789 ASN A N 1
ATOM 6555 C CA . ASN A 1 789 ? 17.522 -9.231 -7.111 1.00 88.06 789 ASN A CA 1
ATOM 6556 C C . ASN A 1 789 ? 16.054 -9.486 -6.732 1.00 88.06 789 ASN A C 1
ATOM 6558 O O . ASN A 1 789 ? 15.205 -9.721 -7.596 1.00 88.06 789 ASN A O 1
ATOM 6562 N N . PHE A 1 790 ? 15.737 -9.452 -5.436 1.00 85.19 790 PHE A N 1
ATOM 6563 C CA . PHE A 1 790 ? 14.364 -9.628 -4.983 1.00 85.19 790 PHE A CA 1
ATOM 6564 C C . PHE A 1 790 ? 13.480 -8.408 -5.320 1.00 85.19 790 PHE A C 1
ATOM 6566 O O . PHE A 1 790 ? 12.369 -8.584 -5.817 1.00 85.19 790 PHE A O 1
ATOM 6573 N N . GLU A 1 791 ? 13.992 -7.181 -5.190 1.00 87.00 791 GLU A N 1
ATOM 6574 C CA . GLU A 1 791 ? 13.331 -5.964 -5.689 1.00 87.00 791 GLU A CA 1
ATOM 6575 C C . GLU A 1 791 ? 13.014 -6.064 -7.194 1.00 87.00 791 GLU A C 1
ATOM 6577 O O . GLU A 1 791 ? 11.883 -5.792 -7.600 1.00 87.00 791 GLU A O 1
ATOM 6582 N N . TYR A 1 792 ? 13.953 -6.550 -8.018 1.00 89.56 792 TYR A N 1
ATOM 6583 C CA . TYR A 1 792 ? 13.698 -6.832 -9.437 1.00 89.56 792 TYR A CA 1
ATOM 6584 C C . TYR A 1 792 ? 12.619 -7.900 -9.648 1.00 89.56 792 TYR A C 1
ATOM 6586 O O . TYR A 1 792 ? 11.777 -7.748 -10.533 1.00 89.56 792 TYR A O 1
ATOM 6594 N N . THR A 1 793 ? 12.574 -8.937 -8.807 1.00 86.00 793 THR A N 1
ATOM 6595 C CA . THR A 1 793 ? 11.541 -9.987 -8.867 1.00 86.00 793 THR A CA 1
ATOM 6596 C C . THR A 1 793 ? 10.143 -9.424 -8.558 1.00 86.00 793 THR A C 1
ATOM 6598 O O . THR A 1 793 ? 9.175 -9.754 -9.249 1.00 86.00 793 THR A O 1
ATOM 6601 N N . LEU A 1 794 ? 10.020 -8.516 -7.581 1.00 83.69 794 LEU A N 1
ATOM 6602 C CA . LEU A 1 794 ? 8.765 -7.809 -7.281 1.00 83.69 794 LEU A CA 1
ATOM 6603 C C . LEU A 1 794 ? 8.374 -6.821 -8.390 1.00 83.69 794 LEU A C 1
ATOM 6605 O O . LEU A 1 794 ? 7.210 -6.771 -8.792 1.00 83.69 794 LEU A O 1
ATOM 6609 N N . ALA A 1 795 ? 9.335 -6.068 -8.933 1.00 86.19 795 ALA A N 1
ATOM 6610 C CA . ALA A 1 795 ? 9.098 -5.142 -10.039 1.00 86.19 795 ALA A CA 1
ATOM 6611 C C . ALA A 1 795 ? 8.675 -5.878 -11.325 1.00 86.19 795 ALA A C 1
ATOM 6613 O O . ALA A 1 795 ? 7.760 -5.437 -12.022 1.00 86.19 795 ALA A O 1
ATOM 6614 N N . MET A 1 796 ? 9.283 -7.032 -11.614 1.00 86.81 796 MET A N 1
ATOM 6615 C CA . MET A 1 796 ? 8.869 -7.959 -12.670 1.00 86.81 796 MET A CA 1
ATOM 6616 C C . MET A 1 796 ? 7.430 -8.440 -12.440 1.00 86.81 796 MET A C 1
ATOM 6618 O O . MET A 1 796 ? 6.622 -8.418 -13.368 1.00 86.81 796 MET A O 1
ATOM 6622 N N . TYR A 1 797 ? 7.082 -8.838 -11.214 1.00 84.31 797 TYR A N 1
ATOM 6623 C CA . TYR A 1 797 ? 5.728 -9.284 -10.883 1.00 84.31 797 TYR A CA 1
ATOM 6624 C C . TYR A 1 797 ? 4.675 -8.180 -11.087 1.00 84.31 797 TYR A C 1
ATOM 6626 O O . TYR A 1 797 ? 3.677 -8.410 -11.771 1.00 84.31 797 TYR A O 1
ATOM 6634 N N . SER A 1 798 ? 4.936 -6.960 -10.602 1.00 85.31 798 SER A N 1
ATOM 6635 C CA . SER A 1 798 ? 4.108 -5.776 -10.883 1.00 85.31 798 SER A CA 1
ATOM 6636 C C . SER A 1 798 ? 3.955 -5.548 -12.393 1.00 85.31 798 SER A C 1
ATOM 6638 O O . SER A 1 798 ? 2.832 -5.457 -12.890 1.00 85.31 798 SER A O 1
ATOM 6640 N N . LYS A 1 799 ? 5.054 -5.559 -13.158 1.00 89.06 799 LYS A N 1
ATOM 6641 C CA . LYS A 1 799 ? 5.021 -5.410 -14.624 1.00 89.06 799 LYS A CA 1
ATOM 6642 C C . LYS A 1 799 ? 4.208 -6.508 -15.320 1.00 89.06 799 LYS A C 1
ATOM 6644 O O . LYS A 1 799 ? 3.514 -6.198 -16.290 1.00 89.06 799 LYS A O 1
ATOM 6649 N N . LYS A 1 800 ? 4.203 -7.745 -14.805 1.00 87.94 800 LYS A N 1
ATOM 6650 C CA . LYS A 1 800 ? 3.326 -8.816 -15.304 1.00 87.94 800 LYS A CA 1
ATOM 6651 C C . LYS A 1 800 ? 1.847 -8.503 -15.053 1.00 87.94 800 LYS A C 1
ATOM 6653 O O . LYS A 1 800 ? 1.056 -8.598 -15.984 1.00 87.94 800 LYS A O 1
ATOM 6658 N N . VAL A 1 801 ? 1.474 -8.057 -13.851 1.00 86.19 801 VAL A N 1
ATOM 6659 C CA . VAL A 1 801 ? 0.092 -7.615 -13.566 1.00 86.19 801 VAL A CA 1
ATOM 6660 C C . VAL A 1 801 ? -0.308 -6.447 -14.482 1.00 86.19 801 VAL A C 1
ATOM 6662 O O . VAL A 1 801 ? -1.428 -6.415 -14.991 1.00 86.19 801 VAL A O 1
ATOM 6665 N N . HIS A 1 802 ? 0.617 -5.525 -14.780 1.00 90.75 802 HIS A N 1
ATOM 6666 C CA . HIS A 1 802 ? 0.364 -4.426 -15.718 1.00 90.75 802 HIS A CA 1
ATOM 6667 C C . HIS A 1 802 ? 0.076 -4.944 -17.145 1.00 90.75 802 HIS A C 1
ATOM 6669 O O . HIS A 1 802 ? -0.910 -4.532 -17.766 1.00 90.75 802 HIS A O 1
ATOM 6675 N N . LYS A 1 803 ? 0.889 -5.891 -17.644 1.00 91.75 803 LYS A N 1
ATOM 6676 C CA . LYS A 1 803 ? 0.662 -6.620 -18.908 1.00 91.75 803 LYS A CA 1
ATOM 6677 C C . LYS A 1 803 ? -0.711 -7.287 -18.938 1.00 91.75 803 LYS A C 1
ATOM 6679 O O . LYS A 1 803 ? -1.475 -7.029 -19.865 1.00 91.75 803 LYS A O 1
ATOM 6684 N N . ASP A 1 804 ? -1.013 -8.118 -17.942 1.00 88.44 804 ASP A N 1
ATOM 6685 C CA . ASP A 1 804 ? -2.197 -8.984 -17.945 1.00 88.44 804 ASP A CA 1
ATOM 6686 C C . ASP A 1 804 ? -3.493 -8.141 -17.902 1.00 88.44 804 ASP A C 1
ATOM 6688 O O . ASP A 1 804 ? -4.491 -8.465 -18.553 1.00 88.44 804 ASP A O 1
ATOM 6692 N N . ILE A 1 805 ? -3.453 -6.975 -17.238 1.00 89.69 805 ILE A N 1
ATOM 6693 C CA . ILE A 1 805 ? -4.537 -5.982 -17.268 1.00 89.69 805 ILE A CA 1
ATOM 6694 C C . ILE A 1 805 ? -4.582 -5.210 -18.603 1.00 89.69 805 ILE A C 1
ATOM 6696 O O . ILE A 1 805 ? -5.684 -4.921 -19.082 1.00 89.69 805 ILE A O 1
ATOM 6700 N N . GLY A 1 806 ? -3.457 -4.943 -19.277 1.00 92.50 806 GLY A N 1
ATOM 6701 C CA . GLY A 1 806 ? -3.476 -4.493 -20.680 1.00 92.50 806 GLY A CA 1
ATOM 6702 C C . GLY A 1 806 ? -2.181 -3.930 -21.279 1.00 92.50 806 GLY A C 1
ATOM 6703 O O . GLY A 1 806 ? -2.033 -3.956 -22.501 1.00 92.50 806 GLY A O 1
ATOM 6704 N N . THR A 1 807 ? -1.257 -3.398 -20.474 1.00 96.44 807 THR A N 1
ATOM 6705 C CA . THR A 1 807 ? 0.063 -2.921 -20.932 1.00 96.44 807 THR A CA 1
ATOM 6706 C C . THR A 1 807 ? 0.995 -2.691 -19.753 1.00 96.44 807 THR A C 1
ATOM 6708 O O . THR A 1 807 ? 0.586 -2.156 -18.724 1.00 96.44 807 THR A O 1
ATOM 6711 N N . VAL A 1 808 ? 2.286 -2.956 -19.942 1.00 96.12 808 VAL A N 1
ATOM 6712 C CA . VAL A 1 808 ? 3.314 -2.409 -19.054 1.00 96.12 808 VAL A CA 1
ATOM 6713 C C . VAL A 1 808 ? 3.371 -0.879 -19.238 1.00 96.12 808 VAL A C 1
ATOM 6715 O O . VAL A 1 808 ? 3.168 -0.365 -20.342 1.00 96.12 808 VAL A O 1
ATOM 6718 N N . VAL A 1 809 ? 3.601 -0.123 -18.160 1.00 94.69 809 VAL A N 1
ATOM 6719 C CA . VAL A 1 809 ? 3.645 1.355 -18.208 1.00 94.69 809 VAL A CA 1
ATOM 6720 C C . VAL A 1 809 ? 4.970 1.866 -18.788 1.00 94.69 809 VAL A C 1
ATOM 6722 O O . VAL A 1 809 ? 4.984 2.869 -19.498 1.00 94.69 809 VAL A O 1
ATOM 6725 N N . PHE A 1 810 ? 6.072 1.168 -18.509 1.00 94.12 810 PHE A N 1
ATOM 6726 C CA . PHE A 1 810 ? 7.430 1.468 -18.968 1.00 94.12 810 PHE A CA 1
ATOM 6727 C C . PHE A 1 810 ? 8.281 0.179 -18.988 1.00 94.12 810 PHE A C 1
ATOM 6729 O O . PHE A 1 810 ? 7.902 -0.783 -18.309 1.00 94.12 810 PHE A O 1
ATOM 6736 N N . PRO A 1 811 ? 9.377 0.107 -19.775 1.00 91.75 811 PRO A N 1
ATOM 6737 C CA . PRO A 1 811 ? 10.260 -1.062 -19.819 1.00 91.75 811 PRO A CA 1
ATOM 6738 C C . PRO A 1 811 ? 11.035 -1.237 -18.500 1.00 91.75 811 PRO A C 1
ATOM 6740 O O . PRO A 1 811 ? 10.707 -0.645 -17.472 1.00 91.75 811 PRO A O 1
ATOM 6743 N N . SER A 1 812 ? 12.052 -2.091 -18.494 1.00 86.44 812 SER A N 1
ATOM 6744 C CA . SER A 1 812 ? 13.036 -2.152 -17.410 1.00 86.44 812 SER A CA 1
ATOM 6745 C C . SER A 1 812 ? 14.284 -1.382 -17.839 1.00 86.44 812 SER A C 1
ATOM 6747 O O . SER A 1 812 ? 14.653 -1.476 -19.002 1.00 86.44 812 SER A O 1
ATOM 6749 N N . GLY A 1 813 ? 14.908 -0.617 -16.933 1.00 84.00 813 GLY A N 1
ATOM 6750 C CA . GLY A 1 813 ? 15.980 0.327 -17.288 1.00 84.00 813 GLY A CA 1
ATOM 6751 C C . GLY A 1 813 ? 17.099 -0.271 -18.146 1.00 84.00 813 GLY A C 1
ATOM 6752 O O . GLY A 1 813 ? 17.456 0.323 -19.156 1.00 84.00 813 GLY A O 1
ATOM 6753 N N . ALA A 1 814 ? 17.545 -1.482 -17.799 1.00 90.31 814 ALA A N 1
ATOM 6754 C CA . ALA A 1 814 ? 18.649 -2.163 -18.470 1.00 90.31 814 ALA A CA 1
ATOM 6755 C C . ALA A 1 814 ? 18.334 -2.673 -19.891 1.00 90.31 814 ALA A C 1
ATOM 6757 O O . ALA A 1 814 ? 19.256 -2.879 -20.671 1.00 90.31 814 ALA A O 1
ATOM 6758 N N . ILE A 1 815 ? 17.063 -2.921 -20.247 1.00 94.31 815 ILE A N 1
ATOM 6759 C CA . ILE A 1 815 ? 16.698 -3.358 -21.606 1.00 94.31 815 ILE A CA 1
ATOM 6760 C C . ILE A 1 815 ? 15.244 -3.042 -21.985 1.00 94.31 815 ILE A C 1
ATOM 6762 O O . ILE A 1 815 ? 14.283 -3.336 -21.260 1.00 94.31 815 ILE A O 1
ATOM 6766 N N . GLY A 1 816 ? 15.070 -2.557 -23.215 1.00 96.12 816 GLY A N 1
ATOM 6767 C CA . GLY A 1 816 ? 13.792 -2.610 -23.916 1.00 96.12 816 GLY A CA 1
ATOM 6768 C C . GLY A 1 816 ? 13.961 -2.748 -25.426 1.00 96.12 816 GLY A C 1
ATOM 6769 O O . GLY A 1 816 ? 14.719 -2.000 -26.041 1.00 96.12 816 GLY A O 1
ATOM 6770 N N . THR A 1 817 ? 13.218 -3.672 -26.038 1.00 97.69 817 THR A N 1
ATOM 6771 C CA . THR A 1 817 ? 13.134 -3.784 -27.505 1.00 97.69 817 THR A CA 1
ATOM 6772 C C . THR A 1 817 ? 12.000 -2.909 -28.013 1.00 97.69 817 THR A C 1
ATOM 6774 O O . THR A 1 817 ? 10.894 -2.990 -27.489 1.00 97.69 817 THR A O 1
ATOM 6777 N N . TRP A 1 818 ? 12.234 -2.085 -29.028 1.00 97.81 818 TRP A N 1
ATOM 6778 C CA . TRP A 1 818 ? 11.274 -1.103 -29.536 1.00 97.81 818 TRP A CA 1
ATOM 6779 C C . TRP A 1 818 ? 11.170 -1.136 -31.054 1.00 97.81 818 TRP A C 1
ATOM 6781 O O . TRP A 1 818 ? 12.142 -1.437 -31.732 1.00 97.81 818 TRP A O 1
ATOM 6791 N N . SER A 1 819 ? 10.021 -0.731 -31.597 1.00 96.81 819 SER A N 1
ATOM 6792 C CA . SER A 1 819 ? 9.939 -0.329 -33.006 1.00 96.81 819 SER A CA 1
ATOM 6793 C C . SER A 1 819 ? 10.626 1.033 -33.180 1.00 96.81 819 SER A C 1
ATOM 6795 O O . SER A 1 819 ? 10.234 1.992 -32.506 1.00 96.81 819 SER A O 1
ATOM 6797 N N . ILE A 1 820 ? 11.635 1.127 -34.059 1.00 95.44 820 ILE A N 1
ATOM 6798 C CA . ILE A 1 820 ? 12.528 2.303 -34.155 1.00 95.44 820 ILE A CA 1
ATOM 6799 C C . ILE A 1 820 ? 11.767 3.631 -34.324 1.00 95.44 820 ILE A C 1
ATOM 6801 O O . ILE A 1 820 ? 12.033 4.547 -33.536 1.00 95.44 820 ILE A O 1
ATOM 6805 N N . PRO A 1 821 ? 10.771 3.759 -35.229 1.00 93.75 821 PRO A N 1
ATOM 6806 C CA . PRO A 1 821 ? 9.996 4.991 -35.349 1.00 93.75 821 PRO A CA 1
ATOM 6807 C C . PRO A 1 821 ? 9.373 5.423 -34.017 1.00 93.75 821 PRO A C 1
ATOM 6809 O O . PRO A 1 821 ? 9.509 6.568 -33.607 1.00 93.75 821 PRO A O 1
ATOM 6812 N N . PHE A 1 822 ? 8.763 4.500 -33.269 1.00 95.62 822 PHE A N 1
ATOM 6813 C CA . PHE A 1 822 ? 8.087 4.813 -32.005 1.00 95.62 822 PHE A CA 1
ATOM 6814 C C . PHE A 1 822 ? 9.055 5.156 -30.868 1.00 95.62 822 PHE A C 1
ATOM 6816 O O . PHE A 1 822 ? 8.714 5.969 -30.005 1.00 95.62 822 PHE A O 1
ATOM 6823 N N . LEU A 1 823 ? 10.266 4.598 -30.885 1.00 96.69 823 LEU A N 1
ATOM 6824 C CA . LEU A 1 823 ? 11.331 5.005 -29.973 1.00 96.69 823 LEU A CA 1
ATOM 6825 C C . LEU A 1 823 ? 11.805 6.433 -30.286 1.00 96.69 823 LEU A C 1
ATOM 6827 O O . LEU A 1 823 ? 11.854 7.263 -29.376 1.00 96.69 823 LEU A O 1
ATOM 6831 N N . LEU A 1 824 ? 12.034 6.765 -31.563 1.00 94.94 824 LEU A N 1
ATOM 6832 C CA . LEU A 1 824 ? 12.342 8.130 -32.009 1.00 94.94 824 LEU A CA 1
ATOM 6833 C C . LEU A 1 824 ? 11.256 9.135 -31.590 1.00 94.94 824 LEU A C 1
ATOM 6835 O O . LEU A 1 824 ? 11.577 10.205 -31.069 1.00 94.94 824 LEU A O 1
ATOM 6839 N N . GLU A 1 825 ? 9.970 8.784 -31.710 1.00 94.69 825 GLU A N 1
ATOM 6840 C CA . GLU A 1 825 ? 8.868 9.621 -31.216 1.00 94.69 825 GLU A CA 1
ATOM 6841 C C . GLU A 1 825 ? 8.971 9.913 -29.701 1.00 94.69 825 GLU A C 1
ATOM 6843 O O . GLU A 1 825 ? 8.690 11.033 -29.244 1.00 94.69 825 GLU A O 1
ATOM 6848 N N . CYS A 1 826 ? 9.353 8.917 -28.900 1.00 95.69 826 CYS A N 1
ATOM 6849 C CA . CYS A 1 826 ? 9.537 9.069 -27.459 1.00 95.69 826 CYS A CA 1
ATOM 6850 C C . CYS A 1 826 ? 10.758 9.936 -27.127 1.00 95.69 826 CYS A C 1
ATOM 6852 O O . CYS A 1 826 ? 10.626 10.894 -26.357 1.00 95.69 826 CYS A O 1
ATOM 6854 N N . LEU A 1 827 ? 11.905 9.646 -27.749 1.00 95.44 827 LEU A N 1
ATOM 6855 C CA . LEU A 1 827 ? 13.182 10.340 -27.559 1.00 95.44 827 LEU A CA 1
ATOM 6856 C C . LEU A 1 827 ? 13.098 11.819 -27.975 1.00 95.44 827 LEU A C 1
ATOM 6858 O O . LEU A 1 827 ? 13.397 12.707 -27.178 1.00 95.44 827 LEU A O 1
ATOM 6862 N N . TYR A 1 828 ? 12.539 12.121 -29.150 1.00 94.56 828 TYR A N 1
ATOM 6863 C CA . TYR A 1 828 ? 12.296 13.492 -29.627 1.00 94.56 828 TYR A CA 1
ATOM 6864 C C . TYR A 1 828 ? 11.458 14.344 -28.644 1.00 94.56 828 TYR A C 1
ATOM 6866 O O . TYR A 1 828 ? 11.595 15.572 -28.555 1.00 94.56 828 TYR A O 1
ATOM 6874 N N . ARG A 1 829 ? 10.587 13.695 -27.856 1.00 92.44 829 ARG A N 1
ATOM 6875 C CA . ARG A 1 829 ? 9.733 14.322 -26.827 1.00 92.44 829 ARG A CA 1
ATOM 6876 C C . ARG A 1 829 ? 10.283 14.156 -25.398 1.00 92.44 829 ARG A C 1
ATOM 6878 O O . ARG A 1 829 ? 9.599 14.556 -24.440 1.00 92.44 829 ARG A O 1
ATOM 6885 N N . HIS A 1 830 ? 11.483 13.603 -25.242 1.00 93.25 830 HIS A N 1
ATOM 6886 C CA . HIS A 1 830 ? 12.222 13.498 -23.985 1.00 93.25 830 HIS A CA 1
ATOM 6887 C C . HIS A 1 830 ? 12.766 14.866 -23.539 1.00 93.25 830 HIS A C 1
ATOM 6889 O O . HIS A 1 830 ? 12.810 15.819 -24.318 1.00 93.25 830 HIS A O 1
ATOM 6895 N N . ASP A 1 831 ? 13.161 14.972 -22.269 1.00 89.88 831 ASP A N 1
ATOM 6896 C CA . ASP A 1 831 ? 13.794 16.151 -21.652 1.00 89.88 831 ASP A CA 1
ATOM 6897 C C . ASP A 1 831 ? 15.274 15.913 -21.276 1.00 89.88 831 ASP A C 1
ATOM 6899 O O . ASP A 1 831 ? 15.752 16.489 -20.308 1.00 89.88 831 ASP A O 1
ATOM 6903 N N . THR A 1 832 ? 15.954 15.031 -22.035 1.00 88.62 832 THR A N 1
ATOM 6904 C CA . THR A 1 832 ? 17.386 14.612 -21.954 1.00 88.62 832 THR A CA 1
ATOM 6905 C C . THR A 1 832 ? 17.973 14.313 -20.563 1.00 88.62 832 THR A C 1
ATOM 6907 O O . THR A 1 832 ? 19.185 14.190 -20.407 1.00 88.62 832 THR A O 1
ATOM 6910 N N . VAL A 1 833 ? 17.129 14.153 -19.542 1.00 85.19 833 VAL A N 1
ATOM 6911 C CA . VAL A 1 833 ? 17.555 13.897 -18.163 1.00 85.19 833 VAL A CA 1
ATOM 6912 C C . VAL A 1 833 ? 17.437 12.417 -17.828 1.00 85.19 833 VAL A C 1
ATOM 6914 O O . VAL A 1 833 ? 16.331 11.881 -17.756 1.00 85.19 833 VAL A O 1
ATOM 6917 N N . PHE A 1 834 ? 18.597 11.840 -17.524 1.00 80.62 834 PHE A N 1
ATOM 6918 C CA . PHE A 1 834 ? 18.873 10.447 -17.161 1.00 80.62 834 PHE A CA 1
ATOM 6919 C C . PHE A 1 834 ? 18.017 9.860 -16.018 1.00 80.62 834 PHE A C 1
ATOM 6921 O O . PHE A 1 834 ? 17.766 8.664 -15.978 1.00 80.62 834 PHE A O 1
ATOM 6928 N N . ARG A 1 835 ? 17.534 10.679 -15.073 1.00 84.38 835 ARG A N 1
ATOM 6929 C CA . ARG A 1 835 ? 16.743 10.200 -13.921 1.00 84.38 835 ARG A CA 1
ATOM 6930 C C . ARG A 1 835 ? 15.327 9.775 -14.337 1.00 84.38 835 ARG A C 1
ATOM 6932 O O . ARG A 1 835 ? 14.420 10.620 -14.362 1.00 84.38 835 ARG A O 1
ATOM 6939 N N . GLY A 1 836 ? 15.160 8.487 -14.641 1.00 86.25 836 GLY A N 1
ATOM 6940 C CA . GLY A 1 836 ? 13.907 7.855 -15.074 1.00 86.25 836 GLY A CA 1
ATOM 6941 C C . GLY A 1 836 ? 13.604 8.071 -16.558 1.00 86.25 836 GLY A C 1
ATOM 6942 O O . GLY A 1 836 ? 12.499 8.494 -16.906 1.00 86.25 836 GLY A O 1
ATOM 6943 N N . ASP A 1 837 ? 14.590 7.877 -17.433 1.00 88.38 837 ASP A N 1
ATOM 6944 C CA . ASP A 1 837 ? 14.400 7.950 -18.884 1.00 88.38 837 ASP A CA 1
ATOM 6945 C C . ASP A 1 837 ? 13.546 6.784 -19.417 1.00 88.38 837 ASP A C 1
ATOM 6947 O O . ASP A 1 837 ? 12.618 7.015 -20.196 1.00 88.38 837 ASP A O 1
ATOM 6951 N N . ASP A 1 838 ? 13.744 5.572 -18.897 1.00 91.06 838 ASP A N 1
ATOM 6952 C CA . ASP A 1 838 ? 12.895 4.393 -19.121 1.00 91.06 838 ASP A CA 1
ATOM 6953 C C . ASP A 1 838 ? 11.397 4.679 -18.864 1.00 91.06 838 ASP A C 1
ATOM 6955 O O . ASP A 1 838 ? 10.544 4.528 -19.751 1.00 91.06 838 ASP A O 1
ATOM 6959 N N . LEU A 1 839 ? 11.084 5.208 -17.677 1.00 91.88 839 LEU A N 1
ATOM 6960 C CA . LEU A 1 839 ? 9.763 5.648 -17.236 1.00 91.88 839 LEU A CA 1
ATOM 6961 C C . LEU A 1 839 ? 9.184 6.717 -18.171 1.00 91.88 839 LEU A C 1
ATOM 6963 O O . LEU A 1 839 ? 7.984 6.728 -18.466 1.00 91.88 839 LEU A O 1
ATOM 6967 N N . GLN A 1 840 ? 10.028 7.620 -18.670 1.00 92.81 840 GLN A N 1
ATOM 6968 C CA . GLN A 1 840 ? 9.602 8.669 -19.586 1.00 92.81 840 GLN A CA 1
ATOM 6969 C C . GLN A 1 840 ? 9.259 8.153 -20.974 1.00 92.81 840 GLN A C 1
ATOM 6971 O O . GLN A 1 840 ? 8.255 8.593 -21.534 1.00 92.81 840 GLN A O 1
ATOM 6976 N N . ILE A 1 841 ? 10.076 7.264 -21.531 1.00 94.44 841 ILE A N 1
ATOM 6977 C CA . ILE A 1 841 ? 9.843 6.661 -22.844 1.00 94.44 841 ILE A CA 1
ATOM 6978 C C . ILE A 1 841 ? 8.518 5.880 -22.802 1.00 94.44 841 ILE A C 1
ATOM 6980 O O . ILE A 1 841 ? 7.669 6.069 -23.676 1.00 94.44 841 ILE A O 1
ATOM 6984 N N . GLY A 1 842 ? 8.254 5.141 -21.717 1.00 95.31 842 GLY A N 1
ATOM 6985 C CA . GLY A 1 842 ? 6.964 4.483 -21.489 1.00 95.31 842 GLY A CA 1
ATOM 6986 C C . GLY A 1 842 ? 5.764 5.441 -21.434 1.00 95.31 842 GLY A C 1
ATOM 6987 O O . GLY A 1 842 ? 4.832 5.345 -22.236 1.00 95.31 842 GLY A O 1
ATOM 6988 N N . LEU A 1 843 ? 5.803 6.447 -20.554 1.00 95.38 843 LEU A N 1
ATOM 6989 C CA . LEU A 1 843 ? 4.726 7.446 -20.432 1.00 95.38 843 LEU A CA 1
ATOM 6990 C C . LEU A 1 843 ? 4.556 8.325 -21.687 1.00 95.38 843 LEU A C 1
ATOM 6992 O O . LEU A 1 843 ? 3.489 8.913 -21.910 1.00 95.38 843 LEU A O 1
ATOM 6996 N N . ARG A 1 844 ? 5.589 8.451 -22.528 1.00 94.88 844 ARG A N 1
ATOM 6997 C CA . ARG A 1 844 ? 5.486 9.127 -23.828 1.00 94.88 844 ARG A CA 1
ATOM 6998 C C . ARG A 1 844 ? 4.682 8.304 -24.822 1.00 94.88 844 ARG A C 1
ATOM 7000 O O . ARG A 1 844 ? 3.788 8.896 -25.427 1.00 94.88 844 ARG A O 1
ATOM 7007 N N . LEU A 1 845 ? 4.916 6.992 -24.914 1.00 96.50 845 LEU A N 1
ATOM 7008 C CA . LEU A 1 845 ? 4.123 6.071 -25.736 1.00 96.50 845 LEU A CA 1
ATOM 7009 C C . LEU A 1 845 ? 2.632 6.138 -25.366 1.00 96.50 845 LEU A C 1
ATOM 7011 O O . LEU A 1 845 ? 1.781 6.419 -26.214 1.00 96.50 845 LEU A O 1
ATOM 7015 N N . HIS A 1 846 ? 2.323 5.994 -24.075 1.00 96.62 846 HIS A N 1
ATOM 7016 C CA . HIS A 1 846 ? 0.942 5.987 -23.574 1.00 96.62 846 HIS A CA 1
ATOM 7017 C C . HIS A 1 846 ? 0.200 7.311 -23.768 1.00 96.62 846 HIS A C 1
ATOM 7019 O O . HIS A 1 846 ? -1.028 7.329 -23.855 1.00 96.62 846 HIS A O 1
ATOM 7025 N N . THR A 1 847 ? 0.927 8.421 -23.930 1.00 95.56 847 THR A N 1
ATOM 7026 C CA . THR A 1 847 ? 0.347 9.742 -24.208 1.00 95.56 847 THR A CA 1
ATOM 7027 C C . THR A 1 847 ? 0.463 10.177 -25.673 1.00 95.56 847 THR A C 1
ATOM 7029 O O . THR A 1 847 ? 0.359 11.369 -25.960 1.00 95.56 847 THR A O 1
ATOM 7032 N N . MET A 1 848 ? 0.659 9.271 -26.638 1.00 94.12 848 MET A N 1
ATOM 7033 C CA . MET A 1 848 ? 0.789 9.661 -28.053 1.00 94.12 848 MET A CA 1
ATOM 7034 C C . MET A 1 848 ? -0.513 10.135 -28.725 1.00 94.12 848 MET A C 1
ATOM 7036 O O . MET A 1 848 ? -0.429 10.956 -29.634 1.00 94.12 848 MET A O 1
ATOM 7040 N N . TYR A 1 849 ? -1.699 9.674 -28.297 1.00 95.38 849 TYR A N 1
ATOM 7041 C CA . TYR A 1 849 ? -2.966 9.912 -29.024 1.00 95.38 849 TYR A CA 1
ATOM 7042 C C . TYR A 1 849 ? -3.193 11.378 -29.428 1.00 95.38 849 TYR A C 1
ATOM 7044 O O . TYR A 1 849 ? -3.081 12.286 -28.600 1.00 95.38 849 TYR A O 1
ATOM 7052 N N . GLY A 1 850 ? -3.537 11.599 -30.701 1.00 91.31 850 GLY A N 1
ATOM 7053 C CA . GLY A 1 850 ? -3.855 12.922 -31.243 1.00 91.31 850 GLY A CA 1
ATOM 7054 C C . GLY A 1 850 ? -2.649 13.848 -31.453 1.00 91.31 850 GLY A C 1
ATOM 7055 O O . GLY A 1 850 ? -2.836 15.002 -31.842 1.00 91.31 850 GLY A O 1
ATOM 7056 N N . LYS A 1 851 ? -1.417 13.380 -31.211 1.00 91.44 851 LYS A N 1
ATOM 7057 C CA . LYS A 1 851 ? -0.183 14.110 -31.544 1.00 91.44 851 LYS A CA 1
ATOM 7058 C C . LYS A 1 851 ? 0.246 13.775 -32.980 1.00 91.44 851 LYS A C 1
ATOM 7060 O O . LYS A 1 851 ? 0.084 12.623 -33.384 1.00 91.44 851 LYS A O 1
ATOM 7065 N N . PRO A 1 852 ? 0.806 14.734 -33.740 1.00 90.75 852 PRO A N 1
ATOM 7066 C CA . PRO A 1 852 ? 1.446 14.423 -35.013 1.00 90.75 852 PRO A CA 1
ATOM 7067 C C . PRO A 1 852 ? 2.677 13.542 -34.778 1.00 90.75 852 PRO A C 1
ATOM 7069 O O . PRO A 1 852 ? 3.301 13.654 -33.712 1.00 90.75 852 PRO A O 1
ATOM 7072 N N . ARG A 1 853 ? 3.016 12.700 -35.758 1.00 90.62 853 ARG A N 1
ATOM 7073 C CA . ARG A 1 853 ? 4.244 11.891 -35.750 1.00 90.62 853 ARG A CA 1
ATOM 7074 C C . ARG A 1 853 ? 5.455 12.786 -36.081 1.00 90.62 853 ARG A C 1
ATOM 7076 O O . ARG A 1 853 ? 5.320 13.804 -36.752 1.00 90.62 853 ARG A O 1
ATOM 7083 N N . PHE A 1 854 ? 6.622 12.455 -35.549 1.00 89.12 854 PHE A N 1
ATOM 7084 C CA . PHE A 1 854 ? 7.932 13.007 -35.890 1.00 89.12 854 PHE A CA 1
ATOM 7085 C C . PHE A 1 854 ? 8.450 12.356 -37.176 1.00 89.12 854 PHE A C 1
ATOM 7087 O O . PHE A 1 854 ? 8.830 13.075 -38.092 1.00 89.12 854 PHE A O 1
ATOM 7094 N N . CYS A 1 855 ? 8.365 11.024 -37.283 1.00 84.75 855 CYS A N 1
ATOM 7095 C CA . CYS A 1 855 ? 8.828 10.279 -38.460 1.00 84.75 855 CYS A CA 1
ATOM 7096 C C . CYS A 1 855 ? 7.958 10.529 -39.711 1.00 84.75 855 CYS A C 1
ATOM 7098 O O . CYS A 1 855 ? 8.442 10.403 -40.829 1.00 84.75 855 CYS A O 1
ATOM 7100 N N . ASN A 1 856 ? 6.687 10.918 -39.536 1.00 86.00 856 ASN A N 1
ATOM 7101 C CA . ASN A 1 856 ? 5.840 11.447 -40.614 1.00 86.00 856 ASN A CA 1
ATOM 7102 C C . ASN A 1 856 ? 4.963 12.623 -40.115 1.00 86.00 856 ASN A C 1
ATOM 7104 O O . ASN A 1 856 ? 3.843 12.397 -39.646 1.00 86.00 856 ASN A O 1
ATOM 7108 N N . PRO A 1 857 ? 5.415 13.888 -40.235 1.00 84.81 857 PRO A N 1
ATOM 7109 C CA . PRO A 1 857 ? 4.702 15.080 -39.733 1.00 84.81 857 PRO A CA 1
ATOM 7110 C C . PRO A 1 857 ? 3.301 15.340 -40.321 1.00 84.81 857 PRO A C 1
ATOM 7112 O O . PRO A 1 857 ? 2.554 16.205 -39.832 1.00 84.81 857 PRO A O 1
ATOM 7115 N N . ASN A 1 858 ? 2.924 14.605 -41.369 1.00 83.06 858 ASN A N 1
ATOM 7116 C CA . ASN A 1 858 ? 1.589 14.646 -41.955 1.00 83.06 858 ASN A CA 1
ATOM 7117 C C . ASN A 1 858 ? 0.589 13.749 -41.214 1.00 83.06 858 ASN A C 1
ATOM 7119 O O . ASN A 1 858 ? -0.600 14.063 -41.187 1.00 83.06 858 ASN A O 1
ATOM 7123 N N . GLU A 1 859 ? 1.064 12.681 -40.575 1.00 87.88 859 GLU A N 1
ATOM 7124 C CA . GLU A 1 859 ? 0.249 11.703 -39.858 1.00 87.88 859 GLU A CA 1
ATOM 7125 C C . GLU A 1 859 ? 0.029 12.065 -38.385 1.00 87.88 859 GLU A C 1
ATOM 7127 O O . GLU A 1 859 ? 0.775 12.828 -37.765 1.00 87.88 859 GLU A O 1
ATOM 7132 N N . ILE A 1 860 ? -0.995 11.446 -37.794 1.00 91.38 860 ILE A N 1
ATOM 7133 C CA . ILE A 1 860 ? -1.337 11.551 -36.375 1.00 91.38 860 ILE A CA 1
ATOM 7134 C C . ILE A 1 860 ? -1.229 10.163 -35.726 1.00 91.38 860 ILE A C 1
ATOM 7136 O O . ILE A 1 860 ? -1.404 9.122 -36.365 1.00 91.38 860 ILE A O 1
ATOM 7140 N N . HIS A 1 861 ? -0.902 10.133 -34.438 1.00 94.12 861 HIS A N 1
ATOM 7141 C CA . HIS A 1 861 ? -0.941 8.921 -33.631 1.00 94.12 861 HIS A CA 1
ATOM 7142 C C . HIS A 1 861 ? -2.371 8.537 -33.240 1.00 94.12 861 HIS A C 1
ATOM 7144 O O . HIS A 1 861 ? -3.059 9.266 -32.516 1.00 94.12 861 HIS A O 1
ATOM 7150 N N . GLU A 1 862 ? -2.772 7.336 -33.647 1.00 92.81 862 GLU A N 1
ATOM 7151 C CA . GLU A 1 862 ? -4.048 6.704 -33.300 1.00 92.81 862 GLU A CA 1
ATOM 7152 C C . GLU A 1 862 ? -4.120 6.252 -31.836 1.00 92.81 862 GLU A C 1
ATOM 7154 O O . GLU A 1 862 ? -5.212 6.098 -31.298 1.00 92.81 862 GLU A O 1
ATOM 7159 N N . GLY A 1 863 ? -2.977 6.128 -31.152 1.00 92.62 863 GLY A N 1
ATOM 7160 C CA . GLY A 1 863 ? -2.906 5.724 -29.747 1.00 92.62 863 GLY A CA 1
ATOM 7161 C C . GLY A 1 863 ? -3.155 4.228 -29.537 1.00 92.62 863 GLY A C 1
ATOM 7162 O O . GLY A 1 863 ? -2.962 3.427 -30.444 1.00 92.62 863 GLY A O 1
ATOM 7163 N N . ASN A 1 864 ? -3.543 3.851 -28.311 1.00 95.12 864 ASN A N 1
ATOM 7164 C CA . ASN A 1 864 ? -3.708 2.451 -27.880 1.00 95.12 864 ASN A CA 1
ATOM 7165 C C . ASN A 1 864 ? -2.450 1.573 -28.052 1.00 95.12 864 ASN A C 1
ATOM 7167 O O . ASN A 1 864 ? -2.552 0.350 -28.116 1.00 95.12 864 ASN A O 1
ATOM 7171 N N . TYR A 1 865 ? -1.273 2.197 -28.138 1.00 97.00 865 TYR A N 1
ATOM 7172 C CA . TYR A 1 865 ? 0.008 1.504 -28.216 1.00 97.00 865 TYR A CA 1
ATOM 7173 C C . TYR A 1 865 ? 0.340 0.839 -26.881 1.00 97.00 865 TYR A C 1
ATOM 7175 O O . TYR A 1 865 ? 0.003 1.354 -25.815 1.00 97.00 865 TYR A O 1
ATOM 7183 N N . LYS A 1 866 ? 1.012 -0.303 -26.964 1.00 96.31 866 LYS A N 1
ATOM 7184 C CA . LYS A 1 866 ? 1.232 -1.231 -25.862 1.00 96.31 866 LYS A CA 1
ATOM 7185 C C . LYS A 1 866 ? 2.723 -1.498 -25.678 1.00 96.31 866 LYS A C 1
ATOM 7187 O O . LYS A 1 866 ? 3.476 -1.603 -26.651 1.00 96.31 866 LYS A O 1
ATOM 7192 N N . ILE A 1 867 ? 3.119 -1.630 -24.419 1.00 97.81 867 ILE A N 1
ATOM 7193 C CA . ILE A 1 867 ? 4.374 -2.256 -24.012 1.00 97.81 867 ILE A CA 1
ATOM 7194 C C . ILE A 1 867 ? 4.001 -3.640 -23.492 1.00 97.81 867 ILE A C 1
ATOM 7196 O O . ILE A 1 867 ? 3.189 -3.772 -22.575 1.00 97.81 867 ILE A O 1
ATOM 7200 N N . GLU A 1 868 ? 4.547 -4.662 -24.131 1.00 96.38 868 GLU A N 1
ATOM 7201 C CA . GLU A 1 868 ? 4.331 -6.071 -23.803 1.00 96.38 868 GLU A CA 1
ATOM 7202 C C . GLU A 1 868 ? 5.530 -6.595 -22.988 1.00 96.38 868 GLU A C 1
ATOM 7204 O O . GLU A 1 868 ? 6.548 -5.914 -22.872 1.00 96.38 868 GLU A O 1
ATOM 7209 N N . MET A 1 869 ? 5.411 -7.762 -22.358 1.00 93.94 869 MET A N 1
ATOM 7210 C CA . MET A 1 869 ? 6.486 -8.367 -21.567 1.00 93.94 869 MET A CA 1
ATOM 7211 C C . MET A 1 869 ? 7.042 -9.602 -22.276 1.00 93.94 869 MET A C 1
ATOM 7213 O O . MET A 1 869 ? 6.296 -10.561 -22.513 1.00 93.94 869 MET A O 1
ATOM 7217 N N . ALA A 1 870 ? 8.339 -9.562 -22.582 1.00 93.88 870 ALA A N 1
ATOM 7218 C CA . ALA A 1 870 ? 9.090 -10.684 -23.132 1.00 93.88 870 ALA A CA 1
ATOM 7219 C C . ALA A 1 870 ? 9.224 -11.819 -22.100 1.00 93.88 870 ALA A C 1
ATOM 7221 O O . ALA A 1 870 ? 9.129 -11.592 -20.891 1.00 93.88 870 ALA A O 1
ATOM 7222 N N . HIS A 1 871 ? 9.434 -13.047 -22.579 1.00 90.88 871 HIS A N 1
ATOM 7223 C CA . HIS A 1 871 ? 9.612 -14.221 -21.720 1.00 90.88 871 HIS A CA 1
ATOM 7224 C C . HIS A 1 871 ? 11.073 -14.420 -21.261 1.00 90.88 871 HIS A C 1
ATOM 7226 O O . HIS A 1 871 ? 11.301 -15.000 -20.200 1.00 90.88 871 HIS A O 1
ATOM 7232 N N . VAL A 1 872 ? 12.053 -13.945 -22.042 1.00 91.38 872 VAL A N 1
ATOM 7233 C CA . VAL A 1 872 ? 13.489 -14.029 -21.721 1.00 91.38 872 VAL A CA 1
ATOM 7234 C C . VAL A 1 872 ? 13.802 -13.145 -20.512 1.00 91.38 872 VAL A C 1
ATOM 7236 O O . VAL A 1 872 ? 13.286 -12.035 -20.406 1.00 91.38 872 VAL A O 1
ATOM 7239 N N . THR A 1 873 ? 14.659 -13.619 -19.610 1.00 91.25 873 THR A N 1
ATOM 7240 C CA . THR A 1 873 ? 15.184 -12.835 -18.480 1.00 91.25 873 THR A CA 1
ATOM 7241 C C . THR A 1 873 ? 16.641 -12.484 -18.747 1.00 91.25 873 THR A C 1
ATOM 7243 O O . THR A 1 873 ? 17.387 -13.366 -19.159 1.00 91.25 873 THR A O 1
ATOM 7246 N N . VAL A 1 874 ? 17.041 -11.233 -18.513 1.00 92.56 874 VAL A N 1
ATOM 7247 C CA . VAL A 1 874 ? 18.447 -10.798 -18.631 1.00 92.56 874 VAL A CA 1
ATOM 7248 C C . VAL A 1 874 ? 19.080 -10.594 -17.253 1.00 92.56 874 VAL A C 1
ATOM 7250 O O . VAL A 1 874 ? 18.372 -10.341 -16.275 1.00 92.56 874 VAL A O 1
ATOM 7253 N N . ASP A 1 875 ? 20.407 -10.660 -17.176 1.00 91.12 875 ASP A N 1
ATOM 7254 C CA . ASP A 1 875 ? 21.164 -10.434 -15.941 1.00 91.12 875 ASP A CA 1
ATOM 7255 C C . ASP A 1 875 ? 22.003 -9.133 -16.060 1.00 91.12 875 ASP A C 1
ATOM 7257 O O . ASP A 1 875 ? 22.580 -8.855 -17.106 1.00 91.12 875 ASP A O 1
ATOM 7261 N N . THR A 1 876 ? 22.067 -8.326 -14.993 1.00 89.94 876 THR A N 1
ATOM 7262 C CA . THR A 1 876 ? 22.817 -7.040 -14.882 1.00 89.94 876 THR A CA 1
ATOM 7263 C C . THR A 1 876 ? 23.569 -6.996 -13.545 1.00 89.94 876 THR A C 1
ATOM 7265 O O . THR A 1 876 ? 23.191 -7.710 -12.610 1.00 89.94 876 THR A O 1
ATOM 7268 N N . VAL A 1 877 ? 24.639 -6.215 -13.412 1.00 87.25 877 VAL A N 1
ATOM 7269 C CA . VAL A 1 877 ? 25.441 -6.118 -12.182 1.00 87.25 877 VAL A CA 1
ATOM 7270 C C . VAL A 1 877 ? 24.769 -5.164 -11.187 1.00 87.25 877 VAL A C 1
ATOM 7272 O O . VAL A 1 877 ? 24.199 -4.139 -11.552 1.00 87.25 877 VAL A O 1
ATOM 7275 N N . VAL A 1 878 ? 24.816 -5.479 -9.886 1.00 88.50 878 VAL A N 1
ATOM 7276 C CA . VAL A 1 878 ? 24.263 -4.590 -8.846 1.00 88.50 878 VAL A CA 1
ATOM 7277 C C . VAL A 1 878 ? 25.238 -4.356 -7.684 1.00 88.50 878 VAL A C 1
ATOM 7279 O O . VAL A 1 878 ? 26.093 -5.211 -7.425 1.00 88.50 878 VAL A O 1
ATOM 7282 N N . PRO A 1 879 ? 25.116 -3.231 -6.945 1.00 88.81 879 PRO A N 1
ATOM 7283 C CA . PRO A 1 879 ? 26.047 -2.875 -5.881 1.00 88.81 879 PRO A CA 1
ATOM 7284 C C . PRO A 1 879 ? 26.240 -3.964 -4.824 1.00 88.81 879 PRO A C 1
ATOM 7286 O O . PRO A 1 879 ? 25.292 -4.462 -4.211 1.00 88.81 879 PRO A O 1
ATOM 7289 N N . ARG A 1 880 ? 27.509 -4.256 -4.528 1.00 87.00 880 ARG A N 1
ATOM 7290 C CA . ARG A 1 880 ? 27.918 -5.115 -3.403 1.00 87.00 880 ARG A CA 1
ATOM 7291 C C . ARG A 1 880 ? 27.664 -4.453 -2.037 1.00 87.00 880 ARG A C 1
ATOM 7293 O O . ARG A 1 880 ? 27.465 -5.151 -1.042 1.00 87.00 880 ARG A O 1
ATOM 7300 N N . CYS A 1 881 ? 27.652 -3.119 -1.990 1.00 86.88 881 CYS A N 1
ATOM 7301 C CA . CYS A 1 881 ? 27.679 -2.319 -0.763 1.00 86.88 881 CYS A CA 1
ATOM 7302 C C . CYS A 1 881 ? 26.378 -1.541 -0.508 1.00 86.88 881 CYS A C 1
ATOM 7304 O O . CYS A 1 881 ? 25.777 -0.965 -1.416 1.00 86.88 881 CYS A O 1
ATOM 7306 N N . TYR A 1 882 ? 25.970 -1.474 0.765 1.00 83.94 882 TYR A N 1
ATOM 7307 C CA . TYR A 1 882 ? 24.718 -0.828 1.181 1.00 83.94 882 TYR A CA 1
ATOM 7308 C C . TYR A 1 882 ? 24.824 0.706 1.176 1.00 83.94 882 TYR A C 1
ATOM 7310 O O . TYR A 1 882 ? 23.946 1.392 0.654 1.00 83.94 882 TYR A O 1
ATOM 7318 N N . ILE A 1 883 ? 25.909 1.228 1.762 1.00 86.44 883 ILE A N 1
ATOM 7319 C CA . ILE A 1 883 ? 26.205 2.649 1.998 1.00 86.44 883 ILE A CA 1
ATOM 7320 C C . ILE A 1 883 ? 27.721 2.846 1.872 1.00 86.44 883 ILE A C 1
ATOM 7322 O O . ILE A 1 883 ? 28.472 2.043 2.425 1.00 86.44 883 ILE A O 1
ATOM 7326 N N . HIS A 1 884 ? 28.176 3.937 1.249 1.00 87.62 884 HIS A N 1
ATOM 7327 C CA . HIS A 1 884 ? 29.533 4.454 1.456 1.00 87.62 884 HIS A CA 1
ATOM 7328 C C . HIS A 1 884 ? 29.465 5.788 2.199 1.00 87.62 884 HIS A C 1
ATOM 7330 O O . HIS A 1 884 ? 28.812 6.722 1.742 1.00 87.62 884 HIS A O 1
ATOM 7336 N N . LEU A 1 885 ? 30.164 5.920 3.331 1.00 78.44 885 LEU A N 1
ATOM 7337 C CA . LEU A 1 885 ? 30.092 7.128 4.170 1.00 78.44 885 LEU A CA 1
ATOM 7338 C C . LEU A 1 885 ? 30.495 8.409 3.403 1.00 78.44 885 LEU A C 1
ATOM 7340 O O . LEU A 1 885 ? 29.903 9.469 3.600 1.00 78.44 885 LEU A O 1
ATOM 7344 N N . LYS A 1 886 ? 31.430 8.282 2.451 1.00 81.06 886 LYS A N 1
ATOM 7345 C CA . LYS A 1 886 ? 31.872 9.348 1.536 1.00 81.06 886 LYS A CA 1
ATOM 7346 C C . LYS A 1 886 ? 30.752 9.907 0.640 1.00 81.06 886 LYS A C 1
ATOM 7348 O O . LYS A 1 886 ? 30.817 11.070 0.263 1.00 81.06 886 LYS A O 1
ATOM 7353 N N . GLU A 1 887 ? 29.706 9.132 0.338 1.00 81.00 887 GLU A N 1
ATOM 7354 C CA . GLU A 1 887 ? 28.580 9.555 -0.518 1.00 81.00 887 GLU A CA 1
ATOM 7355 C C . GLU A 1 887 ? 27.566 10.471 0.195 1.00 81.00 887 GLU A C 1
ATOM 7357 O O . GLU A 1 887 ? 26.740 11.096 -0.480 1.00 81.00 887 GLU A O 1
ATOM 7362 N N . PHE A 1 888 ? 27.623 10.537 1.533 1.00 74.12 888 PHE A N 1
ATOM 7363 C CA . PHE A 1 888 ? 26.707 11.297 2.398 1.00 74.12 888 PHE A CA 1
ATOM 7364 C C . PHE A 1 888 ? 27.347 12.540 3.027 1.00 74.12 888 PHE A C 1
ATOM 7366 O O . PHE A 1 888 ? 26.635 13.397 3.549 1.00 74.12 888 PHE A O 1
ATOM 7373 N N . LEU A 1 889 ? 28.675 12.657 2.977 1.00 72.38 889 LEU A N 1
ATOM 7374 C CA . LEU A 1 889 ? 29.395 13.821 3.484 1.00 72.38 889 LEU A CA 1
ATOM 7375 C C . LEU A 1 889 ? 29.558 14.903 2.400 1.00 72.38 889 LEU A C 1
ATOM 7377 O O . LEU A 1 889 ? 29.765 14.581 1.228 1.00 72.38 889 LEU A O 1
ATOM 7381 N N . PRO A 1 890 ? 29.553 16.197 2.775 1.00 71.62 890 PRO A N 1
ATOM 7382 C CA . PRO A 1 890 ? 30.034 17.272 1.913 1.00 71.62 890 PRO A CA 1
ATOM 7383 C C . PRO A 1 890 ? 31.448 16.983 1.388 1.00 71.62 890 PRO A C 1
ATOM 7385 O O . PRO A 1 890 ? 32.287 16.453 2.117 1.00 71.62 890 PRO A O 1
ATOM 7388 N N . HIS A 1 891 ? 31.744 17.382 0.147 1.00 72.75 891 HIS A N 1
ATOM 7389 C CA . HIS A 1 891 ? 33.012 17.068 -0.535 1.00 72.75 891 HIS A CA 1
ATOM 7390 C C . HIS A 1 891 ? 34.269 17.472 0.266 1.00 72.75 891 HIS A C 1
ATOM 7392 O O . HIS A 1 891 ? 35.271 16.758 0.268 1.00 72.75 891 HIS A O 1
ATOM 7398 N N . CYS A 1 892 ? 34.200 18.582 1.009 1.00 77.50 892 CYS A N 1
ATOM 7399 C CA . CYS A 1 892 ? 35.273 19.060 1.886 1.00 77.50 892 CYS A CA 1
ATOM 7400 C C . CYS A 1 892 ? 35.619 18.109 3.048 1.00 77.50 892 CYS A C 1
ATOM 7402 O O . CYS A 1 892 ? 36.758 18.133 3.508 1.00 77.50 892 CYS A O 1
ATOM 7404 N N . LEU A 1 893 ? 34.675 17.268 3.485 1.00 73.06 893 LEU A N 1
ATOM 7405 C CA . LEU A 1 893 ? 34.860 16.228 4.502 1.00 73.06 893 LEU A CA 1
ATOM 7406 C C . LEU A 1 893 ? 35.097 14.855 3.855 1.00 73.06 893 LEU A C 1
ATOM 7408 O O . LEU A 1 893 ? 36.004 14.128 4.254 1.00 73.06 893 LEU A O 1
ATOM 7412 N N . GLY A 1 894 ? 34.332 14.520 2.809 1.00 74.75 894 GLY A N 1
ATOM 7413 C CA . GLY A 1 894 ? 34.424 13.235 2.107 1.00 74.75 894 GLY A CA 1
ATOM 7414 C C . GLY A 1 894 ? 35.801 12.949 1.495 1.00 74.75 894 GLY A C 1
ATOM 7415 O O . GLY A 1 894 ? 36.183 11.786 1.387 1.00 74.75 894 GLY A O 1
ATOM 7416 N N . LYS A 1 895 ? 36.586 13.982 1.153 1.00 77.62 895 LYS A N 1
ATOM 7417 C CA . LYS A 1 895 ? 37.965 13.832 0.649 1.00 77.62 895 LYS A CA 1
ATOM 7418 C C . LYS A 1 895 ? 38.949 13.181 1.640 1.00 77.62 895 LYS A C 1
ATOM 7420 O O . LYS A 1 895 ? 39.993 12.720 1.203 1.00 77.62 895 LYS A O 1
ATOM 7425 N N . TYR A 1 896 ? 38.632 13.140 2.939 1.00 78.50 896 TYR A N 1
ATOM 7426 C CA . TYR A 1 896 ? 39.479 12.523 3.972 1.00 78.50 896 TYR A CA 1
ATOM 7427 C C . TYR A 1 896 ? 39.134 11.050 4.259 1.00 78.50 896 TYR A C 1
ATOM 7429 O O . TYR A 1 896 ? 39.794 10.418 5.079 1.00 78.50 896 TYR A O 1
ATOM 7437 N N . LEU A 1 897 ? 38.107 10.489 3.609 1.00 78.62 897 LEU A N 1
ATOM 7438 C CA . LEU A 1 897 ? 37.760 9.074 3.739 1.00 78.62 897 LEU A CA 1
ATOM 7439 C C . LEU A 1 897 ? 38.395 8.247 2.618 1.00 78.62 897 LEU A C 1
ATOM 7441 O O . LEU A 1 897 ? 38.285 8.612 1.442 1.00 78.62 897 LEU A O 1
ATOM 7445 N N . LYS A 1 898 ? 38.980 7.096 2.988 1.00 76.75 898 LYS A N 1
ATOM 7446 C CA . LYS A 1 898 ? 39.392 6.057 2.032 1.00 76.75 898 LYS A CA 1
ATOM 7447 C C . LYS A 1 898 ? 38.194 5.681 1.157 1.00 76.75 898 LYS A C 1
ATOM 7449 O O . LYS A 1 898 ? 37.068 5.557 1.647 1.00 76.75 898 LYS A O 1
ATOM 7454 N N . GLU A 1 899 ? 38.437 5.502 -0.133 1.00 74.50 899 GLU A N 1
ATOM 7455 C CA . GLU A 1 899 ? 37.425 4.977 -1.044 1.00 74.50 899 GLU A CA 1
ATOM 7456 C C . GLU A 1 899 ? 37.172 3.490 -0.769 1.00 74.50 899 GLU A C 1
ATOM 7458 O O . GLU A 1 899 ? 38.004 2.799 -0.174 1.00 74.50 899 GLU A O 1
ATOM 7463 N N . CYS A 1 900 ? 35.985 3.010 -1.140 1.00 80.44 900 CYS A N 1
ATOM 7464 C CA . CYS A 1 900 ? 35.644 1.605 -0.974 1.00 80.44 900 CYS A CA 1
ATOM 7465 C C . CYS A 1 900 ? 36.225 0.804 -2.138 1.00 80.44 900 CYS A C 1
ATOM 7467 O O . CYS A 1 900 ? 35.968 1.130 -3.295 1.00 80.44 900 CYS A O 1
ATOM 7469 N N . ASP A 1 901 ? 36.913 -0.293 -1.824 1.00 78.19 901 ASP A N 1
ATOM 7470 C CA . ASP A 1 901 ? 37.607 -1.175 -2.777 1.00 78.19 901 ASP A CA 1
ATOM 7471 C C . ASP A 1 901 ? 36.666 -1.907 -3.772 1.00 78.19 901 ASP A C 1
ATOM 7473 O O . ASP A 1 901 ? 37.085 -2.813 -4.484 1.00 78.19 901 ASP A O 1
ATOM 7477 N N . CYS A 1 902 ? 35.376 -1.544 -3.821 1.00 75.50 902 CYS A N 1
ATOM 7478 C CA . CYS A 1 902 ? 34.387 -2.075 -4.760 1.00 75.50 902 CYS A CA 1
ATOM 7479 C C . CYS A 1 902 ? 34.182 -1.230 -6.031 1.00 75.50 902 CYS A C 1
ATOM 7481 O O . CYS A 1 902 ? 33.467 -1.686 -6.919 1.00 75.50 902 CYS A O 1
ATOM 7483 N N . GLY A 1 903 ? 34.736 -0.011 -6.110 1.00 73.12 903 GLY A N 1
ATOM 7484 C CA . GLY A 1 903 ? 34.707 0.864 -7.300 1.00 73.12 903 GLY A CA 1
ATOM 7485 C C . GLY A 1 903 ? 33.338 1.429 -7.732 1.00 73.12 903 GLY A C 1
ATOM 7486 O O . GLY A 1 903 ? 33.284 2.345 -8.545 1.00 73.12 903 GLY A O 1
ATOM 7487 N N . GLN A 1 904 ? 32.227 0.923 -7.192 1.00 77.88 904 GLN A N 1
ATOM 7488 C CA . GLN A 1 904 ? 30.861 1.265 -7.610 1.00 77.88 904 GLN A CA 1
ATOM 7489 C C . GLN A 1 904 ? 30.154 2.210 -6.623 1.00 77.88 904 GLN A C 1
ATOM 7491 O O . GLN A 1 904 ? 30.541 2.328 -5.461 1.00 77.88 904 GLN A O 1
ATOM 7496 N N . TYR A 1 905 ? 29.052 2.841 -7.047 1.00 84.25 905 TYR A N 1
ATOM 7497 C CA . TYR A 1 905 ? 28.137 3.523 -6.120 1.00 84.25 905 TYR A CA 1
ATOM 7498 C C . TYR A 1 905 ? 27.401 2.526 -5.218 1.00 84.25 905 TYR A C 1
ATOM 7500 O O . TYR A 1 905 ? 26.998 1.453 -5.668 1.00 84.25 905 TYR A O 1
ATOM 7508 N N . SER A 1 906 ? 27.139 2.899 -3.963 1.00 89.38 906 SER A N 1
ATOM 7509 C CA . SER A 1 906 ? 26.331 2.062 -3.070 1.00 89.38 906 SER A CA 1
ATOM 7510 C C . SER A 1 906 ? 24.857 2.002 -3.492 1.00 89.38 906 SER A C 1
ATOM 7512 O O . SER A 1 906 ? 24.329 2.910 -4.147 1.00 89.38 906 SER A O 1
ATOM 7514 N N . LEU A 1 907 ? 24.152 0.962 -3.034 1.00 88.88 907 LEU A N 1
ATOM 7515 C CA . LEU A 1 907 ? 22.695 0.843 -3.166 1.00 88.88 907 LEU A CA 1
ATOM 7516 C C . LEU A 1 907 ? 21.976 2.124 -2.711 1.00 88.88 907 LEU A C 1
ATOM 7518 O O . LEU A 1 907 ? 21.087 2.629 -3.402 1.00 88.88 907 LEU A O 1
ATOM 7522 N N . SER A 1 908 ? 22.366 2.667 -1.555 1.00 88.06 908 SER A N 1
ATOM 7523 C CA . SER A 1 908 ? 21.739 3.868 -1.002 1.00 88.06 908 SER A CA 1
ATOM 7524 C C . SER A 1 908 ? 21.893 5.085 -1.914 1.00 88.06 908 SER A C 1
ATOM 7526 O O . SER A 1 908 ? 20.938 5.843 -2.090 1.00 88.06 908 SER A O 1
ATOM 7528 N N . ARG A 1 909 ? 23.047 5.230 -2.579 1.00 87.44 909 ARG A N 1
ATOM 7529 C CA . ARG A 1 909 ? 23.286 6.282 -3.569 1.00 87.44 909 ARG A CA 1
ATOM 7530 C C . ARG A 1 909 ? 22.437 6.070 -4.821 1.00 87.44 909 ARG A C 1
ATOM 7532 O O . ARG A 1 909 ? 21.833 7.036 -5.286 1.00 87.44 909 ARG A O 1
ATOM 7539 N N . GLN A 1 910 ? 22.313 4.836 -5.322 1.00 87.56 910 GLN A N 1
ATOM 7540 C CA . GLN A 1 910 ? 21.409 4.525 -6.440 1.00 87.56 910 GLN A CA 1
ATOM 7541 C C . GLN A 1 910 ? 19.956 4.921 -6.126 1.00 87.56 910 GLN A C 1
ATOM 7543 O O . GLN A 1 910 ? 19.329 5.641 -6.908 1.00 87.56 910 GLN A O 1
ATOM 7548 N N . ARG A 1 911 ? 19.422 4.503 -4.967 1.00 87.50 911 ARG A N 1
ATOM 7549 C CA . ARG A 1 911 ? 18.034 4.805 -4.576 1.00 87.50 911 ARG A CA 1
ATOM 7550 C C . ARG A 1 911 ? 17.823 6.300 -4.313 1.00 87.50 911 ARG A C 1
ATOM 7552 O O . ARG A 1 911 ? 17.030 6.911 -5.023 1.00 87.50 911 ARG A O 1
ATOM 7559 N N . ILE A 1 912 ? 18.571 6.904 -3.384 1.00 87.62 912 ILE A N 1
ATOM 7560 C CA . ILE A 1 912 ? 18.346 8.290 -2.917 1.00 87.62 912 ILE A CA 1
ATOM 7561 C C . ILE A 1 912 ? 18.609 9.339 -4.005 1.00 87.62 912 ILE A C 1
ATOM 7563 O O . ILE A 1 912 ? 17.938 10.369 -4.035 1.00 87.62 912 ILE A O 1
ATOM 7567 N N . VAL A 1 913 ? 19.597 9.121 -4.883 1.00 85.00 913 VAL A N 1
ATOM 7568 C CA . VAL A 1 913 ? 20.086 10.165 -5.803 1.00 85.00 913 VAL A CA 1
ATOM 7569 C C . VAL A 1 913 ? 19.679 9.933 -7.258 1.00 85.00 913 VAL A C 1
ATOM 7571 O O . VAL A 1 913 ? 19.664 10.905 -8.017 1.00 85.00 913 VAL A O 1
ATOM 7574 N N . TYR A 1 914 ? 19.302 8.719 -7.672 1.00 82.94 914 TYR A N 1
ATOM 7575 C CA . TYR A 1 914 ? 18.947 8.435 -9.071 1.00 82.94 914 TYR A CA 1
ATOM 7576 C C . TYR A 1 914 ? 17.512 7.927 -9.250 1.00 82.94 914 TYR A C 1
ATOM 7578 O O . TYR A 1 914 ? 16.784 8.509 -10.057 1.00 82.94 914 TYR A O 1
ATOM 7586 N N . TRP A 1 915 ? 17.092 6.893 -8.512 1.00 85.06 915 TRP A N 1
ATOM 7587 C CA . TRP A 1 915 ? 15.815 6.206 -8.765 1.00 85.06 915 TRP A CA 1
ATOM 7588 C C . TRP A 1 915 ? 14.625 6.862 -8.055 1.00 85.06 915 TRP A C 1
ATOM 7590 O O . TRP A 1 915 ? 13.676 7.293 -8.709 1.00 85.06 915 TRP A O 1
ATOM 7600 N N . GLU A 1 916 ? 14.667 7.000 -6.730 1.00 85.81 916 GLU A N 1
ATOM 7601 C CA . GLU A 1 916 ? 13.540 7.530 -5.954 1.00 85.81 916 GLU A CA 1
ATOM 7602 C C . GLU A 1 916 ? 13.201 8.999 -6.320 1.00 85.81 916 GLU A C 1
ATOM 7604 O O . GLU A 1 916 ? 12.016 9.292 -6.521 1.00 85.81 916 GLU A O 1
ATOM 7609 N N . PRO A 1 917 ? 14.168 9.921 -6.564 1.00 86.31 917 PRO A N 1
ATOM 7610 C CA . PRO A 1 917 ? 13.861 11.271 -7.053 1.00 86.31 917 PRO A CA 1
ATOM 7611 C C . PRO A 1 917 ? 13.116 11.280 -8.391 1.00 86.31 917 PRO A C 1
ATOM 7613 O O . PRO A 1 917 ? 12.352 12.210 -8.662 1.00 86.31 917 PRO A O 1
ATOM 7616 N N . ALA A 1 918 ? 13.305 10.254 -9.233 1.00 83.56 918 ALA A N 1
ATOM 7617 C CA . ALA A 1 918 ? 12.568 10.129 -10.484 1.00 83.56 918 ALA A CA 1
ATOM 7618 C C . ALA A 1 918 ? 11.068 9.894 -10.233 1.00 83.56 918 ALA A C 1
ATOM 7620 O O . ALA A 1 918 ? 10.255 10.444 -10.972 1.00 83.56 918 ALA A O 1
ATOM 7621 N N . ARG A 1 919 ? 10.667 9.195 -9.160 1.00 83.12 919 ARG A N 1
ATOM 7622 C CA . ARG A 1 919 ? 9.244 9.046 -8.802 1.00 83.12 919 ARG A CA 1
ATOM 7623 C C . ARG A 1 919 ? 8.611 10.416 -8.528 1.00 83.12 919 ARG A C 1
ATOM 7625 O O . ARG A 1 919 ? 7.670 10.804 -9.220 1.00 83.12 919 ARG A O 1
ATOM 7632 N N . HIS A 1 920 ? 9.185 11.197 -7.609 1.00 85.94 920 HIS A N 1
ATOM 7633 C CA . HIS A 1 920 ? 8.687 12.536 -7.251 1.00 85.94 920 HIS A CA 1
ATOM 7634 C C . HIS A 1 920 ? 8.688 13.502 -8.452 1.00 85.94 920 HIS A C 1
ATOM 7636 O O . HIS A 1 920 ? 7.680 14.155 -8.735 1.00 85.94 920 HIS A O 1
ATOM 7642 N N . ARG A 1 921 ? 9.783 13.529 -9.229 1.00 86.00 921 ARG A N 1
ATOM 7643 C CA . ARG A 1 921 ? 9.942 14.304 -10.480 1.00 86.00 921 ARG A CA 1
ATOM 7644 C C . ARG A 1 921 ? 8.799 14.077 -11.480 1.00 86.00 921 ARG A C 1
ATOM 7646 O O . ARG A 1 921 ? 8.510 14.955 -12.298 1.00 86.00 921 ARG A O 1
ATOM 7653 N N . PHE A 1 922 ? 8.174 12.901 -11.461 1.00 89.50 922 PHE A N 1
ATOM 7654 C CA . PHE A 1 922 ? 7.175 12.493 -12.443 1.00 89.50 922 PHE A CA 1
ATOM 7655 C C . PHE A 1 922 ? 5.724 12.743 -12.028 1.00 89.50 922 PHE A C 1
ATOM 7657 O O . PHE A 1 922 ? 4.850 12.537 -12.865 1.00 89.50 922 PHE A O 1
ATOM 7664 N N . PHE A 1 923 ? 5.448 13.292 -10.840 1.00 90.38 923 PHE A N 1
ATOM 7665 C CA . PHE A 1 923 ? 4.092 13.641 -10.379 1.00 90.38 923 PHE A CA 1
ATOM 7666 C C . PHE A 1 923 ? 3.225 14.317 -11.467 1.00 90.38 923 PHE A C 1
ATOM 7668 O O . PHE A 1 923 ? 2.183 13.797 -11.870 1.00 90.38 923 PHE A O 1
ATOM 7675 N N . PHE A 1 924 ? 3.708 15.416 -12.060 1.00 90.25 924 PHE A N 1
ATOM 7676 C CA . PHE A 1 924 ? 2.998 16.119 -13.140 1.00 90.25 924 PHE A CA 1
ATOM 7677 C C . PHE A 1 924 ? 2.960 15.354 -14.477 1.00 90.25 924 PHE A C 1
ATOM 7679 O O . PHE A 1 924 ? 2.103 15.627 -15.317 1.00 90.25 924 PHE A O 1
ATOM 7686 N N . LYS A 1 925 ? 3.867 14.392 -14.702 1.00 92.00 925 LYS A N 1
ATOM 7687 C CA . LYS A 1 925 ? 3.882 13.520 -15.892 1.00 92.00 925 LYS A CA 1
ATOM 7688 C C . LYS A 1 925 ? 2.838 12.400 -15.760 1.00 92.00 925 LYS A C 1
ATOM 7690 O O . LYS A 1 925 ? 2.152 12.120 -16.741 1.00 92.00 925 LYS A O 1
ATOM 7695 N N . PHE A 1 926 ? 2.650 11.846 -14.559 1.00 95.19 926 PHE A N 1
ATOM 7696 C CA . PHE A 1 926 ? 1.549 10.936 -14.226 1.00 95.19 926 PHE A CA 1
ATOM 7697 C C . PHE A 1 926 ? 0.191 11.644 -14.323 1.00 95.19 926 PHE A C 1
ATOM 7699 O O . PHE A 1 926 ? -0.702 11.155 -15.012 1.00 95.19 926 PHE A O 1
ATOM 7706 N N . LEU A 1 927 ? 0.061 12.845 -13.743 1.00 94.81 927 LEU A N 1
ATOM 7707 C CA . LEU A 1 927 ? -1.171 13.641 -13.815 1.00 94.81 927 LEU A CA 1
ATOM 7708 C C . LEU A 1 927 ? -1.529 13.995 -15.267 1.00 94.81 927 LEU A C 1
ATOM 7710 O O . LEU A 1 927 ? -2.673 13.836 -15.690 1.00 94.81 927 LEU A O 1
ATOM 7714 N N . TYR A 1 928 ? -0.533 14.382 -16.071 1.00 94.31 928 TYR A N 1
ATOM 7715 C CA . TYR A 1 928 ? -0.705 14.586 -17.510 1.00 94.31 928 TYR A CA 1
ATOM 7716 C C . TYR A 1 928 ? -1.150 13.312 -18.247 1.00 94.31 928 TYR A C 1
ATOM 7718 O O . TYR A 1 928 ? -1.919 13.416 -19.198 1.00 94.31 928 TYR A O 1
ATOM 7726 N N . CYS A 1 929 ? -0.714 12.119 -17.825 1.00 95.44 929 CYS A N 1
ATOM 7727 C CA . CYS A 1 929 ? -1.161 10.853 -18.408 1.00 95.44 929 CYS A CA 1
ATOM 7728 C C . CYS A 1 929 ? -2.633 10.558 -18.075 1.00 95.44 929 CYS A C 1
ATOM 7730 O O . CYS A 1 929 ? -3.417 10.275 -18.981 1.00 95.44 929 CYS A O 1
ATOM 7732 N N . ILE A 1 930 ? -3.038 10.712 -16.809 1.00 95.88 930 ILE A N 1
ATOM 7733 C CA . ILE A 1 930 ? -4.432 10.545 -16.351 1.00 95.88 930 ILE A CA 1
ATOM 7734 C C . ILE A 1 930 ? -5.374 11.484 -17.117 1.00 95.88 930 ILE A C 1
ATOM 7736 O O . ILE A 1 930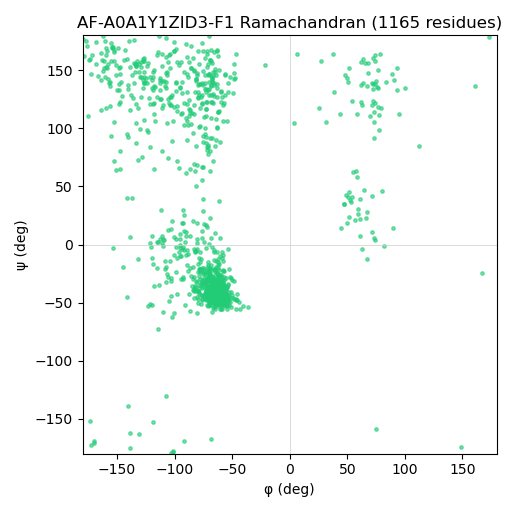 ? -6.400 11.049 -17.646 1.00 95.88 930 ILE A O 1
ATOM 7740 N N . LEU A 1 931 ? -4.991 12.756 -17.248 1.00 95.75 931 LEU A N 1
ATOM 7741 C CA . LEU A 1 931 ? -5.762 13.787 -17.948 1.00 95.75 931 LEU A CA 1
ATOM 7742 C C . LEU A 1 931 ? -5.597 13.756 -19.484 1.00 95.75 931 LEU A C 1
ATOM 7744 O O . LEU A 1 931 ? -6.263 14.517 -20.190 1.00 95.75 931 LEU A O 1
ATOM 7748 N N . HIS A 1 932 ? -4.741 12.886 -20.038 1.00 94.50 932 HIS A N 1
ATOM 7749 C CA . HIS A 1 932 ? -4.550 12.777 -21.489 1.00 94.50 932 HIS A CA 1
ATOM 7750 C C . HIS A 1 932 ? -5.823 12.258 -22.165 1.00 94.50 932 HIS A C 1
ATOM 7752 O O . HIS A 1 932 ? -6.462 11.319 -21.686 1.00 94.50 932 HIS A O 1
ATOM 7758 N N . LYS A 1 933 ? -6.208 12.835 -23.306 1.00 93.81 933 LYS A N 1
ATOM 7759 C CA . LYS A 1 933 ? -7.388 12.363 -24.048 1.00 93.81 933 LYS A CA 1
ATOM 7760 C C . LYS A 1 933 ? -7.098 10.994 -24.678 1.00 93.81 933 LYS A C 1
ATOM 7762 O O . LYS A 1 933 ? -6.012 10.767 -25.203 1.00 93.81 933 LYS A O 1
ATOM 7767 N N . CYS A 1 934 ? -8.073 10.092 -24.655 1.00 93.44 934 CYS A N 1
ATOM 7768 C CA . CYS A 1 934 ? -8.039 8.778 -25.305 1.00 93.44 934 CYS A CA 1
ATOM 7769 C C . CYS A 1 934 ? -9.475 8.336 -25.636 1.00 93.44 934 CYS A C 1
ATOM 7771 O O . CYS A 1 934 ? -10.424 8.955 -25.156 1.00 93.44 934 CYS A O 1
ATOM 7773 N N . ARG A 1 935 ? -9.650 7.292 -26.455 1.00 92.75 935 ARG A N 1
ATOM 7774 C CA . ARG A 1 935 ? -10.967 6.665 -26.676 1.00 92.75 935 ARG A CA 1
ATOM 7775 C C . ARG A 1 935 ? -11.206 5.581 -25.618 1.00 92.75 935 ARG A C 1
ATOM 7777 O O . ARG A 1 935 ? -10.246 5.032 -25.083 1.00 92.75 935 ARG A O 1
ATOM 7784 N N . TRP A 1 936 ? -12.463 5.230 -25.347 1.00 88.69 936 TRP A N 1
ATOM 7785 C CA . TRP A 1 936 ? -12.813 4.192 -24.361 1.00 88.69 936 TRP A CA 1
ATOM 7786 C C . TRP A 1 936 ? -12.299 2.789 -24.724 1.00 88.69 936 TRP A C 1
ATOM 7788 O O . TRP A 1 936 ? -11.972 2.008 -23.841 1.00 88.69 936 TRP A O 1
ATOM 7798 N N . ASN A 1 937 ? -12.127 2.482 -26.013 1.00 90.81 937 ASN A N 1
ATOM 7799 C CA . ASN A 1 937 ? -11.514 1.228 -26.466 1.00 90.81 937 ASN A CA 1
ATOM 7800 C C . ASN A 1 937 ? -9.968 1.234 -26.425 1.00 90.81 937 ASN A C 1
ATOM 7802 O O . ASN A 1 937 ? -9.337 0.259 -26.844 1.00 90.81 937 ASN A O 1
ATOM 7806 N N . HIS A 1 938 ? -9.327 2.296 -25.915 1.00 94.12 938 HIS A N 1
ATOM 7807 C CA . HIS A 1 938 ? -7.870 2.351 -25.760 1.00 94.12 938 HIS A CA 1
ATOM 7808 C C . HIS A 1 938 ? -7.411 1.652 -24.471 1.00 94.12 938 HIS A C 1
ATOM 7810 O O . HIS A 1 938 ? -6.859 2.301 -23.581 1.00 94.12 938 HIS A O 1
ATOM 7816 N N . ARG A 1 939 ? -7.644 0.332 -24.369 1.00 93.88 939 ARG A N 1
ATOM 7817 C CA . ARG A 1 939 ? -7.327 -0.486 -23.181 1.00 93.88 939 ARG A CA 1
ATOM 7818 C C . ARG A 1 939 ? -5.914 -0.222 -22.656 1.00 93.88 939 ARG A C 1
ATOM 7820 O O . ARG A 1 939 ? -5.786 0.073 -21.477 1.00 93.88 939 ARG A O 1
ATOM 7827 N N . ALA A 1 940 ? -4.888 -0.215 -23.512 1.00 94.88 940 ALA A N 1
ATOM 7828 C CA . ALA A 1 940 ? -3.512 0.050 -23.081 1.00 94.88 940 ALA A CA 1
ATOM 7829 C C . ALA A 1 940 ? -3.369 1.439 -22.423 1.00 94.88 940 ALA A C 1
ATOM 7831 O O . ALA A 1 940 ? -2.864 1.559 -21.309 1.00 94.88 940 ALA A O 1
ATOM 7832 N N . THR A 1 941 ? -3.903 2.494 -23.049 1.00 94.88 941 THR A N 1
ATOM 7833 C CA . THR A 1 941 ? -3.871 3.846 -22.470 1.00 94.88 941 THR A CA 1
ATOM 7834 C C . THR A 1 941 ? -4.663 3.933 -21.160 1.00 94.88 941 THR A C 1
ATOM 7836 O O . THR A 1 941 ? -4.198 4.577 -20.225 1.00 94.88 941 THR A O 1
ATOM 7839 N N . LEU A 1 942 ? -5.825 3.280 -21.050 1.00 94.88 942 LEU A N 1
ATOM 7840 C CA . LEU A 1 942 ? -6.623 3.259 -19.816 1.00 94.88 942 LEU A CA 1
ATOM 7841 C C . LEU A 1 942 ? -5.917 2.501 -18.679 1.00 94.88 942 LEU A C 1
ATOM 7843 O O . LEU A 1 942 ? -5.853 3.007 -17.561 1.00 94.88 942 LEU A O 1
ATOM 7847 N N . THR A 1 943 ? -5.311 1.348 -18.970 1.00 94.31 943 THR A N 1
ATOM 7848 C CA . THR A 1 943 ? -4.463 0.606 -18.027 1.00 94.31 943 THR A CA 1
ATOM 7849 C C . THR A 1 943 ? -3.283 1.461 -17.555 1.00 94.31 943 THR A C 1
ATOM 7851 O O . THR A 1 943 ? -3.039 1.568 -16.355 1.00 94.31 943 THR A O 1
ATOM 7854 N N . ALA A 1 944 ? -2.594 2.155 -18.469 1.00 95.25 944 ALA A N 1
ATOM 7855 C CA . ALA A 1 944 ? -1.507 3.061 -18.106 1.00 95.25 944 ALA A CA 1
ATOM 7856 C C . ALA A 1 944 ? -1.978 4.226 -17.213 1.00 95.25 944 ALA A C 1
ATOM 7858 O O . ALA A 1 944 ? -1.266 4.601 -16.283 1.00 95.25 944 ALA A O 1
ATOM 7859 N N . LYS A 1 945 ? -3.183 4.775 -17.434 1.00 95.44 945 LYS A N 1
ATOM 7860 C CA . LYS A 1 945 ? -3.781 5.783 -16.539 1.00 95.44 945 LYS A CA 1
ATOM 7861 C C . LYS A 1 945 ? -4.050 5.249 -15.137 1.00 95.44 945 LYS A C 1
ATOM 7863 O O . LYS A 1 945 ? -3.743 5.953 -14.181 1.00 95.44 945 LYS A O 1
ATOM 7868 N N . PHE A 1 946 ? -4.599 4.040 -15.013 1.00 92.88 946 PHE A N 1
ATOM 7869 C CA . PHE A 1 946 ? -4.880 3.415 -13.718 1.00 92.88 946 PHE A CA 1
ATOM 7870 C C . PHE A 1 946 ? -3.605 3.323 -12.865 1.00 92.88 946 PHE A C 1
ATOM 7872 O O . PHE A 1 946 ? -3.564 3.842 -11.752 1.00 92.88 946 PHE A O 1
ATOM 7879 N N . PHE A 1 947 ? -2.512 2.812 -13.437 1.00 91.75 947 PHE A N 1
ATOM 7880 C CA . PHE A 1 947 ? -1.221 2.779 -12.744 1.00 91.75 947 PHE A CA 1
ATOM 7881 C C . PHE A 1 947 ? -0.576 4.168 -12.551 1.00 91.75 947 PHE A C 1
ATOM 7883 O O . PHE A 1 947 ? 0.183 4.361 -11.608 1.00 91.75 947 PHE A O 1
ATOM 7890 N N . CYS A 1 948 ? -0.910 5.185 -13.356 1.00 93.81 948 CYS A N 1
ATOM 7891 C CA . CYS A 1 948 ? -0.507 6.567 -13.051 1.00 93.81 948 CYS A CA 1
ATOM 7892 C C . CYS A 1 948 ? -1.210 7.136 -11.806 1.00 93.81 948 CYS A C 1
ATOM 7894 O O . CYS A 1 948 ? -0.602 7.945 -11.107 1.00 93.81 948 CYS A O 1
ATOM 7896 N N . ILE A 1 949 ? -2.455 6.732 -11.512 1.00 90.94 949 ILE A N 1
ATOM 7897 C CA . ILE A 1 949 ? -3.131 7.093 -10.250 1.00 90.94 949 ILE A CA 1
ATOM 7898 C C . ILE A 1 949 ? -2.383 6.438 -9.085 1.00 90.94 949 ILE A C 1
ATOM 7900 O O . ILE A 1 949 ? -2.035 7.113 -8.120 1.00 90.94 949 ILE A O 1
ATOM 7904 N N . ASP A 1 950 ? -2.060 5.153 -9.218 1.00 86.88 950 ASP A N 1
ATOM 7905 C CA . ASP A 1 950 ? -1.308 4.374 -8.230 1.00 86.88 950 ASP A CA 1
ATOM 7906 C C . ASP A 1 950 ? 0.083 4.978 -7.910 1.00 86.88 950 ASP A C 1
ATOM 7908 O O . ASP A 1 950 ? 0.452 5.141 -6.741 1.00 86.88 950 ASP A O 1
ATOM 7912 N N . PHE A 1 951 ? 0.826 5.437 -8.927 1.00 89.19 951 PHE A N 1
ATOM 7913 C CA . PHE A 1 951 ? 2.083 6.170 -8.720 1.00 89.19 951 PHE A CA 1
ATOM 7914 C C . PHE A 1 951 ? 1.889 7.536 -8.037 1.00 89.19 951 PHE A C 1
ATOM 7916 O O . PHE A 1 951 ? 2.727 7.927 -7.225 1.00 89.19 951 PHE A O 1
ATOM 7923 N N . ILE A 1 952 ? 0.791 8.256 -8.304 1.00 90.25 952 ILE A N 1
ATOM 7924 C CA . ILE A 1 952 ? 0.468 9.508 -7.593 1.00 90.25 952 ILE A CA 1
ATOM 7925 C C . ILE A 1 952 ? 0.133 9.237 -6.123 1.00 90.25 952 ILE A C 1
ATOM 7927 O O . ILE A 1 952 ? 0.658 9.932 -5.255 1.00 90.25 952 ILE A O 1
ATOM 7931 N N . VAL A 1 953 ? -0.673 8.210 -5.832 1.00 85.62 953 VAL A N 1
ATOM 7932 C CA . VAL A 1 953 ? -0.980 7.785 -4.455 1.00 85.62 953 VAL A CA 1
ATOM 7933 C C . VAL A 1 953 ? 0.301 7.406 -3.709 1.00 85.62 953 VAL A C 1
ATOM 7935 O O . VAL A 1 953 ? 0.466 7.808 -2.562 1.00 85.62 953 VAL A O 1
ATOM 7938 N N . THR A 1 954 ? 1.246 6.729 -4.373 1.00 83.00 954 THR A N 1
ATOM 7939 C CA . THR A 1 954 ? 2.580 6.440 -3.809 1.00 83.00 954 THR A CA 1
ATOM 7940 C C . THR A 1 954 ? 3.309 7.722 -3.393 1.00 83.00 9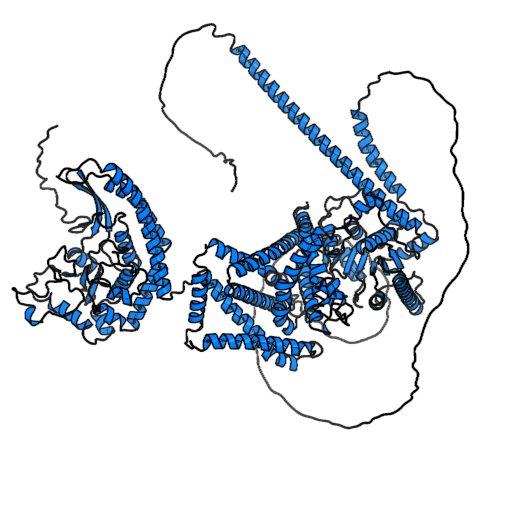54 THR A C 1
ATOM 7942 O O . THR A 1 954 ? 3.715 7.850 -2.243 1.00 83.00 954 THR A O 1
ATOM 7945 N N . ILE A 1 955 ? 3.423 8.705 -4.295 1.00 86.69 955 ILE A N 1
ATOM 7946 C CA . ILE A 1 955 ? 4.133 9.969 -4.026 1.00 86.69 955 ILE A CA 1
ATOM 7947 C C . ILE A 1 955 ? 3.467 10.757 -2.889 1.00 86.69 955 ILE A C 1
ATOM 7949 O O . ILE A 1 955 ? 4.156 11.324 -2.045 1.00 86.69 955 ILE A O 1
ATOM 7953 N N . ILE A 1 956 ? 2.132 10.798 -2.857 1.00 86.06 956 ILE A N 1
ATOM 7954 C CA . ILE A 1 956 ? 1.367 11.468 -1.796 1.00 86.06 956 ILE A CA 1
ATOM 7955 C C . ILE A 1 956 ? 1.595 10.766 -0.449 1.00 86.06 956 ILE A C 1
ATOM 7957 O O . ILE A 1 956 ? 1.854 11.436 0.550 1.00 86.06 956 ILE A O 1
ATOM 7961 N N . ASN A 1 957 ? 1.570 9.432 -0.428 1.00 82.00 957 ASN A N 1
ATOM 7962 C CA . ASN A 1 957 ? 1.866 8.627 0.755 1.00 82.00 957 ASN A CA 1
ATOM 7963 C C . ASN A 1 957 ? 3.285 8.878 1.295 1.00 82.00 957 ASN A C 1
ATOM 7965 O O . ASN A 1 957 ? 3.449 9.033 2.501 1.00 82.00 957 ASN A O 1
ATOM 7969 N N . ASP A 1 958 ? 4.289 8.995 0.420 1.00 81.94 958 ASP A N 1
ATOM 7970 C CA . ASP A 1 958 ? 5.678 9.263 0.821 1.00 81.94 958 ASP A CA 1
ATOM 7971 C C . ASP A 1 958 ? 5.814 10.612 1.575 1.00 81.94 958 ASP A C 1
ATOM 7973 O O . ASP A 1 958 ? 6.577 10.709 2.538 1.00 81.94 958 ASP A O 1
ATOM 7977 N N . TYR A 1 959 ? 5.031 11.641 1.212 1.00 84.94 959 TYR A N 1
ATOM 7978 C CA . TYR A 1 959 ? 4.976 12.914 1.953 1.00 84.94 959 TYR A CA 1
ATOM 7979 C C . TYR A 1 959 ? 4.114 12.844 3.221 1.00 84.94 959 TYR A C 1
ATOM 7981 O O . TYR A 1 959 ? 4.513 13.362 4.267 1.00 84.94 959 TYR A O 1
ATOM 7989 N N . LEU A 1 960 ? 2.947 12.195 3.156 1.00 81.50 960 LEU A N 1
ATOM 7990 C CA . LEU A 1 960 ? 2.068 12.027 4.317 1.00 81.50 960 LEU A CA 1
ATOM 7991 C C . LEU A 1 960 ? 2.726 11.189 5.424 1.00 81.50 960 LEU A C 1
ATOM 7993 O O . LEU A 1 960 ? 2.476 11.442 6.602 1.00 81.50 960 LEU A O 1
ATOM 7997 N N . PHE A 1 961 ? 3.609 10.250 5.069 1.00 77.00 961 PHE A N 1
ATOM 7998 C CA . PHE A 1 961 ? 4.400 9.489 6.031 1.00 77.00 961 PHE A CA 1
ATOM 7999 C C . PHE A 1 961 ? 5.291 10.388 6.894 1.00 77.00 961 PHE A C 1
ATOM 8001 O O . PHE A 1 961 ? 5.328 10.218 8.110 1.00 77.00 961 PHE A O 1
ATOM 8008 N N . ILE A 1 962 ? 5.967 11.375 6.294 1.00 78.50 962 ILE A N 1
ATOM 8009 C CA . ILE A 1 962 ? 6.809 12.324 7.039 1.00 78.50 962 ILE A CA 1
ATOM 8010 C C . ILE A 1 962 ? 5.952 13.174 7.981 1.00 78.50 962 ILE A C 1
ATOM 8012 O O . ILE A 1 962 ? 6.331 13.362 9.136 1.00 78.50 962 ILE A O 1
ATOM 8016 N N . ILE A 1 963 ? 4.785 13.640 7.521 1.00 81.00 963 ILE A N 1
ATOM 8017 C CA . ILE A 1 963 ? 3.846 14.401 8.359 1.00 81.00 963 ILE A CA 1
ATOM 8018 C C . ILE A 1 963 ? 3.401 13.553 9.557 1.00 81.00 963 ILE A C 1
ATOM 8020 O O . ILE A 1 963 ? 3.493 14.022 10.690 1.00 81.00 963 ILE A O 1
ATOM 8024 N N . LEU A 1 964 ? 3.000 12.295 9.333 1.00 74.31 964 LEU A N 1
ATOM 8025 C CA . LEU A 1 964 ? 2.631 11.369 10.405 1.00 74.31 964 LEU A CA 1
ATOM 8026 C C . LEU A 1 964 ? 3.802 11.108 11.363 1.00 74.31 964 LEU A C 1
ATOM 8028 O O . LEU A 1 964 ? 3.614 11.169 12.571 1.00 74.31 964 LEU A O 1
ATOM 8032 N N . PHE A 1 965 ? 5.007 10.848 10.854 1.00 74.00 965 PHE A N 1
ATOM 8033 C CA . PHE A 1 965 ? 6.175 10.526 11.677 1.00 74.00 965 PHE A CA 1
ATOM 8034 C C . PHE A 1 965 ? 6.597 11.702 12.573 1.00 74.00 965 PHE A C 1
ATOM 8036 O O . PHE A 1 965 ? 6.775 11.528 13.780 1.00 74.00 965 PHE A O 1
ATOM 8043 N N . VAL A 1 966 ? 6.682 12.914 12.009 1.00 77.75 966 VAL A N 1
ATOM 8044 C CA . VAL A 1 966 ? 6.953 14.148 12.768 1.00 77.75 966 VAL A CA 1
ATOM 8045 C C . VAL A 1 966 ? 5.853 14.393 13.800 1.00 77.75 966 VAL A C 1
ATOM 8047 O O . VAL A 1 966 ? 6.150 14.683 14.957 1.00 77.75 966 VAL A O 1
ATOM 8050 N N . PHE A 1 967 ? 4.587 14.221 13.415 1.00 75.44 967 PHE A N 1
ATOM 8051 C CA . PHE A 1 967 ? 3.454 14.372 14.320 1.00 75.44 967 PHE A CA 1
ATOM 8052 C C . PHE A 1 967 ? 3.497 13.363 15.481 1.00 75.44 967 PHE A C 1
ATOM 8054 O O . PHE A 1 967 ? 3.408 13.768 16.635 1.00 75.44 967 PHE A O 1
ATOM 8061 N N . MET A 1 968 ? 3.717 12.069 15.226 1.00 70.75 968 MET A N 1
ATOM 8062 C CA . MET A 1 968 ? 3.809 11.047 16.281 1.00 70.75 968 MET A CA 1
ATOM 8063 C C . MET A 1 968 ? 4.980 11.299 17.243 1.00 70.75 968 MET A C 1
ATOM 8065 O O . MET A 1 968 ? 4.847 11.039 18.441 1.00 70.75 968 MET A O 1
ATOM 8069 N N . PHE A 1 969 ? 6.094 11.849 16.745 1.00 74.44 969 PHE A N 1
ATOM 8070 C CA . PHE A 1 969 ? 7.228 12.273 17.567 1.00 74.44 969 PHE A CA 1
ATOM 8071 C C . PHE A 1 969 ? 6.889 13.486 18.451 1.00 74.44 969 PHE A C 1
ATOM 8073 O O . PHE A 1 969 ? 7.126 13.444 19.659 1.00 74.44 969 PHE A O 1
ATOM 8080 N N . LEU A 1 970 ? 6.276 14.537 17.887 1.00 76.75 970 LEU A N 1
ATOM 8081 C CA . LEU A 1 970 ? 5.801 15.710 18.642 1.00 76.75 970 LEU A CA 1
ATOM 8082 C C . LEU A 1 970 ? 4.784 15.315 19.722 1.00 76.75 970 LEU A C 1
ATOM 8084 O O . LEU A 1 970 ? 4.877 15.764 20.864 1.00 76.75 970 LEU A O 1
ATOM 8088 N N . MET A 1 971 ? 3.871 14.405 19.380 1.00 69.31 971 MET A N 1
ATOM 8089 C CA . MET A 1 971 ? 2.881 13.830 20.289 1.00 69.31 971 MET A CA 1
ATOM 8090 C C . MET A 1 971 ? 3.458 12.769 21.241 1.00 69.31 971 MET A C 1
ATOM 8092 O O . MET A 1 971 ? 2.684 12.145 21.957 1.00 69.31 971 MET A O 1
ATOM 8096 N N . LYS A 1 972 ? 4.784 12.539 21.254 1.00 75.31 972 LYS A N 1
ATOM 8097 C CA . LYS A 1 972 ? 5.512 11.580 22.116 1.00 75.31 972 LYS A CA 1
ATOM 8098 C C . LYS A 1 972 ? 4.946 10.148 22.113 1.00 75.31 972 LYS A C 1
ATOM 8100 O O . LYS A 1 972 ? 5.161 9.389 23.062 1.00 75.31 972 LYS A O 1
ATOM 8105 N N . SER A 1 973 ? 4.232 9.754 21.057 1.00 67.94 973 SER A N 1
ATOM 8106 C CA . SER A 1 973 ? 3.415 8.537 21.057 1.00 67.94 973 SER A CA 1
ATOM 8107 C C . SER A 1 973 ? 4.136 7.355 20.410 1.00 67.94 973 SER A C 1
ATOM 8109 O O . SER A 1 973 ? 3.837 6.905 19.302 1.00 67.94 973 SER A O 1
ATOM 8111 N N . PHE A 1 974 ? 5.137 6.852 21.131 1.00 72.38 974 PHE A N 1
ATOM 8112 C CA . PHE A 1 974 ? 6.031 5.801 20.643 1.00 72.38 974 PHE A CA 1
ATOM 8113 C C . PHE A 1 974 ? 5.370 4.415 20.566 1.00 72.38 974 PHE A C 1
ATOM 8115 O O . PHE A 1 974 ? 5.698 3.645 19.663 1.00 72.38 974 PHE A O 1
ATOM 8122 N N . LEU A 1 975 ? 4.421 4.083 21.457 1.00 70.56 975 LEU A N 1
ATOM 8123 C CA . LEU A 1 975 ? 3.775 2.763 21.430 1.00 70.56 975 LEU A CA 1
ATOM 8124 C C . LEU A 1 975 ? 2.906 2.561 20.173 1.00 70.56 975 LEU A C 1
ATOM 8126 O O . LEU A 1 975 ? 3.109 1.551 19.505 1.00 70.56 975 LEU A O 1
ATOM 8130 N N . PRO A 1 976 ? 2.011 3.483 19.760 1.00 69.94 976 PRO A N 1
ATOM 8131 C CA . PRO A 1 976 ? 1.272 3.324 18.507 1.00 69.94 976 PRO A CA 1
ATOM 8132 C C . PRO A 1 976 ? 2.170 3.330 17.267 1.00 69.94 976 PRO A C 1
ATOM 8134 O O . PRO A 1 976 ? 1.850 2.643 16.303 1.00 69.94 976 PRO A O 1
ATOM 8137 N N . ALA A 1 977 ? 3.304 4.042 17.287 1.00 70.81 977 ALA A N 1
ATOM 8138 C CA . ALA A 1 977 ? 4.285 3.983 16.201 1.00 70.81 977 ALA A CA 1
ATOM 8139 C C . ALA A 1 977 ? 4.891 2.573 16.081 1.00 70.81 977 ALA A C 1
ATOM 8141 O O . ALA A 1 977 ? 4.936 2.009 14.987 1.00 70.81 977 ALA A O 1
ATOM 8142 N N . LEU A 1 978 ? 5.262 1.958 17.211 1.00 76.38 978 LEU A N 1
ATOM 8143 C CA . LEU A 1 978 ? 5.686 0.558 17.264 1.00 76.38 978 LEU A CA 1
ATOM 8144 C C . LEU A 1 978 ? 4.565 -0.397 16.816 1.00 76.38 978 LEU A C 1
ATOM 8146 O O . LEU A 1 978 ? 4.823 -1.294 16.019 1.00 76.38 978 LEU A O 1
ATOM 8150 N N . MET A 1 979 ? 3.320 -0.185 17.262 1.00 76.19 979 MET A N 1
ATOM 8151 C CA . MET A 1 979 ? 2.175 -1.003 16.840 1.00 76.19 979 MET A CA 1
ATOM 8152 C C . MET A 1 979 ? 1.962 -0.937 15.324 1.00 76.19 979 MET A C 1
ATOM 8154 O O . MET A 1 979 ? 1.823 -1.980 14.689 1.00 76.19 979 MET A O 1
ATOM 8158 N N . ILE A 1 980 ? 2.006 0.265 14.739 1.00 75.06 980 ILE A N 1
ATOM 8159 C CA . ILE A 1 980 ? 1.953 0.490 13.290 1.00 75.06 980 ILE A CA 1
ATOM 8160 C C . ILE A 1 980 ? 3.050 -0.310 12.581 1.00 75.06 980 ILE A C 1
ATOM 8162 O O . ILE A 1 980 ? 2.733 -1.085 11.681 1.00 75.06 980 ILE A O 1
ATOM 8166 N N . ILE A 1 981 ? 4.311 -0.176 13.009 1.00 77.38 981 ILE A N 1
ATOM 8167 C CA . ILE A 1 981 ? 5.461 -0.864 12.401 1.00 77.38 981 ILE A CA 1
ATOM 8168 C C . ILE A 1 981 ? 5.296 -2.390 12.479 1.00 77.38 981 ILE A C 1
ATOM 8170 O O . ILE A 1 981 ? 5.501 -3.079 11.479 1.00 77.38 981 ILE A O 1
ATOM 8174 N N . CYS A 1 982 ? 4.856 -2.924 13.620 1.00 81.94 982 CYS A N 1
ATOM 8175 C CA . CYS A 1 982 ? 4.611 -4.355 13.782 1.00 81.94 982 CYS A CA 1
ATOM 8176 C C . CYS A 1 982 ? 3.497 -4.873 12.857 1.00 81.94 982 CYS A C 1
ATOM 8178 O O . CYS A 1 982 ? 3.669 -5.923 12.238 1.00 81.94 982 CYS A O 1
ATOM 8180 N N . ILE A 1 983 ? 2.381 -4.149 12.702 1.00 81.69 983 ILE A N 1
ATOM 8181 C CA . ILE A 1 983 ? 1.324 -4.577 11.770 1.00 81.69 983 ILE A CA 1
ATOM 8182 C C . ILE A 1 983 ? 1.815 -4.451 10.315 1.00 81.69 983 ILE A C 1
ATOM 8184 O O . ILE A 1 983 ? 1.554 -5.346 9.513 1.00 81.69 983 ILE A O 1
ATOM 8188 N N . CYS A 1 984 ? 2.615 -3.430 9.976 1.00 79.62 984 CYS A N 1
ATOM 8189 C CA . CYS A 1 984 ? 3.251 -3.326 8.657 1.00 79.62 984 CYS A CA 1
ATOM 8190 C C . CYS A 1 984 ? 4.164 -4.527 8.345 1.00 79.62 984 CYS A C 1
ATOM 8192 O O . CYS A 1 984 ? 4.101 -5.072 7.244 1.00 79.62 984 CYS A O 1
ATOM 8194 N N . PHE A 1 985 ? 4.982 -4.979 9.305 1.00 83.81 985 PHE A N 1
ATOM 8195 C CA . PHE A 1 985 ? 5.824 -6.170 9.136 1.00 83.81 985 PHE A CA 1
ATOM 8196 C C . PHE A 1 985 ? 5.001 -7.453 8.996 1.00 83.81 985 PHE A C 1
ATOM 8198 O O . PHE A 1 985 ? 5.302 -8.269 8.131 1.00 83.81 985 PHE A O 1
ATOM 8205 N N . ALA A 1 986 ? 3.937 -7.626 9.783 1.00 86.50 986 ALA A N 1
ATOM 8206 C CA . ALA A 1 986 ? 3.062 -8.789 9.659 1.00 86.50 986 ALA A CA 1
ATOM 8207 C C . ALA A 1 986 ? 2.337 -8.839 8.301 1.00 86.50 986 ALA A C 1
ATOM 8209 O O . ALA A 1 986 ? 2.272 -9.897 7.677 1.00 86.50 986 ALA A O 1
ATOM 8210 N N . VAL A 1 987 ? 1.853 -7.697 7.800 1.00 84.56 987 VAL A N 1
ATOM 8211 C CA . VAL A 1 987 ? 1.238 -7.589 6.466 1.00 84.56 987 VAL A CA 1
ATOM 8212 C C . VAL A 1 987 ? 2.272 -7.816 5.352 1.00 84.56 987 VAL A C 1
ATOM 8214 O O . VAL A 1 987 ? 1.952 -8.464 4.354 1.00 84.56 987 VAL A O 1
ATOM 8217 N N . ALA A 1 988 ? 3.519 -7.363 5.526 1.00 84.94 988 ALA A N 1
ATOM 8218 C CA . ALA A 1 988 ? 4.619 -7.678 4.613 1.00 84.94 988 ALA A CA 1
ATOM 8219 C C . ALA A 1 988 ? 4.931 -9.184 4.589 1.00 84.94 988 ALA A C 1
ATOM 8221 O O . ALA A 1 988 ? 5.015 -9.766 3.511 1.00 84.94 988 ALA A O 1
ATOM 8222 N N . TYR A 1 989 ? 5.023 -9.842 5.747 1.00 88.50 989 TYR A N 1
ATOM 8223 C CA . TYR A 1 989 ? 5.237 -11.289 5.827 1.00 88.50 989 TYR A CA 1
ATOM 8224 C C . TYR A 1 989 ? 4.109 -12.090 5.156 1.00 88.50 989 TYR A C 1
ATOM 8226 O O . TYR A 1 989 ? 4.398 -12.916 4.294 1.00 88.50 989 TYR A O 1
ATOM 8234 N N . ILE A 1 990 ? 2.833 -11.784 5.435 1.00 88.12 990 ILE A N 1
ATOM 8235 C CA . ILE A 1 990 ? 1.692 -12.445 4.768 1.00 88.12 990 ILE A CA 1
ATOM 8236 C C . ILE A 1 990 ? 1.745 -12.239 3.242 1.00 88.12 990 ILE A C 1
ATOM 8238 O O . ILE A 1 990 ? 1.497 -13.171 2.480 1.00 88.12 990 ILE A O 1
ATOM 8242 N N . SER A 1 991 ? 2.096 -11.035 2.778 1.00 85.62 991 SER A N 1
ATOM 8243 C CA . SER A 1 991 ? 2.307 -10.731 1.352 1.00 85.62 991 SER A CA 1
ATOM 8244 C C . SER A 1 991 ? 3.385 -11.630 0.721 1.00 85.62 991 SER A C 1
ATOM 8246 O O . SER A 1 991 ? 3.183 -12.183 -0.363 1.00 85.62 991 SER A O 1
ATOM 8248 N N . LEU A 1 992 ? 4.501 -11.848 1.421 1.00 86.25 992 LEU A N 1
ATOM 8249 C CA . LEU A 1 992 ? 5.621 -12.677 0.963 1.00 86.25 992 LEU A CA 1
ATOM 8250 C C . LEU A 1 992 ? 5.304 -14.179 0.988 1.00 86.25 992 LEU A C 1
ATOM 8252 O O . LEU A 1 992 ? 5.684 -14.896 0.058 1.00 86.25 992 LEU A O 1
ATOM 8256 N N . ASP A 1 993 ? 4.555 -14.647 1.987 1.00 87.06 993 ASP A N 1
ATOM 8257 C CA . ASP A 1 993 ? 4.013 -16.008 2.025 1.00 87.06 993 ASP A CA 1
ATOM 8258 C C . ASP A 1 993 ? 3.046 -16.245 0.859 1.00 87.06 993 ASP A C 1
ATOM 8260 O O . ASP A 1 993 ? 3.194 -17.220 0.121 1.00 87.06 993 ASP A O 1
ATOM 8264 N N . VAL A 1 994 ? 2.103 -15.328 0.612 1.00 85.88 994 VAL A N 1
ATOM 8265 C CA . VAL A 1 994 ? 1.181 -15.403 -0.535 1.00 85.88 994 VAL A CA 1
ATOM 8266 C C . VAL A 1 994 ? 1.948 -15.396 -1.862 1.00 85.88 994 VAL A C 1
ATOM 8268 O O . VAL A 1 994 ? 1.634 -16.192 -2.752 1.00 85.88 994 VAL A O 1
ATOM 8271 N N . PHE A 1 995 ? 3.006 -14.591 -1.996 1.00 84.44 995 PHE A N 1
ATOM 8272 C CA . PHE A 1 995 ? 3.887 -14.647 -3.164 1.00 84.44 995 PHE A CA 1
ATOM 8273 C C . PHE A 1 995 ? 4.529 -16.037 -3.331 1.00 84.44 995 PHE A C 1
ATOM 8275 O O . PHE A 1 995 ? 4.440 -16.640 -4.402 1.00 84.44 995 PHE A O 1
ATOM 8282 N N . ASN A 1 996 ? 5.123 -16.598 -2.276 1.00 85.00 996 ASN A N 1
ATOM 8283 C CA . ASN A 1 996 ? 5.810 -17.892 -2.336 1.00 85.00 996 ASN A CA 1
ATOM 8284 C C . ASN A 1 996 ? 4.879 -19.109 -2.500 1.00 85.00 996 ASN A C 1
ATOM 8286 O O . ASN A 1 996 ? 5.293 -20.118 -3.082 1.00 85.00 996 ASN A O 1
ATOM 8290 N N . LEU A 1 997 ? 3.653 -19.039 -1.975 1.00 85.31 997 LEU A N 1
ATOM 8291 C CA . LEU A 1 997 ? 2.675 -20.134 -1.963 1.00 85.31 997 LEU A CA 1
ATOM 8292 C C . LEU A 1 997 ? 1.720 -20.106 -3.166 1.00 85.31 997 LEU A C 1
ATOM 8294 O O . LEU A 1 997 ? 1.252 -21.168 -3.586 1.00 85.31 997 LEU A O 1
ATOM 8298 N N . VAL A 1 998 ? 1.445 -18.924 -3.732 1.00 83.88 998 VAL A N 1
ATOM 8299 C CA . VAL A 1 998 ? 0.525 -18.737 -4.869 1.00 83.88 998 VAL A CA 1
ATOM 8300 C C . VAL A 1 998 ? 1.283 -18.355 -6.142 1.00 83.88 998 VAL A C 1
ATOM 8302 O O . VAL A 1 998 ? 1.215 -19.079 -7.133 1.00 83.88 998 VAL A O 1
ATOM 8305 N N . VAL A 1 999 ? 2.043 -17.255 -6.124 1.00 79.94 999 VAL A N 1
ATOM 8306 C CA . VAL A 1 999 ? 2.649 -16.660 -7.335 1.00 79.94 999 VAL A CA 1
ATOM 8307 C C . VAL A 1 999 ? 3.833 -17.483 -7.857 1.00 79.94 999 VAL A C 1
ATOM 8309 O O . VAL A 1 999 ? 3.911 -17.787 -9.052 1.00 79.94 999 VAL A O 1
ATOM 8312 N N . ALA A 1 1000 ? 4.733 -17.889 -6.959 1.00 80.00 1000 ALA A N 1
ATOM 8313 C CA . ALA A 1 1000 ? 5.904 -18.717 -7.254 1.00 80.00 1000 ALA A CA 1
ATOM 8314 C C . ALA A 1 1000 ? 5.614 -20.233 -7.218 1.00 80.00 1000 ALA A C 1
ATOM 8316 O O . ALA A 1 1000 ? 6.531 -21.058 -7.314 1.00 80.00 1000 ALA A O 1
ATOM 8317 N N . ARG A 1 1001 ? 4.341 -20.636 -7.085 1.00 82.62 1001 ARG A N 1
ATOM 8318 C CA . ARG A 1 1001 ? 3.940 -22.046 -7.029 1.00 82.62 1001 ARG A CA 1
ATOM 8319 C C . ARG A 1 1001 ? 4.363 -22.774 -8.310 1.00 82.62 1001 ARG A C 1
ATOM 8321 O O . ARG A 1 1001 ? 3.998 -22.378 -9.413 1.00 82.62 1001 ARG A O 1
ATOM 8328 N N . GLY A 1 1002 ? 5.153 -23.837 -8.150 1.00 76.94 1002 GLY A N 1
ATOM 8329 C CA . GLY A 1 1002 ? 5.699 -24.627 -9.261 1.00 76.94 1002 GLY A CA 1
ATOM 8330 C C . GLY A 1 1002 ? 6.823 -23.955 -10.064 1.00 76.94 1002 GLY A C 1
ATOM 8331 O O . GLY A 1 1002 ? 7.257 -24.528 -11.056 1.00 76.94 1002 GLY A O 1
ATOM 8332 N N . LYS A 1 1003 ? 7.313 -22.771 -9.665 1.00 78.00 1003 LYS A N 1
ATOM 8333 C CA . LYS A 1 1003 ? 8.301 -21.986 -10.429 1.00 78.00 1003 LYS A CA 1
ATOM 8334 C C . LYS A 1 1003 ? 9.568 -21.740 -9.596 1.00 78.00 1003 LYS A C 1
ATOM 8336 O O . LYS A 1 1003 ? 9.688 -20.689 -8.966 1.00 78.00 1003 LYS A O 1
ATOM 8341 N N . PRO A 1 1004 ? 10.523 -22.691 -9.563 1.00 69.88 1004 PRO A N 1
ATOM 8342 C CA . PRO A 1 1004 ? 11.688 -22.615 -8.676 1.00 69.88 1004 PRO A CA 1
ATOM 8343 C C . PRO A 1 1004 ? 12.629 -21.441 -8.984 1.00 69.88 1004 PRO A C 1
ATOM 8345 O O . PRO A 1 1004 ? 13.363 -21.022 -8.099 1.00 69.88 1004 PRO A O 1
ATOM 8348 N N . THR A 1 1005 ? 12.589 -20.884 -10.198 1.00 68.31 1005 THR A N 1
ATOM 8349 C CA . THR A 1 1005 ? 13.413 -19.739 -10.625 1.00 68.31 1005 THR A CA 1
ATOM 8350 C C . THR A 1 1005 ? 13.015 -18.408 -9.986 1.00 68.31 1005 THR A C 1
ATOM 8352 O O . THR A 1 1005 ? 13.877 -17.557 -9.802 1.00 68.31 1005 THR A O 1
ATOM 8355 N N . ILE A 1 1006 ? 11.737 -18.229 -9.631 1.00 73.69 1006 ILE A N 1
ATOM 8356 C CA . ILE A 1 1006 ? 11.212 -17.000 -8.999 1.00 73.69 1006 ILE A CA 1
ATOM 8357 C C . ILE A 1 1006 ? 10.825 -17.209 -7.530 1.00 73.69 1006 ILE A C 1
ATOM 8359 O O . ILE A 1 1006 ? 10.349 -16.279 -6.880 1.00 73.69 1006 ILE A O 1
ATOM 8363 N N . LYS A 1 1007 ? 10.975 -18.432 -7.004 1.00 77.06 1007 LYS A N 1
ATOM 8364 C CA . LYS A 1 1007 ? 10.644 -18.742 -5.614 1.00 77.06 1007 LYS A CA 1
ATOM 8365 C C . LYS A 1 1007 ? 11.730 -18.208 -4.689 1.00 77.06 1007 LYS A C 1
ATOM 8367 O O . LYS A 1 1007 ? 12.912 -18.488 -4.867 1.00 77.06 1007 LYS A O 1
ATOM 8372 N N . LEU A 1 1008 ? 11.309 -17.462 -3.677 1.00 75.56 1008 LEU A N 1
ATOM 8373 C CA . LEU A 1 1008 ? 12.211 -16.767 -2.775 1.00 75.56 1008 LEU A CA 1
ATOM 8374 C C . LEU A 1 1008 ? 12.731 -17.731 -1.698 1.00 75.56 1008 LEU A C 1
ATOM 8376 O O . LEU A 1 1008 ? 11.944 -18.521 -1.161 1.00 75.56 1008 LEU A O 1
ATOM 8380 N N . PRO A 1 1009 ? 14.017 -17.650 -1.315 1.00 74.88 1009 PRO A N 1
ATOM 8381 C CA . PRO A 1 1009 ? 14.486 -18.252 -0.074 1.00 74.88 1009 PRO A CA 1
ATOM 8382 C C . PRO A 1 1009 ? 13.720 -17.628 1.104 1.00 74.88 1009 PRO A C 1
ATOM 8384 O O . PRO A 1 1009 ? 13.592 -16.405 1.183 1.00 74.88 1009 PRO A O 1
ATOM 8387 N N . PHE A 1 1010 ? 13.205 -18.448 2.023 1.00 75.44 1010 PHE A N 1
ATOM 8388 C CA . PHE A 1 1010 ? 12.440 -17.975 3.188 1.00 75.44 1010 PHE A CA 1
ATOM 8389 C C . PHE A 1 1010 ? 13.285 -17.059 4.094 1.00 75.44 1010 PHE A C 1
ATOM 8391 O O . PHE A 1 1010 ? 12.785 -16.114 4.696 1.00 75.44 1010 PHE A O 1
ATOM 8398 N N . GLU A 1 1011 ? 14.597 -17.293 4.096 1.00 71.50 1011 GLU A N 1
ATOM 8399 C CA . GLU A 1 1011 ? 15.651 -16.432 4.626 1.00 71.50 1011 GLU A CA 1
ATOM 8400 C C . GLU A 1 1011 ? 15.472 -14.966 4.197 1.00 71.50 1011 GLU A C 1
ATOM 8402 O O . GLU A 1 1011 ? 15.523 -14.051 5.018 1.00 71.50 1011 GLU A O 1
ATOM 8407 N N . VAL A 1 1012 ? 15.229 -14.742 2.902 1.00 75.25 1012 VAL A N 1
ATOM 8408 C CA . VAL A 1 1012 ? 15.025 -13.408 2.329 1.00 75.25 1012 VAL A CA 1
ATOM 8409 C C . VAL A 1 1012 ? 13.662 -12.869 2.745 1.00 75.25 1012 VAL A C 1
ATOM 8411 O O . VAL A 1 1012 ? 13.572 -11.706 3.120 1.00 75.25 1012 VAL A O 1
ATOM 8414 N N . CYS A 1 1013 ? 12.620 -13.705 2.761 1.00 78.12 1013 CYS A N 1
ATOM 8415 C CA . CYS A 1 1013 ? 11.273 -13.291 3.160 1.00 78.12 1013 CYS A CA 1
ATOM 8416 C C . CYS A 1 1013 ? 11.189 -12.790 4.611 1.00 78.12 1013 CYS A C 1
ATOM 8418 O O . CYS A 1 1013 ? 10.452 -11.844 4.872 1.00 78.12 1013 CYS A O 1
ATOM 8420 N N . VAL A 1 1014 ? 11.958 -13.367 5.541 1.00 78.38 1014 VAL A N 1
ATOM 8421 C CA . VAL A 1 1014 ? 11.978 -12.905 6.941 1.00 78.38 1014 VAL A CA 1
ATOM 8422 C C . VAL A 1 1014 ? 12.845 -11.661 7.127 1.00 78.38 1014 VAL A C 1
ATOM 8424 O O . VAL A 1 1014 ? 12.473 -10.742 7.850 1.00 78.38 1014 VAL A O 1
ATOM 8427 N N . VAL A 1 1015 ? 14.003 -11.585 6.472 1.00 78.12 1015 VAL A N 1
ATOM 8428 C CA . VAL A 1 1015 ? 14.933 -10.469 6.707 1.00 78.12 1015 VAL A CA 1
ATOM 8429 C C . VAL A 1 1015 ? 14.551 -9.220 5.899 1.00 78.12 1015 VAL A C 1
ATOM 8431 O O . VAL A 1 1015 ? 14.713 -8.102 6.393 1.00 78.12 1015 VAL A O 1
ATOM 8434 N N . PHE A 1 1016 ? 14.029 -9.369 4.677 1.00 83.19 1016 PHE A N 1
ATOM 8435 C CA . PHE A 1 1016 ? 13.773 -8.247 3.767 1.00 83.19 1016 PHE A CA 1
ATOM 8436 C C . PHE A 1 1016 ? 12.818 -7.185 4.349 1.00 83.19 1016 PHE A C 1
ATOM 8438 O O . PHE A 1 1016 ? 13.191 -6.012 4.293 1.00 83.19 1016 PHE A O 1
ATOM 8445 N N . PRO A 1 1017 ? 11.669 -7.511 4.980 1.00 85.19 1017 PRO A N 1
ATOM 8446 C CA . PRO A 1 1017 ? 10.810 -6.496 5.597 1.00 85.19 1017 PRO A CA 1
ATOM 8447 C C . PRO A 1 1017 ? 11.518 -5.655 6.665 1.00 85.19 1017 PRO A C 1
ATOM 8449 O O . PRO A 1 1017 ? 11.337 -4.439 6.715 1.00 85.19 1017 PRO A O 1
ATOM 8452 N N . VAL A 1 1018 ? 12.370 -6.281 7.484 1.00 79.00 1018 VAL A N 1
ATOM 8453 C CA . VAL A 1 1018 ? 13.017 -5.629 8.634 1.00 79.00 1018 VAL A CA 1
ATOM 8454 C C . VAL A 1 1018 ? 14.274 -4.851 8.238 1.00 79.00 1018 VAL A C 1
ATOM 8456 O O . VAL A 1 1018 ? 14.486 -3.754 8.746 1.00 79.00 1018 VAL A O 1
ATOM 8459 N N . PHE A 1 1019 ? 15.097 -5.372 7.323 1.00 77.06 1019 PHE A N 1
ATOM 8460 C CA . PHE A 1 1019 ? 16.398 -4.769 6.988 1.00 77.06 1019 PHE A CA 1
ATOM 8461 C C . PHE A 1 1019 ? 16.434 -4.057 5.639 1.00 77.06 1019 PHE A C 1
ATOM 8463 O O . PHE A 1 1019 ? 17.214 -3.122 5.490 1.00 77.06 1019 PHE A O 1
ATOM 8470 N N . TYR A 1 1020 ? 15.578 -4.434 4.683 1.00 82.25 1020 TYR A N 1
ATOM 8471 C CA . TYR A 1 1020 ? 15.486 -3.752 3.391 1.00 82.25 1020 TYR A CA 1
ATOM 8472 C C . TYR A 1 1020 ? 14.303 -2.792 3.319 1.00 82.25 1020 TYR A C 1
ATOM 8474 O O . TYR A 1 1020 ? 14.495 -1.598 3.105 1.00 82.25 1020 TYR A O 1
ATOM 8482 N N . GLN A 1 1021 ? 13.080 -3.291 3.515 1.00 82.44 1021 GLN A N 1
ATOM 8483 C CA . GLN A 1 1021 ? 11.849 -2.518 3.340 1.00 82.44 1021 GLN A CA 1
ATOM 8484 C C . GLN A 1 1021 ? 11.723 -1.437 4.419 1.00 82.44 1021 GLN A C 1
ATOM 8486 O O . GLN A 1 1021 ? 11.536 -0.271 4.083 1.00 82.44 1021 GLN A O 1
ATOM 8491 N N . CYS A 1 1022 ? 11.923 -1.783 5.698 1.00 79.12 1022 CYS A N 1
ATOM 8492 C CA . CYS A 1 1022 ? 11.952 -0.813 6.795 1.00 79.12 1022 CYS A CA 1
ATOM 8493 C C . CYS A 1 1022 ? 13.007 0.276 6.562 1.00 79.12 1022 CYS A C 1
ATOM 8495 O O . CYS A 1 1022 ? 12.695 1.462 6.609 1.00 79.12 1022 CYS A O 1
ATOM 8497 N N . PHE A 1 1023 ? 14.245 -0.113 6.239 1.00 80.38 1023 PHE A N 1
ATOM 8498 C CA . PHE A 1 1023 ? 15.334 0.840 6.016 1.00 80.38 1023 PHE A CA 1
ATOM 8499 C C . PHE A 1 1023 ? 15.095 1.719 4.778 1.00 80.38 1023 PHE A C 1
ATOM 8501 O O . PHE A 1 1023 ? 15.335 2.922 4.809 1.00 80.38 1023 PHE A O 1
ATOM 8508 N N . THR A 1 1024 ? 14.536 1.159 3.705 1.00 80.06 1024 THR A N 1
ATOM 8509 C CA . THR A 1 1024 ? 14.144 1.920 2.511 1.00 80.06 1024 THR A CA 1
ATOM 8510 C C . THR A 1 1024 ? 13.046 2.936 2.837 1.00 80.06 1024 THR A C 1
ATOM 8512 O O . THR A 1 1024 ? 13.150 4.099 2.455 1.00 80.06 1024 THR A O 1
ATOM 8515 N N . THR A 1 1025 ? 12.018 2.541 3.590 1.00 75.56 1025 THR A N 1
ATOM 8516 C CA . THR A 1 1025 ? 10.892 3.417 3.944 1.00 75.56 1025 THR A CA 1
ATOM 8517 C C . THR A 1 1025 ? 11.265 4.483 4.978 1.00 75.56 1025 THR A C 1
ATOM 8519 O O . THR A 1 1025 ? 10.876 5.637 4.812 1.00 75.56 1025 THR A O 1
ATOM 8522 N N . LEU A 1 1026 ? 12.042 4.142 6.012 1.00 75.56 1026 LEU A N 1
ATOM 8523 C CA . LEU A 1 1026 ? 12.444 5.079 7.069 1.00 75.56 1026 LEU A CA 1
ATOM 8524 C C . LEU A 1 1026 ? 13.629 5.969 6.675 1.00 75.56 1026 LEU A C 1
ATOM 8526 O O . LEU A 1 1026 ? 13.641 7.146 7.021 1.00 75.56 1026 LEU A O 1
ATOM 8530 N N . PHE A 1 1027 ? 14.627 5.433 5.967 1.00 82.12 1027 PHE A N 1
ATOM 8531 C CA . PHE A 1 1027 ? 15.836 6.174 5.600 1.00 82.12 1027 PHE A CA 1
ATOM 8532 C C . PHE A 1 1027 ? 15.795 6.625 4.137 1.00 82.12 1027 PHE A C 1
ATOM 8534 O O . PHE A 1 1027 ? 15.744 7.827 3.884 1.00 82.12 1027 PHE A O 1
ATOM 8541 N N . PHE A 1 1028 ? 15.743 5.708 3.159 1.00 85.75 1028 PHE A N 1
ATOM 8542 C CA . PHE A 1 1028 ? 15.875 6.098 1.743 1.00 85.75 1028 PHE A CA 1
ATOM 8543 C C . PHE A 1 1028 ? 14.776 7.060 1.267 1.00 85.75 1028 PHE A C 1
ATOM 8545 O O . PHE A 1 1028 ? 15.113 8.043 0.608 1.00 85.75 1028 PHE A O 1
ATOM 8552 N N . ARG A 1 1029 ? 13.496 6.859 1.616 1.00 83.94 1029 ARG A N 1
ATOM 8553 C CA . ARG A 1 1029 ? 12.411 7.786 1.217 1.00 83.94 1029 ARG A CA 1
ATOM 8554 C C . ARG A 1 1029 ? 12.562 9.169 1.858 1.00 83.94 1029 ARG A C 1
ATOM 8556 O O . ARG A 1 1029 ? 12.446 10.176 1.162 1.00 83.94 1029 ARG A O 1
ATOM 8563 N N . ILE A 1 1030 ? 12.897 9.244 3.149 1.00 84.44 1030 ILE A N 1
ATOM 8564 C CA . ILE A 1 1030 ? 13.086 10.529 3.845 1.00 84.44 1030 ILE A CA 1
ATOM 8565 C C . ILE A 1 1030 ? 14.321 11.263 3.298 1.00 84.44 1030 ILE A C 1
ATOM 8567 O O . ILE A 1 1030 ? 14.224 12.435 2.930 1.00 84.44 1030 ILE A O 1
ATOM 8571 N N . SER A 1 1031 ? 15.456 10.575 3.136 1.00 86.62 1031 SER A N 1
ATOM 8572 C CA . SER A 1 1031 ? 16.651 11.138 2.493 1.00 86.62 1031 SER A CA 1
ATOM 8573 C C . SER A 1 1031 ? 16.393 11.560 1.044 1.00 86.62 1031 SER A C 1
ATOM 8575 O O . SER A 1 1031 ? 16.906 12.594 0.621 1.00 86.62 1031 SER A O 1
ATOM 8577 N N . THR A 1 1032 ? 15.567 10.820 0.296 1.00 88.56 1032 THR A N 1
ATOM 8578 C CA . THR A 1 1032 ? 15.130 11.196 -1.060 1.00 88.56 1032 THR A CA 1
ATOM 8579 C C . THR A 1 1032 ? 14.329 12.483 -1.041 1.00 88.56 1032 THR A C 1
ATOM 8581 O O . THR A 1 1032 ? 14.597 13.366 -1.850 1.00 88.56 1032 THR A O 1
ATOM 8584 N N . ILE A 1 1033 ? 13.348 12.616 -0.147 1.00 87.75 1033 ILE A N 1
ATOM 8585 C CA . ILE A 1 1033 ? 12.508 13.814 -0.068 1.00 87.75 1033 ILE A CA 1
ATOM 8586 C C . ILE A 1 1033 ? 13.356 15.032 0.311 1.00 87.75 1033 ILE A C 1
ATOM 8588 O O . ILE A 1 1033 ? 13.241 16.068 -0.347 1.00 87.75 1033 ILE A O 1
ATOM 8592 N N . ILE A 1 1034 ? 14.273 14.889 1.275 1.00 87.00 1034 ILE A N 1
ATOM 8593 C CA . ILE A 1 1034 ? 15.242 15.936 1.629 1.00 87.00 1034 ILE A CA 1
ATOM 8594 C C . ILE A 1 1034 ? 16.100 16.296 0.409 1.00 87.00 1034 ILE A C 1
ATOM 8596 O O . ILE A 1 1034 ? 16.081 17.449 -0.008 1.00 87.00 1034 ILE A O 1
ATOM 8600 N N . TYR A 1 1035 ? 16.777 15.328 -0.224 1.00 87.06 1035 TYR A N 1
ATOM 8601 C CA . TYR A 1 1035 ? 17.583 15.549 -1.436 1.00 87.06 1035 TYR A CA 1
ATOM 8602 C C . TYR A 1 1035 ? 16.771 16.191 -2.573 1.00 87.06 1035 TYR A C 1
ATOM 8604 O O . TYR A 1 1035 ? 17.274 17.042 -3.311 1.00 87.06 1035 TYR A O 1
ATOM 8612 N N . THR A 1 1036 ? 15.497 15.816 -2.701 1.00 86.19 1036 THR A N 1
ATOM 8613 C CA . THR A 1 1036 ? 14.598 16.324 -3.735 1.00 86.19 1036 THR A CA 1
ATOM 8614 C C . THR A 1 1036 ? 14.317 17.811 -3.535 1.00 86.19 1036 THR A C 1
ATOM 8616 O O . THR A 1 1036 ? 14.424 18.580 -4.489 1.00 86.19 1036 THR A O 1
ATOM 8619 N N . TRP A 1 1037 ? 14.012 18.231 -2.305 1.00 84.81 1037 TRP A N 1
ATOM 8620 C CA . TRP A 1 1037 ? 13.717 19.628 -1.979 1.00 84.81 1037 TRP A CA 1
ATOM 8621 C C . TRP A 1 1037 ? 14.962 20.511 -1.845 1.00 84.81 1037 TRP A C 1
ATOM 8623 O O . TRP A 1 1037 ? 14.939 21.643 -2.320 1.00 84.81 1037 TRP A O 1
ATOM 8633 N N . THR A 1 1038 ? 16.045 20.026 -1.230 1.00 84.19 1038 THR A N 1
ATOM 8634 C CA . THR A 1 1038 ? 17.241 20.847 -0.960 1.00 84.19 1038 THR A CA 1
ATOM 8635 C C . THR A 1 1038 ? 18.203 20.924 -2.140 1.00 84.19 1038 THR A C 1
ATOM 8637 O O . THR A 1 1038 ? 18.884 21.936 -2.288 1.00 84.19 1038 THR A O 1
ATOM 8640 N N . TYR A 1 1039 ? 18.263 19.891 -2.992 1.00 83.50 1039 TYR A N 1
ATOM 8641 C CA . TYR A 1 1039 ? 19.233 19.822 -4.088 1.00 83.50 1039 TYR A CA 1
ATOM 8642 C C . TYR A 1 1039 ? 18.599 19.654 -5.474 1.00 83.50 1039 TYR A C 1
ATOM 8644 O O . TYR A 1 1039 ? 18.896 20.426 -6.388 1.00 83.50 1039 TYR A O 1
ATOM 8652 N N . TYR A 1 1040 ? 17.729 18.656 -5.659 1.00 83.00 1040 TYR A N 1
ATOM 8653 C CA . TYR A 1 1040 ? 17.232 18.299 -6.991 1.00 83.00 1040 TYR A CA 1
ATOM 8654 C C . TYR A 1 1040 ? 16.357 19.400 -7.609 1.00 83.00 1040 TYR A C 1
ATOM 8656 O O . TYR A 1 1040 ? 16.652 19.865 -8.706 1.00 83.00 1040 TYR A O 1
ATOM 8664 N N . VAL A 1 1041 ? 15.304 19.843 -6.917 1.00 81.62 1041 VAL A N 1
ATOM 8665 C CA . VAL A 1 1041 ? 14.369 20.854 -7.440 1.00 81.62 1041 VAL A CA 1
ATOM 8666 C C . VAL A 1 1041 ? 15.023 22.236 -7.631 1.00 81.62 1041 VAL A C 1
ATOM 8668 O O . VAL A 1 1041 ? 14.778 22.830 -8.684 1.00 81.62 1041 VAL A O 1
ATOM 8671 N N . PRO A 1 1042 ? 15.865 22.760 -6.711 1.00 81.31 1042 PRO A N 1
ATOM 8672 C CA . PRO A 1 1042 ? 16.477 24.079 -6.893 1.00 81.31 1042 PRO A CA 1
ATOM 8673 C C . PRO A 1 1042 ? 17.604 24.099 -7.937 1.00 81.31 1042 PRO A C 1
ATOM 8675 O O . PRO A 1 1042 ? 17.651 25.009 -8.769 1.00 81.31 1042 PRO A O 1
ATOM 8678 N N . PHE A 1 1043 ? 18.508 23.109 -7.910 1.00 77.38 1043 PHE A N 1
ATOM 8679 C CA . PHE A 1 1043 ? 19.766 23.161 -8.668 1.00 77.38 1043 PHE A CA 1
ATOM 8680 C C . PHE A 1 1043 ? 19.807 22.219 -9.875 1.00 77.38 1043 PHE A C 1
ATOM 8682 O O . PHE A 1 1043 ? 20.388 22.582 -10.899 1.00 77.38 1043 PHE A O 1
ATOM 8689 N N . VAL A 1 1044 ? 19.150 21.051 -9.833 1.00 69.31 1044 VAL A N 1
ATOM 8690 C CA . VAL A 1 1044 ? 19.096 20.132 -10.987 1.00 69.31 1044 VAL A CA 1
ATOM 8691 C C . VAL A 1 1044 ? 17.992 20.559 -11.957 1.00 69.31 1044 VAL A C 1
ATOM 8693 O O . VAL A 1 1044 ? 16.967 19.897 -12.151 1.00 69.31 1044 VAL A O 1
ATOM 8696 N N . ARG A 1 1045 ? 18.229 21.698 -12.612 1.00 54.09 1045 ARG A N 1
ATOM 8697 C CA . ARG A 1 1045 ? 17.399 22.190 -13.714 1.00 54.09 1045 ARG A CA 1
ATOM 8698 C C . ARG A 1 1045 ? 17.361 21.150 -14.833 1.00 54.09 1045 ARG A C 1
ATOM 8700 O O . ARG A 1 1045 ? 18.382 20.789 -15.406 1.00 54.09 1045 ARG A O 1
ATOM 8707 N N . ASN A 1 1046 ? 16.160 20.672 -15.152 1.00 53.47 1046 ASN A N 1
ATOM 8708 C CA . ASN A 1 1046 ? 15.968 19.679 -16.205 1.00 53.47 1046 ASN A CA 1
ATOM 8709 C C . ASN A 1 1046 ? 16.167 20.302 -17.596 1.00 53.47 1046 ASN A C 1
ATOM 8711 O O . ASN A 1 1046 ? 15.586 21.344 -17.907 1.00 53.47 1046 ASN A O 1
ATOM 8715 N N . ASN A 1 1047 ? 16.971 19.630 -18.421 1.00 57.25 1047 ASN A N 1
ATOM 8716 C CA . ASN A 1 1047 ? 17.473 20.153 -19.685 1.00 57.25 1047 ASN A CA 1
ATOM 8717 C C . ASN A 1 1047 ? 16.404 20.343 -20.776 1.00 57.25 1047 ASN A C 1
ATOM 8719 O O . ASN A 1 1047 ? 15.241 19.930 -20.693 1.00 57.25 1047 ASN A O 1
ATOM 8723 N N . VAL A 1 1048 ? 16.813 21.059 -21.823 1.00 73.44 1048 VAL A N 1
ATOM 8724 C CA . VAL A 1 1048 ? 15.954 21.442 -22.943 1.00 73.44 1048 VAL A CA 1
ATOM 8725 C C . VAL A 1 1048 ? 15.538 20.193 -23.730 1.00 73.44 1048 VAL A C 1
ATOM 8727 O O . VAL A 1 1048 ? 16.379 19.481 -24.266 1.00 73.44 1048 VAL A O 1
ATOM 8730 N N . LYS A 1 1049 ? 14.221 19.952 -23.837 1.00 88.31 1049 LYS A N 1
ATOM 8731 C CA . LYS A 1 1049 ? 13.643 18.849 -24.636 1.00 88.31 1049 LYS A CA 1
ATOM 8732 C C . LYS A 1 1049 ? 14.246 18.775 -26.035 1.00 88.31 1049 LYS A C 1
ATOM 8734 O O . LYS A 1 1049 ? 14.392 19.827 -26.649 1.00 88.31 1049 LYS A O 1
ATOM 8739 N N . ILE A 1 1050 ? 14.449 17.575 -26.586 1.00 91.44 1050 ILE A N 1
ATOM 8740 C CA . ILE A 1 1050 ? 15.049 17.403 -27.925 1.00 91.44 1050 ILE A CA 1
ATOM 8741 C C . ILE A 1 1050 ? 14.280 18.218 -28.985 1.00 91.44 1050 ILE A C 1
ATOM 8743 O O . ILE A 1 1050 ? 14.879 19.053 -29.656 1.00 91.44 1050 ILE A O 1
ATOM 8747 N N . LYS A 1 1051 ? 12.937 18.173 -29.016 1.00 91.12 1051 LYS A N 1
ATOM 8748 C CA . LYS A 1 1051 ? 12.135 19.101 -29.847 1.00 91.12 1051 LYS A CA 1
ATOM 8749 C C . LYS A 1 1051 ? 12.448 20.597 -29.634 1.00 91.12 1051 LYS A C 1
ATOM 8751 O O . LYS A 1 1051 ? 12.451 21.357 -30.593 1.00 91.12 1051 LYS A O 1
ATOM 8756 N N . LYS A 1 1052 ? 12.661 21.058 -28.395 1.00 90.00 1052 LYS A N 1
ATOM 8757 C CA . LYS A 1 1052 ? 13.019 22.465 -28.106 1.00 90.00 1052 LYS A CA 1
ATOM 8758 C C . LYS A 1 1052 ? 14.468 22.800 -28.497 1.00 90.00 1052 LYS A C 1
ATOM 8760 O O . LYS A 1 1052 ? 14.756 23.973 -28.700 1.00 90.00 1052 LYS A O 1
ATOM 8765 N N . ARG A 1 1053 ? 15.354 21.804 -28.556 1.00 90.19 1053 ARG A N 1
ATOM 8766 C CA . ARG A 1 1053 ? 16.742 21.927 -29.020 1.00 90.19 1053 ARG A CA 1
ATOM 8767 C C . ARG A 1 1053 ? 16.817 22.029 -30.541 1.00 90.19 1053 ARG A C 1
ATOM 8769 O O . ARG A 1 1053 ? 17.458 22.941 -31.050 1.00 90.19 1053 ARG A O 1
ATOM 8776 N N . ALA A 1 1054 ? 16.055 21.193 -31.242 1.00 89.81 1054 ALA A N 1
ATOM 8777 C CA . ALA A 1 1054 ? 15.871 21.253 -32.691 1.00 89.81 1054 ALA A CA 1
ATOM 8778 C C . ALA A 1 1054 ? 15.296 22.606 -33.158 1.00 89.81 1054 ALA A C 1
ATOM 8780 O O . ALA A 1 1054 ? 15.874 23.245 -34.026 1.00 89.81 1054 ALA A O 1
ATOM 8781 N N . LEU A 1 1055 ? 14.253 23.121 -32.484 1.00 88.62 1055 LEU A N 1
ATOM 8782 C CA . LEU A 1 1055 ? 13.718 24.488 -32.694 1.00 88.62 1055 LEU A CA 1
ATOM 8783 C C . LEU A 1 1055 ? 14.735 25.625 -32.452 1.00 88.62 1055 LEU A C 1
ATOM 8785 O O . LEU A 1 1055 ? 14.443 26.785 -32.723 1.00 88.62 1055 LEU A O 1
ATOM 8789 N N . LYS A 1 1056 ? 15.893 25.322 -31.860 1.00 90.12 1056 LYS A N 1
ATOM 8790 C CA . LYS A 1 1056 ? 16.999 26.260 -31.630 1.00 90.12 1056 LYS A CA 1
ATOM 8791 C C . LYS A 1 1056 ? 18.241 25.925 -32.464 1.00 90.12 1056 LYS A C 1
ATOM 8793 O O . LYS A 1 1056 ? 19.276 26.540 -32.235 1.00 90.12 1056 LYS A O 1
ATOM 8798 N N . LYS A 1 1057 ? 18.158 24.923 -33.351 1.00 88.56 1057 LYS A N 1
ATOM 8799 C CA . LYS A 1 1057 ? 19.283 24.338 -34.104 1.00 88.56 1057 LYS A CA 1
ATOM 8800 C C . LYS A 1 1057 ? 20.500 24.020 -33.215 1.00 88.56 1057 LYS A C 1
ATOM 8802 O O . LYS A 1 1057 ? 21.644 24.144 -33.621 1.00 88.56 1057 LYS A O 1
ATOM 8807 N N . ASN A 1 1058 ? 20.226 23.611 -31.972 1.00 87.00 1058 ASN A N 1
ATOM 8808 C CA . ASN A 1 1058 ? 21.210 23.282 -30.941 1.00 87.00 1058 ASN A CA 1
ATOM 8809 C C . ASN A 1 1058 ? 21.046 21.803 -30.569 1.00 87.00 1058 ASN A C 1
ATOM 8811 O O . ASN A 1 1058 ? 20.601 21.465 -29.473 1.00 87.00 1058 ASN A O 1
ATOM 8815 N N . ILE A 1 1059 ? 21.316 20.915 -31.523 1.00 87.06 1059 ILE A N 1
ATOM 8816 C CA . ILE A 1 1059 ? 21.486 19.479 -31.293 1.00 87.06 1059 ILE A CA 1
ATOM 8817 C C . ILE A 1 1059 ? 22.874 19.127 -31.809 1.00 87.06 1059 ILE A C 1
ATOM 8819 O O . ILE A 1 1059 ? 23.194 19.427 -32.954 1.00 87.06 1059 ILE A O 1
ATOM 8823 N N . SER A 1 1060 ? 23.672 18.510 -30.948 1.00 85.00 1060 SER A N 1
ATOM 8824 C CA . SER A 1 1060 ? 24.993 17.992 -31.286 1.00 85.00 1060 SER A CA 1
ATOM 8825 C C . SER A 1 1060 ? 24.844 16.826 -32.269 1.00 85.00 1060 SER A C 1
ATOM 8827 O O . SER A 1 1060 ? 24.041 15.917 -32.031 1.00 85.00 1060 SER A O 1
ATOM 8829 N N . TYR A 1 1061 ? 25.582 16.868 -33.378 1.00 84.06 1061 TYR A N 1
ATOM 8830 C CA . TYR A 1 1061 ? 25.672 15.758 -34.324 1.00 84.06 1061 TYR A CA 1
ATOM 8831 C C . TYR A 1 1061 ? 26.502 14.610 -33.726 1.00 84.06 1061 TYR A C 1
ATOM 8833 O O . TYR A 1 1061 ? 27.149 14.775 -32.688 1.00 84.06 1061 TYR A O 1
ATOM 8841 N N . MET A 1 1062 ? 26.448 13.434 -34.349 1.00 89.19 1062 MET A N 1
ATOM 8842 C CA . MET A 1 1062 ? 27.074 12.217 -33.830 1.00 89.19 1062 MET A CA 1
ATOM 8843 C C . MET A 1 1062 ? 27.878 11.558 -34.945 1.00 89.19 1062 MET A C 1
ATOM 8845 O O . MET A 1 1062 ? 27.312 11.189 -35.974 1.00 89.19 1062 MET A O 1
ATOM 8849 N N . THR A 1 1063 ? 29.193 11.444 -34.764 1.00 86.31 1063 THR A N 1
ATOM 8850 C CA . THR A 1 1063 ? 30.078 10.871 -35.785 1.00 86.31 1063 THR A CA 1
ATOM 8851 C C . THR A 1 1063 ? 29.968 9.350 -35.773 1.00 86.31 1063 THR A C 1
ATOM 8853 O O . THR A 1 1063 ? 29.880 8.740 -34.710 1.00 86.31 1063 THR A O 1
ATOM 8856 N N . MET A 1 1064 ? 29.921 8.736 -36.957 1.00 85.62 1064 MET A N 1
ATOM 8857 C CA . MET A 1 1064 ? 29.751 7.289 -37.138 1.00 85.62 1064 MET A CA 1
ATOM 8858 C C . MET A 1 1064 ? 30.449 6.868 -38.439 1.00 85.62 1064 MET A C 1
ATOM 8860 O O . MET A 1 1064 ? 29.803 6.472 -39.410 1.00 85.62 1064 MET A O 1
ATOM 8864 N N . SER A 1 1065 ? 31.778 7.039 -38.454 1.00 77.50 1065 SER A N 1
ATOM 8865 C CA . SER A 1 1065 ? 32.669 6.959 -39.628 1.00 77.50 1065 SER A CA 1
ATOM 8866 C C . SER A 1 1065 ? 32.471 5.723 -40.497 1.00 77.50 1065 SER A C 1
ATOM 8868 O O . SER A 1 1065 ? 32.649 5.787 -41.707 1.00 77.50 1065 SER A O 1
ATOM 8870 N N . ASP A 1 1066 ? 32.083 4.616 -39.873 1.00 78.06 1066 ASP A N 1
ATOM 8871 C CA . ASP A 1 1066 ? 32.012 3.294 -40.488 1.00 78.06 1066 ASP A CA 1
ATOM 8872 C C . ASP A 1 1066 ? 30.763 3.120 -41.385 1.00 78.06 1066 ASP A C 1
ATOM 8874 O O . ASP A 1 1066 ? 30.613 2.092 -42.043 1.00 78.06 1066 ASP A O 1
ATOM 8878 N N . ILE A 1 1067 ? 29.848 4.107 -41.391 1.00 79.75 1067 ILE A N 1
ATOM 8879 C CA . ILE A 1 1067 ? 28.592 4.112 -42.169 1.00 79.75 1067 ILE A CA 1
ATOM 8880 C C . ILE A 1 1067 ? 28.256 5.505 -42.737 1.00 79.75 1067 ILE A C 1
ATOM 8882 O O . ILE A 1 1067 ? 27.831 5.611 -43.886 1.00 79.75 1067 ILE A O 1
ATOM 8886 N N . ILE A 1 1068 ? 28.370 6.572 -41.933 1.00 82.25 1068 ILE A N 1
ATOM 8887 C CA . ILE A 1 1068 ? 27.764 7.890 -42.203 1.00 82.25 1068 ILE A CA 1
ATOM 8888 C C . ILE A 1 1068 ? 28.819 8.992 -42.059 1.00 82.25 1068 ILE A C 1
ATOM 8890 O O . ILE A 1 1068 ? 29.463 9.112 -41.014 1.00 82.25 1068 ILE A O 1
ATOM 8894 N N . THR A 1 1069 ? 28.971 9.837 -43.086 1.00 83.19 1069 THR A N 1
ATOM 8895 C CA . THR A 1 1069 ? 29.905 10.975 -43.030 1.00 83.19 1069 THR A CA 1
ATOM 8896 C C . THR A 1 1069 ? 29.428 12.046 -42.042 1.00 83.19 1069 THR A C 1
ATOM 8898 O O . THR A 1 1069 ? 28.239 12.149 -41.735 1.00 83.19 1069 THR A O 1
ATOM 8901 N N . GLU A 1 1070 ? 30.340 12.895 -41.565 1.00 84.38 1070 GLU A N 1
ATOM 8902 C CA . GLU A 1 1070 ? 30.006 14.018 -40.676 1.00 84.38 1070 GLU A CA 1
ATOM 8903 C C . GLU A 1 1070 ? 28.921 14.923 -41.292 1.00 84.38 1070 GLU A C 1
ATOM 8905 O O . GLU A 1 1070 ? 27.877 15.144 -40.677 1.00 84.38 1070 GLU A O 1
ATOM 8910 N N . MET A 1 1071 ? 29.089 15.293 -42.566 1.00 83.69 1071 MET A N 1
ATOM 8911 C CA . MET A 1 1071 ? 28.107 16.024 -43.377 1.00 83.69 1071 MET A CA 1
ATOM 8912 C C . MET A 1 1071 ? 26.738 15.317 -43.456 1.00 83.69 1071 MET A C 1
ATOM 8914 O O . MET A 1 1071 ? 25.697 15.975 -43.491 1.00 83.69 1071 MET A O 1
ATOM 8918 N N . ASP A 1 1072 ? 26.692 13.984 -43.507 1.00 83.50 1072 ASP A N 1
ATOM 8919 C CA . ASP A 1 1072 ? 25.422 13.247 -43.541 1.00 83.50 1072 ASP A CA 1
ATOM 8920 C C . ASP A 1 1072 ? 24.741 13.214 -42.164 1.00 83.50 1072 ASP A C 1
ATOM 8922 O O . ASP A 1 1072 ? 23.513 13.321 -42.086 1.00 83.50 1072 ASP A O 1
ATOM 8926 N N . SER A 1 1073 ? 25.512 13.184 -41.068 1.00 86.38 1073 SER A N 1
ATOM 8927 C CA . SER A 1 1073 ? 24.961 13.427 -39.729 1.00 86.38 1073 SER A CA 1
ATOM 8928 C C . SER A 1 1073 ? 24.442 14.861 -39.584 1.00 86.38 1073 SER A C 1
ATOM 8930 O O . SER A 1 1073 ? 23.400 15.054 -38.956 1.00 86.38 1073 SER A O 1
ATOM 8932 N N . GLU A 1 1074 ? 25.110 15.868 -40.154 1.00 87.00 1074 GLU A N 1
ATOM 8933 C CA . GLU A 1 1074 ? 24.614 17.250 -40.151 1.00 87.00 1074 GLU A CA 1
ATOM 8934 C C . GLU A 1 1074 ? 23.281 17.374 -40.902 1.00 87.00 1074 GLU A C 1
ATOM 8936 O O . GLU A 1 1074 ? 22.327 17.939 -40.361 1.00 87.00 1074 GLU A O 1
ATOM 8941 N N . LYS A 1 1075 ? 23.163 16.777 -42.101 1.00 85.81 1075 LYS A N 1
ATOM 8942 C CA . LYS A 1 1075 ? 21.891 16.686 -42.850 1.00 85.81 1075 LYS A CA 1
ATOM 8943 C C . LYS A 1 1075 ? 20.796 16.022 -42.007 1.00 85.81 1075 LYS A C 1
ATOM 8945 O O . LYS A 1 1075 ? 19.688 16.551 -41.905 1.00 85.81 1075 LYS A O 1
ATOM 8950 N N . ALA A 1 1076 ? 21.105 14.902 -41.350 1.00 86.50 1076 ALA A N 1
ATOM 8951 C CA . ALA A 1 1076 ? 20.150 14.194 -40.502 1.00 86.50 1076 ALA A CA 1
ATOM 8952 C C . ALA A 1 1076 ? 19.658 15.056 -39.320 1.00 86.50 1076 ALA A C 1
ATOM 8954 O O . ALA A 1 1076 ? 18.477 14.987 -38.978 1.00 86.50 1076 ALA A O 1
ATOM 8955 N N . ILE A 1 1077 ? 20.508 15.905 -38.724 1.00 88.50 1077 ILE A N 1
ATOM 8956 C CA . ILE A 1 1077 ? 20.124 16.863 -37.666 1.00 88.50 1077 ILE A CA 1
ATOM 8957 C C . ILE A 1 1077 ? 19.390 18.100 -38.224 1.00 88.50 1077 ILE A C 1
ATOM 8959 O O . ILE A 1 1077 ? 18.462 18.617 -37.582 1.00 88.50 1077 ILE A O 1
ATOM 8963 N N . ALA A 1 1078 ? 19.722 18.551 -39.436 1.00 86.31 1078 ALA A N 1
ATOM 8964 C CA . ALA A 1 1078 ? 18.973 19.592 -40.138 1.00 86.31 1078 ALA A CA 1
ATOM 8965 C C . ALA A 1 1078 ? 17.514 19.158 -40.372 1.00 86.31 1078 ALA A C 1
ATOM 8967 O O . ALA A 1 1078 ? 16.595 19.916 -40.052 1.00 86.31 1078 ALA A O 1
ATOM 8968 N N . ASN A 1 1079 ? 17.284 17.904 -40.777 1.00 85.88 1079 ASN A N 1
ATOM 8969 C CA . ASN A 1 1079 ? 15.939 17.338 -40.935 1.00 85.88 1079 ASN A CA 1
ATOM 8970 C C . ASN A 1 1079 ? 15.139 17.357 -39.614 1.00 85.88 1079 ASN A C 1
ATOM 8972 O O . ASN A 1 1079 ? 13.968 17.742 -39.610 1.00 85.88 1079 ASN A O 1
ATOM 8976 N N . VAL A 1 1080 ? 15.758 17.054 -38.459 1.00 89.06 1080 VAL A N 1
ATOM 8977 C CA . VAL A 1 1080 ? 15.101 17.190 -37.133 1.00 89.06 1080 VAL A CA 1
ATOM 8978 C C . VAL A 1 1080 ? 14.654 18.628 -36.870 1.00 89.06 1080 VAL A C 1
ATOM 8980 O O . VAL A 1 1080 ? 13.593 18.856 -36.273 1.00 89.06 1080 VAL A O 1
ATOM 8983 N N . SER A 1 1081 ? 15.460 19.600 -37.291 1.00 89.12 1081 SER A N 1
ATOM 8984 C CA . SER A 1 1081 ? 15.189 21.029 -37.120 1.00 89.12 1081 SER A CA 1
ATOM 8985 C C . SER A 1 1081 ? 14.020 21.472 -38.005 1.00 89.12 1081 SER A C 1
ATOM 8987 O O . SER A 1 1081 ? 13.034 21.992 -37.483 1.00 89.12 1081 SER A O 1
ATOM 8989 N N . ASP A 1 1082 ? 14.041 21.127 -39.293 1.00 87.56 1082 ASP A N 1
ATOM 8990 C CA . ASP A 1 1082 ? 12.968 21.429 -40.248 1.00 87.56 1082 ASP A CA 1
ATOM 8991 C C . ASP A 1 1082 ? 11.624 20.788 -39.849 1.00 87.56 1082 ASP A C 1
ATOM 8993 O O . ASP A 1 1082 ? 10.585 21.454 -39.850 1.00 87.56 1082 ASP A O 1
ATOM 8997 N N . ILE A 1 1083 ? 11.629 19.522 -39.405 1.00 87.12 1083 ILE A N 1
ATOM 8998 C CA . ILE A 1 1083 ? 10.445 18.859 -38.821 1.00 87.12 1083 ILE A CA 1
ATOM 8999 C C . ILE A 1 1083 ? 9.943 19.630 -37.605 1.00 87.12 1083 ILE A C 1
ATOM 9001 O O . ILE A 1 1083 ? 8.736 19.746 -37.358 1.00 87.12 1083 ILE A O 1
ATOM 9005 N N . SER A 1 1084 ? 10.866 20.146 -36.798 1.00 88.81 1084 SER A N 1
ATOM 9006 C CA . SER A 1 1084 ? 10.516 20.848 -35.576 1.00 88.81 1084 SER A CA 1
ATOM 9007 C C . SER A 1 1084 ? 9.811 22.163 -35.857 1.00 88.81 1084 SER A C 1
ATOM 9009 O O . SER A 1 1084 ? 8.771 22.391 -35.222 1.00 88.81 1084 SER A O 1
ATOM 9011 N N . ASP A 1 1085 ? 10.326 22.930 -36.817 1.00 87.44 1085 ASP A N 1
ATOM 9012 C CA . ASP A 1 1085 ? 9.786 24.200 -37.301 1.00 87.44 1085 ASP A CA 1
ATOM 9013 C C . ASP A 1 1085 ? 8.446 23.990 -38.023 1.00 87.44 1085 ASP A C 1
ATOM 9015 O O . ASP A 1 1085 ? 7.453 24.625 -37.662 1.00 87.44 1085 ASP A O 1
ATOM 9019 N N . TYR A 1 1086 ? 8.339 23.006 -38.926 1.00 86.50 1086 TYR A N 1
ATOM 9020 C CA . TYR A 1 1086 ? 7.067 22.607 -39.549 1.00 86.50 1086 TYR A CA 1
ATOM 9021 C C . TYR A 1 1086 ? 5.994 22.284 -38.495 1.00 86.50 1086 TYR A C 1
ATOM 9023 O O . TYR A 1 1086 ? 4.886 22.829 -38.519 1.00 86.50 1086 TYR A O 1
ATOM 9031 N N . LEU A 1 1087 ? 6.323 21.447 -37.503 1.00 86.56 1087 LEU A N 1
ATOM 9032 C CA . LEU A 1 1087 ? 5.403 21.077 -36.420 1.00 86.56 1087 LEU A CA 1
ATOM 9033 C C . LEU A 1 1087 ? 5.094 22.236 -35.453 1.00 86.56 1087 LEU A C 1
ATOM 9035 O O . LEU A 1 1087 ? 4.098 22.171 -34.726 1.00 86.56 1087 LEU A O 1
ATOM 9039 N N . PHE A 1 1088 ? 5.927 23.279 -35.406 1.00 87.00 1088 PHE A N 1
ATOM 9040 C CA . PHE A 1 1088 ? 5.656 24.506 -34.654 1.00 87.00 1088 PHE A CA 1
ATOM 9041 C C . PHE A 1 1088 ? 4.701 25.417 -35.434 1.00 87.00 1088 PHE A C 1
ATOM 9043 O O . PHE A 1 1088 ? 3.636 25.760 -34.914 1.00 87.00 1088 PHE A O 1
ATOM 9050 N N . ASN A 1 1089 ? 4.999 25.684 -36.705 1.00 85.06 1089 ASN A N 1
ATOM 9051 C CA . ASN A 1 1089 ? 4.180 26.493 -37.608 1.00 85.06 1089 ASN A CA 1
ATOM 9052 C C . ASN A 1 1089 ? 2.769 25.904 -37.768 1.00 85.06 1089 ASN A C 1
ATOM 9054 O O . ASN A 1 1089 ? 1.778 26.602 -37.562 1.00 85.06 1089 ASN A O 1
ATOM 9058 N N . LYS A 1 1090 ? 2.649 24.587 -37.990 1.00 82.25 1090 LYS A N 1
ATOM 9059 C CA . LYS A 1 1090 ? 1.365 23.857 -38.050 1.00 82.25 1090 LYS A CA 1
ATOM 9060 C C . LYS A 1 1090 ? 0.548 23.988 -36.755 1.00 82.25 1090 LYS A C 1
ATOM 9062 O O . LYS A 1 1090 ? -0.681 24.082 -36.792 1.00 82.25 1090 LYS A O 1
ATOM 9067 N N . LYS A 1 1091 ? 1.209 24.060 -35.590 1.00 83.69 1091 LYS A N 1
ATOM 9068 C CA . LYS A 1 1091 ? 0.548 24.317 -34.297 1.00 83.69 1091 LYS A CA 1
ATOM 9069 C C . LYS A 1 1091 ? 0.102 25.779 -34.164 1.00 83.69 1091 LYS A C 1
ATOM 9071 O O . LYS A 1 1091 ? -1.005 26.018 -33.685 1.00 83.69 1091 LYS A O 1
ATOM 9076 N N . GLN A 1 1092 ? 0.930 26.739 -34.577 1.00 83.38 1092 GLN A N 1
ATOM 9077 C CA . GLN A 1 1092 ? 0.613 28.170 -34.527 1.00 83.38 1092 GLN A CA 1
ATOM 9078 C C . GLN A 1 1092 ? -0.546 28.520 -35.471 1.00 83.38 1092 GLN A C 1
ATOM 9080 O O . GLN A 1 1092 ? -1.509 29.148 -35.039 1.00 83.38 1092 GLN A O 1
ATOM 9085 N N . LEU A 1 1093 ? -0.536 28.001 -36.703 1.00 81.81 1093 LEU A N 1
ATOM 9086 C CA . LEU A 1 1093 ? -1.648 28.107 -37.653 1.00 81.81 1093 LEU A CA 1
ATOM 9087 C C . LEU A 1 1093 ? -2.951 27.537 -37.076 1.00 81.81 1093 LEU A C 1
ATOM 9089 O O . LEU A 1 1093 ? -4.001 28.162 -37.202 1.00 81.81 1093 LEU A O 1
ATOM 9093 N N . LYS A 1 1094 ? -2.903 26.388 -36.386 1.00 81.44 1094 LYS A N 1
ATOM 9094 C CA . LYS A 1 1094 ? -4.084 25.823 -35.711 1.00 81.44 1094 LYS A CA 1
ATOM 9095 C C . LYS A 1 1094 ? -4.572 26.686 -34.540 1.00 81.44 1094 LYS A C 1
ATOM 9097 O O . LYS A 1 1094 ? -5.780 26.779 -34.332 1.00 81.44 1094 LYS A O 1
ATOM 9102 N N . TYR A 1 1095 ? -3.666 27.322 -33.796 1.00 80.12 1095 TYR A N 1
ATOM 9103 C CA . TYR A 1 1095 ? -4.021 28.252 -32.720 1.00 80.12 1095 TYR A CA 1
ATOM 9104 C C . TYR A 1 1095 ? -4.675 29.529 -33.261 1.00 80.12 1095 TYR A C 1
ATOM 9106 O O . TYR A 1 1095 ? -5.719 29.926 -32.753 1.00 80.12 1095 TYR A O 1
ATOM 9114 N N . GLU A 1 1096 ? -4.141 30.122 -34.331 1.00 79.38 1096 GLU A N 1
ATOM 9115 C CA . GLU A 1 1096 ? -4.743 31.303 -34.959 1.00 79.38 1096 GLU A CA 1
ATOM 9116 C C . GLU A 1 1096 ? -6.067 30.965 -35.669 1.00 79.38 1096 GLU A C 1
ATOM 9118 O O . GLU A 1 1096 ? -7.046 31.679 -35.464 1.00 79.38 1096 GLU A O 1
ATOM 9123 N N . LYS A 1 1097 ? -6.181 29.824 -36.379 1.00 81.19 1097 LYS A N 1
ATOM 9124 C CA . LYS A 1 1097 ? -7.471 29.313 -36.905 1.00 81.19 1097 LYS A CA 1
ATOM 9125 C C . LYS A 1 1097 ? -8.517 29.158 -35.770 1.00 81.19 1097 LYS A C 1
ATOM 9127 O O . LYS A 1 1097 ? -9.666 29.563 -35.936 1.00 81.19 1097 LYS A O 1
ATOM 9132 N N . TRP A 1 1098 ? -8.130 28.651 -34.590 1.00 82.94 1098 TRP A N 1
ATOM 9133 C CA . TRP A 1 1098 ? -9.013 28.523 -33.413 1.00 82.94 1098 TRP A CA 1
ATOM 9134 C C . TRP A 1 1098 ? -9.387 29.874 -32.781 1.00 82.94 1098 TRP A C 1
ATOM 9136 O O . TRP A 1 1098 ? -10.563 30.138 -32.534 1.00 82.94 1098 TRP A O 1
ATOM 9146 N N . LYS A 1 1099 ? -8.415 30.765 -32.580 1.00 81.12 1099 LYS A N 1
ATOM 9147 C CA . LYS A 1 1099 ? -8.604 32.129 -32.064 1.00 81.12 1099 LYS A CA 1
ATOM 9148 C C . LYS A 1 1099 ? -9.536 32.937 -32.972 1.00 81.12 1099 LYS A C 1
ATOM 9150 O O . LYS A 1 1099 ? -10.484 33.544 -32.481 1.00 81.12 1099 LYS A O 1
ATOM 9155 N N . LEU A 1 1100 ? -9.354 32.853 -34.292 1.00 77.50 1100 LEU A N 1
ATOM 9156 C CA . LEU A 1 1100 ? -10.270 33.418 -35.288 1.00 77.50 1100 LEU A CA 1
ATOM 9157 C C . LEU A 1 1100 ? -11.683 32.826 -35.185 1.00 77.50 1100 LEU A C 1
ATOM 9159 O O . LEU A 1 1100 ? -12.648 33.579 -35.285 1.00 77.50 1100 LEU A O 1
ATOM 9163 N N . SER A 1 1101 ? -11.830 31.518 -34.934 1.00 76.25 1101 SER A N 1
ATOM 9164 C CA . SER A 1 1101 ? -13.156 30.915 -34.717 1.00 76.25 1101 SER A CA 1
ATOM 9165 C C . SER A 1 1101 ? -13.837 31.435 -33.444 1.00 76.25 1101 SER A C 1
ATOM 9167 O O . SER A 1 1101 ? -15.029 31.716 -33.466 1.00 76.25 1101 SER A O 1
ATOM 9169 N N . ILE A 1 1102 ? -13.088 31.689 -32.364 1.00 75.44 1102 ILE A N 1
ATOM 9170 C CA . ILE A 1 1102 ? -13.633 32.318 -31.151 1.00 75.44 1102 ILE A CA 1
ATOM 9171 C C . ILE A 1 1102 ? -14.023 33.777 -31.411 1.00 75.44 1102 ILE A C 1
ATOM 9173 O O . ILE A 1 1102 ? -15.096 34.194 -30.983 1.00 75.44 1102 ILE A O 1
ATOM 9177 N N . PHE A 1 1103 ? -13.217 34.547 -32.149 1.00 75.81 1103 PHE A N 1
ATOM 9178 C CA . PHE A 1 1103 ? -13.584 35.916 -32.530 1.00 75.81 1103 PHE A CA 1
ATOM 9179 C C . PHE A 1 1103 ? -14.810 35.967 -33.457 1.00 75.81 1103 PHE A C 1
ATOM 9181 O O . PHE A 1 1103 ? -15.630 36.873 -33.303 1.00 75.81 1103 PHE A O 1
ATOM 9188 N N . LYS A 1 1104 ? -14.985 34.992 -34.363 1.00 73.50 1104 LYS A N 1
ATOM 9189 C CA . LYS A 1 1104 ? -16.220 34.832 -35.151 1.00 73.50 1104 LYS A CA 1
ATOM 9190 C C . LYS A 1 1104 ? -17.410 34.484 -34.262 1.00 73.50 1104 LYS A C 1
ATOM 9192 O O . LYS A 1 1104 ? -18.356 35.259 -34.227 1.00 73.50 1104 LYS A O 1
ATOM 9197 N N . ASN A 1 1105 ? -17.328 33.416 -33.468 1.00 69.81 1105 ASN A N 1
ATOM 9198 C CA . ASN A 1 1105 ? -18.415 32.990 -32.581 1.00 69.81 1105 ASN A CA 1
ATOM 9199 C C . ASN A 1 1105 ? -18.794 34.076 -31.556 1.00 69.81 1105 ASN A C 1
ATOM 9201 O O . ASN A 1 1105 ? -19.956 34.171 -31.164 1.00 69.81 1105 ASN A O 1
ATOM 9205 N N . LYS A 1 1106 ? -17.834 34.910 -31.123 1.00 74.12 1106 LYS A N 1
ATOM 9206 C CA . LYS A 1 1106 ? -18.118 36.081 -30.288 1.00 74.12 1106 LYS A CA 1
ATOM 9207 C C . LYS A 1 1106 ? -18.864 37.157 -31.083 1.00 74.12 1106 LYS A C 1
ATOM 9209 O O . LYS A 1 1106 ? -19.952 37.521 -30.664 1.00 74.12 1106 LYS A O 1
ATOM 9214 N N . LYS A 1 1107 ? -18.373 37.578 -32.258 1.00 69.19 1107 LYS A N 1
ATOM 9215 C CA . LYS A 1 1107 ? -19.100 38.526 -33.128 1.00 69.19 1107 LYS A CA 1
ATOM 9216 C C . LYS A 1 1107 ? -20.500 38.034 -33.510 1.00 69.19 1107 LYS A C 1
ATOM 9218 O O . LYS A 1 1107 ? -21.421 38.839 -33.568 1.00 69.19 1107 LYS A O 1
ATOM 9223 N N . GLU A 1 1108 ? -20.684 36.736 -33.732 1.00 65.94 1108 GLU A N 1
ATOM 9224 C CA . GLU A 1 1108 ? -21.994 36.136 -33.996 1.00 65.94 1108 GLU A CA 1
ATOM 9225 C C . GLU A 1 1108 ? -22.903 36.208 -32.765 1.00 65.94 1108 GLU A C 1
ATOM 9227 O O . GLU A 1 1108 ? -24.041 36.659 -32.893 1.00 65.94 1108 GLU A O 1
ATOM 9232 N N . LYS A 1 1109 ? -22.409 35.868 -31.563 1.00 66.12 1109 LYS A N 1
ATOM 9233 C CA . LYS A 1 1109 ? -23.158 36.056 -30.307 1.00 66.12 1109 LYS A CA 1
ATOM 9234 C C . LYS A 1 1109 ? -23.514 37.521 -30.055 1.00 66.12 1109 LYS A C 1
ATOM 9236 O O . LYS A 1 1109 ? -24.673 37.796 -29.762 1.00 66.12 1109 LYS A O 1
ATOM 9241 N N . ASP A 1 1110 ? -22.569 38.440 -30.231 1.00 65.81 1110 ASP A N 1
ATOM 9242 C CA . ASP A 1 1110 ? -22.777 39.881 -30.070 1.00 65.81 1110 ASP A CA 1
ATOM 9243 C C . ASP A 1 1110 ? -23.818 40.391 -31.098 1.00 65.81 1110 ASP A C 1
ATOM 9245 O O . ASP A 1 1110 ? -24.740 41.127 -30.749 1.00 65.81 1110 ASP A O 1
ATOM 9249 N N . SER A 1 1111 ? -23.764 39.916 -32.352 1.00 60.22 1111 SER A N 1
ATOM 9250 C CA . SER A 1 1111 ? -24.753 40.248 -33.393 1.00 60.22 1111 SER A CA 1
ATOM 9251 C C . SER A 1 1111 ? -26.144 39.660 -33.126 1.00 60.22 1111 SER A C 1
ATOM 9253 O O . SER A 1 1111 ? -27.147 40.317 -33.396 1.00 60.22 1111 SER A O 1
ATOM 9255 N N . ASN A 1 1112 ? -26.229 38.460 -32.546 1.00 57.78 1112 ASN A N 1
ATOM 9256 C CA . ASN A 1 1112 ? -27.495 37.832 -32.172 1.00 57.78 1112 ASN A CA 1
ATOM 9257 C C . ASN A 1 1112 ? -28.079 38.456 -30.896 1.00 57.78 1112 ASN A C 1
ATOM 9259 O O . ASN A 1 1112 ? -29.298 38.559 -30.776 1.00 57.78 1112 ASN A O 1
ATOM 9263 N N . GLN A 1 1113 ? -27.246 38.944 -29.970 1.00 59.75 1113 GLN A N 1
ATOM 9264 C CA . GLN A 1 1113 ? -27.701 39.791 -28.865 1.00 59.75 1113 GLN A CA 1
ATOM 9265 C C . GLN A 1 1113 ? -28.231 41.137 -29.372 1.00 59.75 1113 GLN A C 1
ATOM 9267 O O . GLN A 1 1113 ? -29.297 41.553 -28.922 1.00 59.75 1113 GLN A O 1
ATOM 9272 N N . ASN A 1 1114 ? -27.572 41.771 -30.347 1.00 56.72 1114 ASN A N 1
ATOM 9273 C CA . ASN A 1 1114 ? -28.074 43.003 -30.960 1.00 56.72 1114 ASN A CA 1
ATOM 9274 C C . ASN A 1 1114 ? -29.389 42.775 -31.723 1.00 56.72 1114 ASN A C 1
ATOM 9276 O O . ASN A 1 1114 ? -30.360 43.467 -31.432 1.00 56.72 1114 ASN A O 1
ATOM 9280 N N . LYS A 1 1115 ? -29.503 41.732 -32.559 1.00 56.56 1115 LYS A N 1
ATOM 9281 C CA . LYS A 1 1115 ? -30.784 41.354 -33.195 1.00 56.56 1115 LYS A CA 1
ATOM 9282 C C . LYS A 1 1115 ? -31.889 41.051 -32.177 1.00 56.56 1115 LYS A C 1
ATOM 9284 O O . LYS A 1 1115 ? -33.047 41.388 -32.403 1.00 56.56 1115 LYS A O 1
ATOM 9289 N N . ASN A 1 1116 ? -31.560 40.446 -31.033 1.00 52.97 1116 ASN A N 1
ATOM 9290 C CA . ASN A 1 1116 ? -32.526 40.206 -29.956 1.00 52.97 1116 ASN A CA 1
ATOM 9291 C C . ASN A 1 1116 ? -32.872 41.471 -29.147 1.00 52.97 1116 ASN A C 1
ATOM 9293 O O . ASN A 1 1116 ? -33.967 41.538 -28.585 1.00 52.97 1116 ASN A O 1
ATOM 9297 N N . LYS A 1 1117 ? -31.999 42.487 -29.115 1.00 55.88 1117 LYS A N 1
ATOM 9298 C CA . LYS A 1 1117 ? -32.333 43.843 -28.649 1.00 55.88 1117 LYS A CA 1
ATOM 9299 C C . LYS A 1 1117 ? -33.267 44.541 -29.633 1.00 55.88 1117 LYS A C 1
ATOM 9301 O O . LYS A 1 1117 ? -34.343 44.960 -29.226 1.00 55.88 1117 LYS A O 1
ATOM 9306 N N . GLU A 1 1118 ? -32.924 44.573 -30.917 1.00 56.22 1118 GLU A N 1
ATOM 9307 C CA . GLU A 1 1118 ? -33.738 45.177 -31.982 1.00 56.22 1118 GLU A CA 1
ATOM 9308 C C . GLU A 1 1118 ? -35.136 44.538 -32.057 1.00 56.22 1118 GLU A C 1
ATOM 9310 O O . GLU A 1 1118 ? -36.135 45.250 -32.132 1.00 56.22 1118 GLU A O 1
ATOM 9315 N N . ASN A 1 1119 ? -35.240 43.211 -31.909 1.00 53.28 1119 ASN A N 1
ATOM 9316 C CA . ASN A 1 1119 ? -36.519 42.491 -31.827 1.00 53.28 1119 ASN A CA 1
ATOM 9317 C C . ASN A 1 1119 ? -37.306 42.720 -30.520 1.00 53.28 1119 ASN A C 1
ATOM 9319 O O . ASN A 1 1119 ? -38.515 42.480 -30.488 1.00 53.28 1119 ASN A O 1
ATOM 9323 N N . LYS A 1 1120 ? -36.662 43.178 -29.436 1.00 52.31 1120 LYS A N 1
ATOM 9324 C CA . LYS A 1 1120 ? -37.357 43.655 -28.227 1.00 52.31 1120 LYS A CA 1
ATOM 9325 C C . LYS A 1 1120 ? -37.791 45.113 -28.374 1.00 52.31 1120 LYS A C 1
ATOM 9327 O O . LYS A 1 1120 ? -38.909 45.448 -27.996 1.00 52.31 1120 LYS A O 1
ATOM 9332 N N . GLU A 1 1121 ? -36.961 45.968 -28.963 1.00 55.00 1121 GLU A N 1
ATOM 9333 C CA . GLU A 1 1121 ? -37.281 47.379 -29.193 1.00 55.00 1121 GLU A CA 1
ATOM 9334 C C . GLU A 1 1121 ? -38.370 47.572 -30.256 1.00 55.00 1121 GLU A C 1
ATOM 9336 O O . GLU A 1 1121 ? -39.238 48.423 -30.075 1.00 55.00 1121 GLU A O 1
ATOM 9341 N N . SER A 1 1122 ? -38.409 46.753 -31.311 1.00 53.38 1122 SER A N 1
ATOM 9342 C CA . SER A 1 1122 ? -39.489 46.775 -32.307 1.00 53.38 1122 SER A CA 1
ATOM 9343 C C . SER A 1 1122 ? -40.836 46.347 -31.708 1.00 53.38 1122 SER A C 1
ATOM 9345 O O . SER A 1 1122 ? -41.843 47.031 -31.915 1.00 53.38 1122 SER A O 1
ATOM 9347 N N . LYS A 1 1123 ? -40.853 45.286 -30.884 1.00 51.84 1123 LYS A N 1
ATOM 9348 C CA . LYS A 1 1123 ? -42.041 44.845 -30.125 1.00 51.84 1123 LYS A CA 1
ATOM 9349 C C . LYS A 1 1123 ? -42.485 45.864 -29.070 1.00 51.84 1123 LYS A C 1
ATOM 9351 O O . LYS A 1 1123 ? -43.683 46.088 -28.900 1.00 51.84 1123 LYS A O 1
ATOM 9356 N N . ASN A 1 1124 ? -41.549 46.536 -28.401 1.00 51.12 1124 ASN A N 1
ATOM 9357 C CA . ASN A 1 1124 ? -41.882 47.608 -27.461 1.00 51.12 1124 ASN A CA 1
ATOM 9358 C C . ASN A 1 1124 ? -42.410 48.860 -28.180 1.00 51.12 1124 ASN A C 1
ATOM 9360 O O . ASN A 1 1124 ? -43.373 49.454 -27.703 1.00 51.12 1124 ASN A O 1
ATOM 9364 N N . LYS A 1 1125 ? -41.874 49.223 -29.355 1.00 52.91 1125 LYS A N 1
ATOM 9365 C CA . LYS A 1 1125 ? -42.418 50.313 -30.186 1.00 52.91 1125 LYS A CA 1
ATOM 9366 C C . LYS A 1 1125 ? -43.836 50.007 -30.685 1.00 52.91 1125 LYS A C 1
ATOM 9368 O O . LYS A 1 1125 ? -44.686 50.888 -30.611 1.00 52.91 1125 LYS A O 1
ATOM 9373 N N . THR A 1 1126 ? -44.139 48.766 -31.086 1.00 48.94 1126 THR A N 1
ATOM 9374 C CA . THR A 1 1126 ? -45.519 48.374 -31.456 1.00 48.94 1126 THR A CA 1
ATOM 9375 C C . THR A 1 1126 ? -46.491 48.352 -30.275 1.00 48.94 1126 THR A C 1
ATOM 9377 O O . THR A 1 1126 ? -47.674 48.610 -30.482 1.00 48.94 1126 THR A O 1
ATOM 9380 N N . LYS A 1 1127 ? -46.029 48.108 -29.038 1.00 45.78 1127 LYS A N 1
ATOM 9381 C CA . LYS A 1 1127 ? -46.866 48.319 -27.843 1.00 45.78 1127 LYS A CA 1
ATOM 9382 C C . LYS A 1 1127 ? -47.050 49.802 -27.501 1.00 45.78 1127 LYS A C 1
ATOM 9384 O O . LYS A 1 1127 ? -48.174 50.196 -27.215 1.00 45.78 1127 LYS A O 1
ATOM 9389 N N . LYS A 1 1128 ? -46.002 50.634 -27.566 1.00 42.84 1128 LYS A N 1
ATOM 9390 C CA . LYS A 1 1128 ? -46.083 52.060 -27.181 1.00 42.84 1128 LYS A CA 1
ATOM 9391 C C . LYS A 1 1128 ? -47.042 52.856 -28.080 1.00 42.84 1128 LYS A C 1
ATOM 9393 O O . LYS A 1 1128 ? -47.934 53.527 -27.570 1.00 42.84 1128 LYS A O 1
ATOM 9398 N N . TYR A 1 1129 ? -46.980 52.629 -29.397 1.00 41.62 1129 TYR A N 1
ATOM 9399 C CA . TYR A 1 1129 ? -47.921 53.196 -30.381 1.00 41.62 1129 TYR A CA 1
ATOM 9400 C C . TYR A 1 1129 ? -49.389 52.747 -30.224 1.00 41.62 1129 TYR A C 1
ATOM 9402 O O . TYR A 1 1129 ? -50.255 53.269 -30.922 1.00 41.62 1129 TYR A O 1
ATOM 9410 N N . LYS A 1 1130 ? -49.692 51.798 -29.327 1.00 42.06 1130 LYS A N 1
ATOM 9411 C CA . LYS A 1 1130 ? -51.063 51.386 -28.980 1.00 42.06 1130 LYS A CA 1
ATOM 9412 C C . LYS A 1 1130 ? -51.518 51.823 -27.582 1.00 42.06 1130 LYS A C 1
ATOM 9414 O O . LYS A 1 1130 ? -52.621 51.465 -27.187 1.00 42.06 1130 LYS A O 1
ATOM 9419 N N . VAL A 1 1131 ? -50.690 52.578 -26.855 1.00 44.94 1131 VAL A N 1
ATOM 9420 C CA . VAL A 1 1131 ? -50.998 53.106 -25.513 1.00 44.94 1131 VAL A CA 1
ATOM 9421 C C . VAL A 1 1131 ? -51.000 54.638 -25.503 1.00 44.94 1131 VAL A C 1
ATOM 9423 O O . VAL A 1 1131 ? -51.874 55.228 -24.885 1.00 44.94 1131 VAL A O 1
ATOM 9426 N N . GLU A 1 1132 ? -50.127 55.300 -26.270 1.00 36.81 1132 GLU A N 1
ATOM 9427 C CA . GLU A 1 1132 ? -50.026 56.777 -26.327 1.00 36.81 1132 GLU A CA 1
ATOM 9428 C C . GLU A 1 1132 ? -51.185 57.488 -27.069 1.00 36.81 1132 GLU A C 1
ATOM 9430 O O . GLU A 1 1132 ? -51.057 58.651 -27.441 1.00 36.81 1132 GLU A O 1
ATOM 9435 N N . ASN A 1 1133 ? -52.314 56.802 -27.286 1.00 37.66 1133 ASN A N 1
ATOM 9436 C CA . ASN A 1 1133 ? -53.507 57.336 -27.960 1.00 37.66 1133 ASN A CA 1
ATOM 9437 C C . ASN A 1 1133 ? -54.781 57.319 -27.087 1.00 37.66 1133 ASN A C 1
ATOM 9439 O O . ASN A 1 1133 ? -55.818 57.795 -27.539 1.00 37.66 1133 ASN A O 1
ATOM 9443 N N . ASN A 1 1134 ? -54.701 56.806 -25.854 1.00 36.53 1134 ASN A N 1
ATOM 9444 C CA . ASN A 1 1134 ? -55.728 56.958 -24.818 1.00 36.53 1134 ASN A CA 1
ATOM 9445 C C . ASN A 1 1134 ? -55.158 57.783 -23.649 1.00 36.53 1134 ASN A C 1
ATOM 9447 O O . ASN A 1 1134 ? -53.947 57.933 -23.520 1.00 36.53 1134 ASN A O 1
ATOM 9451 N N . GLU A 1 1135 ? -56.044 58.304 -22.795 1.00 33.50 1135 GLU A N 1
ATOM 9452 C CA . GLU A 1 1135 ? -55.697 58.931 -21.505 1.00 33.50 1135 GLU A CA 1
ATOM 9453 C C . GLU A 1 1135 ? -54.852 60.220 -21.583 1.00 33.50 1135 GLU A C 1
ATOM 9455 O O . GLU A 1 1135 ? -53.993 60.506 -20.751 1.00 33.50 1135 GLU A O 1
ATOM 9460 N N . LYS A 1 1136 ? -55.269 61.134 -22.471 1.00 32.38 1136 LYS A N 1
ATOM 9461 C CA . LYS A 1 1136 ? -55.408 62.536 -22.038 1.00 32.38 1136 LYS A CA 1
ATOM 9462 C C . LYS A 1 1136 ? -56.613 62.655 -21.095 1.00 32.38 1136 LYS A C 1
ATOM 9464 O O . LYS A 1 1136 ? -57.672 63.096 -21.525 1.00 32.38 1136 LYS A O 1
ATOM 9469 N N . HIS A 1 1137 ? -56.454 62.257 -19.836 1.00 33.06 1137 HIS A N 1
ATOM 9470 C CA . HIS A 1 1137 ? -57.281 62.727 -18.721 1.00 33.06 1137 HIS A CA 1
ATOM 9471 C C . HIS A 1 1137 ? -56.596 62.395 -17.389 1.00 33.06 1137 HIS A C 1
ATOM 9473 O O . HIS A 1 1137 ? -56.445 61.229 -17.040 1.00 33.06 1137 HIS A O 1
ATOM 9479 N N . ASN A 1 1138 ? -56.221 63.431 -16.636 1.00 28.12 1138 ASN A N 1
ATOM 9480 C CA . ASN A 1 1138 ? -56.058 63.318 -15.185 1.00 28.12 1138 ASN A CA 1
ATOM 9481 C C . ASN A 1 1138 ? -57.477 63.115 -14.578 1.00 28.12 1138 ASN A C 1
ATOM 9483 O O . ASN A 1 1138 ? -58.468 63.454 -15.231 1.00 28.12 1138 ASN A O 1
ATOM 9487 N N . ASP A 1 1139 ? -57.677 62.567 -13.376 1.00 28.52 1139 ASP A N 1
ATOM 9488 C CA . ASP A 1 1139 ? -57.168 63.121 -12.114 1.00 28.52 1139 ASP A CA 1
ATOM 9489 C C . ASP A 1 1139 ? -57.475 62.231 -10.876 1.00 28.52 1139 ASP A C 1
ATOM 9491 O O . ASP A 1 1139 ? -58.330 61.353 -10.932 1.00 28.52 1139 ASP A O 1
ATOM 9495 N N . ILE A 1 1140 ? -56.865 62.590 -9.731 1.00 28.78 1140 ILE A N 1
ATOM 9496 C CA . ILE A 1 1140 ? -57.411 62.462 -8.351 1.00 28.78 1140 ILE A CA 1
ATOM 9497 C C . ILE A 1 1140 ? -57.442 61.080 -7.610 1.00 28.78 1140 ILE A C 1
ATOM 9499 O O . ILE A 1 1140 ? -58.197 60.169 -7.915 1.00 28.78 1140 ILE A O 1
ATOM 9503 N N . VAL A 1 1141 ? -56.701 61.056 -6.480 1.00 29.47 1141 VAL A N 1
ATOM 9504 C CA . VAL A 1 1141 ? -56.969 60.392 -5.165 1.00 29.47 1141 VAL A CA 1
ATOM 9505 C C . VAL A 1 1141 ? -56.774 58.862 -4.948 1.00 29.47 1141 VAL A C 1
ATOM 9507 O O . VAL A 1 1141 ? -57.657 58.044 -5.150 1.00 29.47 1141 VAL A O 1
ATOM 9510 N N . ASN A 1 1142 ? -55.610 58.539 -4.358 1.00 25.95 1142 ASN A N 1
ATOM 9511 C CA . ASN A 1 1142 ? -55.382 58.051 -2.971 1.00 25.95 1142 ASN A CA 1
ATOM 9512 C C . ASN A 1 1142 ? -55.935 56.699 -2.410 1.00 25.95 1142 ASN A C 1
ATOM 9514 O O . ASN A 1 1142 ? -57.119 56.405 -2.457 1.00 25.95 1142 ASN A O 1
ATOM 9518 N N . TYR A 1 1143 ? -55.048 56.039 -1.640 1.00 26.77 1143 TYR A N 1
ATOM 9519 C CA . TYR A 1 1143 ? -55.252 55.104 -0.503 1.00 26.77 1143 TYR A CA 1
ATOM 9520 C C . TYR A 1 1143 ? -55.761 53.637 -0.649 1.00 26.77 1143 TYR A C 1
ATOM 9522 O O . TYR A 1 1143 ? -56.942 53.364 -0.788 1.00 26.77 1143 TYR A O 1
ATOM 9530 N N . ASN A 1 1144 ? -54.837 52.722 -0.295 1.00 27.75 1144 ASN A N 1
ATOM 9531 C CA . ASN A 1 1144 ? -54.952 51.574 0.638 1.00 27.75 1144 ASN A CA 1
ATOM 9532 C C . ASN A 1 1144 ? -55.840 50.318 0.395 1.00 27.75 1144 ASN A C 1
ATOM 9534 O O . ASN A 1 1144 ? -57.054 50.389 0.272 1.00 27.75 1144 ASN A O 1
ATOM 9538 N N . LYS A 1 1145 ? -55.182 49.182 0.710 1.00 27.69 1145 LYS A N 1
ATOM 9539 C CA . LYS A 1 1145 ? -55.623 48.027 1.536 1.00 27.69 1145 LYS A CA 1
ATOM 9540 C C . LYS A 1 1145 ? -56.294 46.769 0.930 1.00 27.69 1145 LYS A C 1
ATOM 9542 O O . LYS A 1 1145 ? -57.305 46.817 0.252 1.00 27.69 1145 LYS A O 1
ATOM 9547 N N . ASP A 1 1146 ? -55.742 45.652 1.428 1.00 26.84 1146 ASP A N 1
ATOM 9548 C CA . ASP A 1 1146 ? -56.370 44.406 1.907 1.00 26.84 1146 ASP A CA 1
ATOM 9549 C C . ASP A 1 1146 ? -56.942 43.318 0.958 1.00 26.84 1146 ASP A C 1
ATOM 9551 O O . ASP A 1 1146 ? -57.763 43.547 0.081 1.00 26.84 1146 ASP A O 1
ATOM 9555 N N . ASN A 1 1147 ? -56.589 42.078 1.342 1.00 26.41 1147 ASN A N 1
ATOM 9556 C CA . ASN A 1 1147 ? -57.353 40.818 1.286 1.00 26.41 1147 ASN A CA 1
ATOM 9557 C C . ASN A 1 1147 ? -57.537 40.005 -0.025 1.00 26.41 1147 ASN A C 1
ATOM 9559 O O . ASN A 1 1147 ? -58.343 40.295 -0.900 1.00 26.41 1147 ASN A O 1
ATOM 9563 N N . LEU A 1 1148 ? -56.874 38.834 -0.005 1.00 26.64 1148 LEU A N 1
ATOM 9564 C CA . LEU A 1 1148 ? -57.396 37.482 -0.315 1.00 26.64 1148 LEU A CA 1
ATOM 9565 C C . LEU A 1 1148 ? -58.938 37.328 -0.199 1.00 26.64 1148 LEU A C 1
ATOM 9567 O O . LEU A 1 1148 ? -59.499 37.960 0.698 1.00 26.64 1148 LEU A O 1
ATOM 9571 N N . PRO A 1 1149 ? -59.612 36.380 -0.917 1.00 39.31 1149 PRO A N 1
ATOM 9572 C CA . PRO A 1 1149 ? -59.237 34.946 -0.838 1.00 39.31 1149 PRO A CA 1
ATOM 9573 C C . PRO A 1 1149 ? -59.646 33.953 -1.973 1.00 39.31 1149 PRO A C 1
ATOM 9575 O O . PRO A 1 1149 ? -60.624 34.179 -2.667 1.00 39.31 1149 PRO A O 1
ATOM 9578 N N . LYS A 1 1150 ? -59.020 32.747 -1.956 1.00 26.64 1150 LYS A N 1
ATOM 9579 C CA . LYS A 1 1150 ? -59.614 31.399 -2.260 1.00 26.64 1150 LYS A CA 1
ATOM 9580 C C . LYS A 1 1150 ? -60.151 31.116 -3.698 1.00 26.64 1150 LYS A C 1
ATOM 9582 O O . LYS A 1 1150 ? -60.501 32.037 -4.409 1.00 26.64 1150 LYS A O 1
ATOM 9587 N N . ILE A 1 1151 ? -60.325 29.877 -4.202 1.00 24.69 1151 ILE A N 1
ATOM 9588 C CA . ILE A 1 1151 ? -59.751 28.514 -3.996 1.00 24.69 1151 ILE A CA 1
ATOM 9589 C C . ILE A 1 1151 ? -60.116 27.652 -5.253 1.00 24.69 1151 ILE A C 1
ATOM 9591 O O . ILE A 1 1151 ? -60.826 28.157 -6.117 1.00 24.69 1151 ILE A O 1
ATOM 9595 N N . CYS A 1 1152 ? -59.690 26.376 -5.305 1.00 24.42 1152 CYS A N 1
ATOM 9596 C CA . CYS A 1 1152 ? -59.903 25.320 -6.334 1.00 24.42 1152 CYS A CA 1
ATOM 9597 C C . CYS A 1 1152 ? -58.765 25.214 -7.380 1.00 24.42 1152 CYS A C 1
ATOM 9599 O O . CYS A 1 1152 ? -58.484 26.197 -8.055 1.00 24.42 1152 CYS A O 1
ATOM 9601 N N . ILE A 1 1153 ? -57.948 24.140 -7.452 1.00 25.73 1153 ILE A N 1
ATOM 9602 C CA . ILE A 1 1153 ? -58.227 22.674 -7.585 1.00 25.73 1153 ILE A CA 1
ATOM 9603 C C . ILE A 1 1153 ? -58.742 22.403 -9.019 1.00 25.73 1153 ILE A C 1
ATOM 9605 O O . ILE A 1 1153 ? -59.706 23.047 -9.414 1.00 25.73 1153 ILE A O 1
ATOM 9609 N N . GLU A 1 1154 ? -58.116 21.584 -9.882 1.00 26.03 1154 GLU A N 1
ATOM 9610 C CA . GLU A 1 1154 ? -57.494 20.251 -9.684 1.00 26.03 1154 GLU A CA 1
ATOM 9611 C C . GLU A 1 1154 ? -56.459 19.907 -10.800 1.00 26.03 1154 GLU A C 1
ATOM 9613 O O . GLU A 1 1154 ? -56.650 20.372 -11.917 1.00 26.03 1154 GLU A O 1
ATOM 9618 N N . ASN A 1 1155 ? -55.447 19.062 -10.502 1.00 25.14 1155 ASN A N 1
ATOM 9619 C CA . ASN A 1 1155 ? -54.656 18.146 -11.380 1.00 25.14 1155 ASN A CA 1
ATOM 9620 C C . ASN A 1 1155 ? -53.971 18.674 -12.693 1.00 25.14 1155 ASN A C 1
ATOM 9622 O O . ASN A 1 1155 ? -54.414 19.622 -13.321 1.00 25.14 1155 ASN A O 1
ATOM 9626 N N . GLU A 1 1156 ? -52.852 18.131 -13.213 1.00 25.30 1156 GLU A N 1
ATOM 9627 C CA . GLU A 1 1156 ? -52.002 16.975 -12.849 1.00 25.30 1156 GLU A CA 1
ATOM 9628 C C . GLU A 1 1156 ? -50.582 17.068 -13.490 1.00 25.30 1156 GLU A C 1
ATOM 9630 O O . GLU A 1 1156 ? -50.349 17.913 -14.350 1.00 25.30 1156 GLU A O 1
ATOM 9635 N N . ASN A 1 1157 ? -49.690 16.121 -13.147 1.00 24.97 1157 ASN A N 1
ATOM 9636 C CA . ASN A 1 1157 ? -48.457 15.711 -13.865 1.00 24.97 1157 ASN A CA 1
ATOM 9637 C C . ASN A 1 1157 ? -47.201 16.626 -13.872 1.00 24.97 1157 ASN A C 1
ATOM 9639 O O . ASN A 1 1157 ? -46.970 17.424 -14.773 1.00 24.97 1157 ASN A O 1
ATOM 9643 N N . GLU A 1 1158 ? -46.336 16.364 -12.883 1.00 26.11 1158 GLU A N 1
ATOM 9644 C CA . GLU A 1 1158 ? -44.862 16.218 -12.956 1.00 26.11 1158 GLU A CA 1
ATOM 9645 C C . GLU A 1 1158 ? -44.033 17.021 -13.996 1.00 26.11 1158 GLU A C 1
ATOM 9647 O O . GLU A 1 1158 ? -43.859 16.603 -15.141 1.00 26.11 1158 GLU A O 1
ATOM 9652 N N . GLU A 1 1159 ? -43.317 18.054 -13.524 1.00 24.42 1159 GLU A N 1
ATOM 9653 C CA . GLU A 1 1159 ? -42.039 18.506 -14.114 1.00 24.42 1159 GLU A CA 1
ATOM 9654 C C . GLU A 1 1159 ? -40.854 18.169 -13.176 1.00 24.42 1159 GLU A C 1
ATOM 9656 O O . GLU A 1 1159 ? -40.972 18.331 -11.956 1.00 24.42 1159 GLU A O 1
ATOM 9661 N N . PRO A 1 1160 ? -39.684 17.741 -13.697 1.00 26.39 1160 PRO A N 1
ATOM 9662 C CA . PRO A 1 1160 ? -38.499 17.470 -12.884 1.00 26.39 1160 PRO A CA 1
ATOM 9663 C C . PRO A 1 1160 ? -37.738 18.757 -12.519 1.00 26.39 1160 PRO A C 1
ATOM 9665 O O . PRO A 1 1160 ? -37.398 19.566 -13.382 1.00 26.39 1160 PRO A O 1
ATOM 9668 N N . GLN A 1 1161 ? -37.400 18.925 -11.237 1.00 24.25 1161 GLN A N 1
ATOM 9669 C CA . GLN A 1 1161 ? -36.668 20.104 -10.759 1.00 24.25 1161 GLN A CA 1
ATOM 9670 C C . GLN A 1 1161 ? -35.204 20.147 -11.231 1.00 24.25 1161 GLN A C 1
ATOM 9672 O O . GLN A 1 1161 ? -34.444 19.192 -11.072 1.00 24.25 1161 GLN A O 1
ATOM 9677 N N . ILE A 1 1162 ? -34.791 21.321 -11.718 1.00 24.20 1162 ILE A N 1
ATOM 9678 C CA . ILE A 1 1162 ? -33.391 21.762 -11.784 1.00 24.20 1162 ILE A CA 1
ATOM 9679 C C . ILE A 1 1162 ? -33.094 22.581 -10.525 1.00 24.20 1162 ILE A C 1
ATOM 9681 O O . ILE A 1 1162 ? -33.851 23.503 -10.236 1.00 24.20 1162 ILE A O 1
ATOM 9685 N N . ILE A 1 1163 ? -31.990 22.271 -9.835 1.00 24.02 1163 ILE A N 1
ATOM 9686 C CA . ILE A 1 1163 ? -31.287 23.060 -8.794 1.00 24.02 1163 ILE A CA 1
ATOM 9687 C C . ILE A 1 1163 ? -30.018 22.221 -8.488 1.00 24.02 1163 ILE A C 1
ATOM 9689 O O . ILE A 1 1163 ? -30.133 21.033 -8.209 1.00 24.02 1163 ILE A O 1
ATOM 9693 N N . GLU A 1 1164 ? -28.776 22.609 -8.821 1.00 24.25 1164 GLU A N 1
ATOM 9694 C CA . GLU A 1 1164 ? -27.964 23.725 -8.285 1.00 24.25 1164 GLU A CA 1
ATOM 9695 C C . GLU A 1 1164 ? -28.056 23.802 -6.748 1.00 24.25 1164 GLU A C 1
ATOM 9697 O O . GLU A 1 1164 ? -29.106 24.132 -6.234 1.00 24.25 1164 GLU A O 1
ATOM 9702 N N . ILE A 1 1165 ? -27.029 23.549 -5.928 1.00 25.09 1165 ILE A N 1
ATOM 9703 C CA . ILE A 1 1165 ? -25.580 23.736 -6.102 1.00 25.09 1165 ILE A CA 1
ATOM 9704 C C . ILE A 1 1165 ? -24.833 23.000 -4.953 1.00 25.09 1165 ILE A C 1
ATOM 9706 O O . ILE A 1 1165 ? -25.414 22.813 -3.894 1.00 25.09 1165 ILE A O 1
ATOM 9710 N N . ILE A 1 1166 ? -23.567 22.618 -5.191 1.00 27.67 1166 ILE A N 1
ATOM 9711 C CA . ILE A 1 1166 ? -22.452 22.329 -4.242 1.00 27.67 1166 ILE A CA 1
ATOM 9712 C C . ILE A 1 1166 ? -22.788 21.878 -2.798 1.00 27.67 1166 ILE A C 1
ATOM 9714 O O . ILE A 1 1166 ? -23.203 22.695 -1.981 1.00 27.67 1166 ILE A O 1
ATOM 9718 N N . ASP A 1 1167 ? -22.369 20.649 -2.464 1.00 27.69 1167 ASP A N 1
ATOM 9719 C CA . ASP A 1 1167 ? -21.402 20.346 -1.381 1.00 27.69 1167 ASP A CA 1
ATOM 9720 C C . ASP A 1 1167 ? -20.595 19.075 -1.751 1.00 27.69 1167 ASP A C 1
ATOM 9722 O O . ASP A 1 1167 ? -21.174 18.195 -2.436 1.00 27.69 1167 ASP A O 1
#

Mean predicted aligned error: 19.14 Å

Organism: NCBI:txid1754190